Protein AF-0000000078363913 (afdb_homodimer)

Foldseek 3Di:
DVVVVVVVVVVVVQLVQDPVRHHDLLQLLVNLLLCCLQVLHQLCVCVDPVNLVVDDPSNVVNPDDSVSSLVLLVLLLVLLLVVVLVVLVPDDFAKEKEWDWDAAPLGWIKIWIWIWDWDQDPVRDTAIDTFTNFIDTDDDPLALLSVLVVVVVSCVSSVCLQRYQAYEYAPDPRVLSNQVNNCVVPRPNRNGLQRYFHAVLNLLLVLLCLLCQLQALDDPDPPDPPDDDPPPPPLPLDPDPDDDDDDDDDPDDPCPDDPPDCLVVVLFPPVQPVLPPPPPVLLPDPPVLLVPFDDADPPFLAASVRRNCLLVLLQQQQVLLVVDVVLVVQLVVLCVVVVFDDDSHAFHHRSSGCLSVLSNLVNCLRSVVSLQVSQPDSNRHGDPVSHDDSSSNVVSVVSNVLCVLSVVVSVVQLDPSAQDLQCSLVSLLVNLVSLVVVLDCPVVPHGSRSSSSSSSSNSSSVVVNVSCVSHLLRLLLQLLFQLRNLLLCVLSPHDPVVSVVNLVSNVVCCVVPFADDDDDQDDDDADDLAAAADPDSLSVSSVCQVPQDDDPDPDLSVVSSSHGGDAHNHSGGDLRLVVLSVCVVVVNCSRRVSSVNNNSSSHRNRSSNSSSLVVVLNSSCDPVNSVDDPSSSGSSSSSNSCVVVSSDGGCSSVVSVVVVVVVVVVVVVVVVVVD/DVVVVVVVVVVVVQLQQDPVRDHDLLQLLVNLLLCCLQVLHQLCVCVDPVNLVVDDPSNVVNPDDSVSSLVLLVLLLVLLLVVVLVVLVPDDAAKEKEWDWDAAPLGWIKIWIWIWDWDQDPVRDTAIDTFTNFIDTDDDPLALLSVLVVVVVSCVSSVCLQRYQAYEYAPDPRVLSNQVNNCVVPRPNRNGLQRYFHAVLNLLLLLLLLLCQLQALDDPDPPDPPDDDPPPPPLPLDPDDDDDDPDDDDDDDPCPDDPPPCLVVVLFPPVQPVLPPPPPVLLPDPPVLLVPFDDFDPPFLAASVRRNCLLVLLQQQQVLLVVDVVLVVLLVVLCVVVVFDDDSHAFHDRSSGCLSVLSNLVNCLRSVVSLQVSQPDSNRHGRPVSHDDSSSNVVSVVSNVLCVLSVVVSVVQLDPSAQDLQCSLVSLLVNLVSLVVVLDCPVVPHGSRSSSSSSSSNSSSVVVNVSCVSHLLRLLLQLLFLLRNLLLCVLSPHDPVVSVVNLVSNVVCCVVPFQDDDDDQDDDDADDLAAQADPDSLSVSSVCQVPQDDDPDPDLSVRSSSHGGDAHRHSGGDLRLVVLSVCVVVVNCSRRVSSVNNNSSSHRNRSSNSSSLVVVLNSSCDPVNSVDDPSSSGSSSSSNSCVVVSSDGGCSSVVSVVVVVVVVVVVVVVVVVVD

Structure (mmCIF, N/CA/C/O backbone):
data_AF-0000000078363913-model_v1
#
loop_
_entity.id
_entity.type
_entity.pdbx_description
1 polymer 'HAT C-terminal dimerisation domain-containing protein'
#
loop_
_atom_site.group_PDB
_atom_site.id
_atom_site.type_symbol
_atom_site.label_atom_id
_atom_site.label_alt_id
_atom_site.label_comp_id
_atom_site.label_asym_id
_atom_site.label_entity_id
_atom_site.label_seq_id
_atom_site.pdbx_PDB_ins_code
_atom_site.Cartn_x
_atom_site.Cartn_y
_atom_site.Cartn_z
_atom_site.occupancy
_atom_site.B_iso_or_equiv
_atom_site.auth_seq_id
_atom_site.auth_comp_id
_atom_site.auth_asym_id
_atom_site.auth_atom_id
_atom_site.pdbx_PDB_model_num
ATOM 1 N N . MET A 1 1 ? 14.688 -3.713 -40.125 1 27.75 1 MET A N 1
ATOM 2 C CA . MET A 1 1 ? 14.164 -2.375 -39.875 1 27.75 1 MET A CA 1
ATOM 3 C C . MET A 1 1 ? 12.695 -2.273 -40.281 1 27.75 1 MET A C 1
ATOM 5 O O . MET A 1 1 ? 11.898 -1.653 -39.594 1 27.75 1 MET A O 1
ATOM 9 N N . ARG A 1 2 ? 12.383 -2.828 -41.438 1 36.78 2 ARG A N 1
ATOM 10 C CA . ARG A 1 2 ? 11.062 -2.785 -42.031 1 36.78 2 ARG A CA 1
ATOM 11 C C . ARG A 1 2 ? 10.086 -3.693 -41.281 1 36.78 2 ARG A C 1
ATOM 13 O O . ARG A 1 2 ? 8.906 -3.369 -41.156 1 36.78 2 ARG A O 1
ATOM 20 N N . GLN A 1 3 ? 10.586 -4.719 -40.781 1 28.25 3 GLN A N 1
ATOM 21 C CA . GLN A 1 3 ? 9.711 -5.688 -40.156 1 28.25 3 GLN A CA 1
ATOM 22 C C . GLN A 1 3 ? 9.344 -5.254 -38.75 1 28.25 3 GLN A C 1
ATOM 24 O O . GLN A 1 3 ? 8.281 -5.605 -38.219 1 28.25 3 GLN A O 1
ATOM 29 N N . LYS A 1 4 ? 10.219 -4.676 -38 1 36.69 4 LYS A N 1
ATOM 30 C CA . LYS A 1 4 ? 9.922 -4.129 -36.688 1 36.69 4 LYS A CA 1
ATOM 31 C C . LYS A 1 4 ? 8.922 -2.984 -36.781 1 36.69 4 LYS A C 1
ATOM 33 O O . LYS A 1 4 ? 8.047 -2.846 -35.906 1 36.69 4 LYS A O 1
ATOM 38 N N . GLU A 1 5 ? 9.078 -2.148 -37.781 1 38.72 5 GLU A N 1
ATOM 39 C CA . GLU A 1 5 ? 8.164 -1.041 -38.062 1 38.72 5 GLU A CA 1
ATOM 40 C C . GLU A 1 5 ? 6.746 -1.545 -38.281 1 38.72 5 GLU A C 1
ATOM 42 O O . GLU A 1 5 ? 5.777 -0.938 -37.844 1 38.72 5 GLU A O 1
ATOM 47 N N . THR A 1 6 ? 6.676 -2.68 -38.938 1 41.31 6 THR A N 1
ATOM 48 C CA . THR A 1 6 ? 5.352 -3.195 -39.281 1 41.31 6 THR A CA 1
ATOM 49 C C . THR A 1 6 ? 4.664 -3.738 -38.031 1 41.31 6 THR A C 1
ATOM 51 O O . THR A 1 6 ? 3.455 -3.559 -37.844 1 41.31 6 THR A O 1
ATOM 54 N N . LYS A 1 7 ? 5.41 -4.352 -37.188 1 40.31 7 LYS A N 1
ATOM 55 C CA . LYS A 1 7 ? 4.852 -4.922 -35.969 1 40.31 7 LYS A CA 1
ATOM 56 C C . LYS A 1 7 ? 4.422 -3.828 -35 1 40.31 7 LYS A C 1
ATOM 58 O O . LYS A 1 7 ? 3.398 -3.959 -34.312 1 40.31 7 LYS A O 1
ATOM 63 N N . ASN A 1 8 ? 5.219 -2.805 -34.812 1 41.5 8 ASN A N 1
ATOM 64 C CA . ASN A 1 8 ? 4.844 -1.653 -34 1 41.5 8 ASN A CA 1
ATOM 65 C C . ASN A 1 8 ? 3.6 -0.961 -34.562 1 41.5 8 ASN A C 1
ATOM 67 O O . ASN A 1 8 ? 2.732 -0.538 -33.781 1 41.5 8 ASN A O 1
ATOM 71 N N . THR A 1 9 ? 3.537 -0.929 -35.875 1 43.16 9 THR A N 1
ATOM 72 C CA . THR A 1 9 ? 2.393 -0.332 -36.562 1 43.16 9 THR A CA 1
ATOM 73 C C . THR A 1 9 ? 1.135 -1.166 -36.312 1 43.16 9 THR A C 1
ATOM 75 O O . THR A 1 9 ? 0.044 -0.619 -36.156 1 43.16 9 THR A O 1
ATOM 78 N N . GLN A 1 10 ? 1.278 -2.363 -36.375 1 42.69 10 GLN A N 1
ATOM 79 C CA . GLN A 1 10 ? 0.116 -3.223 -36.188 1 42.69 10 GLN A CA 1
ATOM 80 C C . GLN A 1 10 ? -0.374 -3.17 -34.75 1 42.69 10 GLN A C 1
ATOM 82 O O . GLN A 1 10 ? -1.581 -3.162 -34.5 1 42.69 10 GLN A O 1
ATOM 87 N N . LYS A 1 11 ? 0.47 -3.127 -33.875 1 45.19 11 LYS A N 1
ATOM 88 C CA . LYS A 1 11 ? 0.08 -3.033 -32.469 1 45.19 11 LYS A CA 1
ATOM 89 C C . LYS A 1 11 ? -0.557 -1.681 -32.156 1 45.19 11 LYS A C 1
ATOM 91 O O . LYS A 1 11 ? -1.549 -1.605 -31.438 1 45.19 11 LYS A O 1
ATOM 96 N N . LEU A 1 12 ? 0.047 -0.656 -32.812 1 46.88 12 LEU A N 1
ATOM 97 C CA . LEU A 1 12 ? -0.606 0.642 -32.688 1 46.88 12 LEU A CA 1
ATOM 98 C C . LEU A 1 12 ? -1.966 0.633 -33.375 1 46.88 12 LEU A C 1
ATOM 100 O O . LEU A 1 12 ? -2.93 1.211 -32.875 1 46.88 12 LEU A O 1
ATOM 104 N N . ALA A 1 13 ? -1.988 0.031 -34.562 1 44.62 13 ALA A N 1
ATOM 105 C CA . ALA A 1 13 ? -3.26 -0.123 -35.25 1 44.62 13 ALA A CA 1
ATOM 106 C C . ALA A 1 13 ? -4.27 -0.887 -34.406 1 44.62 13 ALA A C 1
ATOM 108 O O . ALA A 1 13 ? -5.457 -0.555 -34.406 1 44.62 13 ALA A O 1
ATOM 109 N N . ALA A 1 14 ? -3.781 -1.753 -33.781 1 46.66 14 ALA A N 1
ATOM 110 C CA . ALA A 1 14 ? -4.648 -2.545 -32.938 1 46.66 14 ALA A CA 1
ATOM 111 C C . ALA A 1 14 ? -5.168 -1.709 -31.766 1 46.66 14 ALA A C 1
ATOM 113 O O . ALA A 1 14 ? -6.246 -1.985 -31.219 1 46.66 14 ALA A O 1
ATOM 114 N N . LEU A 1 15 ? -4.383 -0.727 -31.453 1 48.41 15 LEU A N 1
ATOM 115 C CA . LEU A 1 15 ? -4.797 0.196 -30.406 1 48.41 15 LEU A CA 1
ATOM 116 C C . LEU A 1 15 ? -5.637 1.334 -30.969 1 48.41 15 LEU A C 1
ATOM 118 O O . LEU A 1 15 ? -5.914 2.316 -30.281 1 48.41 15 LEU A O 1
ATOM 122 N N . GLY A 1 16 ? -6.059 1.243 -32.344 1 42.06 16 GLY A N 1
ATOM 123 C CA . GLY A 1 16 ? -6.891 2.225 -33.031 1 42.06 16 GLY A CA 1
ATOM 124 C C . GLY A 1 16 ? -6.129 3.471 -33.438 1 42.06 16 GLY A C 1
ATOM 125 O O . GLY A 1 16 ? -6.723 4.535 -33.625 1 42.06 16 GLY A O 1
ATOM 126 N N . ILE A 1 17 ? -4.93 3.482 -33.312 1 45.22 17 ILE A N 1
ATOM 127 C CA . ILE A 1 17 ? -4.145 4.629 -33.75 1 45.22 17 ILE A CA 1
ATOM 128 C C . ILE A 1 17 ? -3.916 4.535 -35.25 1 45.22 17 ILE A C 1
ATOM 130 O O . ILE A 1 17 ? -3.434 3.514 -35.75 1 45.22 17 ILE A O 1
ATOM 134 N N . SER A 1 18 ? -4.531 5.344 -36.094 1 43.41 18 SER A N 1
ATOM 135 C CA . SER A 1 18 ? -4.387 5.355 -37.531 1 43.41 18 SER A CA 1
ATOM 136 C C . SER A 1 18 ? -2.926 5.539 -37.938 1 43.41 18 SER A C 1
ATOM 138 O O . SER A 1 18 ? -2.102 5.969 -37.125 1 43.41 18 SER A O 1
ATOM 140 N N . GLY A 1 19 ? -2.545 4.973 -39.219 1 41.34 19 GLY A N 1
ATOM 141 C CA . GLY A 1 19 ? -1.264 5.062 -39.906 1 41.34 19 GLY A CA 1
ATOM 142 C C . GLY A 1 19 ? -0.607 6.422 -39.75 1 41.34 19 GLY A C 1
ATOM 143 O O . GLY A 1 19 ? 0.601 6.559 -39.969 1 41.34 19 GLY A O 1
ATOM 144 N N . THR A 1 20 ? -1.282 7.562 -39.75 1 45.44 20 THR A N 1
ATOM 145 C CA . THR A 1 20 ? -0.746 8.922 -39.719 1 45.44 20 THR A CA 1
ATOM 146 C C . THR A 1 20 ? -0.56 9.375 -38.281 1 45.44 20 THR A C 1
ATOM 148 O O . THR A 1 20 ? -0.154 10.516 -38.031 1 45.44 20 THR A O 1
ATOM 151 N N . GLY A 1 21 ? -0.674 8.516 -37.219 1 56.5 21 GLY A N 1
ATOM 152 C CA . GLY A 1 21 ? -0.444 8.828 -35.812 1 56.5 21 GLY A CA 1
ATOM 153 C C . GLY A 1 21 ? -1.649 9.453 -35.156 1 56.5 21 GLY A C 1
ATOM 154 O O . GLY A 1 21 ? -1.578 9.844 -33.969 1 56.5 21 GLY A O 1
ATOM 155 N N . ASP A 1 22 ? -2.824 9.547 -35.875 1 68.81 22 ASP A N 1
ATOM 156 C CA . ASP A 1 22 ? -3.973 10.273 -35.344 1 68.81 22 ASP A CA 1
ATOM 157 C C . ASP A 1 22 ? -4.93 9.336 -34.625 1 68.81 22 ASP A C 1
ATOM 159 O O . ASP A 1 22 ? -5.129 8.195 -35.031 1 68.81 22 ASP A O 1
ATOM 163 N N . VAL A 1 23 ? -5.434 9.656 -33.469 1 83.44 23 VAL A N 1
ATOM 164 C CA . VAL A 1 23 ? -6.367 8.914 -32.625 1 83.44 23 VAL A CA 1
ATOM 165 C C . VAL A 1 23 ? -7.801 9.242 -33.031 1 83.44 23 VAL A C 1
ATOM 167 O O . VAL A 1 23 ? -8.156 10.406 -33.188 1 83.44 23 VAL A O 1
ATOM 170 N N . ASP A 1 24 ? -8.609 8.195 -33.438 1 87 24 ASP A N 1
ATOM 171 C CA . ASP A 1 24 ? -10.031 8.359 -33.688 1 87 24 ASP A CA 1
ATOM 172 C C . ASP A 1 24 ? -10.773 8.781 -32.406 1 87 24 ASP A C 1
ATOM 174 O O . ASP A 1 24 ? -10.719 8.086 -31.406 1 87 24 ASP A O 1
ATOM 178 N N . PRO A 1 25 ? -11.477 9.953 -32.531 1 89.81 25 PRO A N 1
ATOM 179 C CA . PRO A 1 25 ? -12.188 10.438 -31.328 1 89.81 25 PRO A CA 1
ATOM 180 C C . PRO A 1 25 ? -13.172 9.406 -30.781 1 89.81 25 PRO A C 1
ATOM 182 O O . PRO A 1 25 ? -13.422 9.375 -29.562 1 89.81 25 PRO A O 1
ATOM 185 N N . ARG A 1 26 ? -13.812 8.562 -31.688 1 90.75 26 ARG A N 1
ATOM 186 C CA . ARG A 1 26 ? -14.773 7.551 -31.266 1 90.75 26 ARG A CA 1
ATOM 187 C C . ARG A 1 26 ? -14.102 6.469 -30.422 1 90.75 26 ARG A C 1
ATOM 189 O O . ARG A 1 26 ? -14.766 5.762 -29.672 1 90.75 26 ARG A O 1
ATOM 196 N N . GLU A 1 27 ? -12.758 6.395 -30.406 1 92.62 27 GLU A N 1
ATOM 197 C CA . GLU A 1 27 ? -12 5.359 -29.719 1 92.62 27 GLU A CA 1
ATOM 198 C C . GLU A 1 27 ? -11.461 5.863 -28.375 1 92.62 27 GLU A C 1
ATOM 200 O O . GLU A 1 27 ? -11.039 5.074 -27.531 1 92.62 27 GLU A O 1
ATOM 205 N N . VAL A 1 28 ? -11.562 7.145 -28.156 1 93.81 28 VAL A N 1
ATOM 206 C CA . VAL A 1 28 ? -10.93 7.781 -27 1 93.81 28 VAL A CA 1
ATOM 207 C C . VAL A 1 28 ? -11.492 7.191 -25.719 1 93.81 28 VAL A C 1
ATOM 209 O O . VAL A 1 28 ? -10.734 6.832 -24.812 1 93.81 28 VAL A O 1
ATOM 212 N N . PRO A 1 29 ? -12.844 7.008 -25.625 1 94.69 29 PRO A N 1
ATOM 213 C CA . PRO A 1 29 ? -13.375 6.434 -24.391 1 94.69 29 PRO A CA 1
ATOM 214 C C . PRO A 1 29 ? -12.812 5.043 -24.094 1 94.69 29 PRO A C 1
ATOM 216 O O . PRO A 1 29 ? -12.477 4.734 -22.953 1 94.69 29 PRO A O 1
ATOM 219 N N . GLN A 1 30 ? -12.688 4.238 -25.109 1 95.62 30 GLN A N 1
ATOM 220 C CA . GLN A 1 30 ? -12.156 2.891 -24.922 1 95.62 30 GLN A CA 1
ATOM 221 C C . GLN A 1 30 ? -10.68 2.928 -24.531 1 95.62 30 GLN A C 1
ATOM 223 O O . GLN A 1 30 ? -10.25 2.195 -23.641 1 95.62 30 GLN A O 1
ATOM 228 N N . LEU A 1 31 ? -9.938 3.748 -25.266 1 95 31 LEU A N 1
ATOM 229 C CA . LEU A 1 31 ? -8.508 3.852 -24.984 1 95 31 LEU A CA 1
ATOM 230 C C . LEU A 1 31 ? -8.266 4.297 -23.547 1 95 31 LEU A C 1
ATOM 232 O O . LEU A 1 31 ? -7.383 3.762 -22.875 1 95 31 LEU A O 1
ATOM 236 N N . CYS A 1 32 ? -9.047 5.25 -23.062 1 95.75 32 CYS A N 1
ATOM 237 C CA . CYS A 1 32 ? -8.914 5.766 -21.703 1 95.75 32 CYS A CA 1
ATOM 238 C C . CYS A 1 32 ? -9.305 4.707 -20.672 1 95.75 32 CYS A C 1
ATOM 240 O O . CYS A 1 32 ? -8.609 4.52 -19.672 1 95.75 32 CYS A O 1
ATOM 242 N N . ALA A 1 33 ? -10.406 4.027 -20.953 1 96.69 33 ALA A N 1
ATOM 243 C CA . ALA A 1 33 ? -10.867 2.979 -20.047 1 96.69 33 ALA A CA 1
ATOM 244 C C . ALA A 1 33 ? -9.844 1.85 -19.953 1 96.69 33 ALA A C 1
ATOM 246 O O . ALA A 1 33 ? -9.555 1.355 -18.859 1 96.69 33 ALA A O 1
ATOM 247 N N . VAL A 1 34 ? -9.289 1.467 -21.062 1 96.44 34 VAL A N 1
ATOM 248 C CA . VAL A 1 34 ? -8.312 0.381 -21.109 1 96.44 34 VAL A CA 1
ATOM 249 C C . VAL A 1 34 ? -7.043 0.788 -20.375 1 96.44 34 VAL A C 1
ATOM 251 O O . VAL A 1 34 ? -6.469 -0.009 -19.625 1 96.44 34 VAL A O 1
ATOM 254 N N . TRP A 1 35 ? -6.613 2 -20.609 1 95.88 35 TRP A N 1
ATOM 255 C CA . TRP A 1 35 ? -5.41 2.451 -19.922 1 95.88 35 TRP A CA 1
ATOM 256 C C . TRP A 1 35 ? -5.605 2.43 -18.406 1 95.88 35 TRP A C 1
ATOM 258 O O . TRP A 1 35 ? -4.738 1.948 -17.672 1 95.88 35 TRP A O 1
ATOM 268 N N . CYS A 1 36 ? -6.73 2.967 -17.906 1 95.81 36 CYS A N 1
ATOM 269 C CA . CYS A 1 36 ? -7 3.014 -16.469 1 95.81 36 CYS A CA 1
ATOM 270 C C . CYS A 1 36 ? -7.062 1.61 -15.883 1 95.81 36 CYS A C 1
ATOM 272 O O . CYS A 1 36 ? -6.516 1.36 -14.812 1 95.81 36 CYS A O 1
ATOM 274 N N . ALA A 1 37 ? -7.703 0.723 -16.594 1 96.19 37 ALA A N 1
ATOM 275 C CA . ALA A 1 37 ? -7.859 -0.642 -16.094 1 96.19 37 ALA A CA 1
ATOM 276 C C . ALA A 1 37 ? -6.539 -1.405 -16.156 1 96.19 37 ALA A C 1
ATOM 278 O O . ALA A 1 37 ? -6.062 -1.926 -15.148 1 96.19 37 ALA A O 1
ATOM 279 N N . GLU A 1 38 ? -5.898 -1.428 -17.297 1 95.81 38 GLU A N 1
ATOM 280 C CA . GLU A 1 38 ? -4.699 -2.223 -17.547 1 95.81 38 GLU A CA 1
ATOM 281 C C . GLU A 1 38 ? -3.537 -1.756 -16.672 1 95.81 38 GLU A C 1
ATOM 283 O O . GLU A 1 38 ? -2.721 -2.566 -16.234 1 95.81 38 GLU A O 1
ATOM 288 N N . SER A 1 39 ? -3.451 -0.442 -16.469 1 93.81 39 SER A N 1
ATOM 289 C CA . SER A 1 39 ? -2.34 0.119 -15.703 1 93.81 39 SER A CA 1
ATOM 290 C C . SER A 1 39 ? -2.732 0.351 -14.25 1 93.81 39 SER A C 1
ATOM 292 O O . SER A 1 39 ? -1.937 0.869 -13.461 1 93.81 39 SER A O 1
ATOM 294 N N . ALA A 1 40 ? -3.895 -0.07 -13.852 1 93.31 40 ALA A N 1
ATOM 295 C CA . ALA A 1 40 ? -4.383 0.072 -12.477 1 93.31 40 ALA A CA 1
ATOM 296 C C . ALA A 1 40 ? -4.289 1.521 -12.008 1 93.31 40 ALA A C 1
ATOM 298 O O . ALA A 1 40 ? -3.738 1.8 -10.945 1 93.31 40 ALA A O 1
ATOM 299 N N . ARG A 1 41 ? -4.812 2.455 -12.852 1 93.56 41 ARG A N 1
ATOM 300 C CA . ARG A 1 41 ? -4.77 3.875 -12.508 1 93.56 41 ARG A CA 1
ATOM 301 C C . ARG A 1 41 ? -6.125 4.359 -12.016 1 93.56 41 ARG A C 1
ATOM 303 O O . ARG A 1 41 ? -7.168 3.873 -12.461 1 93.56 41 ARG A O 1
ATOM 310 N N . PRO A 1 42 ? -6.078 5.348 -11.016 1 92.62 42 PRO A N 1
ATOM 311 C CA . PRO A 1 42 ? -7.355 5.953 -10.641 1 92.62 42 PRO A CA 1
ATOM 312 C C . PRO A 1 42 ? -8.078 6.602 -11.82 1 92.62 42 PRO A C 1
ATOM 314 O O . PRO A 1 42 ? -7.434 7.066 -12.758 1 92.62 42 PRO A O 1
ATOM 317 N N . PHE A 1 43 ? -9.375 6.66 -11.734 1 92.88 43 PHE A N 1
ATOM 318 C CA . PHE A 1 43 ? -10.188 7.199 -12.828 1 92.88 43 PHE A CA 1
ATOM 319 C C . PHE A 1 43 ? -9.906 8.68 -13.031 1 92.88 43 PHE A C 1
ATOM 321 O O . PHE A 1 43 ? -10.164 9.227 -14.109 1 92.88 43 PHE A O 1
ATOM 328 N N . SER A 1 44 ? -9.32 9.367 -12.031 1 91.25 44 SER A N 1
ATOM 329 C CA . SER A 1 44 ? -9.023 10.797 -12.102 1 91.25 44 SER A CA 1
ATOM 330 C C . SER A 1 44 ? -7.66 11.047 -12.727 1 91.25 44 SER A C 1
ATOM 332 O O . SER A 1 44 ? -7.285 12.203 -12.969 1 91.25 44 SER A O 1
ATOM 334 N N . ALA A 1 45 ? -6.926 10 -13 1 92.69 45 ALA A N 1
ATOM 335 C CA . ALA A 1 45 ? -5.543 10.133 -13.453 1 92.69 45 ALA A CA 1
ATOM 336 C C . ALA A 1 45 ? -5.469 10.859 -14.797 1 92.69 45 ALA A C 1
ATOM 338 O O . ALA A 1 45 ? -4.508 11.586 -15.062 1 92.69 45 ALA A O 1
ATOM 339 N N . LEU A 1 46 ? -6.469 10.695 -15.625 1 91.5 46 LEU A N 1
ATOM 340 C CA . LEU A 1 46 ? -6.48 11.266 -16.969 1 91.5 46 LEU A CA 1
ATOM 341 C C . LEU A 1 46 ? -6.559 12.789 -16.906 1 91.5 46 LEU A C 1
ATOM 343 O O . LEU A 1 46 ? -6.082 13.477 -17.812 1 91.5 46 LEU A O 1
ATOM 347 N N . GLY A 1 47 ? -7.109 13.289 -15.828 1 90.31 47 GLY A N 1
ATOM 348 C CA . GLY A 1 47 ? -7.32 14.727 -15.719 1 90.31 47 GLY A CA 1
ATOM 349 C C . GLY A 1 47 ? -6.156 15.453 -15.07 1 90.31 47 GLY A C 1
ATOM 350 O O . GLY A 1 47 ? -6.188 16.672 -14.914 1 90.31 47 GLY A O 1
ATOM 351 N N . GLU A 1 48 ? -5.102 14.734 -14.742 1 91.06 48 GLU A N 1
ATOM 352 C CA . GLU A 1 48 ? -3.947 15.352 -14.102 1 91.06 48 GLU A CA 1
ATOM 353 C C . GLU A 1 48 ? -3.23 16.312 -15.055 1 91.06 48 GLU A C 1
ATOM 355 O O . GLU A 1 48 ? -3.053 15.992 -16.234 1 91.06 48 GLU A O 1
ATOM 360 N N . GLN A 1 49 ? -2.814 17.422 -14.531 1 87.69 49 GLN A N 1
ATOM 361 C CA . GLN A 1 49 ? -2.266 18.5 -15.367 1 87.69 49 GLN A CA 1
ATOM 362 C C . GLN A 1 49 ? -0.988 18.047 -16.062 1 87.69 49 GLN A C 1
ATOM 364 O O . GLN A 1 49 ? -0.82 18.266 -17.266 1 87.69 49 GLN A O 1
ATOM 369 N N . ALA A 1 50 ? -0.154 17.422 -15.375 1 90.38 50 ALA A N 1
ATOM 370 C CA . ALA A 1 50 ? 1.105 16.969 -15.969 1 90.38 50 ALA A CA 1
ATOM 371 C C . ALA A 1 50 ? 0.862 15.93 -17.047 1 90.38 50 ALA A C 1
ATOM 373 O O . ALA A 1 50 ? 1.604 15.859 -18.031 1 90.38 50 ALA A O 1
ATOM 374 N N . HIS A 1 51 ? -0.164 15.133 -16.859 1 91.88 51 HIS A N 1
ATOM 375 C CA . HIS A 1 51 ? -0.482 14.102 -17.844 1 91.88 51 HIS A CA 1
ATOM 376 C C . HIS A 1 51 ? -0.973 14.711 -19.141 1 91.88 51 HIS A C 1
ATOM 378 O O . HIS A 1 51 ? -0.647 14.219 -20.234 1 91.88 51 HIS A O 1
ATOM 384 N N . LYS A 1 52 ? -1.736 15.742 -19.047 1 90.44 52 LYS A N 1
ATOM 385 C CA . LYS A 1 52 ? -2.283 16.422 -20.219 1 90.44 52 LYS A CA 1
ATOM 386 C C . LYS A 1 52 ? -1.169 16.906 -21.141 1 90.44 52 LYS A C 1
ATOM 388 O O . LYS A 1 52 ? -1.341 16.953 -22.359 1 90.44 52 LYS A O 1
ATOM 393 N N . GLY A 1 53 ? -0.042 17.188 -20.547 1 88.19 53 GLY A N 1
ATOM 394 C CA . GLY A 1 53 ? 1.078 17.703 -21.312 1 88.19 53 GLY A CA 1
ATOM 395 C C . GLY A 1 53 ? 1.663 16.672 -22.266 1 88.19 53 GLY A C 1
ATOM 396 O O . GLY A 1 53 ? 2.338 17.031 -23.234 1 88.19 53 GLY A O 1
ATOM 397 N N . ILE A 1 54 ? 1.366 15.398 -22.047 1 92.31 54 ILE A N 1
ATOM 398 C CA . ILE A 1 54 ? 1.996 14.375 -22.875 1 92.31 54 ILE A CA 1
ATOM 399 C C . ILE A 1 54 ? 0.926 13.594 -23.641 1 92.31 54 ILE A C 1
ATOM 401 O O . ILE A 1 54 ? 1.243 12.703 -24.438 1 92.31 54 ILE A O 1
ATOM 405 N N . LEU A 1 55 ? -0.313 13.93 -23.484 1 92 55 LEU A N 1
ATOM 406 C CA . LEU A 1 55 ? -1.418 13.227 -24.141 1 92 55 LEU A CA 1
ATOM 407 C C . LEU A 1 55 ? -1.642 13.742 -25.547 1 92 55 LEU A C 1
ATOM 409 O O . LEU A 1 55 ? -1.275 14.883 -25.859 1 92 55 LEU A O 1
ATOM 413 N N . HIS A 1 56 ? -2.213 12.898 -26.391 1 90.94 56 HIS A N 1
ATOM 414 C CA . HIS A 1 56 ? -2.635 13.297 -27.734 1 90.94 56 HIS A CA 1
ATOM 415 C C . HIS A 1 56 ? -3.697 14.391 -27.672 1 90.94 56 HIS A C 1
ATOM 417 O O . HIS A 1 56 ? -4.594 14.344 -26.828 1 90.94 56 HIS A O 1
ATOM 423 N N . PRO A 1 57 ? -3.611 15.367 -28.484 1 87.5 57 PRO A N 1
ATOM 424 C CA . PRO A 1 57 ? -4.57 16.469 -28.438 1 87.5 57 PRO A CA 1
ATOM 425 C C . PRO A 1 57 ? -6.016 16 -28.578 1 87.5 57 PRO A C 1
ATOM 427 O O . PRO A 1 57 ? -6.914 16.578 -27.953 1 87.5 57 PRO A O 1
ATOM 430 N N . VAL A 1 58 ? -6.211 14.984 -29.422 1 89.06 58 VAL A N 1
ATOM 431 C CA . VAL A 1 58 ? -7.559 14.461 -29.594 1 89.06 58 VAL A CA 1
ATOM 432 C C . VAL A 1 58 ? -8.062 13.859 -28.281 1 89.06 58 VAL A C 1
ATOM 434 O O . VAL A 1 58 ? -9.25 13.961 -27.969 1 89.06 58 VAL A O 1
ATOM 437 N N . VAL A 1 59 ? -7.199 13.266 -27.578 1 91.38 59 VAL A N 1
ATOM 438 C CA . VAL A 1 59 ? -7.555 12.672 -26.281 1 91.38 59 VAL A CA 1
ATOM 439 C C . VAL A 1 59 ? -7.898 13.773 -25.297 1 91.38 59 VAL A C 1
ATOM 441 O O . VAL A 1 59 ? -8.891 13.672 -24.562 1 91.38 59 VAL A O 1
ATOM 444 N N . ILE A 1 60 ? -7.172 14.852 -25.312 1 90.19 60 ILE A N 1
ATOM 445 C CA . ILE A 1 60 ? -7.391 15.969 -24.391 1 90.19 60 ILE A CA 1
ATOM 446 C C . ILE A 1 60 ? -8.758 16.594 -24.656 1 90.19 60 ILE A C 1
ATOM 448 O O . ILE A 1 60 ? -9.5 16.906 -23.719 1 90.19 60 ILE A O 1
ATOM 452 N N . LYS A 1 61 ? -9.086 16.719 -25.875 1 89.25 61 LYS A N 1
ATOM 453 C CA . LYS A 1 61 ? -10.336 17.359 -26.266 1 89.25 61 LYS A CA 1
ATOM 454 C C . LYS A 1 61 ? -11.539 16.5 -25.891 1 89.25 61 LYS A C 1
ATOM 456 O O . LYS A 1 61 ? -12.625 17.016 -25.641 1 89.25 61 LYS A O 1
ATOM 461 N N . ASN A 1 62 ? -11.312 15.203 -25.875 1 91.62 62 ASN A N 1
ATOM 462 C CA . ASN A 1 62 ? -12.414 14.281 -25.625 1 91.62 62 ASN A CA 1
ATOM 463 C C . ASN A 1 62 ? -12.219 13.508 -24.328 1 91.62 62 ASN A C 1
ATOM 465 O O . ASN A 1 62 ? -12.602 12.344 -24.234 1 91.62 62 ASN A O 1
ATOM 469 N N . LEU A 1 63 ? -11.609 14.109 -23.359 1 92.56 63 LEU A N 1
ATOM 470 C CA . LEU A 1 63 ? -11.32 13.43 -22.094 1 92.56 63 LEU A CA 1
ATOM 471 C C . LEU A 1 63 ? -12.617 13.078 -21.359 1 92.56 63 LEU A C 1
ATOM 473 O O . LEU A 1 63 ? -13.445 13.953 -21.109 1 92.56 63 LEU A O 1
ATOM 477 N N . PRO A 1 64 ? -12.781 11.82 -21.047 1 93.75 64 PRO A N 1
ATOM 478 C CA . PRO A 1 64 ? -13.984 11.438 -20.297 1 93.75 64 PRO A CA 1
ATOM 479 C C . PRO A 1 64 ? -13.898 11.82 -18.828 1 93.75 64 PRO A C 1
ATOM 481 O O . PRO A 1 64 ? -12.805 11.906 -18.266 1 93.75 64 PRO A O 1
ATOM 484 N N . ALA A 1 65 ? -15.086 12.031 -18.266 1 93.06 65 ALA A N 1
ATOM 485 C CA . ALA A 1 65 ? -15.164 12.25 -16.828 1 93.06 65 ALA A CA 1
ATOM 486 C C . ALA A 1 65 ? -14.875 10.961 -16.062 1 93.06 65 ALA A C 1
ATOM 488 O O . ALA A 1 65 ? -14.93 9.867 -16.641 1 93.06 65 ALA A O 1
ATOM 489 N N . ARG A 1 66 ? -14.594 11.133 -14.836 1 91.81 66 ARG A N 1
ATOM 490 C CA . ARG A 1 66 ? -14.25 10 -13.984 1 91.81 66 ARG A CA 1
ATOM 491 C C . ARG A 1 66 ? -15.352 8.953 -13.984 1 91.81 66 ARG A C 1
ATOM 493 O O . ARG A 1 66 ? -15.086 7.758 -14.133 1 91.81 66 ARG A O 1
ATOM 500 N N . LYS A 1 67 ? -16.516 9.391 -13.781 1 92.44 67 LYS A N 1
ATOM 501 C CA . LYS A 1 67 ? -17.656 8.477 -13.727 1 92.44 67 LYS A CA 1
ATOM 502 C C . LYS A 1 67 ? -17.859 7.758 -15.055 1 92.44 67 LYS A C 1
ATOM 504 O O . LYS A 1 67 ? -18.219 6.582 -15.086 1 92.44 67 LYS A O 1
ATOM 509 N N . THR A 1 68 ? -17.594 8.445 -16.109 1 94.12 68 THR A N 1
ATOM 510 C CA . THR A 1 68 ? -17.734 7.871 -17.438 1 94.12 68 THR A CA 1
ATOM 511 C C . THR A 1 68 ? -16.703 6.77 -17.672 1 94.12 68 THR A C 1
ATOM 513 O O . THR A 1 68 ? -17 5.754 -18.297 1 94.12 68 THR A O 1
ATOM 516 N N . VAL A 1 69 ? -15.523 6.992 -17.188 1 95.69 69 VAL A N 1
ATOM 517 C CA . VAL A 1 69 ? -14.469 5.992 -17.328 1 95.69 69 VAL A CA 1
ATOM 518 C C . VAL A 1 69 ? -14.883 4.703 -16.609 1 95.69 69 VAL A C 1
ATOM 520 O O . VAL A 1 69 ? -14.734 3.609 -17.156 1 95.69 69 VAL A O 1
ATOM 523 N N . SER A 1 70 ? -15.359 4.84 -15.367 1 94.88 70 SER A N 1
ATOM 524 C CA . SER A 1 70 ? -15.82 3.688 -14.594 1 94.88 70 SER A CA 1
ATOM 525 C C . SER A 1 70 ? -16.953 2.955 -15.312 1 94.88 70 SER A C 1
ATOM 527 O O . SER A 1 70 ? -16.938 1.727 -15.406 1 94.88 70 SER A O 1
ATOM 529 N N . ASP A 1 71 ? -17.859 3.699 -15.828 1 95.75 71 ASP A N 1
ATOM 530 C CA . ASP A 1 71 ? -18.984 3.125 -16.562 1 95.75 71 ASP A CA 1
ATOM 531 C C . ASP A 1 71 ? -18.5 2.412 -17.828 1 95.75 71 ASP A C 1
ATOM 533 O O . ASP A 1 71 ? -19.016 1.344 -18.172 1 95.75 71 ASP A O 1
ATOM 537 N N . ASP A 1 72 ? -17.594 3.049 -18.516 1 96.44 72 ASP A N 1
ATOM 538 C CA . ASP A 1 72 ? -17.078 2.479 -19.75 1 96.44 72 ASP A CA 1
ATOM 539 C C . ASP A 1 72 ? -16.328 1.169 -19.484 1 96.44 72 ASP A C 1
ATOM 541 O O . ASP A 1 72 ? -16.359 0.255 -20.312 1 96.44 72 ASP A O 1
ATOM 545 N N . ILE A 1 73 ? -15.656 1.057 -18.391 1 96.69 73 ILE A N 1
ATOM 546 C CA . ILE A 1 73 ? -14.992 -0.19 -18.016 1 96.69 73 ILE A CA 1
ATOM 547 C C . ILE A 1 73 ? -16.031 -1.286 -17.812 1 96.69 73 ILE A C 1
ATOM 549 O O . ILE A 1 73 ? -15.852 -2.422 -18.25 1 96.69 73 ILE A O 1
ATOM 553 N N . GLY A 1 74 ? -17.141 -0.878 -17.125 1 95.88 74 GLY A N 1
ATOM 554 C CA . GLY A 1 74 ? -18.219 -1.831 -16.953 1 95.88 74 GLY A CA 1
ATOM 555 C C . GLY A 1 74 ? -18.812 -2.305 -18.266 1 95.88 74 GLY A C 1
ATOM 556 O O . GLY A 1 74 ? -19.062 -3.5 -18.438 1 95.88 74 GLY A O 1
ATOM 557 N N . LYS A 1 75 ? -19.016 -1.396 -19.172 1 95.69 75 LYS A N 1
ATOM 558 C CA . LYS A 1 75 ? -19.562 -1.736 -20.484 1 95.69 75 LYS A CA 1
ATOM 559 C C . LYS A 1 75 ? -18.578 -2.596 -21.281 1 95.69 75 LYS A C 1
ATOM 561 O O . LYS A 1 75 ? -18.984 -3.549 -21.953 1 95.69 75 LYS A O 1
ATOM 566 N N . LEU A 1 76 ? -17.344 -2.207 -21.188 1 95.25 76 LEU A N 1
ATOM 567 C CA . LEU A 1 76 ? -16.312 -2.961 -21.875 1 95.25 76 LEU A CA 1
ATOM 568 C C . LEU A 1 76 ? -16.219 -4.383 -21.328 1 95.25 76 LEU A C 1
ATOM 570 O O . LEU A 1 76 ? -15.961 -5.324 -22.094 1 95.25 76 LEU A O 1
ATOM 574 N N . TYR A 1 77 ? -16.406 -4.547 -20.047 1 95.75 77 TYR A N 1
ATOM 575 C CA . TYR A 1 77 ? -16.438 -5.852 -19.391 1 95.75 77 TYR A CA 1
ATOM 576 C C . TYR A 1 77 ? -17.469 -6.766 -20.047 1 95.75 77 TYR A C 1
ATOM 578 O O . TYR A 1 77 ? -17.156 -7.898 -20.406 1 95.75 77 TYR A O 1
ATOM 586 N N . THR A 1 78 ? -18.594 -6.238 -20.203 1 94.38 78 THR A N 1
ATOM 587 C CA . THR A 1 78 ? -19.672 -7.016 -20.797 1 94.38 78 THR A CA 1
ATOM 588 C C . THR A 1 78 ? -19.391 -7.281 -22.281 1 94.38 78 THR A C 1
ATOM 590 O O . THR A 1 78 ? -19.547 -8.406 -22.75 1 94.38 78 THR A O 1
ATOM 593 N N . ALA A 1 79 ? -18.938 -6.289 -22.984 1 94.31 79 ALA A N 1
ATOM 594 C CA . ALA A 1 79 ? -18.734 -6.379 -24.422 1 94.31 79 ALA A CA 1
ATOM 595 C C . ALA A 1 79 ? -17.641 -7.391 -24.766 1 94.31 79 ALA A C 1
ATOM 597 O O . ALA A 1 79 ? -17.797 -8.195 -25.688 1 94.31 79 ALA A O 1
ATOM 598 N N . VAL A 1 80 ? -16.578 -7.348 -24.062 1 94.19 80 VAL A N 1
ATOM 599 C CA . VAL A 1 80 ? -15.438 -8.203 -24.359 1 94.19 80 VAL A CA 1
ATOM 600 C C . VAL A 1 80 ? -15.758 -9.648 -24 1 94.19 80 VAL A C 1
ATOM 602 O O . VAL A 1 80 ? -15.352 -10.578 -24.688 1 94.19 80 VAL A O 1
ATOM 605 N N . GLN A 1 81 ? -16.469 -9.852 -22.938 1 93.62 81 GLN A N 1
ATOM 606 C CA . GLN A 1 81 ? -16.812 -11.211 -22.516 1 93.62 81 GLN A CA 1
ATOM 607 C C . GLN A 1 81 ? -17.75 -11.867 -23.531 1 93.62 81 GLN A C 1
ATOM 609 O O . GLN A 1 81 ? -17.641 -13.07 -23.781 1 93.62 81 GLN A O 1
ATOM 614 N N . GLU A 1 82 ? -18.641 -11.078 -24.094 1 90.81 82 GLU A N 1
ATOM 615 C CA . GLU A 1 82 ? -19.547 -11.617 -25.109 1 90.81 82 GLU A CA 1
ATOM 616 C C . GLU A 1 82 ? -18.766 -12.164 -26.297 1 90.81 82 GLU A C 1
ATOM 618 O O . GLU A 1 82 ? -19.047 -13.258 -26.781 1 90.81 82 GLU A O 1
ATOM 623 N N . LYS A 1 83 ? -17.797 -11.438 -26.625 1 88.62 83 LYS A N 1
ATOM 624 C CA . LYS A 1 83 ? -16.953 -11.867 -27.75 1 88.62 83 LYS A CA 1
ATOM 625 C C . LYS A 1 83 ? -16.109 -13.07 -27.344 1 88.62 83 LYS A C 1
ATOM 627 O O . LYS A 1 83 ? -15.898 -13.984 -28.156 1 88.62 83 LYS A O 1
ATOM 632 N N . PHE A 1 84 ? -15.656 -13.047 -26.234 1 91.81 84 PHE A N 1
ATOM 633 C CA . PHE A 1 84 ? -14.766 -14.109 -25.766 1 91.81 84 PHE A CA 1
ATOM 634 C C . PHE A 1 84 ? -15.523 -15.422 -25.594 1 91.81 84 PHE A C 1
ATOM 636 O O . PHE A 1 84 ? -14.977 -16.5 -25.859 1 91.81 84 PHE A O 1
ATOM 643 N N . ILE A 1 85 ? -16.781 -15.328 -25.203 1 93.88 85 ILE A N 1
ATOM 644 C CA . ILE A 1 85 ? -17.641 -16.5 -25.031 1 93.88 85 ILE A CA 1
ATOM 645 C C . ILE A 1 85 ? -17.75 -17.25 -26.359 1 93.88 85 ILE A C 1
ATOM 647 O O . ILE A 1 85 ? -17.688 -18.484 -26.391 1 93.88 85 ILE A O 1
ATOM 651 N N . GLU A 1 86 ? -17.781 -16.5 -27.375 1 90.06 86 GLU A N 1
ATOM 652 C CA . GLU A 1 86 ? -17.859 -17.109 -28.703 1 90.06 86 GLU A CA 1
ATOM 653 C C . GLU A 1 86 ? -16.578 -17.859 -29.047 1 90.06 86 GLU A C 1
ATOM 655 O O . GLU A 1 86 ? -16.609 -18.953 -29.609 1 90.06 86 GLU A O 1
ATOM 660 N N . SER A 1 87 ? -15.508 -17.266 -28.703 1 90 87 SER A N 1
ATOM 661 C CA . SER A 1 87 ? -14.211 -17.891 -28.938 1 90 87 SER A CA 1
ATOM 662 C C . SER A 1 87 ? -14.07 -19.188 -28.141 1 90 87 SER A C 1
ATOM 664 O O . SER A 1 87 ? -13.5 -20.156 -28.625 1 90 87 SER A O 1
ATOM 666 N N . LEU A 1 88 ? -14.586 -19.25 -26.984 1 93.56 88 LEU A N 1
ATOM 667 C CA . LEU A 1 88 ? -14.5 -20.422 -26.125 1 93.56 88 LEU A CA 1
ATOM 668 C C . LEU A 1 88 ? -15.406 -21.547 -26.641 1 93.56 88 LEU A C 1
ATOM 670 O O . LEU A 1 88 ? -15.031 -22.719 -26.594 1 93.56 88 LEU A O 1
ATOM 674 N N . LYS A 1 89 ? -16.516 -21.141 -27.172 1 89.81 89 LYS A N 1
ATOM 675 C CA . LYS A 1 89 ? -17.453 -22.109 -27.703 1 89.81 89 LYS A CA 1
ATOM 676 C C . LYS A 1 89 ? -16.891 -22.844 -28.922 1 89.81 89 LYS A C 1
ATOM 678 O O . LYS A 1 89 ? -17.109 -24.031 -29.094 1 89.81 89 LYS A O 1
ATOM 683 N N . ASN A 1 90 ? -16.078 -22.125 -29.578 1 88.94 90 ASN A N 1
ATOM 684 C CA . ASN A 1 90 ? -15.555 -22.688 -30.828 1 88.94 90 ASN A CA 1
ATOM 685 C C . ASN A 1 90 ? -14.234 -23.422 -30.594 1 88.94 90 ASN A C 1
ATOM 687 O O . ASN A 1 90 ? -13.672 -24 -31.516 1 88.94 90 ASN A O 1
ATOM 691 N N . HIS A 1 91 ? -13.773 -23.453 -29.438 1 91.12 91 HIS A N 1
ATOM 692 C CA . HIS A 1 91 ? -12.5 -24.109 -29.125 1 91.12 91 HIS A CA 1
ATOM 693 C C . HIS A 1 91 ? -12.633 -25.625 -29.172 1 91.12 91 HIS A C 1
ATOM 695 O O . HIS A 1 91 ? -13.586 -26.188 -28.609 1 91.12 91 HIS A O 1
ATOM 701 N N . ASN A 1 92 ? -11.648 -26.078 -29.938 1 86.25 92 ASN A N 1
ATOM 702 C CA . ASN A 1 92 ? -11.617 -27.531 -30.016 1 86.25 92 ASN A CA 1
ATOM 703 C C . ASN A 1 92 ? -10.492 -28.125 -29.156 1 86.25 92 ASN A C 1
ATOM 705 O O . ASN A 1 92 ? -9.312 -27.828 -29.391 1 86.25 92 ASN A O 1
ATOM 709 N N . GLY A 1 93 ? -10.766 -28.688 -28.047 1 88.94 93 GLY A N 1
ATOM 710 C CA . GLY A 1 93 ? -9.766 -29.266 -27.172 1 88.94 93 GLY A CA 1
ATOM 711 C C . GLY A 1 93 ? -10.109 -29.141 -25.703 1 88.94 93 GLY A C 1
ATOM 712 O O . GLY A 1 93 ? -11.188 -28.656 -25.344 1 88.94 93 GLY A O 1
ATOM 713 N N . ALA A 1 94 ? -9.172 -29.531 -24.969 1 93.06 94 ALA A N 1
ATOM 714 C CA . ALA A 1 94 ? -9.383 -29.547 -23.516 1 93.06 94 ALA A CA 1
ATOM 715 C C . ALA A 1 94 ? -9.156 -28.172 -22.922 1 93.06 94 ALA A C 1
ATOM 717 O O . ALA A 1 94 ? -8.336 -27.391 -23.422 1 93.06 94 ALA A O 1
ATOM 718 N N . MET A 1 95 ? -9.93 -27.875 -21.938 1 95.88 95 MET A N 1
ATOM 719 C CA . MET A 1 95 ? -9.734 -26.672 -21.141 1 95.88 95 MET A CA 1
ATOM 720 C C . MET A 1 95 ? -9.57 -27.031 -19.656 1 95.88 95 MET A C 1
ATOM 722 O O . MET A 1 95 ? -10.102 -28.031 -19.203 1 95.88 95 MET A O 1
ATOM 726 N N . TYR A 1 96 ? -8.773 -26.297 -19.047 1 97.12 96 TYR A N 1
ATOM 727 C CA . TYR A 1 96 ? -8.57 -26.469 -17.609 1 97.12 96 TYR A CA 1
ATOM 728 C C . TYR A 1 96 ? -8.875 -25.172 -16.875 1 97.12 96 TYR A C 1
ATOM 730 O O . TYR A 1 96 ? -8.742 -24.078 -17.422 1 97.12 96 TYR A O 1
ATOM 738 N N . LEU A 1 97 ? -9.312 -25.219 -15.594 1 97.12 97 LEU A N 1
ATOM 739 C CA . LEU A 1 97 ? -9.609 -24.062 -14.766 1 97.12 97 LEU A CA 1
ATOM 740 C C . LEU A 1 97 ? -8.664 -23.984 -13.57 1 97.12 97 LEU A C 1
ATOM 742 O O . LEU A 1 97 ? -8.359 -25.016 -12.953 1 97.12 97 LEU A O 1
ATOM 746 N N . GLY A 1 98 ? -8.078 -22.875 -13.391 1 97 98 GLY A N 1
ATOM 747 C CA . GLY A 1 98 ? -7.395 -22.547 -12.141 1 97 98 GLY A CA 1
ATOM 748 C C . GLY A 1 98 ? -8.211 -21.656 -11.227 1 97 98 GLY A C 1
ATOM 749 O O . GLY A 1 98 ? -8.719 -20.625 -11.656 1 97 98 GLY A O 1
ATOM 750 N N . LEU A 1 99 ? -8.367 -22.062 -9.938 1 97.06 99 LEU A N 1
ATOM 751 C CA . LEU A 1 99 ? -9.211 -21.328 -9.008 1 97.06 99 LEU A CA 1
ATOM 752 C C . LEU A 1 99 ? -8.438 -20.969 -7.742 1 97.06 99 LEU A C 1
ATOM 754 O O . LEU A 1 99 ? -7.621 -21.766 -7.266 1 97.06 99 LEU A O 1
ATOM 758 N N . ASP A 1 100 ? -8.664 -19.812 -7.293 1 94.62 100 ASP A N 1
ATOM 759 C CA . ASP A 1 100 ? -8.148 -19.359 -6.004 1 94.62 100 ASP A CA 1
ATOM 760 C C . ASP A 1 100 ? -8.953 -18.172 -5.477 1 94.62 100 ASP A C 1
ATOM 762 O O . ASP A 1 100 ? -9.594 -17.453 -6.25 1 94.62 100 ASP A O 1
ATOM 766 N N . ALA A 1 101 ? -9.031 -18.062 -4.195 1 92.62 101 ALA A N 1
ATOM 767 C CA . ALA A 1 101 ? -9.734 -16.938 -3.568 1 92.62 101 ALA A CA 1
ATOM 768 C C . ALA A 1 101 ? -8.75 -15.945 -2.957 1 92.62 101 ALA A C 1
ATOM 770 O O . ALA A 1 101 ? -7.672 -16.328 -2.496 1 92.62 101 ALA A O 1
ATOM 771 N N . TRP A 1 102 ? -9.148 -14.711 -3.012 1 90.31 102 TRP A N 1
ATOM 772 C CA . TRP A 1 102 ? -8.312 -13.609 -2.545 1 90.31 102 TRP A CA 1
ATOM 773 C C . TRP A 1 102 ? -9.156 -12.531 -1.878 1 90.31 102 TRP A C 1
ATOM 775 O O . TRP A 1 102 ? -10.258 -12.219 -2.342 1 90.31 102 TRP A O 1
ATOM 785 N N . GLN A 1 103 ? -8.664 -12.016 -0.819 1 88.56 103 GLN A N 1
ATOM 786 C CA . GLN A 1 103 ? -9.312 -10.859 -0.213 1 88.56 103 GLN A CA 1
ATOM 787 C C . GLN A 1 103 ? -8.633 -9.555 -0.645 1 88.56 103 GLN A C 1
ATOM 789 O O . GLN A 1 103 ? -7.438 -9.375 -0.415 1 88.56 103 GLN A O 1
ATOM 794 N N . SER A 1 104 ? -9.344 -8.742 -1.255 1 90.06 104 SER A N 1
ATOM 795 C CA . SER A 1 104 ? -8.805 -7.461 -1.682 1 90.06 104 SER A CA 1
ATOM 796 C C . SER A 1 104 ? -8.469 -6.578 -0.485 1 90.06 104 SER A C 1
ATOM 798 O O . SER A 1 104 ? -9.023 -6.754 0.601 1 90.06 104 SER A O 1
ATOM 800 N N . PRO A 1 105 ? -7.559 -5.59 -0.665 1 85.88 105 PRO A N 1
ATOM 801 C CA . PRO A 1 105 ? -7.152 -4.711 0.437 1 85.88 105 PRO A CA 1
ATOM 802 C C . PRO A 1 105 ? -8.328 -3.961 1.055 1 85.88 105 PRO A C 1
ATOM 804 O O . PRO A 1 105 ? -8.289 -3.605 2.234 1 85.88 105 PRO A O 1
ATOM 807 N N . ASN A 1 106 ? -9.312 -3.723 0.314 1 83.06 106 ASN A N 1
ATOM 808 C CA . ASN A 1 106 ? -10.453 -2.986 0.836 1 83.06 106 ASN A CA 1
ATOM 809 C C . ASN A 1 106 ? -11.531 -3.928 1.367 1 83.06 106 ASN A C 1
ATOM 811 O O . ASN A 1 106 ? -12.672 -3.514 1.588 1 83.06 106 ASN A O 1
ATOM 815 N N . GLY A 1 107 ? -11.312 -5.266 1.431 1 80.62 107 GLY A N 1
ATOM 816 C CA . GLY A 1 107 ? -12.109 -6.141 2.271 1 80.62 107 GLY A CA 1
ATOM 817 C C . GLY A 1 107 ? -13.07 -7.008 1.48 1 80.62 107 GLY A C 1
ATOM 818 O O . GLY A 1 107 ? -14 -7.59 2.047 1 80.62 107 GLY A O 1
ATOM 819 N N . PHE A 1 108 ? -12.906 -7.141 0.202 1 87.06 108 PHE A N 1
ATOM 820 C CA . PHE A 1 108 ? -13.781 -8 -0.583 1 87.06 108 PHE A CA 1
ATOM 821 C C . PHE A 1 108 ? -13.109 -9.344 -0.865 1 87.06 108 PHE A C 1
ATOM 823 O O . PHE A 1 108 ? -11.938 -9.383 -1.248 1 87.06 108 PHE A O 1
ATOM 830 N N . ASP A 1 109 ? -13.891 -10.445 -0.598 1 90.31 109 ASP A N 1
ATOM 831 C CA . ASP A 1 109 ? -13.43 -11.766 -1.02 1 90.31 109 ASP A CA 1
ATOM 832 C C . ASP A 1 109 ? -13.766 -12.023 -2.486 1 90.31 109 ASP A C 1
ATOM 834 O O . ASP A 1 109 ? -14.914 -11.867 -2.902 1 90.31 109 ASP A O 1
ATOM 838 N N . ILE A 1 110 ? -12.75 -12.352 -3.248 1 94.12 110 ILE A N 1
ATOM 839 C CA . ILE A 1 110 ? -12.914 -12.484 -4.691 1 94.12 110 ILE A CA 1
ATOM 840 C C . ILE A 1 110 ? -12.383 -13.836 -5.152 1 94.12 110 ILE A C 1
ATOM 842 O O . ILE A 1 110 ? -11.297 -14.258 -4.746 1 94.12 110 ILE A O 1
ATOM 846 N N . LEU A 1 111 ? -13.18 -14.523 -5.902 1 95.81 111 LEU A N 1
ATOM 847 C CA . LEU A 1 111 ? -12.734 -15.75 -6.555 1 95.81 111 LEU A CA 1
ATOM 848 C C . LEU A 1 111 ? -12.172 -15.453 -7.941 1 95.81 111 LEU A C 1
ATOM 850 O O . LEU A 1 111 ? -12.852 -14.859 -8.781 1 95.81 111 LEU A O 1
ATOM 854 N N . GLY A 1 112 ? -10.914 -15.805 -8.125 1 96.81 112 GLY A N 1
ATOM 855 C CA . GLY A 1 112 ? -10.297 -15.703 -9.438 1 96.81 112 GLY A CA 1
ATOM 856 C C . GLY A 1 112 ? -10.352 -17 -10.227 1 96.81 112 GLY A C 1
ATOM 857 O O . GLY A 1 112 ? -10.156 -18.078 -9.656 1 96.81 112 GLY A O 1
ATOM 858 N N . THR A 1 113 ? -10.695 -16.859 -11.469 1 97.12 113 THR A N 1
ATOM 859 C CA . THR A 1 113 ? -10.766 -18 -12.359 1 97.12 113 THR A CA 1
ATOM 860 C C . THR A 1 113 ? -9.891 -17.797 -13.594 1 97.12 113 THR A C 1
ATOM 862 O O . THR A 1 113 ? -10.078 -16.828 -14.336 1 97.12 113 THR A O 1
ATOM 865 N N . VAL A 1 114 ? -8.938 -18.672 -13.805 1 97 114 VAL A N 1
ATOM 866 C CA . VAL A 1 114 ? -8.07 -18.641 -14.984 1 97 114 VAL A CA 1
ATOM 867 C C . VAL A 1 114 ? -8.367 -19.844 -15.875 1 97 114 VAL A C 1
ATOM 869 O O . VAL A 1 114 ? -8.586 -20.953 -15.383 1 97 114 VAL A O 1
ATOM 872 N N . ILE A 1 115 ? -8.484 -19.609 -17.094 1 96.31 115 ILE A N 1
ATOM 873 C CA . ILE A 1 115 ? -8.719 -20.703 -18.047 1 96.31 115 ILE A CA 1
ATOM 874 C C . ILE A 1 115 ? -7.422 -21.016 -18.797 1 96.31 115 ILE A C 1
ATOM 876 O O . ILE A 1 115 ? -6.652 -20.109 -19.125 1 96.31 115 ILE A O 1
ATOM 880 N N . TYR A 1 116 ? -7.117 -22.312 -18.922 1 96.06 116 TYR A N 1
ATOM 881 C CA . TYR A 1 116 ? -5.977 -22.812 -19.688 1 96.06 116 TYR A CA 1
ATOM 882 C C . TYR A 1 116 ? -6.434 -23.531 -20.938 1 96.06 116 TYR A C 1
ATOM 884 O O . TYR A 1 116 ? -7.293 -24.406 -20.875 1 96.06 116 TYR A O 1
ATOM 892 N N . ARG A 1 117 ? -5.891 -23.109 -22.078 1 94.62 117 ARG A N 1
ATOM 893 C CA . ARG A 1 117 ? -6.223 -23.781 -23.328 1 94.62 117 ARG A CA 1
ATOM 894 C C . ARG A 1 117 ? -5.125 -23.562 -24.359 1 94.62 117 ARG A C 1
ATOM 896 O O . ARG A 1 117 ? -4.312 -22.641 -24.234 1 94.62 117 ARG A O 1
ATOM 903 N N . LEU A 1 118 ? -5.074 -24.438 -25.312 1 93.81 118 LEU A N 1
ATOM 904 C CA . LEU A 1 118 ? -4.176 -24.266 -26.453 1 93.81 118 LEU A CA 1
ATOM 905 C C . LEU A 1 118 ? -4.848 -23.469 -27.547 1 93.81 118 LEU A C 1
ATOM 907 O O . LEU A 1 118 ? -5.965 -23.781 -27.969 1 93.81 118 LEU A O 1
ATOM 911 N N . VAL A 1 119 ? -4.203 -22.391 -27.906 1 90.94 119 VAL A N 1
ATOM 912 C CA . VAL A 1 119 ? -4.781 -21.531 -28.922 1 90.94 119 VAL A CA 1
ATOM 913 C C . VAL A 1 119 ? -3.863 -21.484 -30.141 1 90.94 119 VAL A C 1
ATOM 915 O O . VAL A 1 119 ? -2.639 -21.438 -30 1 90.94 119 VAL A O 1
ATOM 918 N N . GLU A 1 120 ? -4.504 -21.625 -31.25 1 86.75 120 GLU A N 1
ATOM 919 C CA . GLU A 1 120 ? -3.775 -21.516 -32.5 1 86.75 120 GLU A CA 1
ATOM 920 C C . GLU A 1 120 ? -3.742 -20.062 -33 1 86.75 120 GLU A C 1
ATOM 922 O O . GLU A 1 120 ? -4.785 -19.422 -33.094 1 86.75 120 GLU A O 1
ATOM 927 N N . GLY A 1 121 ? -2.549 -19.562 -33.062 1 77.31 121 GLY A N 1
ATOM 928 C CA . GLY A 1 121 ? -2.41 -18.203 -33.562 1 77.31 121 GLY A CA 1
ATOM 929 C C . GLY A 1 121 ? -2.615 -18.094 -35.062 1 77.31 121 GLY A C 1
ATOM 930 O O . GLY A 1 121 ? -2.791 -19.094 -35.75 1 77.31 121 GLY A O 1
ATOM 931 N N . ASP A 1 122 ? -2.584 -16.859 -35.5 1 69.06 122 ASP A N 1
ATOM 932 C CA . ASP A 1 122 ? -2.789 -16.562 -36.938 1 69.06 122 ASP A CA 1
ATOM 933 C C . ASP A 1 122 ? -1.684 -17.172 -37.781 1 69.06 122 ASP A C 1
ATOM 935 O O . ASP A 1 122 ? -1.921 -17.562 -38.938 1 69.06 122 ASP A O 1
ATOM 939 N N . SER A 1 123 ? -0.535 -17.312 -37.156 1 71.25 123 SER A N 1
ATOM 940 C CA . SER A 1 123 ? 0.598 -17.859 -37.906 1 71.25 123 SER A CA 1
ATOM 941 C C . SER A 1 123 ? 0.633 -19.375 -37.812 1 71.25 123 SER A C 1
ATOM 943 O O . SER A 1 123 ? 1.58 -20.016 -38.281 1 71.25 123 SER A O 1
ATOM 945 N N . GLY A 1 124 ? -0.366 -19.891 -37.219 1 71.38 124 GLY A N 1
ATOM 946 C CA . GLY A 1 124 ? -0.41 -21.344 -37.125 1 71.38 124 GLY A CA 1
ATOM 947 C C . GLY A 1 124 ? 0.307 -21.859 -35.875 1 71.38 124 GLY A C 1
ATOM 948 O O . GLY A 1 124 ? 0.264 -23.062 -35.594 1 71.38 124 GLY A O 1
ATOM 949 N N . ASP A 1 125 ? 0.869 -20.906 -35.219 1 82.19 125 ASP A N 1
ATOM 950 C CA . ASP A 1 125 ? 1.578 -21.312 -34 1 82.19 125 ASP A CA 1
ATOM 951 C C . ASP A 1 125 ? 0.603 -21.609 -32.875 1 82.19 125 ASP A C 1
ATOM 953 O O . ASP A 1 125 ? -0.407 -20.922 -32.719 1 82.19 125 ASP A O 1
ATOM 957 N N . VAL A 1 126 ? 0.809 -22.781 -32.25 1 87.5 126 VAL A N 1
ATOM 958 C CA . VAL A 1 126 ? -0.036 -23.172 -31.125 1 87.5 126 VAL A CA 1
ATOM 959 C C . VAL A 1 126 ? 0.636 -22.781 -29.812 1 87.5 126 VAL A C 1
ATOM 961 O O . VAL A 1 126 ? 1.813 -23.094 -29.594 1 87.5 126 VAL A O 1
ATOM 964 N N . ASN A 1 127 ? -0.083 -22 -29.031 1 88.69 127 ASN A N 1
ATOM 965 C CA . ASN A 1 127 ? 0.464 -21.562 -27.75 1 88.69 127 ASN A CA 1
ATOM 966 C C . ASN A 1 127 ? -0.485 -21.859 -26.594 1 88.69 127 ASN A C 1
ATOM 968 O O . ASN A 1 127 ? -1.705 -21.859 -26.781 1 88.69 127 ASN A O 1
ATOM 972 N N . LEU A 1 128 ? 0.184 -22.188 -25.516 1 92.44 128 LEU A N 1
ATOM 973 C CA . LEU A 1 128 ? -0.602 -22.359 -24.297 1 92.44 128 LEU A CA 1
ATOM 974 C C . LEU A 1 128 ? -1.026 -21 -23.719 1 92.44 128 LEU A C 1
ATOM 976 O O . LEU A 1 128 ? -0.184 -20.141 -23.469 1 92.44 128 LEU A O 1
ATOM 980 N N . GLU A 1 129 ? -2.307 -20.812 -23.562 1 92.62 129 GLU A N 1
ATOM 981 C CA . GLU A 1 129 ? -2.852 -19.562 -23.031 1 92.62 129 GLU A CA 1
ATOM 982 C C . GLU A 1 129 ? -3.379 -19.766 -21.609 1 92.62 129 GLU A C 1
ATOM 984 O O . GLU A 1 129 ? -4.129 -20.703 -21.344 1 92.62 129 GLU A O 1
ATOM 989 N N . ALA A 1 130 ? -2.85 -19.016 -20.734 1 94.62 130 ALA A N 1
ATOM 990 C CA . ALA A 1 130 ? -3.404 -18.875 -19.391 1 94.62 130 ALA A CA 1
ATOM 991 C C . ALA A 1 130 ? -4.055 -17.5 -19.219 1 94.62 130 ALA A C 1
ATOM 993 O O . ALA A 1 130 ? -3.359 -16.484 -19.094 1 94.62 130 ALA A O 1
ATOM 994 N N . MET A 1 131 ? -5.398 -17.516 -19.172 1 93.12 131 MET A N 1
ATOM 995 C CA . MET A 1 131 ? -6.121 -16.25 -19.219 1 93.12 131 MET A CA 1
ATOM 996 C C . MET A 1 131 ? -7.094 -16.141 -18.047 1 93.12 131 MET A C 1
ATOM 998 O O . MET A 1 131 ? -7.941 -17.016 -17.859 1 93.12 131 MET A O 1
ATOM 1002 N N . PRO A 1 132 ? -6.926 -15.062 -17.25 1 94.56 132 PRO A N 1
ATOM 1003 C CA . PRO A 1 132 ? -7.996 -14.828 -16.266 1 94.56 132 PRO A CA 1
ATOM 1004 C C . PRO A 1 132 ? -9.359 -14.609 -16.922 1 94.56 132 PRO A C 1
ATOM 1006 O O . PRO A 1 132 ? -9.516 -13.688 -17.734 1 94.56 132 PRO A O 1
ATOM 1009 N N . LEU A 1 133 ? -10.219 -15.469 -16.641 1 95.12 133 LEU A N 1
ATOM 1010 C CA . LEU A 1 133 ? -11.539 -15.492 -17.25 1 95.12 133 LEU A CA 1
ATOM 1011 C C . LEU A 1 133 ? -12.469 -14.484 -16.578 1 95.12 133 LEU A C 1
ATOM 1013 O O . LEU A 1 133 ? -13.172 -13.734 -17.25 1 95.12 133 LEU A O 1
ATOM 1017 N N . ASP A 1 134 ? -12.469 -14.531 -15.273 1 95.69 134 ASP A N 1
ATOM 1018 C CA . ASP A 1 134 ? -13.359 -13.656 -14.523 1 95.69 134 ASP A CA 1
ATOM 1019 C C . ASP A 1 134 ? -12.961 -13.594 -13.047 1 95.69 134 ASP A C 1
ATOM 1021 O O . ASP A 1 134 ? -12.188 -14.43 -12.578 1 95.69 134 ASP A O 1
ATOM 1025 N N . PHE A 1 135 ? -13.359 -12.562 -12.461 1 96.62 135 PHE A N 1
ATOM 1026 C CA . PHE A 1 135 ? -13.258 -12.367 -11.016 1 96.62 135 PHE A CA 1
ATOM 1027 C C . PHE A 1 135 ? -14.641 -12.133 -10.414 1 96.62 135 PHE A C 1
ATOM 1029 O O . PHE A 1 135 ? -15.375 -11.234 -10.844 1 96.62 135 PHE A O 1
ATOM 1036 N N . VAL A 1 136 ? -14.961 -12.945 -9.422 1 95.69 136 VAL A N 1
ATOM 1037 C CA . VAL A 1 136 ? -16.312 -12.867 -8.875 1 95.69 136 VAL A CA 1
ATOM 1038 C C . VAL A 1 136 ? -16.234 -12.672 -7.359 1 95.69 136 VAL A C 1
ATOM 1040 O O . VAL A 1 136 ? -15.461 -13.352 -6.676 1 95.69 136 VAL A O 1
ATOM 1043 N N . GLN A 1 137 ? -17.016 -11.742 -6.883 1 92.5 137 GLN A N 1
ATOM 1044 C CA . GLN A 1 137 ? -17.062 -11.508 -5.445 1 92.5 137 GLN A CA 1
ATOM 1045 C C . GLN A 1 137 ? -17.766 -12.656 -4.719 1 92.5 137 GLN A C 1
ATOM 1047 O O . GLN A 1 137 ? -18.812 -13.125 -5.16 1 92.5 137 GLN A O 1
ATOM 1052 N N . LEU A 1 138 ? -17.109 -13.148 -3.668 1 90.69 138 LEU A N 1
ATOM 1053 C CA . LEU A 1 138 ? -17.719 -14.133 -2.783 1 90.69 138 LEU A CA 1
ATOM 1054 C C . LEU A 1 138 ? -18.422 -13.453 -1.616 1 90.69 138 LEU A C 1
ATOM 1056 O O . LEU A 1 138 ? -17.797 -12.719 -0.846 1 90.69 138 LEU A O 1
ATOM 1060 N N . ARG A 1 139 ? -19.625 -13.711 -1.426 1 82.25 139 ARG A N 1
ATOM 1061 C CA . ARG A 1 139 ? -20.422 -12.977 -0.458 1 82.25 139 ARG A CA 1
ATOM 1062 C C . ARG A 1 139 ? -20.703 -13.82 0.78 1 82.25 139 ARG A C 1
ATOM 1064 O O . ARG A 1 139 ? -21.188 -13.305 1.795 1 82.25 139 ARG A O 1
ATOM 1071 N N . LYS A 1 140 ? -20.453 -15.109 0.661 1 80.5 140 LYS A N 1
ATOM 1072 C CA . LYS A 1 140 ? -20.703 -16.031 1.765 1 80.5 140 LYS A CA 1
ATOM 1073 C C . LYS A 1 140 ? -19.422 -16.75 2.191 1 80.5 140 LYS A C 1
ATOM 1075 O O . LYS A 1 140 ? -18.375 -16.547 1.595 1 80.5 140 LYS A O 1
ATOM 1080 N N . SER A 1 141 ? -19.625 -17.484 3.275 1 81.19 141 SER A N 1
ATOM 1081 C CA . SER A 1 141 ? -18.5 -18.312 3.709 1 81.19 141 SER A CA 1
ATOM 1082 C C .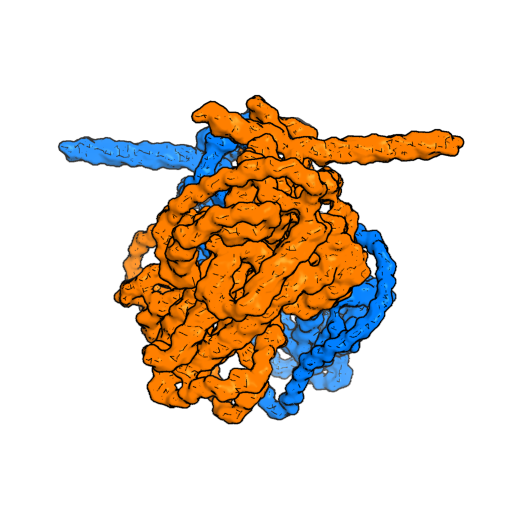 SER A 1 141 ? -18.047 -19.25 2.598 1 81.19 141 SER A C 1
ATOM 1084 O O . SER A 1 141 ? -18.875 -19.797 1.856 1 81.19 141 SER A O 1
ATOM 1086 N N . HIS A 1 142 ? -16.797 -19.422 2.586 1 84.75 142 HIS A N 1
ATOM 1087 C CA . HIS A 1 142 ? -16.203 -20.188 1.5 1 84.75 142 HIS A CA 1
ATOM 1088 C C . HIS A 1 142 ? -16.391 -21.688 1.705 1 84.75 142 HIS A C 1
ATOM 1090 O O . HIS A 1 142 ? -15.414 -22.453 1.675 1 84.75 142 HIS A O 1
ATOM 1096 N N . THR A 1 143 ? -17.594 -22.062 1.781 1 88.62 143 THR A N 1
ATOM 1097 C CA . THR A 1 143 ? -17.859 -23.484 1.841 1 88.62 143 THR A CA 1
ATOM 1098 C C . THR A 1 143 ? -17.641 -24.141 0.475 1 88.62 143 THR A C 1
ATOM 1100 O O . THR A 1 143 ? -17.781 -23.484 -0.558 1 88.62 143 THR A O 1
ATOM 1103 N N . GLY A 1 144 ? -17.344 -25.438 0.523 1 93.38 144 GLY A N 1
ATOM 1104 C CA . GLY A 1 144 ? -17.141 -26.141 -0.731 1 93.38 144 GLY A CA 1
ATOM 1105 C C . GLY A 1 144 ? -18.359 -26.094 -1.641 1 93.38 144 GLY A C 1
ATOM 1106 O O . GLY A 1 144 ? -18.219 -25.938 -2.855 1 93.38 144 GLY A O 1
ATOM 1107 N N . VAL A 1 145 ? -19.5 -26.172 -1.089 1 93.94 145 VAL A N 1
ATOM 1108 C CA . VAL A 1 145 ? -20.734 -26.188 -1.855 1 93.94 145 VAL A CA 1
ATOM 1109 C C . VAL A 1 145 ? -20.953 -24.828 -2.496 1 93.94 145 VAL A C 1
ATOM 1111 O O . VAL A 1 145 ? -21.312 -24.734 -3.674 1 93.94 145 VAL A O 1
ATOM 1114 N N . TYR A 1 146 ? -20.766 -23.812 -1.734 1 92.25 146 TYR A N 1
ATOM 1115 C CA . TYR A 1 146 ? -20.938 -22.469 -2.25 1 92.25 146 TYR A CA 1
ATOM 1116 C C . TYR A 1 146 ? -19.938 -22.172 -3.369 1 92.25 146 TYR A C 1
ATOM 1118 O O . TYR A 1 146 ? -20.297 -21.578 -4.387 1 92.25 146 TYR A O 1
ATOM 1126 N N . LEU A 1 147 ? -18.703 -22.562 -3.168 1 95.12 147 LEU A N 1
ATOM 1127 C CA . LEU A 1 147 ? -17.688 -22.375 -4.191 1 95.12 147 LEU A CA 1
ATOM 1128 C C . LEU A 1 147 ? -18.062 -23.109 -5.469 1 95.12 147 LEU A C 1
ATOM 1130 O O . LEU A 1 147 ? -17.891 -22.594 -6.574 1 95.12 147 LEU A O 1
ATOM 1134 N N . ALA A 1 148 ? -18.547 -24.344 -5.281 1 96.75 148 ALA A N 1
ATOM 1135 C CA . ALA A 1 148 ? -18.969 -25.141 -6.43 1 96.75 148 ALA A CA 1
ATOM 1136 C C . ALA A 1 148 ? -20.062 -24.438 -7.215 1 96.75 148 ALA A C 1
ATOM 1138 O O . ALA A 1 148 ? -20.047 -24.422 -8.445 1 96.75 148 ALA A O 1
ATOM 1139 N N . GLU A 1 149 ? -20.969 -23.859 -6.496 1 95.31 149 GLU A N 1
ATOM 1140 C CA . GLU A 1 149 ? -22.062 -23.141 -7.133 1 95.31 149 GLU A CA 1
ATOM 1141 C C . GLU A 1 149 ? -21.547 -21.922 -7.898 1 95.31 149 GLU A C 1
ATOM 1143 O O . GLU A 1 149 ? -22 -21.641 -9.008 1 95.31 149 GLU A O 1
ATOM 1148 N N . THR A 1 150 ? -20.672 -21.234 -7.262 1 95.31 150 THR A N 1
ATOM 1149 C CA . THR A 1 150 ? -20.094 -20.062 -7.902 1 95.31 150 THR A CA 1
ATOM 1150 C C . THR A 1 150 ? -19.359 -20.453 -9.188 1 95.31 150 THR A C 1
ATOM 1152 O O . THR A 1 150 ? -19.516 -19.781 -10.211 1 95.31 150 THR A O 1
ATOM 1155 N N . VAL A 1 151 ? -18.625 -21.547 -9.148 1 96.38 151 VAL A N 1
ATOM 1156 C CA . VAL A 1 151 ? -17.891 -22.031 -10.312 1 96.38 151 VAL A CA 1
ATOM 1157 C C . VAL A 1 151 ? -18.859 -22.469 -11.398 1 96.38 151 VAL A C 1
ATOM 1159 O O . VAL A 1 151 ? -18.641 -22.219 -12.586 1 96.38 151 VAL A O 1
ATOM 1162 N N . ARG A 1 152 ? -19.922 -23.125 -11 1 96.06 152 ARG A N 1
ATOM 1163 C CA . ARG A 1 152 ? -20.938 -23.562 -11.953 1 96.06 152 ARG A CA 1
ATOM 1164 C C . ARG A 1 152 ? -21.516 -22.375 -12.719 1 96.06 152 ARG A C 1
ATOM 1166 O O . ARG A 1 152 ? -21.672 -22.438 -13.938 1 96.06 152 ARG A O 1
ATOM 1173 N N . VAL A 1 153 ? -21.766 -21.328 -12.008 1 94.62 153 VAL A N 1
ATOM 1174 C CA . VAL A 1 153 ? -22.344 -20.125 -12.617 1 94.62 153 VAL A CA 1
ATOM 1175 C C . VAL A 1 153 ? -21.359 -19.547 -13.633 1 94.62 153 VAL A C 1
ATOM 1177 O O . VAL A 1 153 ? -21.75 -19.109 -14.719 1 94.62 153 VAL A O 1
ATOM 1180 N N . ILE A 1 154 ? -20.109 -19.531 -13.328 1 95 154 ILE A N 1
ATOM 1181 C CA . ILE A 1 154 ? -19.078 -19 -14.211 1 95 154 ILE A CA 1
ATOM 1182 C C . ILE A 1 154 ? -18.969 -19.875 -15.461 1 95 154 ILE A C 1
ATOM 1184 O O . ILE A 1 154 ? -18.953 -19.359 -16.578 1 95 154 ILE A O 1
ATOM 1188 N N . VAL A 1 155 ? -18.922 -21.188 -15.297 1 95.38 155 VAL A N 1
ATOM 1189 C CA . VAL A 1 155 ? -18.766 -22.141 -16.391 1 95.38 155 VAL A CA 1
ATOM 1190 C C . VAL A 1 155 ? -19.984 -22.062 -17.312 1 95.38 155 VAL A C 1
ATOM 1192 O O . VAL A 1 155 ? -19.844 -22.141 -18.547 1 95.38 155 VAL A O 1
ATOM 1195 N N . GLU A 1 156 ? -21.125 -21.859 -16.703 1 93.75 156 GLU A N 1
ATOM 1196 C CA . GLU A 1 156 ? -22.344 -21.719 -17.5 1 93.75 156 GLU A CA 1
ATOM 1197 C C . GLU A 1 156 ? -22.375 -20.391 -18.25 1 93.75 156 GLU A C 1
ATOM 1199 O O . GLU A 1 156 ? -22.781 -20.344 -19.406 1 93.75 156 GLU A O 1
ATOM 1204 N N . LYS A 1 157 ? -21.969 -19.406 -17.547 1 93.56 157 LYS A N 1
ATOM 1205 C CA . LYS A 1 157 ? -21.906 -18.094 -18.172 1 93.56 157 LYS A CA 1
ATOM 1206 C C . LYS A 1 157 ? -21.047 -18.125 -19.438 1 93.56 157 LYS A C 1
ATOM 1208 O O . LYS A 1 157 ? -21.422 -17.516 -20.453 1 93.56 157 LYS A O 1
ATOM 1213 N N . PHE A 1 158 ? -19.984 -18.844 -19.453 1 95.31 158 PHE A N 1
ATOM 1214 C CA . PHE A 1 158 ? -19.047 -18.828 -20.562 1 95.31 158 PHE A CA 1
ATOM 1215 C C . PHE A 1 158 ? -19.297 -20 -21.5 1 95.31 158 PHE A C 1
ATOM 1217 O O . PHE A 1 158 ? -18.641 -20.125 -22.547 1 95.31 158 PHE A O 1
ATOM 1224 N N . GLY A 1 159 ? -20.172 -20.906 -21.156 1 92 159 GLY A N 1
ATOM 1225 C CA . GLY A 1 159 ? -20.594 -22 -22 1 92 159 GLY A CA 1
ATOM 1226 C C . GLY A 1 159 ? -19.5 -23.031 -22.25 1 92 159 GLY A C 1
ATOM 1227 O O . GLY A 1 159 ? -19.312 -23.5 -23.359 1 92 159 GLY A O 1
ATOM 1228 N N . ILE A 1 160 ? -18.734 -23.391 -21.219 1 94.38 160 ILE A N 1
ATOM 1229 C CA . ILE A 1 160 ? -17.594 -24.266 -21.422 1 94.38 160 ILE A CA 1
ATOM 1230 C C . ILE A 1 160 ? -17.75 -25.531 -20.594 1 94.38 160 ILE A C 1
ATOM 1232 O O . ILE A 1 160 ? -16.766 -26.234 -20.328 1 94.38 160 ILE A O 1
ATOM 1236 N N . ARG A 1 161 ? -18.906 -25.891 -20.219 1 92.12 161 ARG A N 1
ATOM 1237 C CA . ARG A 1 161 ? -19.188 -27.016 -19.328 1 92.12 161 ARG A CA 1
ATOM 1238 C C . ARG A 1 161 ? -18.688 -28.328 -19.922 1 92.12 161 ARG A C 1
ATOM 1240 O O . ARG A 1 161 ? -18.203 -29.203 -19.188 1 92.12 161 ARG A O 1
ATOM 1247 N N . ASP A 1 162 ? -18.734 -28.422 -21.172 1 91.19 162 ASP A N 1
ATOM 1248 C CA . ASP A 1 162 ? -18.438 -29.688 -21.828 1 91.19 162 ASP A CA 1
ATOM 1249 C C . ASP A 1 162 ? -16.938 -29.797 -22.141 1 91.19 162 ASP A C 1
ATOM 1251 O O . ASP A 1 162 ? -16.469 -30.859 -22.562 1 91.19 162 ASP A O 1
ATOM 1255 N N . LYS A 1 163 ? -16.219 -28.781 -21.875 1 92.94 163 LYS A N 1
ATOM 1256 C CA . LYS A 1 163 ? -14.82 -28.75 -22.312 1 92.94 163 LYS A CA 1
ATOM 1257 C C . LYS A 1 163 ? -13.859 -28.734 -21.141 1 92.94 163 LYS A C 1
ATOM 1259 O O . LYS A 1 163 ? -12.641 -28.781 -21.312 1 92.94 163 LYS A O 1
ATOM 1264 N N . ILE A 1 164 ? -14.352 -28.75 -19.938 1 94.94 164 ILE A N 1
ATOM 1265 C CA . ILE A 1 164 ? -13.516 -28.688 -18.75 1 94.94 164 ILE A CA 1
ATOM 1266 C C . ILE A 1 164 ? -12.984 -30.078 -18.438 1 94.94 164 ILE A C 1
ATOM 1268 O O . ILE A 1 164 ? -13.758 -30.984 -18.078 1 94.94 164 ILE A O 1
ATOM 1272 N N . CYS A 1 165 ? -11.664 -30.203 -18.484 1 94.25 165 CYS A N 1
ATOM 1273 C CA . CYS A 1 165 ? -11.039 -31.516 -18.281 1 94.25 165 CYS A CA 1
ATOM 1274 C C . CYS A 1 165 ? -10.375 -31.594 -16.922 1 94.25 165 CYS A C 1
ATOM 1276 O O . CYS A 1 165 ? -9.953 -32.656 -16.5 1 94.25 165 CYS A O 1
ATOM 1278 N N . GLY A 1 166 ? -10.305 -30.516 -16.297 1 96 166 GLY A N 1
ATOM 1279 C CA . GLY A 1 166 ? -9.695 -30.531 -14.969 1 96 166 GLY A CA 1
ATOM 1280 C C . GLY A 1 166 ? -9.727 -29.172 -14.281 1 96 166 GLY A C 1
ATOM 1281 O O . GLY A 1 166 ? -9.93 -28.141 -14.93 1 96 166 GLY A O 1
ATOM 1282 N N . ILE A 1 167 ? -9.578 -29.172 -12.938 1 97.25 167 ILE A N 1
ATOM 1283 C CA . ILE A 1 167 ? -9.555 -27.984 -12.102 1 97.25 167 ILE A CA 1
ATOM 1284 C C . ILE A 1 167 ? -8.344 -28.031 -11.172 1 97.25 167 ILE A C 1
ATOM 1286 O O . ILE A 1 167 ? -8.07 -29.047 -10.547 1 97.25 167 ILE A O 1
ATOM 1290 N N . VAL A 1 168 ? -7.602 -26.984 -11.18 1 96.56 168 VAL A N 1
ATOM 1291 C CA . VAL A 1 168 ? -6.434 -26.891 -10.312 1 96.56 168 VAL A CA 1
ATOM 1292 C C . VAL A 1 168 ? -6.727 -25.922 -9.164 1 96.56 168 VAL A C 1
ATOM 1294 O O . VAL A 1 168 ? -7.195 -24.812 -9.383 1 96.56 168 VAL A O 1
ATOM 1297 N N . THR A 1 169 ? -6.559 -26.297 -7.914 1 95.88 169 THR A N 1
ATOM 1298 C CA . THR A 1 169 ? -6.746 -25.484 -6.711 1 95.88 169 THR A CA 1
ATOM 1299 C C . THR A 1 169 ? -5.746 -25.891 -5.629 1 95.88 169 THR A C 1
ATOM 1301 O O . THR A 1 169 ? -5 -26.859 -5.793 1 95.88 169 THR A O 1
ATOM 1304 N N . ASP A 1 170 ? -5.711 -25.156 -4.605 1 90.75 170 ASP A N 1
ATOM 1305 C CA . ASP A 1 170 ? -4.906 -25.578 -3.465 1 90.75 170 ASP A CA 1
ATOM 1306 C C . ASP A 1 170 ? -5.543 -26.781 -2.75 1 90.75 170 ASP A C 1
ATOM 1308 O O . ASP A 1 170 ? -6.562 -27.297 -3.197 1 90.75 170 ASP A O 1
ATOM 1312 N N . ASN A 1 171 ? -4.906 -27.312 -1.745 1 85.56 171 ASN A N 1
ATOM 1313 C CA . ASN A 1 171 ? -5.309 -28.578 -1.129 1 85.56 171 ASN A CA 1
ATOM 1314 C C . ASN A 1 171 ? -6.234 -28.344 0.063 1 85.56 171 ASN A C 1
ATOM 1316 O O . ASN A 1 171 ? -6.406 -29.234 0.899 1 85.56 171 ASN A O 1
ATOM 1320 N N . ALA A 1 172 ? -6.918 -27.25 0.117 1 86.19 172 ALA A N 1
ATOM 1321 C CA . ALA A 1 172 ? -7.789 -26.953 1.249 1 86.19 172 ALA A CA 1
ATOM 1322 C C . ALA A 1 172 ? -9.008 -27.875 1.262 1 86.19 172 ALA A C 1
ATOM 1324 O O . ALA A 1 172 ? -9.453 -28.328 0.21 1 86.19 172 ALA A O 1
ATOM 1325 N N . SER A 1 173 ? -9.562 -28.141 2.387 1 88.12 173 SER A N 1
ATOM 1326 C CA . SER A 1 173 ? -10.68 -29.062 2.559 1 88.12 173 SER A CA 1
ATOM 1327 C C . SER A 1 173 ? -11.93 -28.578 1.831 1 88.12 173 SER A C 1
ATOM 1329 O O . SER A 1 173 ? -12.703 -29.375 1.303 1 88.12 173 SER A O 1
ATOM 1331 N N . ASN A 1 174 ? -12.125 -27.312 1.828 1 90.62 174 ASN A N 1
ATOM 1332 C CA . ASN A 1 174 ? -13.289 -26.766 1.127 1 90.62 174 ASN A CA 1
ATOM 1333 C C . ASN A 1 174 ? -13.195 -27.016 -0.377 1 90.62 174 ASN A C 1
ATOM 1335 O O . ASN A 1 174 ? -14.219 -27.172 -1.049 1 90.62 174 ASN A O 1
ATOM 1339 N N . ASN A 1 175 ? -11.977 -27.125 -0.894 1 93.06 175 ASN A N 1
ATOM 1340 C CA . ASN A 1 175 ? -11.797 -27.422 -2.311 1 93.06 175 ASN A CA 1
ATOM 1341 C C . ASN A 1 175 ? -12.141 -28.875 -2.623 1 93.06 175 ASN A C 1
ATOM 1343 O O . ASN A 1 175 ? -12.656 -29.172 -3.701 1 93.06 175 ASN A O 1
ATOM 1347 N N . GLU A 1 176 ? -11.82 -29.75 -1.706 1 91.94 176 GLU A N 1
ATOM 1348 C CA . GLU A 1 176 ? -12.227 -31.141 -1.88 1 91.94 176 GLU A CA 1
ATOM 1349 C C . GLU A 1 176 ? -13.75 -31.266 -1.972 1 91.94 176 GLU A C 1
ATOM 1351 O O . GLU A 1 176 ? -14.266 -31.953 -2.854 1 91.94 176 GLU A O 1
ATOM 1356 N N . THR A 1 177 ? -14.414 -30.578 -1.029 1 94.62 177 THR A N 1
ATOM 1357 C CA . THR A 1 177 ? -15.875 -30.562 -1.043 1 94.62 177 THR A CA 1
ATOM 1358 C C . THR A 1 177 ? -16.391 -29.938 -2.33 1 94.62 177 THR A C 1
ATOM 1360 O O . THR A 1 177 ? -17.391 -30.391 -2.896 1 94.62 177 THR A O 1
ATOM 1363 N N . MET A 1 178 ? -15.734 -28.906 -2.748 1 96.38 178 MET A N 1
ATOM 1364 C CA . MET A 1 178 ? -16.109 -28.234 -3.984 1 96.38 178 MET A CA 1
ATOM 1365 C C . MET A 1 178 ? -16.031 -29.188 -5.176 1 96.38 178 MET A C 1
ATOM 1367 O O . MET A 1 178 ? -16.953 -29.266 -5.977 1 96.38 178 MET A O 1
ATOM 1371 N N . ILE A 1 179 ? -14.961 -29.969 -5.309 1 96.12 179 ILE A N 1
ATOM 1372 C CA . ILE A 1 179 ? -14.719 -30.891 -6.41 1 96.12 179 ILE A CA 1
ATOM 1373 C C . ILE A 1 179 ? -15.789 -31.984 -6.398 1 96.12 179 ILE A C 1
ATOM 1375 O O . ILE A 1 179 ? -16.328 -32.344 -7.445 1 96.12 179 ILE A O 1
ATOM 1379 N N . ASN A 1 180 ? -16.078 -32.438 -5.258 1 94.69 180 ASN A N 1
ATOM 1380 C CA . ASN A 1 180 ? -17.109 -33.469 -5.129 1 94.69 180 ASN A CA 1
ATOM 1381 C C . ASN A 1 180 ? -18.484 -32.938 -5.543 1 94.69 180 ASN A C 1
ATOM 1383 O O . ASN A 1 180 ? -19.266 -33.656 -6.156 1 94.69 180 ASN A O 1
ATOM 1387 N N . GLU A 1 181 ? -18.734 -31.75 -5.125 1 96.06 181 GLU A N 1
ATOM 1388 C CA . GLU A 1 181 ? -20 -31.125 -5.504 1 96.06 181 GLU A CA 1
ATOM 1389 C C . GLU A 1 181 ? -20.078 -30.922 -7.016 1 96.06 181 GLU A C 1
ATOM 1391 O O . GLU A 1 181 ? -21.141 -31.125 -7.625 1 96.06 181 GLU A O 1
ATOM 1396 N N . ILE A 1 182 ? -19.047 -30.531 -7.629 1 96 182 ILE A N 1
ATOM 1397 C CA . ILE A 1 182 ? -19.016 -30.281 -9.07 1 96 182 ILE A CA 1
ATOM 1398 C C . ILE A 1 182 ? -19.234 -31.609 -9.812 1 96 182 ILE A C 1
ATOM 1400 O O . ILE A 1 182 ? -19.875 -31.641 -10.859 1 96 182 ILE A O 1
ATOM 1404 N N . LYS A 1 183 ? -18.641 -32.656 -9.297 1 94.81 183 LYS A N 1
ATOM 1405 C CA . LYS A 1 183 ? -18.875 -34 -9.859 1 94.81 183 LYS A CA 1
ATOM 1406 C C . LYS A 1 183 ? -20.359 -34.281 -9.992 1 94.81 183 LYS A C 1
ATOM 1408 O O . LYS A 1 183 ? -20.797 -34.906 -10.977 1 94.81 183 LYS A O 1
ATOM 1413 N N . SER A 1 184 ? -21.125 -33.781 -9.078 1 94.38 184 SER A N 1
ATOM 1414 C CA . SER A 1 184 ? -22.562 -34.062 -9.047 1 94.38 184 SER A CA 1
ATOM 1415 C C . SER A 1 184 ? -23.281 -33.312 -10.172 1 94.38 184 SER A C 1
ATOM 1417 O O . SER A 1 184 ? -24.391 -33.656 -10.531 1 94.38 184 SER A O 1
ATOM 1419 N N . TYR A 1 185 ? -22.625 -32.312 -10.695 1 94.38 185 TYR A N 1
ATOM 1420 C CA . TYR A 1 185 ? -23.25 -31.562 -11.797 1 94.38 185 TYR A CA 1
ATOM 1421 C C . TYR A 1 185 ? -23.141 -32.344 -13.102 1 94.38 185 TYR A C 1
ATOM 1423 O O . TYR A 1 185 ? -23.812 -32.031 -14.086 1 94.38 185 TYR A O 1
ATOM 1431 N N . LYS A 1 186 ? -22.312 -33.344 -13.203 1 91.81 186 LYS A N 1
ATOM 1432 C CA . LYS A 1 186 ? -22.188 -34.281 -14.305 1 91.81 186 LYS A CA 1
ATOM 1433 C C . LYS A 1 186 ? -21.734 -33.594 -15.586 1 91.81 186 LYS A C 1
ATOM 1435 O O . LYS A 1 186 ? -22.344 -33.75 -16.641 1 91.81 186 LYS A O 1
ATOM 1440 N N . TRP A 1 187 ? -20.734 -32.781 -15.453 1 92.62 187 TRP A N 1
ATOM 1441 C CA . TRP A 1 187 ? -20.078 -32.281 -16.656 1 92.62 187 TRP A CA 1
ATOM 1442 C C . TRP A 1 187 ? -19.484 -33.438 -17.484 1 92.62 187 TRP A C 1
ATOM 1444 O O . TRP A 1 187 ? -18.906 -34.375 -16.922 1 92.62 187 TRP A O 1
ATOM 1454 N N . PRO A 1 188 ? -19.594 -33.438 -18.719 1 88.75 188 PRO A N 1
ATOM 1455 C CA . PRO A 1 188 ? -19.25 -34.594 -19.562 1 88.75 188 PRO A CA 1
ATOM 1456 C C . PRO A 1 188 ? -17.812 -35.031 -19.391 1 88.75 188 PRO A C 1
ATOM 1458 O O . PRO A 1 188 ? -17.531 -36.25 -19.391 1 88.75 188 PRO A O 1
ATOM 1461 N N . ARG A 1 189 ? -16.859 -34.125 -19.203 1 88.75 189 ARG A N 1
ATOM 1462 C CA . ARG A 1 189 ? -15.453 -34.531 -19.188 1 88.75 189 ARG A CA 1
ATOM 1463 C C . ARG A 1 189 ? -14.875 -34.406 -17.781 1 88.75 189 ARG A C 1
ATOM 1465 O O . ARG A 1 189 ? -13.672 -34.594 -17.578 1 88.75 189 ARG A O 1
ATOM 1472 N N . PHE A 1 190 ? -15.742 -34.094 -16.828 1 92.12 190 PHE A N 1
ATOM 1473 C CA . PHE A 1 190 ? -15.273 -33.906 -15.453 1 92.12 190 PHE A CA 1
ATOM 1474 C C . PHE A 1 190 ? -15.844 -35 -14.547 1 92.12 190 PHE A C 1
ATOM 1476 O O . PHE A 1 190 ? -17.047 -35.031 -14.289 1 92.12 190 PHE A O 1
ATOM 1483 N N . LYS A 1 191 ? -14.945 -35.812 -13.969 1 88.12 191 LYS A N 1
ATOM 1484 C CA . LYS A 1 191 ? -15.406 -36.969 -13.211 1 88.12 191 LYS A CA 1
ATOM 1485 C C . LYS A 1 191 ? -15.062 -36.844 -11.734 1 88.12 191 LYS A C 1
ATOM 1487 O O . LYS A 1 191 ? -15.086 -37.812 -10.992 1 88.12 191 LYS A O 1
ATOM 1492 N N . GLY A 1 192 ? -14.664 -35.688 -11.305 1 91.5 192 GLY A N 1
ATOM 1493 C CA . GLY A 1 192 ? -14.43 -35.469 -9.883 1 91.5 192 GLY A CA 1
ATOM 1494 C C . GLY A 1 192 ? -12.953 -35.5 -9.516 1 91.5 192 GLY A C 1
ATOM 1495 O O . GLY A 1 192 ? -12.148 -34.781 -10.133 1 91.5 192 GLY A O 1
ATOM 1496 N N . ASP A 1 193 ? -12.609 -36.375 -8.633 1 89.56 193 ASP A N 1
ATOM 1497 C CA . ASP A 1 193 ? -11.266 -36.406 -8.062 1 89.56 193 ASP A CA 1
ATOM 1498 C C . ASP A 1 193 ? -10.234 -36.75 -9.133 1 89.56 193 ASP A C 1
ATOM 1500 O O . ASP A 1 193 ? -9.086 -36.312 -9.062 1 89.56 193 ASP A O 1
ATOM 1504 N N . GLY A 1 194 ? -10.695 -37.438 -10.086 1 91.81 194 GLY A N 1
ATOM 1505 C CA . GLY A 1 194 ? -9.797 -37.812 -11.164 1 91.81 194 GLY A CA 1
ATOM 1506 C C . GLY A 1 194 ? -9.336 -36.625 -11.992 1 91.81 194 GLY A C 1
ATOM 1507 O O . GLY A 1 194 ? -8.32 -36.719 -12.688 1 91.81 194 GLY A O 1
ATOM 1508 N N . GLN A 1 195 ? -10.031 -35.562 -11.93 1 94.19 195 GLN A N 1
ATOM 1509 C CA . GLN A 1 195 ? -9.711 -34.375 -12.711 1 94.19 195 GLN A CA 1
ATOM 1510 C C . GLN A 1 195 ? -9.391 -33.188 -11.805 1 94.19 195 GLN A C 1
ATOM 1512 O O . GLN A 1 195 ? -9.453 -32.031 -12.234 1 94.19 195 GLN A O 1
ATOM 1517 N N . TRP A 1 196 ? -9.094 -33.5 -10.477 1 95.62 196 TRP A N 1
ATOM 1518 C CA . TRP A 1 196 ? -8.641 -32.469 -9.539 1 95.62 196 TRP A CA 1
ATOM 1519 C C . TRP A 1 196 ? -7.113 -32.469 -9.453 1 95.62 196 TRP A C 1
ATOM 1521 O O . TRP A 1 196 ? -6.496 -33.438 -9.031 1 95.62 196 TRP A O 1
ATOM 1531 N N . ILE A 1 197 ? -6.539 -31.406 -9.906 1 95.62 197 ILE A N 1
ATOM 1532 C CA . ILE A 1 197 ? -5.098 -31.219 -9.812 1 95.62 197 ILE A CA 1
ATOM 1533 C C . ILE A 1 197 ? -4.762 -30.344 -8.602 1 95.62 197 ILE A C 1
ATOM 1535 O O . ILE A 1 197 ? -5.246 -29.219 -8.492 1 95.62 197 ILE A O 1
ATOM 1539 N N . ARG A 1 198 ? -3.959 -30.844 -7.75 1 94.19 198 ARG A N 1
ATOM 1540 C CA . ARG A 1 198 ? -3.559 -30.109 -6.559 1 94.19 198 ARG A CA 1
ATOM 1541 C C . ARG A 1 198 ? -2.354 -29.219 -6.848 1 94.19 198 ARG A C 1
ATOM 1543 O O . ARG A 1 198 ? -1.354 -29.672 -7.402 1 94.19 198 ARG A O 1
ATOM 1550 N N . CYS A 1 199 ? -2.479 -27.984 -6.488 1 94.25 199 CYS A N 1
ATOM 1551 C CA . CYS A 1 199 ? -1.423 -27.016 -6.777 1 94.25 199 CYS A CA 1
ATOM 1552 C C . CYS A 1 199 ? -0.105 -27.438 -6.145 1 94.25 199 CYS A C 1
ATOM 1554 O O . CYS A 1 199 ? 0.02 -27.469 -4.918 1 94.25 199 CYS A O 1
ATOM 1556 N N . PHE A 1 200 ? 0.854 -27.734 -6.969 1 94.56 200 PHE A N 1
ATOM 1557 C CA . PHE A 1 200 ? 2.123 -28.281 -6.5 1 94.56 200 PHE A CA 1
ATOM 1558 C C . PHE A 1 200 ? 2.926 -27.219 -5.758 1 94.56 200 PHE A C 1
ATOM 1560 O O . PHE A 1 200 ? 3.68 -27.531 -4.836 1 94.56 200 PHE A O 1
ATOM 1567 N N . ALA A 1 201 ? 2.811 -25.938 -6.164 1 91.81 201 ALA A N 1
ATOM 1568 C CA . ALA A 1 201 ? 3.492 -24.859 -5.445 1 91.81 201 ALA A CA 1
ATOM 1569 C C . ALA A 1 201 ? 3.066 -24.828 -3.982 1 91.81 201 ALA A C 1
ATOM 1571 O O . ALA A 1 201 ? 3.895 -24.609 -3.094 1 91.81 201 ALA A O 1
ATOM 1572 N N . HIS A 1 202 ? 1.822 -25.016 -3.703 1 90.06 202 HIS A N 1
ATOM 1573 C CA . HIS A 1 202 ? 1.317 -25.062 -2.336 1 90.06 202 HIS A CA 1
ATOM 1574 C C . HIS A 1 202 ? 1.835 -26.281 -1.59 1 90.06 202 HIS A C 1
ATOM 1576 O O . HIS A 1 202 ? 2.098 -26.219 -0.387 1 90.06 202 HIS A O 1
ATOM 1582 N N . ILE A 1 203 ? 1.899 -27.375 -2.301 1 92.75 203 ILE A N 1
ATOM 1583 C CA . ILE A 1 203 ? 2.412 -28.594 -1.702 1 92.75 203 ILE A CA 1
ATOM 1584 C C . ILE A 1 203 ? 3.859 -28.391 -1.26 1 92.75 203 ILE A C 1
ATOM 1586 O O . ILE A 1 203 ? 4.23 -28.734 -0.137 1 92.75 203 ILE A O 1
ATOM 1590 N N . LEU A 1 204 ? 4.676 -27.797 -2.164 1 92.75 204 LEU A N 1
ATOM 1591 C CA . LEU A 1 204 ? 6.07 -27.516 -1.833 1 92.75 204 LEU A CA 1
ATOM 1592 C C . LEU A 1 204 ? 6.164 -26.609 -0.603 1 92.75 204 LEU A C 1
ATOM 1594 O O . LEU A 1 204 ? 7.012 -26.828 0.264 1 92.75 204 LEU A O 1
ATOM 1598 N N . ASN A 1 205 ? 5.32 -25.672 -0.559 1 89.88 205 ASN A N 1
ATOM 1599 C CA . ASN A 1 205 ? 5.297 -24.766 0.584 1 89.88 205 ASN A CA 1
ATOM 1600 C C . ASN A 1 205 ? 4.969 -25.5 1.879 1 89.88 205 ASN A C 1
ATOM 1602 O O . ASN A 1 205 ? 5.586 -25.25 2.916 1 89.88 205 ASN A O 1
ATOM 1606 N N . LEU A 1 206 ? 4.016 -26.375 1.825 1 89 206 LEU A N 1
ATOM 1607 C CA . LEU A 1 206 ? 3.613 -27.141 2.998 1 89 206 LEU A CA 1
ATOM 1608 C C . LEU A 1 206 ? 4.766 -28 3.506 1 89 206 LEU A C 1
ATOM 1610 O O . LEU A 1 206 ? 5.008 -28.078 4.711 1 89 206 LEU A O 1
ATOM 1614 N N . ILE A 1 207 ? 5.449 -28.625 2.609 1 92.56 207 ILE A N 1
ATOM 1615 C CA . ILE A 1 207 ? 6.562 -29.5 2.982 1 92.56 207 ILE A CA 1
ATOM 1616 C C . ILE A 1 207 ? 7.664 -28.672 3.645 1 92.56 207 ILE A C 1
ATOM 1618 O O . ILE A 1 207 ? 8.188 -29.062 4.695 1 92.56 207 ILE A O 1
ATOM 1622 N N . ALA A 1 208 ? 8 -27.578 3 1 92.56 208 ALA A N 1
ATOM 1623 C CA . ALA A 1 208 ? 9.031 -26.703 3.562 1 92.56 208 ALA A CA 1
ATOM 1624 C C . ALA A 1 208 ? 8.641 -26.219 4.953 1 92.56 208 ALA A C 1
ATOM 1626 O O . ALA A 1 208 ? 9.469 -26.172 5.863 1 92.56 208 ALA A O 1
ATOM 1627 N N . GLN A 1 209 ? 7.41 -25.891 5.168 1 89.12 209 GLN A N 1
ATOM 1628 C CA . GLN A 1 209 ? 6.926 -25.391 6.445 1 89.12 209 GLN A CA 1
ATOM 1629 C C . GLN A 1 209 ? 7.008 -26.453 7.531 1 89.12 209 GLN A C 1
ATOM 1631 O O . GLN A 1 209 ? 7.301 -26.156 8.688 1 89.12 209 GLN A O 1
ATOM 1636 N N . VAL A 1 210 ? 6.723 -27.656 7.148 1 89.81 210 VAL A N 1
ATOM 1637 C CA . VAL A 1 210 ? 6.793 -28.75 8.094 1 89.81 210 VAL A CA 1
ATOM 1638 C C . VAL A 1 210 ? 8.234 -28.953 8.555 1 89.81 210 VAL A C 1
ATOM 1640 O O . VAL A 1 210 ? 8.492 -29.219 9.734 1 89.81 210 VAL A O 1
ATOM 1643 N N . ILE A 1 211 ? 9.148 -28.781 7.664 1 92 211 ILE A N 1
ATOM 1644 C CA . ILE A 1 211 ? 10.562 -28.938 7.988 1 92 211 ILE A CA 1
ATOM 1645 C C . ILE A 1 211 ? 11.008 -27.797 8.914 1 92 211 ILE A C 1
ATOM 1647 O O . ILE A 1 211 ? 11.812 -28.016 9.82 1 92 211 ILE A O 1
ATOM 1651 N N . LEU A 1 212 ? 10.422 -26.625 8.758 1 91.69 212 LEU A N 1
ATOM 1652 C CA . LEU A 1 212 ? 10.836 -25.438 9.492 1 91.69 212 LEU A CA 1
ATOM 1653 C C . LEU A 1 212 ? 10.133 -25.359 10.844 1 91.69 212 LEU A C 1
ATOM 1655 O O . LEU A 1 212 ? 10.578 -24.641 11.75 1 91.69 212 LEU A O 1
ATOM 1659 N N . ARG A 1 213 ? 9.102 -26.047 11.078 1 87.94 213 ARG A N 1
ATOM 1660 C CA . ARG A 1 213 ? 8.172 -25.922 12.195 1 87.94 213 ARG A CA 1
ATOM 1661 C C . ARG A 1 213 ? 8.898 -26.109 13.523 1 87.94 213 ARG A C 1
ATOM 1663 O O . ARG A 1 213 ? 8.703 -25.344 14.461 1 87.94 213 ARG A O 1
ATOM 1670 N N . PRO A 1 214 ? 9.812 -27.109 13.648 1 89.31 214 PRO A N 1
ATOM 1671 C CA . PRO A 1 214 ? 10.461 -27.328 14.938 1 89.31 214 PRO A CA 1
ATOM 1672 C C . PRO A 1 214 ? 11.391 -26.188 15.336 1 89.31 214 PRO A C 1
ATOM 1674 O O . PRO A 1 214 ? 11.789 -26.078 16.5 1 89.31 214 PRO A O 1
ATOM 1677 N N . PHE A 1 215 ? 11.633 -25.328 14.43 1 90.56 215 PHE A N 1
ATOM 1678 C CA . PHE A 1 215 ? 12.656 -24.328 14.688 1 90.56 215 PHE A CA 1
ATOM 1679 C C . PHE A 1 215 ? 12.031 -22.938 14.797 1 90.56 215 PHE A C 1
ATOM 1681 O O . PHE A 1 215 ? 12.727 -21.938 14.68 1 90.56 215 PHE A O 1
ATOM 1688 N N . GLY A 1 216 ? 10.727 -22.797 15.016 1 77.31 216 GLY A N 1
ATOM 1689 C CA . GLY A 1 216 ? 10.078 -21.547 15.391 1 77.31 216 GLY A CA 1
ATOM 1690 C C . GLY A 1 216 ? 9.398 -20.859 14.227 1 77.31 216 GLY A C 1
ATOM 1691 O O . GLY A 1 216 ? 9.273 -19.625 14.211 1 77.31 216 GLY A O 1
ATOM 1692 N N . SER A 1 217 ? 9.039 -21.578 13.281 1 64 217 SER A N 1
ATOM 1693 C CA . SER A 1 217 ? 8.367 -20.953 12.148 1 64 217 SER A CA 1
ATOM 1694 C C . SER A 1 217 ? 6.969 -20.484 12.523 1 64 217 SER A C 1
ATOM 1696 O O . SER A 1 217 ? 6.508 -19.438 12.039 1 64 217 SER A O 1
ATOM 1698 N N . HIS A 1 218 ? 6.199 -21.312 13.297 1 60.03 218 HIS A N 1
ATOM 1699 C CA . HIS A 1 218 ? 4.82 -20.906 13.555 1 60.03 218 HIS A CA 1
ATOM 1700 C C . HIS A 1 218 ? 4.668 -20.297 14.938 1 60.03 218 HIS A C 1
ATOM 1702 O O . HIS A 1 218 ? 5.461 -20.578 15.844 1 60.03 218 HIS A O 1
ATOM 1708 N N . LYS A 1 219 ? 3.904 -19.281 15.148 1 49.34 219 LYS A N 1
ATOM 1709 C CA . LYS A 1 219 ? 3.574 -18.703 16.453 1 49.34 219 LYS A CA 1
ATOM 1710 C C . LYS A 1 219 ? 3.117 -19.781 17.422 1 49.34 219 LYS A C 1
ATOM 1712 O O . LYS A 1 219 ? 2.248 -20.594 17.109 1 49.34 219 LYS A O 1
ATOM 1717 N N . GLN A 1 220 ? 4.043 -20.297 18.266 1 38.91 220 GLN A N 1
ATOM 1718 C CA . GLN A 1 220 ? 3.623 -21.25 19.297 1 38.91 220 GLN A CA 1
ATOM 1719 C C . GLN A 1 220 ? 2.285 -20.844 19.906 1 38.91 220 GLN A C 1
ATOM 1721 O O . GLN A 1 220 ? 2.076 -19.672 20.234 1 38.91 220 GLN A O 1
ATOM 1726 N N . ASN A 1 221 ? 1.329 -21.547 19.703 1 33.03 221 ASN A N 1
ATOM 1727 C CA . ASN A 1 221 ? 0.169 -21.359 20.578 1 33.03 221 ASN A CA 1
ATOM 1728 C C . ASN A 1 221 ? 0.572 -21.297 22.047 1 33.03 221 ASN A C 1
ATOM 1730 O O . ASN A 1 221 ? 1.411 -22.078 22.5 1 33.03 221 ASN A O 1
ATOM 1734 N N . LYS A 1 222 ? 0.468 -20.219 22.766 1 35.28 222 LYS A N 1
ATOM 1735 C CA . LYS A 1 222 ? 0.634 -20.062 24.219 1 35.28 222 LYS A CA 1
ATOM 1736 C C . LYS A 1 222 ? 0.133 -21.297 24.969 1 35.28 222 LYS A C 1
ATOM 1738 O O . LYS A 1 222 ? -0.249 -21.203 26.125 1 35.28 222 LYS A O 1
ATOM 1743 N N . THR A 1 223 ? -0.058 -22.453 24.609 1 26.7 223 THR A N 1
ATOM 1744 C CA . THR A 1 223 ? -0.528 -23.359 25.641 1 26.7 223 THR A CA 1
ATOM 1745 C C . THR A 1 223 ? 0.49 -23.469 26.781 1 26.7 223 THR A C 1
ATOM 1747 O O . THR A 1 223 ? 0.142 -23.312 27.953 1 26.7 223 THR A O 1
ATOM 1750 N N . ILE A 1 224 ? 1.304 -24.703 27.031 1 25.14 224 ILE A N 1
ATOM 1751 C CA . ILE A 1 224 ? 1.571 -25.484 28.234 1 25.14 224 ILE A CA 1
ATOM 1752 C C . ILE A 1 224 ? 2.811 -24.938 28.938 1 25.14 224 ILE A C 1
ATOM 1754 O O . ILE A 1 224 ? 3.178 -25.422 30.016 1 25.14 224 ILE A O 1
ATOM 1758 N N . LEU A 1 225 ? 3.914 -24.391 28.406 1 24.58 225 LEU A N 1
ATOM 1759 C CA . LEU A 1 225 ? 4.977 -24.359 29.406 1 24.58 225 LEU A CA 1
ATOM 1760 C C . LEU A 1 225 ? 4.711 -23.281 30.453 1 24.58 225 LEU A C 1
ATOM 1762 O O . LEU A 1 225 ? 4.883 -22.094 30.172 1 24.58 225 LEU A O 1
ATOM 1766 N N . THR A 1 226 ? 3.732 -23.391 31.328 1 25.41 226 THR A N 1
ATOM 1767 C CA . THR A 1 226 ? 3.475 -22.625 32.562 1 25.41 226 THR A CA 1
ATOM 1768 C C . THR A 1 226 ? 4.723 -22.578 33.438 1 25.41 226 THR A C 1
ATOM 1770 O O . THR A 1 226 ? 4.809 -21.75 34.344 1 25.41 226 THR A O 1
ATOM 1773 N N . SER A 1 227 ? 5.441 -23.719 33.75 1 23.53 227 SER A N 1
ATOM 1774 C CA . SER A 1 227 ? 6.086 -23.625 35.062 1 23.53 227 SER A CA 1
ATOM 1775 C C . SER A 1 227 ? 7.238 -22.625 35.031 1 23.53 227 SER A C 1
ATOM 1777 O O . SER A 1 227 ? 7.625 -22.109 36.094 1 23.53 227 SER A O 1
ATOM 1779 N N . VAL A 1 228 ? 8.359 -22.859 34.25 1 21.36 228 VAL A N 1
ATOM 1780 C CA . VAL A 1 228 ? 9.523 -22.188 34.812 1 21.36 228 VAL A CA 1
ATOM 1781 C C . VAL A 1 228 ? 9.32 -20.672 34.781 1 21.36 228 VAL A C 1
ATOM 1783 O O . VAL A 1 228 ? 8.461 -20.172 34.062 1 21.36 228 VAL A O 1
ATOM 1786 N N . ASP A 1 229 ? 10.531 -19.859 35.156 1 21.17 229 ASP A N 1
ATOM 1787 C CA . ASP A 1 229 ? 10.828 -18.516 35.656 1 21.17 229 ASP A CA 1
ATOM 1788 C C . ASP A 1 229 ? 10.461 -17.469 34.625 1 21.17 229 ASP A C 1
ATOM 1790 O O . ASP A 1 229 ? 10.914 -17.516 33.469 1 21.17 229 ASP A O 1
ATOM 1794 N N . GLN A 1 230 ? 9.289 -16.906 34.656 1 23.16 230 GLN A N 1
ATOM 1795 C CA . GLN A 1 230 ? 8.656 -15.75 34 1 23.16 230 GLN A CA 1
ATOM 1796 C C . GLN A 1 230 ? 9.594 -14.539 34.031 1 23.16 230 GLN A C 1
ATOM 1798 O O . GLN A 1 230 ? 9.398 -13.602 34.781 1 23.16 230 GLN A O 1
ATOM 1803 N N . GLU A 1 231 ? 11.062 -14.75 34.156 1 21.5 231 GLU A N 1
ATOM 1804 C CA . GLU A 1 231 ? 11.766 -13.484 34.25 1 21.5 231 GLU A CA 1
ATOM 1805 C C . GLU A 1 231 ? 11.367 -12.531 33.125 1 21.5 231 GLU A C 1
ATOM 1807 O O . GLU A 1 231 ? 11.289 -12.93 31.969 1 21.5 231 GLU A O 1
ATOM 1812 N N . GLN A 1 232 ? 10.617 -11.523 33.5 1 21.91 232 GLN A N 1
ATOM 1813 C CA . GLN A 1 232 ? 10.078 -10.305 32.906 1 21.91 232 GLN A CA 1
ATOM 1814 C C . GLN A 1 232 ? 11.164 -9.523 32.156 1 21.91 232 GLN A C 1
ATOM 1816 O O . GLN A 1 232 ? 12.023 -8.906 32.781 1 21.91 232 GLN A O 1
ATOM 1821 N N . TYR A 1 233 ? 11.922 -10.133 31.234 1 20.48 233 TYR A N 1
ATOM 1822 C CA . TYR A 1 233 ? 12.953 -9.32 30.594 1 20.48 233 TYR A CA 1
ATOM 1823 C C . TYR A 1 233 ? 12.359 -8.039 30.016 1 20.48 233 TYR A C 1
ATOM 1825 O O . TYR A 1 233 ? 11.508 -8.078 29.125 1 20.48 233 TYR A O 1
ATOM 1833 N N . SER A 1 234 ? 11.961 -7.102 30.969 1 21.17 234 SER A N 1
ATOM 1834 C CA . SER A 1 234 ? 11.625 -5.715 30.656 1 21.17 234 SER A CA 1
ATOM 1835 C C . SER A 1 234 ? 12.75 -5.035 29.875 1 21.17 234 SER A C 1
ATOM 1837 O O . SER A 1 234 ? 13.859 -4.898 30.391 1 21.17 234 SER A O 1
ATOM 1839 N N . ASP A 1 235 ? 13.055 -5.379 28.688 1 20.03 235 ASP A N 1
ATOM 1840 C CA . ASP A 1 235 ? 14.062 -4.68 27.891 1 20.03 235 ASP A CA 1
ATOM 1841 C C . ASP A 1 235 ? 13.852 -3.168 27.953 1 20.03 235 ASP A C 1
ATOM 1843 O O . ASP A 1 235 ? 12.875 -2.654 27.391 1 20.03 235 ASP A O 1
ATOM 1847 N N . GLU A 1 236 ? 13.961 -2.557 29.172 1 20.56 236 GLU A N 1
ATOM 1848 C CA . GLU A 1 236 ? 14.078 -1.119 29.391 1 20.56 236 GLU A CA 1
ATOM 1849 C C . GLU A 1 236 ? 15.211 -0.52 28.578 1 20.56 236 GLU A C 1
ATOM 1851 O O . GLU A 1 236 ? 16.375 -0.88 28.766 1 20.56 236 GLU A O 1
ATOM 1856 N N . ASP A 1 237 ? 15.086 -0.356 27.312 1 19.7 237 ASP A N 1
ATOM 1857 C CA . ASP A 1 237 ? 16.094 0.335 26.516 1 19.7 237 ASP A CA 1
ATOM 1858 C C . ASP A 1 237 ? 16.484 1.667 27.156 1 19.7 237 ASP A C 1
ATOM 1860 O O . ASP A 1 237 ? 15.625 2.512 27.406 1 19.7 237 ASP A O 1
ATOM 1864 N N . ASP A 1 238 ? 17.469 1.654 28.031 1 18.92 238 ASP A N 1
ATOM 1865 C CA . ASP A 1 238 ? 18.25 2.754 28.594 1 18.92 238 ASP A CA 1
ATOM 1866 C C . ASP A 1 238 ? 18.75 3.688 27.5 1 18.92 238 ASP A C 1
ATOM 1868 O O . ASP A 1 238 ? 19.094 3.236 26.406 1 18.92 238 ASP A O 1
ATOM 1872 N N . GLU A 1 239 ? 18.438 5 27.625 1 19.7 239 GLU A N 1
ATOM 1873 C CA . GLU A 1 239 ? 18.688 6.289 27 1 19.7 239 GLU A CA 1
ATOM 1874 C C . GLU A 1 239 ? 20.172 6.59 26.891 1 19.7 239 GLU A C 1
ATOM 1876 O O . GLU A 1 239 ? 20.719 7.344 27.703 1 19.7 239 GLU A O 1
ATOM 1881 N N . ASP A 1 240 ? 21.078 5.602 26.734 1 17.52 240 ASP A N 1
ATOM 1882 C CA . ASP A 1 240 ? 22.453 6.078 26.875 1 17.52 240 ASP A CA 1
ATOM 1883 C C . ASP A 1 240 ? 22.812 7.078 25.781 1 17.52 240 ASP A C 1
ATOM 1885 O O . ASP A 1 240 ? 22.391 6.926 24.641 1 17.52 240 ASP A O 1
ATOM 1889 N N . ASP A 1 241 ? 23.375 8.312 26.156 1 18.28 241 ASP A N 1
ATOM 1890 C CA . ASP A 1 241 ? 23.844 9.617 25.703 1 18.28 241 ASP A CA 1
ATOM 1891 C C . ASP A 1 241 ? 25.094 9.484 24.828 1 18.28 241 ASP A C 1
ATOM 1893 O O . ASP A 1 241 ? 25.766 10.477 24.547 1 18.28 241 ASP A O 1
ATOM 1897 N N . GLU A 1 242 ? 25.562 8.281 24.406 1 17.44 242 GLU A N 1
ATOM 1898 C CA . GLU A 1 242 ? 26.984 8.406 24.109 1 17.44 242 GLU A CA 1
ATOM 1899 C C . GLU A 1 242 ? 27.203 9.289 22.875 1 17.44 242 GLU A C 1
ATOM 1901 O O . GLU A 1 242 ? 26.344 9.391 22 1 17.44 242 GLU A O 1
ATOM 1906 N N . ASP A 1 243 ? 28.406 10.039 22.797 1 18.3 243 ASP A N 1
ATOM 1907 C CA . ASP A 1 243 ? 29.156 11.117 22.156 1 18.3 243 ASP A CA 1
ATOM 1908 C C . ASP A 1 243 ? 29.703 10.672 20.797 1 18.3 243 ASP A C 1
ATOM 1910 O O . ASP A 1 243 ? 30.609 11.305 20.25 1 18.3 243 ASP A O 1
ATOM 1914 N N . ALA A 1 244 ? 29.125 9.758 20 1 17.66 244 ALA A N 1
ATOM 1915 C CA . ALA A 1 244 ? 30 9.195 18.969 1 17.66 244 ALA A CA 1
ATOM 1916 C C . ALA A 1 244 ? 30.391 10.258 17.953 1 17.66 244 ALA A C 1
ATOM 1918 O O . ALA A 1 244 ? 29.656 11.234 17.75 1 17.66 244 ALA A O 1
ATOM 1919 N N . ASP A 1 245 ? 31.672 10.211 17.453 1 18.17 245 ASP A N 1
ATOM 1920 C CA . ASP A 1 245 ? 32.594 10.953 16.578 1 18.17 245 ASP A CA 1
ATOM 1921 C C . ASP A 1 245 ? 32.094 10.914 15.125 1 18.17 245 ASP A C 1
ATOM 1923 O O . ASP A 1 245 ? 31.5 9.93 14.695 1 18.17 245 ASP A O 1
ATOM 1927 N N . PRO A 1 246 ? 32.281 12.016 14.281 1 19.31 246 PRO A N 1
ATOM 1928 C CA . PRO A 1 246 ? 31.844 12.555 13 1 19.31 246 PRO A CA 1
ATOM 1929 C C . PRO A 1 246 ? 32.438 11.82 11.805 1 19.31 246 PRO A C 1
ATOM 1931 O O . PRO A 1 246 ? 33.625 11.961 11.508 1 19.31 246 PRO A O 1
ATOM 1934 N N . ALA A 1 247 ? 32.25 10.398 11.656 1 18.91 247 ALA A N 1
ATOM 1935 C CA . ALA A 1 247 ? 32.969 9.859 10.508 1 18.91 247 ALA A CA 1
ATOM 1936 C C . ALA A 1 247 ? 32.594 10.594 9.227 1 18.91 247 ALA A C 1
ATOM 1938 O O . ALA A 1 247 ? 31.531 11.211 9.148 1 18.91 247 ALA A O 1
ATOM 1939 N N . ASP A 1 248 ? 33.469 10.469 8.148 1 18.34 248 ASP A N 1
ATOM 1940 C CA . ASP A 1 248 ? 33.781 11.062 6.859 1 18.34 248 ASP A CA 1
ATOM 1941 C C . ASP A 1 248 ? 32.75 10.719 5.809 1 18.34 248 ASP A C 1
ATOM 1943 O O . ASP A 1 248 ? 32.062 9.688 5.914 1 18.34 248 ASP A O 1
ATOM 1947 N N . PRO A 1 249 ? 32.406 11.625 4.793 1 21.83 249 PRO A N 1
ATOM 1948 C CA . PRO A 1 249 ? 31.438 11.938 3.746 1 21.83 249 PRO A CA 1
ATOM 1949 C C . PRO A 1 249 ? 31.5 10.961 2.578 1 21.83 249 PRO A C 1
ATOM 1951 O O . PRO A 1 249 ? 31.016 11.266 1.485 1 21.83 249 PRO A O 1
ATOM 1954 N N . ASP A 1 250 ? 31.906 9.617 2.668 1 19.47 250 ASP A N 1
ATOM 1955 C CA . ASP A 1 250 ? 32.125 8.984 1.374 1 19.47 250 ASP A CA 1
ATOM 1956 C C . ASP A 1 250 ? 30.891 9.031 0.503 1 19.47 250 ASP A C 1
ATOM 1958 O O . ASP A 1 250 ? 29.766 9.055 1.018 1 19.47 250 ASP A O 1
ATOM 1962 N N . GLU A 1 251 ? 31 9.156 -0.942 1 22.97 251 GLU A N 1
ATOM 1963 C CA . GLU A 1 251 ? 30.359 9.367 -2.238 1 22.97 251 GLU A CA 1
ATOM 1964 C C . GLU A 1 251 ? 29.453 8.188 -2.598 1 22.97 251 GLU A C 1
ATOM 1966 O O . GLU A 1 251 ? 29.922 7.16 -3.08 1 22.97 251 GLU A O 1
ATOM 1971 N N . GLN A 1 252 ? 28.656 7.664 -1.8 1 21.91 252 GLN A N 1
ATOM 1972 C CA . GLN A 1 252 ? 27.969 6.426 -2.135 1 21.91 252 GLN A CA 1
ATOM 1973 C C . GLN A 1 252 ? 27.109 6.59 -3.395 1 21.91 252 GLN A C 1
ATOM 1975 O O . GLN A 1 252 ? 26.344 7.543 -3.506 1 21.91 252 GLN A O 1
ATOM 1980 N N . ILE A 1 253 ? 27.406 5.824 -4.531 1 23.98 253 ILE A N 1
ATOM 1981 C CA . ILE A 1 253 ? 26.891 5.586 -5.875 1 23.98 253 ILE A CA 1
ATOM 1982 C C . ILE A 1 253 ? 25.422 5.207 -5.812 1 23.98 253 ILE A C 1
ATOM 1984 O O . ILE A 1 253 ? 25.016 4.359 -5.008 1 23.98 253 ILE A O 1
ATOM 1988 N N . ARG A 1 254 ? 24.516 5.914 -6.527 1 28.8 254 ARG A N 1
ATOM 1989 C CA . ARG A 1 254 ? 23.094 5.852 -6.816 1 28.8 254 ARG A CA 1
ATOM 1990 C C . ARG A 1 254 ? 22.734 4.555 -7.527 1 28.8 254 ARG A C 1
ATOM 1992 O O . ARG A 1 254 ? 22.797 4.473 -8.758 1 28.8 254 ARG A O 1
ATOM 1999 N N . ILE A 1 255 ? 23.047 3.334 -7.141 1 25.41 255 ILE A N 1
ATOM 2000 C CA . ILE A 1 255 ? 22.609 2.236 -7.996 1 25.41 255 ILE A CA 1
ATOM 2001 C C . ILE A 1 255 ? 21.109 2.061 -7.879 1 25.41 255 ILE A C 1
ATOM 2003 O O . ILE A 1 255 ? 20.594 1.658 -6.828 1 25.41 255 ILE A O 1
ATOM 2007 N N . ASP A 1 256 ? 20.234 2.811 -8.445 1 32.84 256 ASP A N 1
ATOM 2008 C CA . ASP A 1 256 ? 18.828 2.445 -8.648 1 32.84 256 ASP A CA 1
ATOM 2009 C C . ASP A 1 256 ? 18.703 1.121 -9.398 1 32.84 256 ASP A C 1
ATOM 2011 O O . ASP A 1 256 ? 19.094 1.025 -10.562 1 32.84 256 ASP A O 1
ATOM 2015 N N . GLU A 1 257 ? 19 -0.001 -8.836 1 30.52 257 GLU A N 1
ATOM 2016 C CA . GLU A 1 257 ? 18.875 -1.314 -9.461 1 30.52 257 GLU A CA 1
ATOM 2017 C C . GLU A 1 257 ? 17.625 -1.41 -10.312 1 30.52 257 GLU A C 1
ATOM 2019 O O . GLU A 1 257 ? 16.625 -0.725 -10.047 1 30.52 257 GLU A O 1
ATOM 2024 N N . ASP A 1 258 ? 17.672 -1.979 -11.484 1 30.8 258 ASP A N 1
ATOM 2025 C CA . ASP A 1 258 ? 16.797 -2.236 -12.625 1 30.8 258 ASP A CA 1
ATOM 2026 C C . ASP A 1 258 ? 15.477 -2.865 -12.172 1 30.8 258 ASP A C 1
ATOM 2028 O O . ASP A 1 258 ? 15.477 -3.863 -11.445 1 30.8 258 ASP A O 1
ATOM 2032 N N . GLU A 1 259 ? 14.438 -2.221 -12.219 1 34.31 259 GLU A N 1
ATOM 2033 C CA . GLU A 1 259 ? 13.031 -2.545 -11.992 1 34.31 259 GLU A CA 1
ATOM 2034 C C . GLU A 1 259 ? 12.609 -3.775 -12.797 1 34.31 259 GLU A C 1
ATOM 2036 O O . GLU A 1 259 ? 11.508 -4.301 -12.609 1 34.31 259 GLU A O 1
ATOM 2041 N N . ASP A 1 260 ? 13.227 -4.082 -14.023 1 31.38 260 ASP A N 1
ATOM 2042 C CA . ASP A 1 260 ? 12.531 -4.914 -14.992 1 31.38 260 ASP A CA 1
ATOM 2043 C C . ASP A 1 260 ? 12.227 -6.293 -14.414 1 31.38 260 ASP A C 1
ATOM 2045 O O . ASP A 1 260 ? 11.148 -6.848 -14.648 1 31.38 260 ASP A O 1
ATOM 2049 N N . ASP A 1 261 ? 13.336 -7.125 -14.352 1 32.41 261 ASP A N 1
ATOM 2050 C CA . ASP A 1 261 ? 13.195 -8.57 -14.469 1 32.41 261 ASP A CA 1
ATOM 2051 C C . ASP A 1 261 ? 12.453 -9.148 -13.266 1 32.41 261 ASP A C 1
ATOM 2053 O O . ASP A 1 261 ? 12.352 -10.367 -13.117 1 32.41 261 ASP A O 1
ATOM 2057 N N . ASP A 1 262 ? 12.258 -8.406 -12.156 1 33 262 ASP A N 1
ATOM 2058 C CA . ASP A 1 262 ? 11.961 -9.023 -10.867 1 33 262 ASP A CA 1
ATOM 2059 C C . ASP A 1 262 ? 10.469 -9.258 -10.703 1 33 262 ASP A C 1
ATOM 2061 O O . ASP A 1 262 ? 9.844 -8.727 -9.781 1 33 262 ASP A O 1
ATOM 2065 N N . GLU A 1 263 ? 9.805 -9.242 -11.711 1 33.72 263 GLU A N 1
ATOM 2066 C CA . GLU A 1 263 ? 8.414 -9.625 -11.516 1 33.72 263 GLU A CA 1
ATOM 2067 C C . GLU A 1 263 ? 8.289 -10.844 -10.609 1 33.72 263 GLU A C 1
ATOM 2069 O O . GLU A 1 263 ? 7.383 -10.922 -9.781 1 33.72 263 GLU A O 1
ATOM 2074 N N . ASP A 1 264 ? 9.141 -11.836 -10.969 1 32.38 264 ASP A N 1
ATOM 2075 C CA . ASP A 1 264 ? 9.039 -13.086 -10.219 1 32.38 264 ASP A CA 1
ATOM 2076 C C . ASP A 1 264 ? 9.477 -12.898 -8.766 1 32.38 264 ASP A C 1
ATOM 2078 O O . ASP A 1 264 ? 9.039 -13.633 -7.879 1 32.38 264 ASP A O 1
ATOM 2082 N N . LYS A 1 265 ? 10.477 -11.969 -8.508 1 35.25 265 LYS A N 1
ATOM 2083 C CA . LYS A 1 265 ? 10.922 -11.758 -7.129 1 35.25 265 LYS A CA 1
ATOM 2084 C C . LYS A 1 265 ? 9.875 -10.977 -6.332 1 35.25 265 LYS A C 1
ATOM 2086 O O . LYS A 1 265 ? 9.945 -10.922 -5.102 1 35.25 265 LYS A O 1
ATOM 2091 N N . LEU A 1 266 ? 9.156 -10.047 -6.969 1 33.41 266 LEU A N 1
ATOM 2092 C CA . LEU A 1 266 ? 8.125 -9.258 -6.305 1 33.41 266 LEU A CA 1
ATOM 2093 C C . LEU A 1 266 ? 7.004 -10.156 -5.785 1 33.41 266 LEU A C 1
ATOM 2095 O O . LEU A 1 266 ? 6.176 -9.719 -4.977 1 33.41 266 LEU A O 1
ATOM 2099 N N . LEU A 1 267 ? 6.785 -11.188 -6.449 1 35.22 267 LEU A N 1
ATOM 2100 C CA . LEU A 1 267 ? 5.777 -12.07 -5.875 1 35.22 267 LEU A CA 1
ATOM 2101 C C . LEU A 1 267 ? 6.086 -12.367 -4.414 1 35.22 267 LEU A C 1
ATOM 2103 O O . LEU A 1 267 ? 5.172 -12.617 -3.619 1 35.22 267 LEU A O 1
ATOM 2107 N N . ASN A 1 268 ? 7.371 -12.352 -4.117 1 33.59 268 ASN A N 1
ATOM 2108 C CA . ASN A 1 268 ? 7.734 -12.805 -2.777 1 33.59 268 ASN A CA 1
ATOM 2109 C C . ASN A 1 268 ? 7.316 -11.789 -1.715 1 33.59 268 ASN A C 1
ATOM 2111 O O . ASN A 1 268 ? 6.91 -12.172 -0.615 1 33.59 268 ASN A O 1
ATOM 2115 N N . LYS A 1 269 ? 7.492 -10.469 -1.883 1 34.59 269 LYS A N 1
ATOM 2116 C CA . LYS A 1 269 ? 7.242 -9.547 -0.781 1 34.59 269 LYS A CA 1
ATOM 2117 C C . LYS A 1 269 ? 5.742 -9.359 -0.546 1 34.59 269 LYS A C 1
ATOM 2119 O O . LYS A 1 269 ? 5.32 -9.031 0.564 1 34.59 269 LYS A O 1
ATOM 2124 N N . GLU A 1 270 ? 4.914 -9.195 -1.598 1 33.22 270 GLU A N 1
ATOM 2125 C CA . GLU A 1 270 ? 3.592 -8.586 -1.609 1 33.22 270 GLU A CA 1
ATOM 2126 C C . GLU A 1 270 ? 2.562 -9.477 -0.927 1 33.22 270 GLU A C 1
ATOM 2128 O O . GLU A 1 270 ? 1.455 -9.039 -0.615 1 33.22 270 GLU A O 1
ATOM 2133 N N . ASN A 1 271 ? 2.662 -10.766 -1.094 1 31.39 271 ASN A N 1
ATOM 2134 C CA . ASN A 1 271 ? 1.506 -11.555 -0.685 1 31.39 271 ASN A CA 1
ATOM 2135 C C . ASN A 1 271 ? 1.367 -11.602 0.833 1 31.39 271 ASN A C 1
ATOM 2137 O O . ASN A 1 271 ? 1.3 -12.68 1.422 1 31.39 271 ASN A O 1
ATOM 2141 N N . VAL A 1 272 ? 1.802 -10.656 1.46 1 30.16 272 VAL A N 1
ATOM 2142 C CA . VAL A 1 272 ? 1.737 -10.695 2.918 1 30.16 272 VAL A CA 1
ATOM 2143 C C . VAL A 1 272 ? 0.294 -10.922 3.365 1 30.16 272 VAL A C 1
ATOM 2145 O O . VAL A 1 272 ? 0.045 -11.609 4.355 1 30.16 272 VAL A O 1
ATOM 2148 N N . LEU A 1 273 ? -0.698 -10.211 2.779 1 29.08 273 LEU A N 1
ATOM 2149 C CA . LEU A 1 273 ? -1.937 -10.25 3.549 1 29.08 273 LEU A CA 1
ATOM 2150 C C . LEU A 1 273 ? -2.588 -11.625 3.469 1 29.08 273 LEU A C 1
ATOM 2152 O O . LEU A 1 273 ? -3.426 -11.969 4.305 1 29.08 273 LEU A O 1
ATOM 2156 N N . ALA A 1 274 ? -2.682 -12.148 2.273 1 29.55 274 ALA A N 1
ATOM 2157 C CA . ALA A 1 274 ? -3.531 -13.336 2.299 1 29.55 274 ALA A CA 1
ATOM 2158 C C . ALA A 1 274 ? -2.848 -14.484 3.037 1 29.55 274 ALA A C 1
ATOM 2160 O O . ALA A 1 274 ? -2.195 -15.328 2.42 1 29.55 274 ALA A O 1
ATOM 2161 N N . SER A 1 275 ? -2.047 -14.234 3.996 1 31.25 275 SER A N 1
ATOM 2162 C CA . SER A 1 275 ? -1.504 -15.414 4.66 1 31.25 275 SER A CA 1
ATOM 2163 C C . SER A 1 275 ? -2.613 -16.375 5.074 1 31.25 275 SER A C 1
ATOM 2165 O O . SER A 1 275 ? -3.355 -16.094 6.02 1 31.25 275 SER A O 1
ATOM 2167 N N . GLU A 1 276 ? -3.346 -16.938 4.223 1 31.77 276 GLU A N 1
ATOM 2168 C CA . GLU A 1 276 ? -4.031 -18.125 4.715 1 31.77 276 GLU A CA 1
ATOM 2169 C C . GLU A 1 276 ? -3.104 -18.984 5.574 1 31.77 276 GLU A C 1
ATOM 2171 O O . GLU A 1 276 ? -2.027 -19.375 5.129 1 31.77 276 GLU A O 1
ATOM 2176 N N . LEU A 1 277 ? -3.066 -18.844 6.836 1 31.48 277 LEU A N 1
ATOM 2177 C CA . LEU A 1 277 ? -2.537 -19.797 7.797 1 31.48 277 LEU A CA 1
ATOM 2178 C C . LEU A 1 277 ? -2.689 -21.234 7.273 1 31.48 277 LEU A C 1
ATOM 2180 O O . LEU A 1 277 ? -3.779 -21.625 6.855 1 31.48 277 LEU A O 1
ATOM 2184 N N . ILE A 1 278 ? -1.714 -21.734 6.652 1 37.38 278 ILE A N 1
ATOM 2185 C CA . ILE A 1 278 ? -1.682 -23.188 6.547 1 37.38 278 ILE A CA 1
ATOM 2186 C C . ILE A 1 278 ? -2.361 -23.812 7.77 1 37.38 278 ILE A C 1
ATOM 2188 O O . ILE A 1 278 ? -1.929 -23.594 8.906 1 37.38 278 ILE A O 1
ATOM 2192 N N . SER A 1 279 ? -3.559 -23.922 7.805 1 36.12 279 SER A N 1
ATOM 2193 C CA . SER A 1 279 ? -4.227 -24.609 8.898 1 36.12 279 SER A CA 1
ATOM 2194 C C . SER A 1 279 ? -3.402 -25.797 9.391 1 36.12 279 SER A C 1
ATOM 2196 O O . SER A 1 279 ? -2.82 -26.531 8.594 1 36.12 279 SER A O 1
ATOM 2198 N N . ASP A 1 280 ? -2.914 -25.719 10.539 1 41.22 280 ASP A N 1
ATOM 2199 C CA . ASP A 1 280 ? -2.309 -26.828 11.273 1 41.22 280 ASP A CA 1
ATOM 2200 C C . ASP A 1 280 ? -2.898 -28.156 10.836 1 41.22 280 ASP A C 1
ATOM 2202 O O . ASP A 1 280 ? -2.262 -29.203 10.984 1 41.22 280 ASP A O 1
ATOM 2206 N N . ASN A 1 281 ? -4.027 -28.109 10.289 1 42.19 281 ASN A N 1
ATOM 2207 C CA . ASN A 1 281 ? -4.684 -29.375 10 1 42.19 281 ASN A CA 1
ATOM 2208 C C . ASN A 1 281 ? -4.078 -30.062 8.773 1 42.19 281 ASN A C 1
ATOM 2210 O O . ASN A 1 281 ? -4.27 -31.266 8.562 1 42.19 281 ASN A O 1
ATOM 2214 N N . GLU A 1 282 ? -3.594 -29.297 7.965 1 47.03 282 GLU A N 1
ATOM 2215 C CA . GLU A 1 282 ? -3.082 -29.953 6.773 1 47.03 282 GLU A CA 1
ATOM 2216 C C . GLU A 1 282 ? -1.79 -30.719 7.074 1 47.03 282 GLU A C 1
ATOM 2218 O O . GLU A 1 282 ? -1.357 -31.547 6.285 1 47.03 282 GLU A O 1
ATOM 2223 N N . ILE A 1 283 ? -1.177 -30.328 8.219 1 53.59 283 ILE A N 1
ATOM 2224 C CA . ILE A 1 283 ? 0.085 -30.953 8.602 1 53.59 283 ILE A CA 1
ATOM 2225 C C . ILE A 1 283 ? -0.182 -32.094 9.594 1 53.59 283 ILE A C 1
ATOM 2227 O O . ILE A 1 283 ? 0.622 -32.344 10.492 1 53.59 283 ILE A O 1
ATOM 2231 N N . GLU A 1 284 ? -1.376 -32.562 9.828 1 47.88 284 GLU A N 1
ATOM 2232 C CA . GLU A 1 284 ? -1.531 -33.625 10.812 1 47.88 284 GLU A CA 1
ATOM 2233 C C . GLU A 1 284 ? -0.763 -34.875 10.391 1 47.88 284 GLU A C 1
ATOM 2235 O O . GLU A 1 284 ? -1.109 -35.5 9.398 1 47.88 284 GLU A O 1
ATOM 2240 N N . LEU A 1 285 ? 0.458 -34.938 10.773 1 50.91 285 LEU A N 1
ATOM 2241 C CA . LEU A 1 285 ? 1.233 -36.156 10.625 1 50.91 285 LEU A CA 1
ATOM 2242 C C . LEU A 1 285 ? 0.744 -37.25 11.594 1 50.91 285 LEU A C 1
ATOM 2244 O O . LEU A 1 285 ? 0.308 -36.938 12.703 1 50.91 285 LEU A O 1
ATOM 2248 N N . GLU A 1 286 ? 0.221 -38.281 11.211 1 45.34 286 GLU A N 1
ATOM 2249 C CA . GLU A 1 286 ? -0.176 -39.375 12.094 1 45.34 286 GLU A CA 1
ATOM 2250 C C . GLU A 1 286 ? 0.948 -39.75 13.055 1 45.34 286 GLU A C 1
ATOM 2252 O O . GLU A 1 286 ? 2.125 -39.688 12.695 1 45.34 286 GLU A O 1
ATOM 2257 N N . ASP A 1 287 ? 0.724 -39.719 14.336 1 44.78 287 ASP A N 1
ATOM 2258 C CA . ASP A 1 287 ? 1.569 -40.031 15.484 1 44.78 287 ASP A CA 1
ATOM 2259 C C . ASP A 1 287 ? 2.451 -41.25 15.211 1 44.78 287 ASP A C 1
ATOM 2261 O O . ASP A 1 287 ? 3.59 -41.312 15.68 1 44.78 287 ASP A O 1
ATOM 2265 N N . GLU A 1 288 ? 1.926 -42.188 14.617 1 43.47 288 GLU A N 1
ATOM 2266 C CA . GLU A 1 288 ? 2.623 -43.469 14.523 1 43.47 288 GLU A CA 1
ATOM 2267 C C . GLU A 1 288 ? 3.943 -43.312 13.773 1 43.47 288 GLU A C 1
ATOM 2269 O O . GLU A 1 288 ? 4.895 -44.062 14.031 1 43.47 288 GLU A O 1
ATOM 2274 N N . ASP A 1 289 ? 4 -42.562 12.859 1 44.56 289 ASP A N 1
ATOM 2275 C CA . ASP A 1 289 ? 5.176 -42.562 11.992 1 44.56 289 ASP A CA 1
ATOM 2276 C C . ASP A 1 289 ? 6.324 -41.781 12.641 1 44.56 289 ASP A C 1
ATOM 2278 O O . ASP A 1 289 ? 7.438 -41.781 12.109 1 44.56 289 ASP A O 1
ATOM 2282 N N . LEU A 1 290 ? 6.008 -40.969 13.648 1 49.47 290 LEU A N 1
ATOM 2283 C CA . LEU A 1 290 ? 7.051 -40.312 14.414 1 49.47 290 LEU A CA 1
ATOM 2284 C C . LEU A 1 290 ? 7.832 -41.281 15.266 1 49.47 290 LEU A C 1
ATOM 2286 O O . LEU A 1 290 ? 8.602 -40.906 16.141 1 49.47 290 LEU A O 1
ATOM 2290 N N . LYS A 1 291 ? 7.52 -42.531 15.273 1 49.25 291 LYS A N 1
ATOM 2291 C CA . LYS A 1 291 ? 8.148 -43.531 16.109 1 49.25 291 LYS A CA 1
ATOM 2292 C C . LYS A 1 291 ? 9.641 -43.656 15.812 1 49.25 291 LYS A C 1
ATOM 2294 O O . LYS A 1 291 ? 10.43 -44 16.688 1 49.25 291 LYS A O 1
ATOM 2299 N N . GLU A 1 292 ? 10.086 -43.281 14.586 1 63.53 292 GLU A N 1
ATOM 2300 C CA . GLU A 1 292 ? 11.5 -43.562 14.32 1 63.53 292 GLU A CA 1
ATOM 2301 C C . GLU A 1 292 ? 12.336 -42.281 14.398 1 63.53 292 GLU A C 1
ATOM 2303 O O . GLU A 1 292 ? 13.25 -42.094 13.602 1 63.53 292 GLU A O 1
ATOM 2308 N N . MET A 1 293 ? 12.086 -41.469 15.359 1 75.44 293 MET A N 1
ATOM 2309 C CA . MET A 1 293 ? 12.859 -40.25 15.484 1 75.44 293 MET A CA 1
ATOM 2310 C C . MET A 1 293 ? 14.234 -40.531 16.094 1 75.44 293 MET A C 1
ATOM 2312 O O . MET A 1 293 ? 14.375 -41.438 16.922 1 75.44 293 MET A O 1
ATOM 2316 N N . SER A 1 294 ? 15.289 -39.875 15.438 1 78.12 294 SER A N 1
ATOM 2317 C CA . SER A 1 294 ? 16.641 -39.969 15.977 1 78.12 294 SER A CA 1
ATOM 2318 C C . SER A 1 294 ? 16.75 -39.25 17.312 1 78.12 294 SER A C 1
ATOM 2320 O O . SER A 1 294 ? 16.141 -38.219 17.516 1 78.12 294 SER A O 1
ATOM 2322 N N . ASP A 1 295 ? 17.5 -39.812 18.188 1 83.5 295 ASP A N 1
ATOM 2323 C CA . ASP A 1 295 ? 17.672 -39.219 19.5 1 83.5 295 ASP A CA 1
ATOM 2324 C C . ASP A 1 295 ? 18.641 -38.062 19.469 1 83.5 295 ASP A C 1
ATOM 2326 O O . ASP A 1 295 ? 19.688 -38.125 18.812 1 83.5 295 ASP A O 1
ATOM 2330 N N . GLU A 1 296 ? 18.234 -37.062 20.047 1 89.25 296 GLU A N 1
ATOM 2331 C CA . GLU A 1 296 ? 19.078 -35.875 20.125 1 89.25 296 GLU A CA 1
ATOM 2332 C C . GLU A 1 296 ? 19.953 -35.906 21.375 1 89.25 296 GLU A C 1
ATOM 2334 O O . GLU A 1 296 ? 19.516 -36.406 22.422 1 89.25 296 GLU A O 1
ATOM 2339 N N . ASP A 1 297 ? 21.188 -35.469 21.156 1 87.56 297 ASP A N 1
ATOM 2340 C CA . ASP A 1 297 ? 22.141 -35.375 22.25 1 87.56 297 ASP A CA 1
ATOM 2341 C C . ASP A 1 297 ? 22.531 -33.938 22.531 1 87.56 297 ASP A C 1
ATOM 2343 O O . ASP A 1 297 ? 22.594 -33.094 21.609 1 87.56 297 ASP A O 1
ATOM 2347 N N . GLU A 1 298 ? 22.766 -33.656 23.734 1 86.19 298 GLU A N 1
ATOM 2348 C CA . GLU A 1 298 ? 23.141 -32.281 24.125 1 86.19 298 GLU A CA 1
ATOM 2349 C C . GLU A 1 298 ? 24.438 -31.859 23.453 1 86.19 298 GLU A C 1
ATOM 2351 O O . GLU A 1 298 ? 24.672 -30.672 23.25 1 86.19 298 GLU A O 1
ATOM 2356 N N . ASP A 1 299 ? 25.203 -32.844 23.031 1 87.44 299 ASP A N 1
ATOM 2357 C CA . ASP A 1 299 ? 26.5 -32.531 22.438 1 87.44 299 ASP A CA 1
ATOM 2358 C C . ASP A 1 299 ? 26.375 -32.312 20.938 1 87.44 299 ASP A C 1
ATOM 2360 O O . ASP A 1 299 ? 27.359 -32 20.266 1 87.44 299 ASP A O 1
ATOM 2364 N N . ASP A 1 300 ? 25.172 -32.438 20.516 1 91 300 ASP A N 1
ATOM 2365 C CA . ASP A 1 300 ? 24.969 -32.188 19.094 1 91 300 ASP A CA 1
ATOM 2366 C C . ASP A 1 300 ? 25.219 -30.719 18.766 1 91 300 ASP A C 1
ATOM 2368 O O . ASP A 1 300 ? 25.109 -29.844 19.625 1 91 300 ASP A O 1
ATOM 2372 N N . ARG A 1 301 ? 25.594 -30.484 17.516 1 92.38 301 ARG A N 1
ATOM 2373 C CA . ARG A 1 301 ? 25.828 -29.109 17.078 1 92.38 301 ARG A CA 1
ATOM 2374 C C . ARG A 1 301 ? 24.656 -28.219 17.453 1 92.38 301 ARG A C 1
ATOM 2376 O O . ARG A 1 301 ? 24.844 -27.062 17.844 1 92.38 301 ARG A O 1
ATOM 2383 N N . TYR A 1 302 ? 23.422 -28.734 17.266 1 94.31 302 TYR A N 1
ATOM 2384 C CA . TYR A 1 302 ? 22.188 -28.094 17.719 1 94.31 302 TYR A CA 1
ATOM 2385 C C . TYR A 1 302 ? 21.094 -29.125 17.938 1 94.31 302 TYR A C 1
ATOM 2387 O O . TYR A 1 302 ? 21.156 -30.234 17.406 1 94.31 302 TYR A O 1
ATOM 2395 N N . THR A 1 303 ? 20.141 -28.766 18.766 1 92.5 303 THR A N 1
ATOM 2396 C CA . THR A 1 303 ? 18.984 -29.609 19.062 1 92.5 303 THR A CA 1
ATOM 2397 C C . THR A 1 303 ? 17.688 -28.844 18.797 1 92.5 303 THR A C 1
ATOM 2399 O O . THR A 1 303 ? 17.703 -27.641 18.562 1 92.5 303 THR A O 1
ATOM 2402 N N . SER A 1 304 ? 16.594 -29.625 18.797 1 90.38 304 SER A N 1
ATOM 2403 C CA . SER A 1 304 ? 15.289 -28.984 18.609 1 90.38 304 SER A CA 1
ATOM 2404 C C . SER A 1 304 ? 14.984 -28 19.719 1 90.38 304 SER A C 1
ATOM 2406 O O . SER A 1 304 ? 14.344 -26.984 19.5 1 90.38 304 SER A O 1
ATOM 2408 N N . THR A 1 305 ? 15.539 -28.25 20.828 1 88.06 305 THR A N 1
ATOM 2409 C CA . THR A 1 305 ? 15.305 -27.391 21.984 1 88.06 305 THR A CA 1
ATOM 2410 C C . THR A 1 305 ? 16.188 -26.141 21.922 1 88.06 305 THR A C 1
ATOM 2412 O O . THR A 1 305 ? 15.703 -25.031 22.156 1 88.06 305 THR A O 1
ATOM 2415 N N . SER A 1 306 ? 17.453 -26.359 21.594 1 88.81 306 SER A N 1
ATOM 2416 C CA . SER A 1 306 ? 18.375 -25.234 21.531 1 88.81 306 SER A CA 1
ATOM 2417 C C . SER A 1 306 ? 18.016 -24.281 20.406 1 88.81 306 SER A C 1
ATOM 2419 O O . SER A 1 306 ? 18.344 -23.094 20.469 1 88.81 306 SER A O 1
ATOM 2421 N N . CYS A 1 307 ? 17.281 -24.781 19.391 1 91.44 307 CYS A N 1
ATOM 2422 C CA . CYS A 1 307 ? 17.016 -23.969 18.219 1 91.44 307 CYS A CA 1
ATOM 2423 C C . CYS A 1 307 ? 15.516 -23.734 18.047 1 91.44 307 CYS A C 1
ATOM 2425 O O . CYS A 1 307 ? 15.055 -23.438 16.938 1 91.44 307 CYS A O 1
ATOM 2427 N N . LYS A 1 308 ? 14.812 -23.859 19.062 1 87.88 308 LYS A N 1
ATOM 2428 C CA . LYS A 1 308 ? 13.359 -23.719 19.016 1 87.88 308 LYS A CA 1
ATOM 2429 C C . LYS A 1 308 ? 12.953 -22.312 18.609 1 87.88 308 LYS A C 1
ATOM 2431 O O . LYS A 1 308 ? 11.914 -22.109 17.984 1 87.88 308 LYS A O 1
ATOM 2436 N N . LEU A 1 309 ? 13.867 -21.344 18.891 1 90.06 309 LEU A N 1
ATOM 2437 C CA . LEU A 1 309 ? 13.516 -19.953 18.641 1 90.06 309 LEU A CA 1
ATOM 2438 C C . LEU A 1 309 ? 14.43 -19.344 17.578 1 90.06 309 LEU A C 1
ATOM 2440 O O . LEU A 1 309 ? 14.477 -18.125 17.422 1 90.06 309 LEU A O 1
ATOM 2444 N N . THR A 1 310 ? 15.062 -20.172 16.906 1 92.75 310 THR A N 1
ATOM 2445 C CA . THR A 1 310 ? 16.062 -19.688 15.977 1 92.75 310 THR A CA 1
ATOM 2446 C C . THR A 1 310 ? 15.43 -18.781 14.914 1 92.75 310 THR A C 1
ATOM 2448 O O . THR A 1 310 ? 15.898 -17.672 14.672 1 92.75 310 THR A O 1
ATOM 2451 N N . LEU A 1 311 ? 14.367 -19.266 14.305 1 91.31 311 LEU A N 1
ATOM 2452 C CA . LEU A 1 311 ? 13.734 -18.484 13.25 1 91.31 311 LEU A CA 1
ATOM 2453 C C . LEU A 1 311 ? 13.125 -17.203 13.812 1 91.31 311 LEU A C 1
ATOM 2455 O O . LEU A 1 311 ? 13.102 -16.172 13.141 1 91.31 311 LEU A O 1
ATOM 2459 N N . ALA A 1 312 ? 12.695 -17.25 15.031 1 89.69 312 ALA A N 1
ATOM 2460 C CA . ALA A 1 312 ? 12.188 -16.047 15.688 1 89.69 312 ALA A CA 1
ATOM 2461 C C . ALA A 1 312 ? 13.305 -15.031 15.922 1 89.69 312 ALA A C 1
ATOM 2463 O O . ALA A 1 312 ? 13.094 -13.828 15.789 1 89.69 312 ALA A O 1
ATOM 2464 N N . LYS A 1 313 ? 14.445 -15.539 16.328 1 92.62 313 LYS A N 1
ATOM 2465 C CA . LYS A 1 313 ? 15.602 -14.672 16.5 1 92.62 313 LYS A CA 1
ATOM 2466 C C . LYS A 1 313 ? 15.969 -13.961 15.203 1 92.62 313 LYS A C 1
ATOM 2468 O O . LYS A 1 313 ? 16.266 -12.766 15.211 1 92.62 313 LYS A O 1
ATOM 2473 N N . PHE A 1 314 ? 15.938 -14.773 14.141 1 93.38 314 PHE A N 1
ATOM 2474 C CA . PHE A 1 314 ? 16.266 -14.203 12.836 1 93.38 314 PHE A CA 1
ATOM 2475 C C . PHE A 1 314 ? 15.266 -13.109 12.453 1 93.38 314 PHE A C 1
ATOM 2477 O O . PHE A 1 314 ? 15.648 -12.07 11.914 1 93.38 314 PHE A O 1
ATOM 2484 N N . ARG A 1 315 ? 14 -13.305 12.703 1 90.31 315 ARG A N 1
ATOM 2485 C CA . ARG A 1 315 ? 12.961 -12.32 12.422 1 90.31 315 ARG A CA 1
ATOM 2486 C C . ARG A 1 315 ? 13.172 -11.047 13.242 1 90.31 315 ARG A C 1
ATOM 2488 O O . ARG A 1 315 ? 12.938 -9.945 12.758 1 90.31 315 ARG A O 1
ATOM 2495 N N . ALA A 1 316 ? 13.609 -11.25 14.469 1 90.12 316 ALA A N 1
ATOM 2496 C CA . ALA A 1 316 ? 13.859 -10.109 15.336 1 90.12 316 ALA A CA 1
ATOM 2497 C C . ALA A 1 316 ? 14.977 -9.234 14.781 1 90.12 316 ALA A C 1
ATOM 2499 O O . ALA A 1 316 ? 14.898 -8 14.828 1 90.12 316 ALA A O 1
ATOM 2500 N N . VAL A 1 317 ? 15.945 -9.852 14.266 1 91.81 317 VAL A N 1
ATOM 2501 C CA . VAL A 1 317 ? 17.062 -9.133 13.664 1 91.81 317 VAL A CA 1
ATOM 2502 C C . VAL A 1 317 ? 16.578 -8.336 12.461 1 91.81 317 VAL A C 1
ATOM 2504 O O . VAL A 1 317 ? 16.859 -7.141 12.336 1 91.81 317 VAL A O 1
ATOM 2507 N N . SER A 1 318 ? 15.852 -9.039 11.594 1 90 318 SER A N 1
ATOM 2508 C CA . SER A 1 318 ? 15.352 -8.391 10.391 1 90 318 SER A CA 1
ATOM 2509 C C . SER A 1 318 ? 14.422 -7.23 10.727 1 90 318 SER A C 1
ATOM 2511 O O . SER A 1 318 ? 14.469 -6.18 10.086 1 90 318 SER A O 1
ATOM 2513 N N . ARG A 1 319 ? 13.617 -7.434 11.664 1 87.12 319 ARG A N 1
ATOM 2514 C CA . ARG A 1 319 ? 12.672 -6.398 12.07 1 87.12 319 ARG A CA 1
ATOM 2515 C C . ARG A 1 319 ? 13.398 -5.168 12.602 1 87.12 319 ARG A C 1
ATOM 2517 O O . ARG A 1 319 ? 13.055 -4.039 12.242 1 87.12 319 ARG A O 1
ATOM 2524 N N . LYS A 1 320 ? 14.359 -5.375 13.477 1 88.19 320 LYS A N 1
ATOM 2525 C CA . LYS A 1 320 ? 15.117 -4.273 14.055 1 88.19 320 LYS A CA 1
ATOM 2526 C C . LYS A 1 320 ? 15.859 -3.49 12.969 1 88.19 320 LYS A C 1
ATOM 2528 O O . LYS A 1 320 ? 15.867 -2.258 12.984 1 88.19 320 LYS A O 1
ATOM 2533 N N . LEU A 1 321 ? 16.422 -4.172 12.094 1 87.62 321 LEU A N 1
ATOM 2534 C CA . LEU A 1 321 ? 17.203 -3.541 11.039 1 87.62 321 LEU A CA 1
ATOM 2535 C C . LEU A 1 321 ? 16.297 -2.795 10.062 1 87.62 321 LEU A C 1
ATOM 2537 O O . LEU A 1 321 ? 16.703 -1.785 9.477 1 87.62 321 LEU A O 1
ATOM 2541 N N . ASN A 1 322 ? 15.102 -3.297 9.875 1 81.06 322 ASN A N 1
ATOM 2542 C CA . ASN A 1 322 ? 14.18 -2.676 8.922 1 81.06 322 ASN A CA 1
ATOM 2543 C C . ASN A 1 322 ? 13.453 -1.485 9.539 1 81.06 322 ASN A C 1
ATOM 2545 O O . ASN A 1 322 ? 13.125 -0.524 8.844 1 81.06 322 ASN A O 1
ATOM 2549 N N . LYS A 1 323 ? 13.211 -1.513 10.805 1 77.62 323 LYS A N 1
ATOM 2550 C CA . LYS A 1 323 ? 12.383 -0.501 11.453 1 77.62 323 LYS A CA 1
ATOM 2551 C C . LYS A 1 323 ? 13.234 0.637 12.008 1 77.62 323 LYS A C 1
ATOM 2553 O O . LYS A 1 323 ? 12.75 1.761 12.164 1 77.62 323 LYS A O 1
ATOM 2558 N N . SER A 1 324 ? 14.539 0.331 12.32 1 79.31 324 SER A N 1
ATOM 2559 C CA . SER A 1 324 ? 15.406 1.339 12.93 1 79.31 324 SER A CA 1
ATOM 2560 C C . SER A 1 324 ? 16.484 1.789 11.961 1 79.31 324 SER A C 1
ATOM 2562 O O . SER A 1 324 ? 17.5 1.098 11.781 1 79.31 324 SER A O 1
ATOM 2564 N N . PRO A 1 325 ? 16.312 2.932 11.438 1 76.25 325 PRO A N 1
ATOM 2565 C CA . PRO A 1 325 ? 17.328 3.434 10.508 1 76.25 325 PRO A CA 1
ATOM 2566 C C . PRO A 1 325 ? 18.703 3.557 11.148 1 76.25 325 PRO A C 1
ATOM 2568 O O . PRO A 1 325 ? 19.719 3.291 10.5 1 76.25 325 PRO A O 1
ATOM 2571 N N . ASN A 1 326 ? 18.75 3.938 12.453 1 76.94 326 ASN A N 1
ATOM 2572 C CA . ASN A 1 326 ? 20.016 4.043 13.156 1 76.94 326 ASN A CA 1
ATOM 2573 C C . ASN A 1 326 ? 20.703 2.686 13.297 1 76.94 326 ASN A C 1
ATOM 2575 O O . ASN A 1 326 ? 21.906 2.568 13.086 1 76.94 326 ASN A O 1
ATOM 2579 N N . SER A 1 327 ? 19.875 1.727 13.633 1 86.88 327 SER A N 1
ATOM 2580 C CA . SER A 1 327 ? 20.406 0.371 13.758 1 86.88 327 SER A CA 1
ATOM 2581 C C . SER A 1 327 ? 20.891 -0.158 12.414 1 86.88 327 SER A C 1
ATOM 2583 O O . SER A 1 327 ? 21.906 -0.85 12.344 1 86.88 327 SER A O 1
ATOM 2585 N N . LYS A 1 328 ? 20.172 0.2 11.398 1 86.38 328 LYS A N 1
ATOM 2586 C CA . LYS A 1 328 ? 20.516 -0.223 10.039 1 86.38 328 LYS A CA 1
ATOM 2587 C C . LYS A 1 328 ? 21.844 0.393 9.594 1 86.38 328 LYS A C 1
ATOM 2589 O O . LYS A 1 328 ? 22.672 -0.283 8.992 1 86.38 328 LYS A O 1
ATOM 2594 N N . SER A 1 329 ? 22.016 1.67 9.867 1 82.25 329 SER A N 1
ATOM 2595 C CA . SER A 1 329 ? 23.25 2.361 9.492 1 82.25 329 SER A CA 1
ATOM 2596 C C . SER A 1 329 ? 24.453 1.766 10.211 1 82.25 329 SER A C 1
ATOM 2598 O O . SER A 1 329 ? 25.484 1.519 9.586 1 82.25 329 SER A O 1
ATOM 2600 N N . ARG A 1 330 ? 24.266 1.56 11.477 1 88.06 330 ARG A N 1
ATOM 2601 C CA . ARG A 1 330 ? 25.344 0.952 12.258 1 88.06 330 ARG A CA 1
ATOM 2602 C C . ARG A 1 330 ? 25.672 -0.444 11.742 1 88.06 330 ARG A C 1
ATOM 2604 O O . ARG A 1 330 ? 26.844 -0.823 11.664 1 88.06 330 ARG A O 1
ATOM 2611 N N . PHE A 1 331 ? 24.688 -1.18 11.406 1 93.69 331 PHE A N 1
ATOM 2612 C CA . PHE A 1 331 ? 24.859 -2.525 10.867 1 93.69 331 PHE A CA 1
ATOM 2613 C C . PHE A 1 331 ? 25.641 -2.496 9.562 1 93.69 331 PHE A C 1
ATOM 2615 O O . PHE A 1 331 ? 26.562 -3.301 9.367 1 93.69 331 PHE A O 1
ATOM 2622 N N . LYS A 1 332 ? 25.359 -1.57 8.695 1 89.69 332 LYS A N 1
ATOM 2623 C CA . LYS A 1 332 ? 26.062 -1.447 7.418 1 89.69 332 LYS A CA 1
ATOM 2624 C C . LYS A 1 332 ? 27.531 -1.085 7.621 1 89.69 332 LYS A C 1
ATOM 2626 O O . LYS A 1 332 ? 28.406 -1.576 6.902 1 89.69 332 LYS A O 1
ATOM 2631 N N . GLU A 1 333 ? 27.75 -0.214 8.539 1 90.69 333 GLU A N 1
ATOM 2632 C CA . GLU A 1 333 ? 29.125 0.139 8.883 1 90.69 333 GLU A CA 1
ATOM 2633 C C . GLU A 1 333 ? 29.922 -1.087 9.336 1 90.69 333 GLU A C 1
ATOM 2635 O O . GLU A 1 333 ? 31.062 -1.283 8.922 1 90.69 333 GLU A O 1
ATOM 2640 N N . LEU A 1 334 ? 29.25 -1.866 10.125 1 93.94 334 LEU A N 1
ATOM 2641 C CA . LEU A 1 334 ? 29.906 -3.068 10.633 1 93.94 334 LEU A CA 1
ATOM 2642 C C . LEU A 1 334 ? 30.156 -4.066 9.508 1 93.94 334 LEU A C 1
ATOM 2644 O O . LEU A 1 334 ? 31.172 -4.754 9.492 1 93.94 334 LEU A O 1
ATOM 2648 N N . CYS A 1 335 ? 29.203 -4.191 8.633 1 94.94 335 CYS A N 1
ATOM 2649 C CA . CYS A 1 335 ? 29.359 -5.078 7.488 1 94.94 335 CYS A CA 1
ATOM 2650 C C . CYS A 1 335 ? 30.562 -4.664 6.645 1 94.94 335 CYS A C 1
ATOM 2652 O O . CYS A 1 335 ? 31.297 -5.512 6.137 1 94.94 335 CYS A O 1
ATOM 2654 N N . HIS A 1 336 ? 30.734 -3.395 6.551 1 92.69 336 HIS A N 1
ATOM 2655 C CA . HIS A 1 336 ? 31.859 -2.875 5.801 1 92.69 336 HIS A CA 1
ATOM 2656 C C . HIS A 1 336 ? 33.188 -3.152 6.527 1 92.69 336 HIS A C 1
ATOM 2658 O O . HIS A 1 336 ? 34.156 -3.617 5.914 1 92.69 336 HIS A O 1
ATOM 2664 N N . ASP A 1 337 ? 33.156 -2.873 7.812 1 93.94 337 ASP A N 1
ATOM 2665 C CA . ASP A 1 337 ? 34.375 -3.047 8.633 1 93.94 337 ASP A CA 1
ATOM 2666 C C . ASP A 1 337 ? 34.812 -4.504 8.625 1 93.94 337 ASP A C 1
ATOM 2668 O O . ASP A 1 337 ? 36.031 -4.777 8.594 1 93.94 337 ASP A O 1
ATOM 2672 N N . LEU A 1 338 ? 33.844 -5.395 8.641 1 95.62 338 LEU A N 1
ATOM 2673 C CA . LEU A 1 338 ? 34.156 -6.812 8.75 1 95.62 338 LEU A CA 1
ATOM 2674 C C . LEU A 1 338 ? 34.188 -7.469 7.375 1 95.62 338 LEU A C 1
ATOM 2676 O O . LEU A 1 338 ? 34.281 -8.695 7.266 1 95.62 338 LEU A O 1
ATOM 2680 N N . GLU A 1 339 ? 33.969 -6.664 6.34 1 92.31 339 GLU A N 1
ATOM 2681 C CA . GLU A 1 339 ? 34.062 -7.082 4.945 1 92.31 339 GLU A CA 1
ATOM 2682 C C . GLU A 1 339 ? 33.094 -8.211 4.629 1 92.31 339 GLU A C 1
ATOM 2684 O O . GLU A 1 339 ? 33.469 -9.234 4.062 1 92.31 339 GLU A O 1
ATOM 2689 N N . CYS A 1 340 ? 31.922 -8.031 5.113 1 92.81 340 CYS A N 1
ATOM 2690 C CA . CYS A 1 340 ? 30.875 -8.977 4.746 1 92.81 340 CYS A CA 1
ATOM 2691 C C . CYS A 1 340 ? 30.531 -8.867 3.266 1 92.81 340 CYS A C 1
ATOM 2693 O O . CYS A 1 340 ? 30.688 -7.797 2.668 1 92.81 340 CYS A O 1
ATOM 2695 N N . LEU A 1 341 ? 30.141 -9.953 2.709 1 90.38 341 LEU A N 1
ATOM 2696 C CA . LEU A 1 341 ? 29.734 -9.945 1.31 1 90.38 341 LEU A CA 1
ATOM 2697 C C . LEU A 1 341 ? 28.469 -9.125 1.125 1 90.38 341 LEU A C 1
ATOM 2699 O O . LEU A 1 341 ? 27.609 -9.094 2.01 1 90.38 341 LEU A O 1
ATOM 2703 N N . ARG A 1 342 ? 28.391 -8.43 0.068 1 88.06 342 ARG A N 1
ATOM 2704 C CA . ARG A 1 342 ? 27.172 -7.691 -0.271 1 88.06 342 ARG A CA 1
ATOM 2705 C C . ARG A 1 342 ? 26.078 -8.633 -0.762 1 88.06 342 ARG A C 1
ATOM 2707 O O . ARG A 1 342 ? 26.359 -9.695 -1.315 1 88.06 342 ARG A O 1
ATOM 2714 N N . PRO A 1 343 ? 24.922 -8.266 -0.528 1 87.69 343 PRO A N 1
ATOM 2715 C CA . PRO A 1 343 ? 24.359 -7.047 0.051 1 87.69 343 PRO A CA 1
ATOM 2716 C C . PRO A 1 343 ? 24.391 -7.043 1.577 1 87.69 343 PRO A C 1
ATOM 2718 O O . PRO A 1 343 ? 24.328 -8.102 2.203 1 87.69 343 PRO A O 1
ATOM 2721 N N . HIS A 1 344 ? 24.531 -5.891 2.055 1 88.81 344 HIS A N 1
ATOM 2722 C CA . HIS A 1 344 ? 24.625 -5.719 3.5 1 88.81 344 HIS A CA 1
ATOM 2723 C C . HIS A 1 344 ? 23.25 -5.504 4.125 1 88.81 344 HIS A C 1
ATOM 2725 O O . HIS A 1 344 ? 23.031 -4.508 4.812 1 88.81 344 HIS A O 1
ATOM 2731 N N . ASN A 1 345 ? 22.328 -6.387 3.865 1 86.44 345 ASN A N 1
ATOM 2732 C CA . ASN A 1 345 ? 20.969 -6.359 4.41 1 86.44 345 ASN A CA 1
ATOM 2733 C C . ASN A 1 345 ? 20.484 -7.758 4.781 1 86.44 345 ASN A C 1
ATOM 2735 O O . ASN A 1 345 ? 21.078 -8.758 4.371 1 86.44 345 ASN A O 1
ATOM 2739 N N . VAL A 1 346 ? 19.562 -7.793 5.656 1 88.5 346 VAL A N 1
ATOM 2740 C CA . VAL A 1 346 ? 18.922 -9.047 6.051 1 88.5 346 VAL A CA 1
ATOM 2741 C C . VAL A 1 346 ? 17.469 -9.047 5.59 1 88.5 346 VAL A C 1
ATOM 2743 O O . VAL A 1 346 ? 16.688 -8.172 5.969 1 88.5 346 VAL A O 1
ATOM 2746 N N . GLY A 1 347 ? 17.156 -9.953 4.82 1 85.06 347 GLY A N 1
ATOM 2747 C CA . GLY A 1 347 ? 15.82 -10.031 4.258 1 85.06 347 GLY A CA 1
ATOM 2748 C C . GLY A 1 347 ? 14.758 -10.344 5.293 1 85.06 347 GLY A C 1
ATOM 2749 O O . GLY A 1 347 ? 15.031 -11.016 6.289 1 85.06 347 GLY A O 1
ATOM 2750 N N . ARG A 1 348 ? 13.523 -9.828 5.059 1 82.44 348 ARG A N 1
ATOM 2751 C CA . ARG A 1 348 ? 12.375 -10.133 5.898 1 82.44 348 ARG A CA 1
ATOM 2752 C C . ARG A 1 348 ? 11.695 -11.422 5.449 1 82.44 348 ARG A C 1
ATOM 2754 O O . ARG A 1 348 ? 11.578 -11.68 4.25 1 82.44 348 ARG A O 1
ATOM 2761 N N . ASP A 1 349 ? 11.422 -12.25 6.445 1 81.69 349 ASP A N 1
ATOM 2762 C CA . ASP A 1 349 ? 10.727 -13.484 6.113 1 81.69 349 ASP A CA 1
ATOM 2763 C C . ASP A 1 349 ? 9.211 -13.297 6.191 1 81.69 349 ASP A C 1
ATOM 2765 O O . ASP A 1 349 ? 8.711 -12.617 7.09 1 81.69 349 ASP A O 1
ATOM 2769 N N . VAL A 1 350 ? 8.492 -13.703 5.16 1 71.12 350 VAL A N 1
ATOM 2770 C CA . VAL A 1 350 ? 7.035 -13.758 5.16 1 71.12 350 VAL A CA 1
ATOM 2771 C C . VAL A 1 350 ? 6.574 -15.172 5.512 1 71.12 350 VAL A C 1
ATOM 2773 O O . VAL A 1 350 ? 6.832 -16.125 4.766 1 71.12 350 VAL A O 1
ATOM 2776 N N . ARG A 1 351 ? 5.957 -15.312 6.562 1 66.69 351 ARG A N 1
ATOM 2777 C CA . ARG A 1 351 ? 5.637 -16.609 7.16 1 66.69 351 ARG A CA 1
ATOM 2778 C C . ARG A 1 351 ? 4.844 -17.469 6.191 1 66.69 351 ARG A C 1
ATOM 2780 O O . ARG A 1 351 ? 4.996 -18.703 6.176 1 66.69 351 ARG A O 1
ATOM 2787 N N . THR A 1 352 ? 4.086 -16.844 5.359 1 62.53 352 THR A N 1
ATOM 2788 C CA . THR A 1 352 ? 3.203 -17.609 4.492 1 62.53 352 THR A CA 1
ATOM 2789 C C . THR A 1 352 ? 3.918 -18 3.201 1 62.53 352 THR A C 1
ATOM 2791 O O . THR A 1 352 ? 3.377 -18.75 2.387 1 62.53 352 THR A O 1
ATOM 2794 N N . ARG A 1 353 ? 5.18 -17.5 3.082 1 68.88 353 ARG A N 1
ATOM 2795 C CA . ARG A 1 353 ? 5.977 -17.844 1.908 1 68.88 353 ARG A CA 1
ATOM 2796 C C . ARG A 1 353 ? 7.387 -18.266 2.307 1 68.88 353 ARG A C 1
ATOM 2798 O O . ARG A 1 353 ? 8.258 -17.406 2.518 1 68.88 353 ARG A O 1
ATOM 2805 N N . TRP A 1 354 ? 7.656 -19.406 2.213 1 78.75 354 TRP A N 1
ATOM 2806 C CA . TRP A 1 354 ? 8.891 -19.969 2.758 1 78.75 354 TRP A CA 1
ATOM 2807 C C . TRP A 1 354 ? 10.102 -19.469 1.984 1 78.75 354 TRP A C 1
ATOM 2809 O O . TRP A 1 354 ? 11.219 -19.453 2.508 1 78.75 354 TRP A O 1
ATOM 2819 N N . ASN A 1 355 ? 9.93 -19.016 0.719 1 81.12 355 ASN A N 1
ATOM 2820 C CA . ASN A 1 355 ? 11.062 -18.547 -0.069 1 81.12 355 ASN A CA 1
ATOM 2821 C C . ASN A 1 355 ? 11.758 -17.359 0.592 1 81.12 355 ASN A C 1
ATOM 2823 O O . ASN A 1 355 ? 12.977 -17.234 0.532 1 81.12 355 ASN A O 1
ATOM 2827 N N . SER A 1 356 ? 10.93 -16.609 1.222 1 84.69 356 SER A N 1
ATOM 2828 C CA . SER A 1 356 ? 11.5 -15.477 1.93 1 84.69 356 SER A CA 1
ATOM 2829 C C . SER A 1 356 ? 12.32 -15.922 3.133 1 84.69 356 SER A C 1
ATOM 2831 O O . SER A 1 356 ? 13.289 -15.258 3.51 1 84.69 356 SER A O 1
ATOM 2833 N N . THR A 1 357 ? 11.93 -17.031 3.688 1 87.25 357 THR A N 1
ATOM 2834 C CA . THR A 1 357 ? 12.688 -17.578 4.805 1 87.25 357 THR A CA 1
ATOM 2835 C C . THR A 1 357 ? 14.07 -18.016 4.352 1 87.25 357 THR A C 1
ATOM 2837 O O . THR A 1 357 ? 15.062 -17.766 5.039 1 87.25 357 THR A O 1
ATOM 2840 N N . LEU A 1 358 ? 14.094 -18.672 3.201 1 90.75 358 LEU A N 1
ATOM 2841 C CA . LEU A 1 358 ? 15.383 -19.094 2.672 1 90.75 358 LEU A CA 1
ATOM 2842 C C . LEU A 1 358 ? 16.266 -17.891 2.361 1 90.75 358 LEU A C 1
ATOM 2844 O O . LEU A 1 358 ? 17.469 -17.906 2.625 1 90.75 358 LEU A O 1
ATOM 2848 N N . GLU A 1 359 ? 15.719 -16.859 1.828 1 89.38 359 GLU A N 1
ATOM 2849 C CA . GLU A 1 359 ? 16.469 -15.641 1.542 1 89.38 359 GLU A CA 1
ATOM 2850 C C . GLU A 1 359 ? 17 -15.008 2.824 1 89.38 359 GLU A C 1
ATOM 2852 O O . GLU A 1 359 ? 18.125 -14.516 2.857 1 89.38 359 GLU A O 1
ATOM 2857 N N . GLN A 1 360 ? 16.125 -15.016 3.779 1 91.44 360 GLN A N 1
ATOM 2858 C CA . GLN A 1 360 ? 16.547 -14.469 5.066 1 91.44 360 GLN A CA 1
ATOM 2859 C C . GLN A 1 360 ? 17.688 -15.289 5.66 1 91.44 360 GLN A C 1
ATOM 2861 O O . GLN A 1 360 ? 18.672 -14.727 6.164 1 91.44 360 GLN A O 1
ATOM 2866 N N . LEU A 1 361 ? 17.625 -16.609 5.57 1 93.75 361 LEU A N 1
ATOM 2867 C CA . LEU A 1 361 ? 18.672 -17.5 6.066 1 93.75 361 LEU A CA 1
ATOM 2868 C C . LEU A 1 361 ? 20 -17.219 5.359 1 93.75 361 LEU A C 1
ATOM 2870 O O . LEU A 1 361 ? 21.031 -17.078 6.008 1 93.75 361 LEU A O 1
ATOM 2874 N N . SER A 1 362 ? 19.906 -17.078 4.094 1 93.31 362 SER A N 1
ATOM 2875 C CA . SER A 1 362 ? 21.109 -16.812 3.295 1 93.31 362 SER A CA 1
ATOM 2876 C C . SER A 1 362 ? 21.719 -15.461 3.65 1 93.31 362 SER A C 1
ATOM 2878 O O . SER A 1 362 ? 22.938 -15.336 3.725 1 93.31 362 SER A O 1
ATOM 2880 N N . SER A 1 363 ? 20.891 -14.523 3.887 1 93.62 363 SER A N 1
ATOM 2881 C CA . SER A 1 363 ? 21.375 -13.195 4.25 1 93.62 363 SER A CA 1
ATOM 2882 C C . SER A 1 363 ? 22 -13.188 5.637 1 93.62 363 SER A C 1
ATOM 2884 O O . SER A 1 363 ? 22.984 -12.492 5.879 1 93.62 363 SER A O 1
ATOM 2886 N N . ILE A 1 364 ? 21.422 -13.945 6.535 1 94.44 364 ILE A N 1
ATOM 2887 C CA . ILE A 1 364 ? 21.938 -14.055 7.891 1 94.44 364 ILE A CA 1
ATOM 2888 C C . ILE A 1 364 ? 23.328 -14.688 7.855 1 94.44 364 ILE A C 1
ATOM 2890 O O . ILE A 1 364 ? 24.25 -14.211 8.523 1 94.44 364 ILE A O 1
ATOM 2894 N N . ILE A 1 365 ? 23.484 -15.695 7.074 1 94.69 365 ILE A N 1
ATOM 2895 C CA . ILE A 1 365 ? 24.766 -16.375 6.949 1 94.69 365 ILE A CA 1
ATOM 2896 C C . ILE A 1 365 ? 25.797 -15.43 6.324 1 94.69 365 ILE A C 1
ATOM 2898 O O . ILE A 1 365 ? 26.922 -15.32 6.809 1 94.69 365 ILE A O 1
ATOM 2902 N N . ARG A 1 366 ? 25.391 -14.75 5.363 1 94.88 366 ARG A N 1
ATOM 2903 C CA . ARG A 1 366 ? 26.266 -13.836 4.633 1 94.88 366 ARG A CA 1
ATOM 2904 C C . ARG A 1 366 ? 26.781 -12.734 5.547 1 94.88 366 ARG A C 1
ATOM 2906 O O . ARG A 1 366 ? 27.969 -12.375 5.488 1 94.88 366 ARG A O 1
ATOM 2913 N N . CYS A 1 367 ? 25.953 -12.281 6.457 1 95.56 367 CYS A N 1
ATOM 2914 C CA . CYS A 1 367 ? 26.297 -11.141 7.289 1 95.56 367 CYS A CA 1
ATOM 2915 C C . CYS A 1 367 ? 26.547 -11.57 8.727 1 95.56 367 CYS A C 1
ATOM 2917 O O . CYS A 1 367 ? 26.531 -10.742 9.641 1 95.56 367 CYS A O 1
ATOM 2919 N N . SER A 1 368 ? 26.797 -12.867 8.984 1 95.44 368 SER A N 1
ATOM 2920 C CA . SER A 1 368 ? 26.844 -13.43 10.328 1 95.44 368 SER A CA 1
ATOM 2921 C C . SER A 1 368 ? 27.922 -12.758 11.172 1 95.44 368 SER A C 1
ATOM 2923 O O . SER A 1 368 ? 27.688 -12.461 12.352 1 95.44 368 SER A O 1
ATOM 2925 N N . PRO A 1 369 ? 29.094 -12.391 10.578 1 95.06 369 PRO A N 1
ATOM 2926 C CA . PRO A 1 369 ? 30.094 -11.727 11.422 1 95.06 369 PRO A CA 1
ATOM 2927 C C . PRO A 1 369 ? 29.625 -10.367 11.938 1 95.06 369 PRO A C 1
ATOM 2929 O O . PRO A 1 369 ? 29.844 -10.031 13.102 1 95.06 369 PRO A O 1
ATOM 2932 N N . ALA A 1 370 ? 29.016 -9.672 11.062 1 95.31 370 ALA A N 1
ATOM 2933 C CA . ALA A 1 370 ? 28.5 -8.352 11.438 1 95.31 370 ALA A CA 1
ATOM 2934 C C . ALA A 1 370 ? 27.344 -8.469 12.422 1 95.31 370 ALA A C 1
ATOM 2936 O O . ALA A 1 370 ? 27.219 -7.668 13.352 1 95.31 370 ALA A O 1
ATOM 2937 N N . ILE A 1 371 ? 26.484 -9.484 12.25 1 95.94 371 ILE A N 1
ATOM 2938 C CA . ILE A 1 371 ? 25.328 -9.68 13.102 1 95.94 371 ILE A CA 1
ATOM 2939 C C . ILE A 1 371 ? 25.781 -10.016 14.523 1 95.94 371 ILE A C 1
ATOM 2941 O O . ILE A 1 371 ? 25.219 -9.5 15.5 1 95.94 371 ILE A O 1
ATOM 2945 N N . LEU A 1 372 ? 26.812 -10.844 14.648 1 94.88 372 LEU A N 1
ATOM 2946 C CA . LEU A 1 372 ? 27.297 -11.297 15.945 1 94.88 372 LEU A CA 1
ATOM 2947 C C . LEU A 1 372 ? 27.906 -10.133 16.734 1 94.88 372 LEU A C 1
ATOM 2949 O O . LEU A 1 372 ? 27.797 -10.094 17.953 1 94.88 372 LEU A O 1
ATOM 2953 N N . GLU A 1 373 ? 28.422 -9.156 16.016 1 94.25 373 GLU A N 1
ATOM 2954 C CA . GLU A 1 373 ? 28.953 -7.961 16.672 1 94.25 373 GLU A CA 1
ATOM 2955 C C . GLU A 1 373 ? 27.859 -6.938 16.938 1 94.25 373 GLU A C 1
ATOM 2957 O O . GLU A 1 373 ? 27.812 -6.336 18.016 1 94.25 373 GLU A O 1
ATOM 2962 N N . TRP A 1 374 ? 27.062 -6.762 15.953 1 95 374 TRP A N 1
ATOM 2963 C CA . TRP A 1 374 ? 25.984 -5.785 16 1 95 374 TRP A CA 1
ATOM 2964 C C . TRP A 1 374 ? 25.031 -6.078 17.156 1 95 374 TRP A C 1
ATOM 2966 O O . TRP A 1 374 ? 24.625 -5.168 17.891 1 95 374 TRP A O 1
ATOM 2976 N N . GLN A 1 375 ? 24.656 -7.359 17.422 1 94.25 375 GLN A N 1
ATOM 2977 C CA . GLN A 1 375 ? 23.641 -7.73 18.406 1 94.25 375 GLN A CA 1
ATOM 2978 C C . GLN A 1 375 ? 24.141 -7.465 19.828 1 94.25 375 GLN A C 1
ATOM 2980 O O . GLN A 1 375 ? 23.344 -7.336 20.75 1 94.25 375 GLN A O 1
ATOM 2985 N N . LYS A 1 376 ? 25.438 -7.316 19.969 1 91.06 376 LYS A N 1
ATOM 2986 C CA . LYS A 1 376 ? 26.031 -7.082 21.281 1 91.06 376 LYS A CA 1
ATOM 2987 C C . LYS A 1 376 ? 25.891 -5.617 21.688 1 91.06 376 LYS A C 1
ATOM 2989 O O . LYS A 1 376 ? 26 -5.285 22.875 1 91.06 376 LYS A O 1
ATOM 2994 N N . GLU A 1 377 ? 25.641 -4.859 20.703 1 90.44 377 GLU A N 1
ATOM 2995 C CA . GLU A 1 377 ? 25.531 -3.432 21 1 90.44 377 GLU A CA 1
ATOM 2996 C C . GLU A 1 377 ? 24.203 -3.111 21.672 1 90.44 377 GLU A C 1
ATOM 2998 O O . GLU A 1 377 ? 23.141 -3.432 21.156 1 90.44 377 GLU A O 1
ATOM 3003 N N . LYS A 1 378 ? 24.203 -2.52 22.75 1 82.25 378 LYS A N 1
ATOM 3004 C CA . LYS A 1 378 ? 23.031 -2.26 23.562 1 82.25 378 LYS A CA 1
ATOM 3005 C C . LYS A 1 378 ? 22.078 -1.282 22.875 1 82.25 378 LYS A C 1
ATOM 3007 O O . LYS A 1 378 ? 20.859 -1.461 22.906 1 82.25 378 LYS A O 1
ATOM 3012 N N . ARG A 1 379 ? 22.656 -0.347 22.234 1 80.44 379 ARG A N 1
ATOM 3013 C CA . ARG A 1 379 ? 21.828 0.715 21.656 1 80.44 379 ARG A CA 1
ATOM 3014 C C . ARG A 1 379 ? 21.234 0.281 20.328 1 80.44 379 ARG A C 1
ATOM 3016 O O . ARG A 1 379 ? 20.094 0.641 20 1 80.44 379 ARG A O 1
ATOM 3023 N N . TYR A 1 380 ? 21.938 -0.556 19.594 1 84.94 380 TYR A N 1
ATOM 3024 C CA . TYR A 1 380 ? 21.547 -0.804 18.203 1 84.94 380 TYR A CA 1
ATOM 3025 C C . TYR A 1 380 ? 21.078 -2.242 18.016 1 84.94 380 TYR A C 1
ATOM 3027 O O . TYR A 1 380 ? 20.297 -2.529 17.109 1 84.94 380 TYR A O 1
ATOM 3035 N N . GLY A 1 381 ? 21.516 -3.016 18.875 1 85.56 381 GLY A N 1
ATOM 3036 C CA . GLY A 1 381 ? 21.281 -4.434 18.656 1 85.56 381 GLY A CA 1
ATOM 3037 C C . GLY A 1 381 ? 19.938 -4.902 19.203 1 85.56 381 GLY A C 1
ATOM 3038 O O . GLY A 1 381 ? 19.062 -4.086 19.484 1 85.56 381 GLY A O 1
ATOM 3039 N N . THR A 1 382 ? 19.703 -6.223 19.125 1 88.25 382 THR A N 1
ATOM 3040 C CA . THR A 1 382 ? 18.484 -6.844 19.609 1 88.25 382 THR A CA 1
ATOM 3041 C C . THR A 1 382 ? 18.578 -7.141 21.094 1 88.25 382 THR A C 1
ATOM 3043 O O . THR A 1 382 ? 19.656 -7.078 21.688 1 88.25 382 THR A O 1
ATOM 3046 N N . ALA A 1 383 ? 17.422 -7.43 21.688 1 86 383 ALA A N 1
ATOM 3047 C CA . ALA A 1 383 ? 17.391 -7.852 23.078 1 86 383 ALA A CA 1
ATOM 3048 C C . ALA A 1 383 ? 18.188 -9.141 23.281 1 86 383 ALA A C 1
ATOM 3050 O O . ALA A 1 383 ? 18.328 -9.938 22.359 1 86 383 ALA A O 1
ATOM 3051 N N . GLN A 1 384 ? 18.688 -9.43 24.391 1 85.31 384 GLN A N 1
ATOM 3052 C CA . GLN A 1 384 ? 19.578 -10.539 24.719 1 85.31 384 GLN A CA 1
ATOM 3053 C C . GLN A 1 384 ? 18.922 -11.883 24.391 1 85.31 384 GLN A C 1
ATOM 3055 O O . GLN A 1 384 ? 19.594 -12.797 23.906 1 85.31 384 GLN A O 1
ATOM 3060 N N . HIS A 1 385 ? 17.656 -11.969 24.609 1 84.44 385 HIS A N 1
ATOM 3061 C CA . HIS A 1 385 ? 16.969 -13.234 24.375 1 84.44 385 HIS A CA 1
ATOM 3062 C C . HIS A 1 385 ? 16.844 -13.531 22.891 1 84.44 385 HIS A C 1
ATOM 3064 O O . HIS A 1 385 ? 16.531 -14.656 22.5 1 84.44 385 HIS A O 1
ATOM 3070 N N . HIS A 1 386 ? 17.188 -12.547 22.062 1 90.06 386 HIS A N 1
ATOM 3071 C CA . HIS A 1 386 ? 17.141 -12.727 20.609 1 90.06 386 HIS A CA 1
ATOM 3072 C C . HIS A 1 386 ? 18.531 -12.82 20.016 1 90.06 386 HIS A C 1
ATOM 3074 O O . HIS A 1 386 ? 18.703 -12.758 18.797 1 90.06 386 HIS A O 1
ATOM 3080 N N . HIS A 1 387 ? 19.5 -13.008 20.844 1 93.06 387 HIS A N 1
ATOM 3081 C CA . HIS A 1 387 ? 20.859 -13.102 20.328 1 93.06 387 HIS A CA 1
ATOM 3082 C C . HIS A 1 387 ? 21.078 -14.398 19.562 1 93.06 387 HIS A C 1
ATOM 3084 O O . HIS A 1 387 ? 20.656 -15.469 20 1 93.06 387 HIS A O 1
ATOM 3090 N N . ILE A 1 388 ? 21.672 -14.258 18.484 1 95.06 388 ILE A N 1
ATOM 3091 C CA . ILE A 1 388 ? 22.016 -15.383 17.625 1 95.06 388 ILE A CA 1
ATOM 3092 C C . ILE A 1 388 ? 23.328 -16 18.094 1 95.06 388 ILE A C 1
ATOM 3094 O O . ILE A 1 388 ? 24.281 -15.289 18.391 1 95.06 388 ILE A O 1
ATOM 3098 N N . ASN A 1 389 ? 23.359 -17.266 18.234 1 93.62 389 ASN A N 1
ATOM 3099 C CA . ASN A 1 389 ? 24.578 -17.969 18.625 1 93.62 389 ASN A CA 1
ATOM 3100 C C . ASN A 1 389 ? 25.031 -18.922 17.516 1 93.62 389 ASN A C 1
ATOM 3102 O O . ASN A 1 389 ? 24.484 -18.922 16.422 1 93.62 389 ASN A O 1
ATOM 3106 N N . GLN A 1 390 ? 26 -19.672 17.812 1 93.88 390 GLN A N 1
ATOM 3107 C CA . GLN A 1 390 ? 26.609 -20.547 16.812 1 93.88 390 GLN A CA 1
ATOM 3108 C C . GLN A 1 390 ? 25.672 -21.672 16.438 1 93.88 390 GLN A C 1
ATOM 3110 O O . GLN A 1 390 ? 25.641 -22.109 15.273 1 93.88 390 GLN A O 1
ATOM 3115 N N . ASN A 1 391 ? 24.906 -22.172 17.375 1 93.81 391 ASN A N 1
ATOM 3116 C CA . ASN A 1 391 ? 23.922 -23.188 17.078 1 93.81 391 ASN A CA 1
ATOM 3117 C C . ASN A 1 391 ? 22.922 -22.719 16.031 1 93.81 391 ASN A C 1
ATOM 3119 O O . ASN A 1 391 ? 22.562 -23.469 15.117 1 93.81 391 ASN A O 1
ATOM 3123 N N . ASP A 1 392 ? 22.578 -21.453 16.188 1 95.38 392 ASP A N 1
ATOM 3124 C CA . ASP A 1 392 ? 21.625 -20.859 15.242 1 95.38 392 ASP A CA 1
ATOM 3125 C C . ASP A 1 392 ? 22.219 -20.781 13.836 1 95.38 392 ASP A C 1
ATOM 3127 O O . ASP A 1 392 ? 21.531 -21.078 12.852 1 95.38 392 ASP A O 1
ATOM 3131 N N . LEU A 1 393 ? 23.391 -20.422 13.797 1 96.19 393 LEU A N 1
ATOM 3132 C CA . LEU A 1 393 ? 24.062 -20.234 12.516 1 96.19 393 LEU A CA 1
ATOM 3133 C C . LEU A 1 393 ? 24.312 -21.578 11.828 1 96.19 393 LEU A C 1
ATOM 3135 O O . LEU A 1 393 ? 24.188 -21.688 10.609 1 96.19 393 LEU A O 1
ATOM 3139 N N . ASP A 1 394 ? 24.641 -22.547 12.617 1 95.38 394 ASP A N 1
ATOM 3140 C CA . ASP A 1 394 ? 24.828 -23.891 12.062 1 95.38 394 ASP A CA 1
ATOM 3141 C C . ASP A 1 394 ? 23.531 -24.438 11.477 1 95.38 394 ASP A C 1
ATOM 3143 O O . ASP A 1 394 ? 23.531 -25.031 10.398 1 95.38 394 ASP A O 1
ATOM 3147 N N . LEU A 1 395 ? 22.547 -24.234 12.203 1 95.81 395 LEU A N 1
ATOM 3148 C CA . LEU A 1 395 ? 21.25 -24.656 11.695 1 95.81 395 LEU A CA 1
ATOM 3149 C C . LEU A 1 395 ? 20.906 -23.906 10.406 1 95.81 395 LEU A C 1
ATOM 3151 O O . LEU A 1 395 ? 20.391 -24.516 9.461 1 95.81 395 LEU A O 1
ATOM 3155 N N . ALA A 1 396 ? 21.141 -22.609 10.406 1 95.75 396 ALA A N 1
ATOM 3156 C CA . ALA A 1 396 ? 20.844 -21.797 9.227 1 95.75 396 ALA A CA 1
ATOM 3157 C C . ALA A 1 396 ? 21.562 -22.328 7.992 1 95.75 396 ALA A C 1
ATOM 3159 O O . ALA A 1 396 ? 20.969 -22.438 6.914 1 95.75 396 ALA A O 1
ATOM 3160 N N . ARG A 1 397 ? 22.75 -22.688 8.148 1 96 397 ARG A N 1
ATOM 3161 C CA . ARG A 1 397 ? 23.531 -23.219 7.039 1 96 397 ARG A CA 1
ATOM 3162 C C . ARG A 1 397 ? 22.953 -24.531 6.543 1 96 397 ARG A C 1
ATOM 3164 O O . ARG A 1 397 ? 22.828 -24.75 5.336 1 96 397 ARG A O 1
ATOM 3171 N N . ASP A 1 398 ? 22.625 -25.375 7.496 1 95.5 398 ASP A N 1
ATOM 3172 C CA . ASP A 1 398 ? 22.078 -26.672 7.129 1 95.5 398 ASP A CA 1
ATOM 3173 C C . ASP A 1 398 ? 20.703 -26.531 6.469 1 95.5 398 ASP A C 1
ATOM 3175 O O . ASP A 1 398 ? 20.391 -27.25 5.516 1 95.5 398 ASP A O 1
ATOM 3179 N N . LEU A 1 399 ? 19.938 -25.594 6.977 1 95.19 399 LEU A N 1
ATOM 3180 C CA . LEU A 1 399 ? 18.625 -25.375 6.41 1 95.19 399 LEU A CA 1
ATOM 3181 C C . LEU A 1 399 ? 18.719 -24.859 4.977 1 95.19 399 LEU A C 1
ATOM 3183 O O . LEU A 1 399 ? 17.906 -25.234 4.125 1 95.19 399 LEU A O 1
ATOM 3187 N N . VAL A 1 400 ? 19.641 -24 4.719 1 95.25 400 VAL A N 1
ATOM 3188 C CA . VAL A 1 400 ? 19.828 -23.484 3.367 1 95.25 400 VAL A CA 1
ATOM 3189 C C . VAL A 1 400 ? 20.109 -24.641 2.406 1 95.25 400 VAL A C 1
ATOM 3191 O O . VAL A 1 400 ? 19.562 -24.688 1.304 1 95.25 400 VAL A O 1
ATOM 3194 N N . GLU A 1 401 ? 20.859 -25.562 2.861 1 94 401 GLU A N 1
ATOM 3195 C CA . GLU A 1 401 ? 21.219 -26.703 2.029 1 94 401 GLU A CA 1
ATOM 3196 C C . GLU A 1 401 ? 20.016 -27.609 1.789 1 94 401 GLU A C 1
ATOM 3198 O O . GLU A 1 401 ? 19.797 -28.062 0.665 1 94 401 GLU A O 1
ATOM 3203 N N . VAL A 1 402 ? 19.312 -27.812 2.818 1 94.81 402 VAL A N 1
ATOM 3204 C CA . VAL A 1 402 ? 18.188 -28.734 2.738 1 94.81 402 VAL A CA 1
ATOM 3205 C C . VAL A 1 402 ? 17.062 -28.109 1.92 1 94.81 402 VAL A C 1
ATOM 3207 O O . VAL A 1 402 ? 16.359 -28.797 1.184 1 94.81 402 VAL A O 1
ATOM 3210 N N . LEU A 1 403 ? 16.891 -26.797 2.016 1 94.94 403 LEU A N 1
ATOM 3211 C CA . LEU A 1 403 ? 15.727 -26.141 1.424 1 94.94 403 LEU A CA 1
ATOM 3212 C C . LEU A 1 403 ? 16.031 -25.641 0.016 1 94.94 403 LEU A C 1
ATOM 3214 O O . LEU A 1 403 ? 15.125 -25.328 -0.749 1 94.94 403 LEU A O 1
ATOM 3218 N N . GLN A 1 404 ? 17.25 -25.625 -0.378 1 94.19 404 GLN A N 1
ATOM 3219 C CA . GLN A 1 404 ? 17.656 -25.078 -1.667 1 94.19 404 GLN A CA 1
ATOM 3220 C C . GLN A 1 404 ? 16.969 -25.828 -2.818 1 94.19 404 GLN A C 1
ATOM 3222 O O . GLN A 1 404 ? 16.469 -25.203 -3.75 1 94.19 404 GLN A O 1
ATOM 3227 N N . PRO A 1 405 ? 16.953 -27.156 -2.789 1 93.5 405 PRO A N 1
ATOM 3228 C CA . PRO A 1 405 ? 16.266 -27.859 -3.875 1 93.5 405 PRO A CA 1
ATOM 3229 C C . PRO A 1 405 ? 14.781 -27.484 -3.971 1 93.5 405 PRO A C 1
ATOM 3231 O O . PRO A 1 405 ? 14.234 -27.406 -5.074 1 93.5 405 PRO A O 1
ATOM 3234 N N . PHE A 1 406 ? 14.172 -27.281 -2.842 1 93.94 406 PHE A N 1
ATOM 3235 C CA . PHE A 1 406 ? 12.773 -26.859 -2.838 1 93.94 406 PHE A CA 1
ATOM 3236 C C . PHE A 1 406 ? 12.633 -25.5 -3.521 1 93.94 406 PHE A C 1
ATOM 3238 O O . PHE A 1 406 ? 11.68 -25.281 -4.273 1 93.94 406 PHE A O 1
ATOM 3245 N N . TYR A 1 407 ? 13.562 -24.625 -3.23 1 92.56 407 TYR A N 1
ATOM 3246 C CA . TYR A 1 407 ? 13.57 -23.297 -3.83 1 92.56 407 TYR A CA 1
ATOM 3247 C C . TYR A 1 407 ? 13.711 -23.391 -5.344 1 92.56 407 TYR A C 1
ATOM 3249 O O . TYR A 1 407 ? 12.969 -22.719 -6.078 1 92.56 407 TYR A O 1
ATOM 3257 N N . ASP A 1 408 ? 14.555 -24.188 -5.797 1 92.12 408 ASP A N 1
ATOM 3258 C CA . ASP A 1 408 ? 14.812 -24.328 -7.227 1 92.12 408 ASP A CA 1
ATOM 3259 C C . ASP A 1 408 ? 13.586 -24.891 -7.949 1 92.12 408 ASP A C 1
ATOM 3261 O O . ASP A 1 408 ? 13.234 -24.406 -9.031 1 92.12 408 ASP A O 1
ATOM 3265 N N . ILE A 1 409 ? 12.969 -25.875 -7.375 1 92.75 409 ILE A N 1
ATOM 3266 C CA . ILE A 1 409 ? 11.781 -26.469 -7.977 1 92.75 409 ILE A CA 1
ATOM 3267 C C . ILE A 1 409 ? 10.633 -25.453 -7.973 1 92.75 409 ILE A C 1
ATOM 3269 O O . ILE A 1 409 ? 9.875 -25.375 -8.938 1 92.75 409 ILE A O 1
ATOM 3273 N N . THR A 1 410 ? 10.516 -24.719 -6.863 1 91 410 THR A N 1
ATOM 3274 C CA . THR A 1 410 ? 9.477 -23.703 -6.773 1 91 410 THR A CA 1
ATOM 3275 C C . THR A 1 410 ? 9.609 -22.703 -7.914 1 91 410 THR A C 1
ATOM 3277 O O . THR A 1 410 ? 8.609 -22.297 -8.516 1 91 410 THR A O 1
ATOM 3280 N N . LEU A 1 411 ? 10.805 -22.312 -8.234 1 89.06 411 LEU A N 1
ATOM 3281 C CA . LEU A 1 411 ? 11.039 -21.359 -9.32 1 89.06 411 LEU A CA 1
ATOM 3282 C C . LEU A 1 411 ? 10.633 -21.969 -10.664 1 89.06 411 LEU A C 1
ATOM 3284 O O . LEU A 1 411 ? 10.133 -21.25 -11.539 1 89.06 411 LEU A O 1
ATOM 3288 N N . GLN A 1 412 ? 10.75 -23.266 -10.789 1 88.88 412 GLN A N 1
ATOM 3289 C CA . GLN A 1 412 ? 10.43 -23.938 -12.039 1 88.88 412 GLN A CA 1
ATOM 3290 C C . GLN A 1 412 ? 8.922 -24.031 -12.234 1 88.88 412 GLN A C 1
ATOM 3292 O O . GLN A 1 412 ? 8.43 -23.938 -13.367 1 88.88 412 GLN A O 1
ATOM 3297 N N . VAL A 1 413 ? 8.227 -24.188 -11.172 1 90.25 413 VAL A N 1
ATOM 3298 C CA . VAL A 1 413 ? 6.789 -24.406 -11.312 1 90.25 413 VAL A CA 1
ATOM 3299 C C . VAL A 1 413 ? 6.047 -23.078 -11.234 1 90.25 413 VAL A C 1
ATOM 3301 O O . VAL A 1 413 ? 4.836 -23.016 -11.461 1 90.25 413 VAL A O 1
ATOM 3304 N N . SER A 1 414 ? 6.762 -22.031 -10.93 1 87 414 SER A N 1
ATOM 3305 C CA . SER A 1 414 ? 6.133 -20.719 -10.766 1 87 414 SER A CA 1
ATOM 3306 C C . SER A 1 414 ? 6.238 -19.891 -12.039 1 87 414 SER A C 1
ATOM 3308 O O . SER A 1 414 ? 6.059 -18.672 -12.016 1 87 414 SER A O 1
ATOM 3310 N N . ILE A 1 415 ? 6.41 -20.516 -13.109 1 83.94 415 ILE A N 1
ATOM 3311 C CA . ILE A 1 415 ? 6.488 -19.812 -14.383 1 83.94 415 ILE A CA 1
ATOM 3312 C C . ILE A 1 415 ? 5.082 -19.625 -14.945 1 83.94 415 ILE A C 1
ATOM 3314 O O . ILE A 1 415 ? 4.266 -20.547 -14.938 1 83.94 415 ILE A O 1
ATOM 3318 N N . ARG A 1 416 ? 4.832 -18.469 -15.438 1 81.31 416 ARG A N 1
ATOM 3319 C CA . ARG A 1 416 ? 3.529 -18.125 -16 1 81.31 416 ARG A CA 1
ATOM 3320 C C . ARG A 1 416 ? 3.232 -18.938 -17.25 1 81.31 416 ARG A C 1
ATOM 3322 O O . ARG A 1 416 ? 4.117 -19.172 -18.078 1 81.31 416 ARG A O 1
ATOM 3329 N N . GLY A 1 417 ? 2.031 -19.312 -17.328 1 79.19 417 GLY A N 1
ATOM 3330 C CA . GLY A 1 417 ? 1.574 -19.984 -18.531 1 79.19 417 GLY A CA 1
ATOM 3331 C C . GLY A 1 417 ? 2.295 -21.297 -18.797 1 79.19 417 GLY A C 1
ATOM 3332 O O . GLY A 1 417 ? 2.566 -21.641 -19.953 1 79.19 417 GLY A O 1
ATOM 3333 N N . SER A 1 418 ? 2.723 -21.906 -17.75 1 80.56 418 SER A N 1
ATOM 3334 C CA . SER A 1 418 ? 3.436 -23.156 -17.922 1 80.56 418 SER A CA 1
ATOM 3335 C C . SER A 1 418 ? 2.605 -24.344 -17.422 1 80.56 418 SER A C 1
ATOM 3337 O O . SER A 1 418 ? 1.93 -24.25 -16.391 1 80.56 418 SER A O 1
ATOM 3339 N N . ALA A 1 419 ? 2.541 -25.281 -18.375 1 86 419 ALA A N 1
ATOM 3340 C CA . ALA A 1 419 ? 1.903 -26.547 -18.016 1 86 419 ALA A CA 1
ATOM 3341 C C . ALA A 1 419 ? 2.945 -27.625 -17.719 1 86 419 ALA A C 1
ATOM 3343 O O . ALA A 1 419 ? 3.695 -28.047 -18.594 1 86 419 ALA A O 1
ATOM 3344 N N . ARG A 1 420 ? 3.064 -28.047 -16.516 1 88.75 420 ARG A N 1
ATOM 3345 C CA . ARG A 1 420 ? 4.145 -28.953 -16.125 1 88.75 420 ARG A CA 1
ATOM 3346 C C . ARG A 1 420 ? 3.609 -30.141 -15.344 1 88.75 420 ARG A C 1
ATOM 3348 O O . ARG A 1 420 ? 4.234 -30.594 -14.383 1 88.75 420 ARG A O 1
ATOM 3355 N N . ILE A 1 421 ? 2.514 -30.609 -15.742 1 94.88 421 ILE A N 1
ATOM 3356 C CA . ILE A 1 421 ? 1.892 -31.719 -15.016 1 94.88 421 ILE A CA 1
ATOM 3357 C C . ILE A 1 421 ? 2.783 -32.938 -15.094 1 94.88 421 ILE A C 1
ATOM 3359 O O . ILE A 1 421 ? 2.857 -33.719 -14.133 1 94.88 421 ILE A O 1
ATOM 3363 N N . ALA A 1 422 ? 3.52 -33.125 -16.156 1 94.56 422 ALA A N 1
ATOM 3364 C CA . ALA A 1 422 ? 4.348 -34.312 -16.375 1 94.56 422 ALA A CA 1
ATOM 3365 C C . ALA A 1 422 ? 5.586 -34.281 -15.484 1 94.56 422 ALA A C 1
ATOM 3367 O O . ALA A 1 422 ? 6.211 -35.312 -15.242 1 94.56 422 ALA A O 1
ATOM 3368 N N . ASP A 1 423 ? 5.906 -33.125 -14.984 1 93.62 423 ASP A N 1
ATOM 3369 C CA . ASP A 1 423 ? 7.137 -32.938 -14.211 1 93.62 423 ASP A CA 1
ATOM 3370 C C . ASP A 1 423 ? 6.887 -33.188 -12.727 1 93.62 423 ASP A C 1
ATOM 3372 O O . ASP A 1 423 ? 7.832 -33.375 -11.953 1 93.62 423 ASP A O 1
ATOM 3376 N N . ILE A 1 424 ? 5.656 -33.281 -12.312 1 94.94 424 ILE A N 1
ATOM 3377 C CA . ILE A 1 424 ? 5.32 -33.25 -10.891 1 94.94 424 ILE A CA 1
ATOM 3378 C C . ILE A 1 424 ? 5.867 -34.5 -10.203 1 94.94 424 ILE A C 1
ATOM 3380 O O . ILE A 1 424 ? 6.52 -34.406 -9.164 1 94.94 424 ILE A O 1
ATOM 3384 N N . VAL A 1 425 ? 5.617 -35.625 -10.812 1 94.12 425 VAL A N 1
ATOM 3385 C CA . VAL A 1 425 ? 6.086 -36.875 -10.219 1 94.12 425 VAL A CA 1
ATOM 3386 C C . VAL A 1 425 ? 7.613 -36.906 -10.172 1 94.12 425 VAL A C 1
ATOM 3388 O O . VAL A 1 425 ? 8.211 -37.375 -9.211 1 94.12 425 VAL A O 1
ATOM 3391 N N . VAL A 1 426 ? 8.25 -36.375 -11.18 1 93.44 426 VAL A N 1
ATOM 3392 C CA . VAL A 1 426 ? 9.703 -36.25 -11.242 1 93.44 426 VAL A CA 1
ATOM 3393 C C . VAL A 1 426 ? 10.203 -35.406 -10.078 1 93.44 426 VAL A C 1
ATOM 3395 O O . VAL A 1 426 ? 11.172 -35.75 -9.406 1 93.44 426 VAL A O 1
ATOM 3398 N N . PHE A 1 427 ? 9.523 -34.312 -9.891 1 94.81 427 PHE A N 1
ATOM 3399 C CA . PHE A 1 427 ? 9.906 -33.406 -8.812 1 94.81 427 PHE A CA 1
ATOM 3400 C C . PHE A 1 427 ? 9.719 -34.062 -7.457 1 94.81 427 PHE A C 1
ATOM 3402 O O . PHE A 1 427 ? 10.555 -33.906 -6.562 1 94.81 427 PHE A O 1
ATOM 3409 N N . ILE A 1 428 ? 8.617 -34.812 -7.27 1 95.06 428 ILE A N 1
ATOM 3410 C CA . ILE A 1 428 ? 8.359 -35.5 -6.016 1 95.06 428 ILE A CA 1
ATOM 3411 C C . ILE A 1 428 ? 9.461 -36.531 -5.766 1 95.06 428 ILE A C 1
ATOM 3413 O O . ILE A 1 428 ? 9.953 -36.656 -4.641 1 95.06 428 ILE A O 1
ATOM 3417 N N . ASP A 1 429 ? 9.883 -37.219 -6.781 1 93.81 429 ASP A N 1
ATOM 3418 C CA . ASP A 1 429 ? 10.961 -38.188 -6.664 1 93.81 429 ASP A CA 1
ATOM 3419 C C . ASP A 1 429 ? 12.273 -37.531 -6.258 1 93.81 429 ASP A C 1
ATOM 3421 O O . ASP A 1 429 ? 13.023 -38.062 -5.441 1 93.81 429 ASP A O 1
ATOM 3425 N N . GLN A 1 430 ? 12.523 -36.406 -6.855 1 93.19 430 GLN A N 1
ATOM 3426 C CA . GLN A 1 430 ? 13.734 -35.656 -6.516 1 93.19 430 GLN A CA 1
ATOM 3427 C C . GLN A 1 430 ? 13.727 -35.219 -5.051 1 93.19 430 GLN A C 1
ATOM 3429 O O . GLN A 1 430 ? 14.734 -35.344 -4.359 1 93.19 430 GLN A O 1
ATOM 3434 N N . ILE A 1 431 ? 12.609 -34.812 -4.598 1 95.44 431 ILE A N 1
ATOM 3435 C CA . ILE A 1 431 ? 12.461 -34.375 -3.217 1 95.44 431 ILE A CA 1
ATOM 3436 C C . ILE A 1 431 ? 12.602 -35.562 -2.271 1 95.44 431 ILE A C 1
ATOM 3438 O O . ILE A 1 431 ? 13.273 -35.469 -1.241 1 95.44 431 ILE A O 1
ATOM 3442 N N . THR A 1 432 ? 11.961 -36.656 -2.662 1 93.81 432 THR A N 1
ATOM 3443 C CA . THR A 1 432 ? 12.023 -37.875 -1.86 1 93.81 432 THR A CA 1
ATOM 3444 C C . THR A 1 432 ? 13.469 -38.344 -1.72 1 93.81 432 THR A C 1
ATOM 3446 O O . THR A 1 432 ? 13.914 -38.656 -0.618 1 93.81 432 THR A O 1
ATOM 3449 N N . SER A 1 433 ? 14.188 -38.312 -2.793 1 92 433 SER A N 1
ATOM 3450 C CA . SER A 1 433 ? 15.586 -38.75 -2.77 1 92 433 SER A CA 1
ATOM 3451 C C . SER A 1 433 ? 16.438 -37.781 -1.932 1 92 433 SER A C 1
ATOM 3453 O O . SER A 1 433 ? 17.281 -38.219 -1.155 1 92 433 SER A O 1
ATOM 3455 N N . HIS A 1 434 ? 16.172 -36.562 -2.104 1 93.94 434 HIS A N 1
ATOM 3456 C CA . HIS A 1 434 ? 16.906 -35.531 -1.383 1 93.94 434 HIS A CA 1
ATOM 3457 C C . HIS A 1 434 ? 16.688 -35.656 0.122 1 93.94 434 HIS A C 1
ATOM 3459 O O . HIS A 1 434 ? 17.656 -35.656 0.895 1 93.94 434 HIS A O 1
ATOM 3465 N N . LEU A 1 435 ? 15.43 -35.781 0.529 1 94.56 435 LEU A N 1
ATOM 3466 C CA . LEU A 1 435 ? 15.109 -35.875 1.949 1 94.56 435 LEU A CA 1
ATOM 3467 C C . LEU A 1 435 ? 15.594 -37.188 2.541 1 94.56 435 LEU A C 1
ATOM 3469 O O . LEU A 1 435 ? 16.047 -37.25 3.686 1 94.56 435 LEU A O 1
ATOM 3473 N N . SER A 1 436 ? 15.555 -38.25 1.757 1 91.69 436 SER A N 1
ATOM 3474 C CA . SER A 1 436 ? 16.062 -39.531 2.215 1 91.69 436 SER A CA 1
ATOM 3475 C C . SER A 1 436 ? 17.562 -39.5 2.467 1 91.69 436 SER A C 1
ATOM 3477 O O . SER A 1 436 ? 18.062 -40.062 3.432 1 91.69 436 SER A O 1
ATOM 3479 N N . SER A 1 437 ? 18.25 -38.781 1.593 1 91.06 437 SER A N 1
ATOM 3480 C CA . SER A 1 437 ? 19.688 -38.625 1.774 1 91.06 437 SER A CA 1
ATOM 3481 C C . SER A 1 437 ? 19.984 -37.781 3.014 1 91.06 437 SER A C 1
ATOM 3483 O O . SER A 1 437 ? 20.984 -38.031 3.705 1 91.06 437 SER A O 1
ATOM 3485 N N . ALA A 1 438 ? 19.172 -36.812 3.281 1 92.19 438 ALA A N 1
ATOM 3486 C CA . ALA A 1 438 ? 19.375 -35.938 4.426 1 92.19 438 ALA A CA 1
ATOM 3487 C C . ALA A 1 438 ? 19.125 -36.656 5.738 1 92.19 438 ALA A C 1
ATOM 3489 O O . ALA A 1 438 ? 19.734 -36.375 6.758 1 92.19 438 ALA A O 1
ATOM 3490 N N . ILE A 1 439 ? 18.219 -37.594 5.715 1 91.69 439 ILE A N 1
ATOM 3491 C CA . ILE A 1 439 ? 17.828 -38.344 6.898 1 91.69 439 ILE A CA 1
ATOM 3492 C C . ILE A 1 439 ? 18.859 -39.406 7.199 1 91.69 439 ILE A C 1
ATOM 3494 O O . ILE A 1 439 ? 19.062 -39.781 8.359 1 91.69 439 ILE A O 1
ATOM 3498 N N . SER A 1 440 ? 19.578 -39.812 6.168 1 86.19 440 SER A N 1
ATOM 3499 C CA . SER A 1 440 ? 20.484 -40.938 6.312 1 86.19 440 SER A CA 1
ATOM 3500 C C . SER A 1 440 ? 21.656 -40.594 7.234 1 86.19 440 SER A C 1
ATOM 3502 O O . SER A 1 440 ? 22.156 -39.469 7.215 1 86.19 440 SER A O 1
ATOM 3504 N N . ASP A 1 441 ? 21.891 -41.344 8.234 1 68.81 441 ASP A N 1
ATOM 3505 C CA . ASP A 1 441 ? 22.938 -41.219 9.25 1 68.81 441 ASP A CA 1
ATOM 3506 C C . ASP A 1 441 ? 24.297 -41.594 8.68 1 68.81 441 ASP A C 1
ATOM 3508 O O . ASP A 1 441 ? 25.328 -41.344 9.305 1 68.81 441 ASP A O 1
ATOM 3512 N N . LYS A 1 442 ? 24.266 -42.188 7.637 1 62.38 442 LYS A N 1
ATOM 3513 C CA . LYS A 1 442 ? 25.5 -42.719 7.074 1 62.38 442 LYS A CA 1
ATOM 3514 C C . LYS A 1 442 ? 26.531 -41.625 6.895 1 62.38 442 LYS A C 1
ATOM 3516 O O . LYS A 1 442 ? 27.719 -41.844 7.133 1 62.38 442 LYS A O 1
ATOM 3521 N N . TYR A 1 443 ? 26.141 -40.469 6.59 1 62.31 443 TYR A N 1
ATOM 3522 C CA . TYR A 1 443 ? 27.109 -39.406 6.293 1 62.31 443 TYR A CA 1
ATOM 3523 C C . TYR A 1 443 ? 27.141 -38.375 7.398 1 62.31 443 TYR A C 1
ATOM 3525 O O . TYR A 1 443 ? 28.016 -37.5 7.418 1 62.31 443 TYR A O 1
ATOM 3533 N N . ASP A 1 444 ? 26.359 -38.719 8.484 1 66.62 444 ASP A N 1
ATOM 3534 C CA . ASP A 1 444 ? 26.281 -37.844 9.656 1 66.62 444 ASP A CA 1
ATOM 3535 C C . ASP A 1 444 ? 26.375 -36.375 9.25 1 66.62 444 ASP A C 1
ATOM 3537 O O . ASP A 1 444 ? 27.125 -35.594 9.867 1 66.62 444 ASP A O 1
ATOM 3541 N N . ASP A 1 445 ? 25.703 -36.062 8.242 1 80.12 445 ASP A N 1
ATOM 3542 C CA . ASP A 1 445 ? 25.828 -34.719 7.68 1 80.12 445 ASP A CA 1
ATOM 3543 C C . ASP A 1 445 ? 25.094 -33.688 8.531 1 80.12 445 ASP A C 1
ATOM 3545 O O . ASP A 1 445 ? 25.578 -32.594 8.719 1 80.12 445 ASP A O 1
ATOM 3549 N N . TYR A 1 446 ? 23.906 -34.219 9.086 1 92.5 446 TYR A N 1
ATOM 3550 C CA . TYR A 1 446 ? 23.094 -33.281 9.836 1 92.5 446 TYR A CA 1
ATOM 3551 C C . TYR A 1 446 ? 22.766 -33.812 11.227 1 92.5 446 TYR A C 1
ATOM 3553 O O . TYR A 1 446 ? 22.641 -35.031 11.414 1 92.5 446 TYR A O 1
ATOM 3561 N N . PRO A 1 447 ? 22.609 -32.969 12.195 1 93.38 447 PRO A N 1
ATOM 3562 C CA . PRO A 1 447 ? 22.188 -33.406 13.531 1 93.38 447 PRO A CA 1
ATOM 3563 C C . PRO A 1 447 ? 20.797 -34 13.547 1 93.38 447 PRO A C 1
ATOM 3565 O O . PRO A 1 447 ? 20 -33.75 12.641 1 93.38 447 PRO A O 1
ATOM 3568 N N . PRO A 1 448 ? 20.516 -34.781 14.555 1 91.62 448 PRO A N 1
ATOM 3569 C CA . PRO A 1 448 ? 19.234 -35.469 14.641 1 91.62 448 PRO A CA 1
ATOM 3570 C C . PRO A 1 448 ? 18.047 -34.5 14.57 1 91.62 448 PRO A C 1
ATOM 3572 O O . PRO A 1 448 ? 17 -34.875 14.031 1 91.62 448 PRO A O 1
ATOM 3575 N N . ALA A 1 449 ? 18.188 -33.406 15.078 1 92.56 449 ALA A N 1
ATOM 3576 C CA . ALA A 1 449 ? 17.094 -32.438 15.078 1 92.56 449 ALA A CA 1
ATOM 3577 C C . ALA A 1 449 ? 16.609 -32.156 13.656 1 92.56 449 ALA A C 1
ATOM 3579 O O . ALA A 1 449 ? 15.414 -32.188 13.375 1 92.56 449 ALA A O 1
ATOM 3580 N N . LEU A 1 450 ? 17.5 -31.906 12.781 1 94.44 450 LEU A N 1
ATOM 3581 C CA . LEU A 1 450 ? 17.156 -31.609 11.391 1 94.44 450 LEU A CA 1
ATOM 3582 C C . LEU A 1 450 ? 16.734 -32.875 10.648 1 94.44 450 LEU A C 1
ATOM 3584 O O . LEU A 1 450 ? 15.859 -32.844 9.789 1 94.44 450 LEU A O 1
ATOM 3588 N N . ARG A 1 451 ? 17.375 -33.969 10.945 1 93.88 451 ARG A N 1
ATOM 3589 C CA . ARG A 1 451 ? 16.984 -35.25 10.328 1 93.88 451 ARG A CA 1
ATOM 3590 C C . ARG A 1 451 ? 15.531 -35.562 10.633 1 93.88 451 ARG A C 1
ATOM 3592 O O . ARG A 1 451 ? 14.797 -36.031 9.758 1 93.88 451 ARG A O 1
ATOM 3599 N N . ASN A 1 452 ? 15.164 -35.312 11.883 1 91.88 452 ASN A N 1
ATOM 3600 C CA . ASN A 1 452 ? 13.781 -35.531 12.281 1 91.88 452 ASN A CA 1
ATOM 3601 C C . ASN A 1 452 ? 12.82 -34.594 11.547 1 91.88 452 ASN A C 1
ATOM 3603 O O . ASN A 1 452 ? 11.719 -35 11.172 1 91.88 452 ASN A O 1
ATOM 3607 N N . ALA A 1 453 ? 13.242 -33.406 11.398 1 93.25 453 ALA A N 1
ATOM 3608 C CA . ALA A 1 453 ? 12.43 -32.469 10.633 1 93.25 453 ALA A CA 1
ATOM 3609 C C . ALA A 1 453 ? 12.273 -32.906 9.18 1 93.25 453 ALA A C 1
ATOM 3611 O O . ALA A 1 453 ? 11.188 -32.844 8.609 1 93.25 453 ALA A O 1
ATOM 3612 N N . CYS A 1 454 ? 13.312 -33.406 8.625 1 94.44 454 CYS A N 1
ATOM 3613 C CA . CYS A 1 454 ? 13.297 -33.906 7.25 1 94.44 454 CYS A CA 1
ATOM 3614 C C . CYS A 1 454 ? 12.422 -35.156 7.125 1 94.44 454 CYS A C 1
ATOM 3616 O O . CYS A 1 454 ? 11.773 -35.344 6.098 1 94.44 454 CYS A O 1
ATOM 3618 N N . ARG A 1 455 ? 12.398 -35.938 8.156 1 93.44 455 ARG A N 1
ATOM 3619 C CA . ARG A 1 455 ? 11.523 -37.094 8.172 1 93.44 455 ARG A CA 1
ATOM 3620 C C . ARG A 1 455 ? 10.062 -36.688 8.094 1 93.44 455 ARG A C 1
ATOM 3622 O O . ARG A 1 455 ? 9.273 -37.312 7.383 1 93.44 455 ARG A O 1
ATOM 3629 N N . ALA A 1 456 ? 9.781 -35.656 8.844 1 92.38 456 ALA A N 1
ATOM 3630 C CA . ALA A 1 456 ? 8.43 -35.125 8.773 1 92.38 456 ALA A CA 1
ATOM 3631 C C . ALA A 1 456 ? 8.109 -34.594 7.379 1 92.38 456 ALA A C 1
ATOM 3633 O O . ALA A 1 456 ? 7.004 -34.812 6.867 1 92.38 456 ALA A O 1
ATOM 3634 N N . GLY A 1 457 ? 9.062 -33.938 6.812 1 94.38 457 GLY A N 1
ATOM 3635 C CA . GLY A 1 457 ? 8.891 -33.469 5.445 1 94.38 457 GLY A CA 1
ATOM 3636 C C . GLY A 1 457 ? 8.695 -34.594 4.449 1 94.38 457 GLY A C 1
ATOM 3637 O O . GLY A 1 457 ? 7.871 -34.5 3.539 1 94.38 457 GLY A O 1
ATOM 3638 N N . LEU A 1 458 ? 9.438 -35.625 4.652 1 94.94 458 LEU A N 1
ATOM 3639 C CA . LEU A 1 458 ? 9.336 -36.781 3.773 1 94.94 458 LEU A CA 1
ATOM 3640 C C . LEU A 1 458 ? 7.973 -37.469 3.898 1 94.94 458 LEU A C 1
ATOM 3642 O O . LEU A 1 458 ? 7.395 -37.906 2.9 1 94.94 458 LEU A O 1
ATOM 3646 N N . GLN A 1 459 ? 7.48 -37.5 5.059 1 92.81 459 GLN A N 1
ATOM 3647 C CA . GLN A 1 459 ? 6.156 -38.062 5.277 1 92.81 459 GLN A CA 1
ATOM 3648 C C . GLN A 1 459 ? 5.082 -37.281 4.543 1 92.81 459 GLN A C 1
ATOM 3650 O O . GLN A 1 459 ? 4.184 -37.844 3.928 1 92.81 459 GLN A O 1
ATOM 3655 N N . LEU A 1 460 ? 5.172 -36.062 4.695 1 93.31 460 LEU A N 1
ATOM 3656 C CA . LEU A 1 460 ? 4.211 -35.219 3.994 1 93.31 460 LEU A CA 1
ATOM 3657 C C . LEU A 1 460 ? 4.363 -35.344 2.484 1 93.31 460 LEU A C 1
ATOM 3659 O O . LEU A 1 460 ? 3.371 -35.344 1.752 1 93.31 460 LEU A O 1
ATOM 3663 N N . THR A 1 461 ? 5.594 -35.438 2.039 1 95.19 461 THR A N 1
ATOM 3664 C CA . THR A 1 461 ? 5.848 -35.656 0.619 1 95.19 461 THR A CA 1
ATOM 3665 C C . THR A 1 461 ? 5.18 -36.938 0.141 1 95.19 461 THR A C 1
ATOM 3667 O O . THR A 1 461 ? 4.555 -36.969 -0.92 1 95.19 461 THR A O 1
ATOM 3670 N N . ASN A 1 462 ? 5.305 -37.938 0.94 1 93.19 462 ASN A N 1
ATOM 3671 C CA . ASN A 1 462 ? 4.723 -39.219 0.6 1 93.19 462 ASN A CA 1
ATOM 3672 C C . ASN A 1 462 ? 3.199 -39.156 0.563 1 93.19 462 ASN A C 1
ATOM 3674 O O . ASN A 1 462 ? 2.564 -39.812 -0.266 1 93.19 462 ASN A O 1
ATOM 3678 N N . LYS A 1 463 ? 2.713 -38.438 1.428 1 92.31 463 LYS A N 1
ATOM 3679 C CA . LYS A 1 463 ? 1.266 -38.219 1.425 1 92.31 463 LYS A CA 1
ATOM 3680 C C . LYS A 1 463 ? 0.791 -37.656 0.097 1 92.31 463 LYS A C 1
ATOM 3682 O O . LYS A 1 463 ? -0.143 -38.156 -0.518 1 92.31 463 LYS A O 1
ATOM 3687 N N . TYR A 1 464 ? 1.386 -36.688 -0.344 1 92.81 464 TYR A N 1
ATOM 3688 C CA . TYR A 1 464 ? 0.957 -36.031 -1.571 1 92.81 464 TYR A CA 1
ATOM 3689 C C . TYR A 1 464 ? 1.36 -36.844 -2.797 1 92.81 464 TYR A C 1
ATOM 3691 O O . TYR A 1 464 ? 0.709 -36.781 -3.842 1 92.81 464 TYR A O 1
ATOM 3699 N N . TYR A 1 465 ? 2.469 -37.656 -2.67 1 93.25 465 TYR A N 1
ATOM 3700 C CA . TYR A 1 465 ? 2.795 -38.594 -3.717 1 93.25 465 TYR A CA 1
ATOM 3701 C C . TYR A 1 465 ? 1.649 -39.594 -3.932 1 93.25 465 TYR A C 1
ATOM 3703 O O . TYR A 1 465 ? 1.234 -39.812 -5.066 1 93.25 465 TYR A O 1
ATOM 3711 N N . THR A 1 466 ? 1.084 -40 -2.887 1 91.88 466 THR A N 1
ATOM 3712 C CA . THR A 1 466 ? -0.032 -40.938 -2.936 1 91.88 466 THR A CA 1
ATOM 3713 C C . THR A 1 466 ? -1.267 -40.25 -3.543 1 91.88 466 THR A C 1
ATOM 3715 O O . THR A 1 466 ? -2.008 -40.906 -4.297 1 91.88 466 THR A O 1
ATOM 3718 N N . LEU A 1 467 ? -1.434 -39.062 -3.24 1 91.62 467 LEU A N 1
ATOM 3719 C CA . LEU A 1 467 ? -2.611 -38.344 -3.725 1 91.62 467 LEU A CA 1
ATOM 3720 C C . LEU A 1 467 ? -2.529 -38.125 -5.23 1 91.62 467 LEU A C 1
ATOM 3722 O O . LEU A 1 467 ? -3.543 -37.844 -5.879 1 91.62 467 LEU A O 1
ATOM 3726 N N . THR A 1 468 ? -1.341 -38.25 -5.875 1 91.88 468 THR A N 1
ATOM 3727 C CA . THR A 1 468 ? -1.23 -38.125 -7.324 1 91.88 468 THR A CA 1
ATOM 3728 C C . THR A 1 468 ? -1.903 -39.344 -8 1 91.88 468 THR A C 1
ATOM 3730 O O . THR A 1 468 ? -2.252 -39.25 -9.188 1 91.88 468 THR A O 1
ATOM 3733 N N . ASP A 1 469 ? -2.105 -40.375 -7.281 1 90.94 469 ASP A N 1
ATOM 3734 C CA . ASP A 1 469 ? -2.732 -41.562 -7.832 1 90.94 469 ASP A CA 1
ATOM 3735 C C . ASP A 1 469 ? -4.23 -41.344 -8.039 1 90.94 469 ASP A C 1
ATOM 3737 O O . ASP A 1 469 ? -4.875 -42.125 -8.758 1 90.94 469 ASP A O 1
ATOM 3741 N N . CYS A 1 470 ? -4.711 -40.375 -7.406 1 90.38 470 CYS A N 1
ATOM 3742 C CA . CYS A 1 470 ? -6.141 -40.094 -7.527 1 90.38 470 CYS A CA 1
ATOM 3743 C C . CYS A 1 470 ? -6.484 -39.562 -8.906 1 90.38 470 CYS A C 1
ATOM 3745 O O . CYS A 1 470 ? -7.609 -39.719 -9.383 1 90.38 470 CYS A O 1
ATOM 3747 N N . SER A 1 471 ? -5.551 -39 -9.578 1 93.25 471 SER A N 1
ATOM 3748 C CA . SER A 1 471 ? -5.77 -38.438 -10.906 1 93.25 471 SER A CA 1
ATOM 3749 C C . SER A 1 471 ? -4.91 -39.156 -11.953 1 93.25 471 SER A C 1
ATOM 3751 O O . SER A 1 471 ? -3.682 -39.125 -11.859 1 93.25 471 SER A O 1
ATOM 3753 N N . PRO A 1 472 ? -5.543 -39.688 -12.938 1 94.31 472 PRO A N 1
ATOM 3754 C CA . PRO A 1 472 ? -4.766 -40.344 -13.969 1 94.31 472 PRO A CA 1
ATOM 3755 C C . PRO A 1 472 ? -3.928 -39.406 -14.812 1 94.31 472 PRO A C 1
ATOM 3757 O O . PRO A 1 472 ? -3.043 -39.812 -15.555 1 94.31 472 PRO A O 1
ATOM 3760 N N . LEU A 1 473 ? -4.188 -38.125 -14.719 1 94.94 473 LEU A N 1
ATOM 3761 C CA . LEU A 1 473 ? -3.529 -37.156 -15.555 1 94.94 473 LEU A CA 1
ATOM 3762 C C . LEU A 1 473 ? -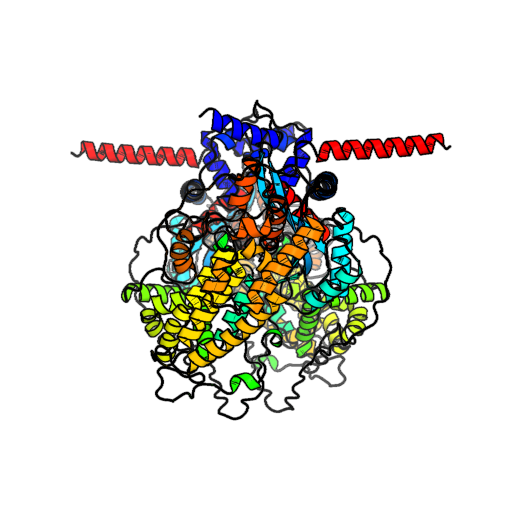2.023 -37.156 -15.32 1 94.94 473 LEU A C 1
ATOM 3764 O O . LEU A 1 473 ? -1.244 -36.938 -16.25 1 94.94 473 LEU A O 1
ATOM 3768 N N . TYR A 1 474 ? -1.603 -37.438 -14.094 1 95.62 474 TYR A N 1
ATOM 3769 C CA . TYR A 1 474 ? -0.181 -37.406 -13.766 1 95.62 474 TYR A CA 1
ATOM 3770 C C . TYR A 1 474 ? 0.552 -38.531 -14.508 1 95.62 474 TYR A C 1
ATOM 3772 O O . TYR A 1 474 ? 1.546 -38.281 -15.188 1 95.62 474 TYR A O 1
ATOM 3780 N N . GLN A 1 475 ? 0.035 -39.688 -14.453 1 95.25 475 GLN A N 1
ATOM 3781 C CA . GLN A 1 475 ? 0.677 -40.844 -15.055 1 95.25 475 GLN A CA 1
ATOM 3782 C C . GLN A 1 475 ? 0.576 -40.812 -16.578 1 95.25 475 GLN A C 1
ATOM 3784 O O . GLN A 1 475 ? 1.546 -41.094 -17.281 1 95.25 475 GLN A O 1
ATOM 3789 N N . VAL A 1 476 ? -0.598 -40.438 -17.031 1 96.56 476 VAL A N 1
ATOM 3790 C CA . VAL A 1 476 ? -0.813 -40.375 -18.469 1 96.56 476 VAL A CA 1
ATOM 3791 C C . VAL A 1 476 ? 0.113 -39.312 -19.094 1 96.56 476 VAL A C 1
ATOM 3793 O O . VAL A 1 476 ? 0.678 -39.531 -20.156 1 96.56 476 VAL A O 1
ATOM 3796 N N . ALA A 1 477 ? 0.289 -38.25 -18.406 1 97 477 ALA A N 1
ATOM 3797 C CA . ALA A 1 477 ? 1.175 -37.188 -18.891 1 97 477 ALA A CA 1
ATOM 3798 C C . ALA A 1 477 ? 2.611 -37.688 -19.016 1 97 477 ALA A C 1
ATOM 3800 O O . ALA A 1 477 ? 3.312 -37.344 -19.969 1 97 477 ALA A O 1
ATOM 3801 N N . MET A 1 478 ? 3.031 -38.469 -18.094 1 96.12 478 MET A N 1
ATOM 3802 C CA . MET A 1 478 ? 4.391 -39 -18.125 1 96.12 478 MET A CA 1
ATOM 3803 C C . MET A 1 478 ? 4.559 -40 -19.266 1 96.12 478 MET A C 1
ATOM 3805 O O . MET A 1 478 ? 5.578 -40 -19.953 1 96.12 478 MET A O 1
ATOM 3809 N N . ILE A 1 479 ? 3.549 -40.812 -19.469 1 96.56 479 ILE A N 1
ATOM 3810 C CA . ILE A 1 479 ? 3.596 -41.781 -20.547 1 96.56 479 ILE A CA 1
ATOM 3811 C C . ILE A 1 479 ? 3.678 -41.094 -21.891 1 96.56 479 ILE A C 1
ATOM 3813 O O . ILE A 1 479 ? 4.391 -41.531 -22.797 1 96.56 479 ILE A O 1
ATOM 3817 N N . LEU A 1 480 ? 2.957 -40 -22 1 96.5 480 LEU A N 1
ATOM 3818 C CA . LEU A 1 480 ? 2.891 -39.281 -23.266 1 96.5 480 LEU A CA 1
ATOM 3819 C C . LEU A 1 480 ? 4.098 -38.375 -23.438 1 96.5 480 LEU A C 1
ATOM 3821 O O . LEU A 1 480 ? 4.285 -37.781 -24.5 1 96.5 480 LEU A O 1
ATOM 3825 N N . HIS A 1 481 ? 4.91 -38.25 -22.422 1 96.19 481 HIS A N 1
ATOM 3826 C CA . HIS A 1 481 ? 6.129 -37.469 -22.516 1 96.19 481 HIS A CA 1
ATOM 3827 C C . HIS A 1 481 ? 7.172 -38.156 -23.375 1 96.19 481 HIS A C 1
ATOM 3829 O O . HIS A 1 481 ? 7.574 -39.281 -23.094 1 96.19 481 HIS A O 1
ATOM 3835 N N . PRO A 1 482 ? 7.68 -37.469 -24.359 1 94.19 482 PRO A N 1
ATOM 3836 C CA . PRO A 1 482 ? 8.586 -38.125 -25.312 1 94.19 482 PRO A CA 1
ATOM 3837 C C . PRO A 1 482 ? 9.906 -38.562 -24.672 1 94.19 482 PRO A C 1
ATOM 3839 O O . PRO A 1 482 ? 10.578 -39.469 -25.172 1 94.19 482 PRO A O 1
ATOM 3842 N N . SER A 1 483 ? 10.242 -37.938 -23.625 1 93.38 483 SER A N 1
ATOM 3843 C CA . SER A 1 483 ? 11.516 -38.25 -22.969 1 93.38 483 SER A CA 1
ATOM 3844 C C . SER A 1 483 ? 11.328 -39.312 -21.891 1 93.38 483 SER A C 1
ATOM 3846 O O . SER A 1 483 ? 12.305 -39.906 -21.438 1 93.38 483 SER A O 1
ATOM 3848 N N . PHE A 1 484 ? 10.102 -39.531 -21.391 1 94.19 484 PHE A N 1
ATOM 3849 C CA . PHE A 1 484 ? 9.891 -40.406 -20.234 1 94.19 484 PHE A CA 1
ATOM 3850 C C . PHE A 1 484 ? 9.297 -41.75 -20.656 1 94.19 484 PHE A C 1
ATOM 3852 O O . PHE A 1 484 ? 9.922 -42.781 -20.453 1 94.19 484 PHE A O 1
ATOM 3859 N N . LYS A 1 485 ? 8.062 -41.688 -21.297 1 93.75 485 LYS A N 1
ATOM 3860 C CA . LYS A 1 485 ? 7.324 -42.875 -21.656 1 93.75 485 LYS A CA 1
ATOM 3861 C C . LYS A 1 485 ? 7.238 -43.844 -20.469 1 93.75 485 LYS A C 1
ATOM 3863 O O . LYS A 1 485 ? 6.961 -43.438 -19.344 1 93.75 485 LYS A O 1
ATOM 3868 N N . ASP A 1 486 ? 7.355 -45.125 -20.625 1 93 486 ASP A N 1
ATOM 3869 C CA . ASP A 1 486 ? 7.332 -46.062 -19.516 1 93 486 ASP A CA 1
ATOM 3870 C C . ASP A 1 486 ? 8.734 -46.281 -18.953 1 93 486 ASP A C 1
ATOM 3872 O O . ASP A 1 486 ? 8.898 -46.938 -17.906 1 93 486 ASP A O 1
ATOM 3876 N N . GLU A 1 487 ? 9.758 -45.688 -19.562 1 91.25 487 GLU A N 1
ATOM 3877 C CA . GLU A 1 487 ? 11.148 -45.906 -19.172 1 91.25 487 GLU A CA 1
ATOM 3878 C C . GLU A 1 487 ? 11.453 -45.219 -17.844 1 91.25 487 GLU A C 1
ATOM 3880 O O . GLU A 1 487 ? 12.219 -45.719 -17.031 1 91.25 487 GLU A O 1
ATOM 3885 N N . TYR A 1 488 ? 10.891 -44.031 -17.703 1 92.44 488 TYR A N 1
ATOM 3886 C CA . TYR A 1 488 ? 11.133 -43.312 -16.438 1 92.44 488 TYR A CA 1
ATOM 3887 C C . TYR A 1 488 ? 10.711 -44.156 -15.25 1 92.44 488 TYR A C 1
ATOM 3889 O O . TYR A 1 488 ? 11.406 -44.219 -14.234 1 92.44 488 TYR A O 1
ATOM 3897 N N . PHE A 1 489 ? 9.523 -44.812 -15.383 1 92.94 489 PHE A N 1
ATOM 3898 C CA . PHE A 1 489 ? 9 -45.625 -14.289 1 92.94 489 PHE A CA 1
ATOM 3899 C C . PHE A 1 489 ? 9.953 -46.781 -13.961 1 92.94 489 PHE A C 1
ATOM 3901 O O . PHE A 1 489 ? 10.148 -47.094 -12.789 1 92.94 489 PHE A O 1
ATOM 3908 N N . LYS A 1 490 ? 10.508 -47.312 -14.953 1 90.44 490 LYS A N 1
ATOM 3909 C CA . LYS A 1 490 ? 11.453 -48.406 -14.766 1 90.44 490 LYS A CA 1
ATOM 3910 C C . LYS A 1 490 ? 12.711 -47.938 -14.055 1 90.44 490 LYS A C 1
ATOM 3912 O O . LYS A 1 490 ? 13.172 -48.594 -13.109 1 90.44 490 LYS A O 1
ATOM 3917 N N . LEU A 1 491 ? 13.211 -46.844 -14.539 1 88 491 LEU A N 1
ATOM 3918 C CA . LEU A 1 491 ? 14.43 -46.281 -13.953 1 88 491 LEU A CA 1
ATOM 3919 C C . LEU A 1 491 ? 14.195 -45.844 -12.516 1 88 491 LEU A C 1
ATOM 3921 O O . LEU A 1 491 ? 15.094 -45.938 -11.68 1 88 491 LEU A O 1
ATOM 3925 N N . ALA A 1 492 ? 12.969 -45.375 -12.25 1 89.56 492 ALA A N 1
ATOM 3926 C CA . ALA A 1 492 ? 12.602 -44.969 -10.898 1 89.56 492 ALA A CA 1
ATOM 3927 C C . ALA A 1 492 ? 12.242 -46.156 -10.016 1 89.56 492 ALA A C 1
ATOM 3929 O O . ALA A 1 492 ? 11.867 -45.969 -8.852 1 89.56 492 ALA A O 1
ATOM 3930 N N . GLN A 1 493 ? 12.25 -47.375 -10.555 1 88.5 493 GLN A N 1
ATOM 3931 C CA . GLN A 1 493 ? 12.055 -48.656 -9.844 1 88.5 493 GLN A CA 1
ATOM 3932 C C . GLN A 1 493 ? 10.625 -48.781 -9.328 1 88.5 493 GLN A C 1
ATOM 3934 O O . GLN A 1 493 ? 10.406 -49.156 -8.18 1 88.5 493 GLN A O 1
ATOM 3939 N N . TRP A 1 494 ? 9.727 -48.312 -10.18 1 90.75 494 TRP A N 1
ATOM 3940 C CA . TRP A 1 494 ? 8.32 -48.562 -9.883 1 90.75 494 TRP A CA 1
ATOM 3941 C C . TRP A 1 494 ? 7.996 -50.062 -9.938 1 90.75 494 TRP A C 1
ATOM 3943 O O . TRP A 1 494 ? 8.617 -50.812 -10.695 1 90.75 494 TRP A O 1
ATOM 3953 N N . GLN A 1 495 ? 7.039 -50.469 -9.141 1 91.94 495 GLN A N 1
ATOM 3954 C CA . GLN A 1 495 ? 6.566 -51.844 -9.242 1 91.94 495 GLN A CA 1
ATOM 3955 C C . GLN A 1 495 ? 5.934 -52.094 -10.609 1 91.94 495 GLN A C 1
ATOM 3957 O O . GLN A 1 495 ? 5.25 -51.25 -11.156 1 91.94 495 GLN A O 1
ATOM 3962 N N . PRO A 1 496 ? 6.184 -53.219 -11.172 1 92.81 496 PRO A N 1
ATOM 3963 C CA . PRO A 1 496 ? 5.645 -53.531 -12.492 1 92.81 496 PRO A CA 1
ATOM 3964 C C . PRO A 1 496 ? 4.129 -53.375 -12.57 1 92.81 496 PRO A C 1
ATOM 3966 O O . PRO A 1 496 ? 3.604 -52.906 -13.586 1 92.81 496 PRO A O 1
ATOM 3969 N N . GLU A 1 497 ? 3.502 -53.656 -11.445 1 92.5 497 GLU A N 1
ATOM 3970 C CA . GLU A 1 497 ? 2.047 -53.531 -11.422 1 92.5 497 GLU A CA 1
ATOM 3971 C C . GLU A 1 497 ? 1.619 -52.062 -11.586 1 92.5 497 GLU A C 1
ATOM 3973 O O . GLU A 1 497 ? 0.602 -51.781 -12.219 1 92.5 497 GLU A O 1
ATOM 3978 N N . TRP A 1 498 ? 2.416 -51.219 -11.039 1 92.62 498 TRP A N 1
ATOM 3979 C CA . TRP A 1 498 ? 2.113 -49.812 -11.133 1 92.62 498 TRP A CA 1
ATOM 3980 C C . TRP A 1 498 ? 2.34 -49.281 -12.555 1 92.62 498 TRP A C 1
ATOM 3982 O O . TRP A 1 498 ? 1.6 -48.438 -13.039 1 92.62 498 TRP A O 1
ATOM 3992 N N . ILE A 1 499 ? 3.346 -49.781 -13.188 1 94.56 499 ILE A N 1
ATOM 3993 C CA . ILE A 1 499 ? 3.662 -49.406 -14.562 1 94.56 499 ILE A CA 1
ATOM 3994 C C . ILE A 1 499 ? 2.553 -49.875 -15.5 1 94.56 499 ILE A C 1
ATOM 3996 O O . ILE A 1 499 ? 2.084 -49.094 -16.344 1 94.56 499 ILE A O 1
ATOM 4000 N N . GLU A 1 500 ? 2.145 -51.094 -15.289 1 94.44 500 GLU A N 1
ATOM 4001 C CA . GLU A 1 500 ? 1.059 -51.625 -16.094 1 94.44 500 GLU A CA 1
ATOM 4002 C C . GLU A 1 500 ? -0.229 -50.844 -15.898 1 94.44 500 GLU A C 1
ATOM 4004 O O . GLU A 1 500 ? -0.984 -50.625 -16.859 1 94.44 500 GLU A O 1
ATOM 4009 N N . GLU A 1 501 ? -0.401 -50.5 -14.672 1 94.12 501 GLU A N 1
ATOM 4010 C CA . GLU A 1 501 ? -1.584 -49.688 -14.375 1 94.12 501 GLU A CA 1
ATOM 4011 C C . GLU A 1 501 ? -1.537 -48.344 -15.109 1 94.12 501 GLU A C 1
ATOM 4013 O O . GLU A 1 501 ? -2.555 -47.875 -15.625 1 94.12 501 GLU A O 1
ATOM 4018 N N . SER A 1 502 ? -0.419 -47.719 -15.148 1 95.06 502 SER A N 1
ATOM 4019 C CA . SER A 1 502 ? -0.252 -46.438 -15.852 1 95.06 502 SER A CA 1
ATOM 4020 C C . SER A 1 502 ? -0.531 -46.594 -17.344 1 95.06 502 SER A C 1
ATOM 4022 O O . SER A 1 502 ? -1.159 -45.719 -17.953 1 95.06 502 SER A O 1
ATOM 4024 N N . ILE A 1 503 ? -0.093 -47.656 -17.906 1 95.56 503 ILE A N 1
ATOM 4025 C CA . ILE A 1 503 ? -0.32 -47.938 -19.328 1 95.56 503 ILE A CA 1
ATOM 4026 C C . ILE A 1 503 ? -1.802 -48.219 -19.562 1 95.56 503 ILE A C 1
ATOM 4028 O O . ILE A 1 503 ? -2.377 -47.781 -20.547 1 95.56 503 ILE A O 1
ATOM 4032 N N . ARG A 1 504 ? -2.371 -48.938 -18.641 1 95.56 504 ARG A N 1
ATOM 4033 C CA . ARG A 1 504 ? -3.797 -49.219 -18.75 1 95.56 504 ARG A CA 1
ATOM 4034 C C . ARG A 1 504 ? -4.625 -47.938 -18.703 1 95.56 504 ARG A C 1
ATOM 4036 O O . ARG A 1 504 ? -5.559 -47.781 -19.5 1 95.56 504 ARG A O 1
ATOM 4043 N N . LEU A 1 505 ? -4.324 -47.094 -17.781 1 94.5 505 LEU A N 1
ATOM 4044 C CA . LEU A 1 505 ? -5.02 -45.812 -17.672 1 94.5 505 LEU A CA 1
ATOM 4045 C C . LEU A 1 505 ? -4.902 -45.031 -18.969 1 94.5 505 LEU A C 1
ATOM 4047 O O . LEU A 1 505 ? -5.867 -44.406 -19.406 1 94.5 505 LEU A O 1
ATOM 4051 N N . THR A 1 506 ? -3.734 -45.031 -19.547 1 95.94 506 THR A N 1
ATOM 4052 C CA . THR A 1 506 ? -3.484 -44.344 -20.812 1 95.94 506 THR A CA 1
ATOM 4053 C C . THR A 1 506 ? -4.324 -44.906 -21.938 1 95.94 506 THR A C 1
ATOM 4055 O O . THR A 1 506 ? -4.938 -44.188 -22.719 1 95.94 506 THR A O 1
ATOM 4058 N N . ARG A 1 507 ? -4.367 -46.188 -21.969 1 94.94 507 ARG A N 1
ATOM 4059 C CA . ARG A 1 507 ? -5.156 -46.875 -22.984 1 94.94 507 ARG A CA 1
ATOM 4060 C C . ARG A 1 507 ? -6.641 -46.594 -22.812 1 94.94 507 ARG A C 1
ATOM 4062 O O . ARG A 1 507 ? -7.344 -46.344 -23.797 1 94.94 507 ARG A O 1
ATOM 4069 N N . ASP A 1 508 ? -7.059 -46.656 -21.625 1 93.62 508 ASP A N 1
ATOM 4070 C CA . ASP A 1 508 ? -8.469 -46.406 -21.344 1 93.62 508 ASP A CA 1
ATOM 4071 C C . ASP A 1 508 ? -8.867 -45 -21.781 1 93.62 508 ASP A C 1
ATOM 4073 O O . ASP A 1 508 ? -9.93 -44.812 -22.375 1 93.62 508 ASP A O 1
ATOM 4077 N N . MET A 1 509 ? -8.055 -44.031 -21.5 1 92.75 509 MET A N 1
ATOM 4078 C CA . MET A 1 509 ? -8.336 -42.656 -21.891 1 92.75 509 MET A CA 1
ATOM 4079 C C . MET A 1 509 ? -8.312 -42.531 -23.406 1 92.75 509 MET A C 1
ATOM 4081 O O . MET A 1 509 ? -9.156 -41.812 -23.984 1 92.75 509 MET A O 1
ATOM 4085 N N . TRP A 1 510 ? -7.352 -43.125 -24.031 1 94.5 510 TRP A N 1
ATOM 4086 C CA . TRP A 1 510 ? -7.238 -43.094 -25.484 1 94.5 510 TRP A CA 1
ATOM 4087 C C . TRP A 1 510 ? -8.469 -43.719 -26.141 1 94.5 510 TRP A C 1
ATOM 4089 O O . TRP A 1 510 ? -9.039 -43.156 -27.078 1 94.5 510 TRP A O 1
ATOM 4099 N N . GLU A 1 511 ? -8.93 -44.844 -25.656 1 92.75 511 GLU A N 1
ATOM 4100 C CA . GLU A 1 511 ? -10.062 -45.562 -26.234 1 92.75 511 GLU A CA 1
ATOM 4101 C C . GLU A 1 511 ? -11.367 -44.812 -26.031 1 92.75 511 GLU A C 1
ATOM 4103 O O . GLU A 1 511 ? -12.227 -44.812 -26.922 1 92.75 511 GLU A O 1
ATOM 4108 N N . THR A 1 512 ? -11.422 -44.219 -24.969 1 88.12 512 THR A N 1
ATOM 4109 C CA . THR A 1 512 ? -12.672 -43.562 -24.609 1 88.12 512 THR A CA 1
ATOM 4110 C C . THR A 1 512 ? -12.805 -42.219 -25.328 1 88.12 512 THR A C 1
ATOM 4112 O O . THR A 1 512 ? -13.898 -41.844 -25.766 1 88.12 512 THR A O 1
ATOM 4115 N N . ASN A 1 513 ? -11.711 -41.562 -25.484 1 87 513 ASN A N 1
ATOM 4116 C CA . ASN A 1 513 ? -11.883 -40.156 -25.859 1 87 513 ASN A CA 1
ATOM 4117 C C . ASN A 1 513 ? -11.141 -39.844 -27.141 1 87 513 ASN A C 1
ATOM 4119 O O . ASN A 1 513 ? -11.445 -38.844 -27.797 1 87 513 ASN A O 1
ATOM 4123 N N . TYR A 1 514 ? -10.164 -40.625 -27.625 1 91.19 514 TYR A N 1
ATOM 4124 C CA . TYR A 1 514 ? -9.273 -40.125 -28.656 1 91.19 514 TYR A CA 1
ATOM 4125 C C . TYR A 1 514 ? -9.109 -41.125 -29.781 1 91.19 514 TYR A C 1
ATOM 4127 O O . TYR A 1 514 ? -8.492 -40.812 -30.812 1 91.19 514 TYR A O 1
ATOM 4135 N N . LYS A 1 515 ? -9.586 -42.25 -29.688 1 88.5 515 LYS A N 1
ATOM 4136 C CA . LYS A 1 515 ? -9.445 -43.281 -30.719 1 88.5 515 LYS A CA 1
ATOM 4137 C C . LYS A 1 515 ? -10.125 -42.844 -32.031 1 88.5 515 LYS A C 1
ATOM 4139 O O . LYS A 1 515 ? -11.305 -42.5 -32.031 1 88.5 515 LYS A O 1
ATOM 4144 N N . PRO A 1 516 ? -9.219 -42.625 -33 1 80.88 516 PRO A N 1
ATOM 4145 C CA . PRO A 1 516 ? -9.828 -42.25 -34.281 1 80.88 516 PRO A CA 1
ATOM 4146 C C . PRO A 1 516 ? -10.672 -43.406 -34.875 1 80.88 516 PRO A C 1
ATOM 4148 O O . PRO A 1 516 ? -10.523 -44.562 -34.5 1 80.88 516 PRO A O 1
ATOM 4151 N N . PRO A 1 517 ? -11.609 -42.969 -35.625 1 68.75 517 PRO A N 1
ATOM 4152 C CA . PRO A 1 517 ? -12.258 -44.031 -36.406 1 68.75 517 PRO A CA 1
ATOM 4153 C C . PRO A 1 517 ? -11.273 -44.781 -37.281 1 68.75 517 PRO A C 1
ATOM 4155 O O . PRO A 1 517 ? -10.203 -44.281 -37.594 1 68.75 517 PRO A O 1
ATOM 4158 N N . PRO A 1 518 ? -11.305 -46.062 -37.438 1 55.12 518 PRO A N 1
ATOM 4159 C CA . PRO A 1 518 ? -10.383 -47 -38.062 1 55.12 518 PRO A CA 1
ATOM 4160 C C . PRO A 1 518 ? -9.688 -46.375 -39.281 1 55.12 518 PRO A C 1
ATOM 4162 O O . PRO A 1 518 ? -10.352 -46 -40.25 1 55.12 518 PRO A O 1
ATOM 4165 N N . PRO A 1 519 ? -8.711 -45.656 -39.094 1 47.5 519 PRO A N 1
ATOM 4166 C CA . PRO A 1 519 ? -8.078 -45.156 -40.312 1 47.5 519 PRO A CA 1
ATOM 4167 C C . PRO A 1 519 ? -7.227 -46.188 -41 1 47.5 519 PRO A C 1
ATOM 4169 O O . PRO A 1 519 ? -6.949 -47.25 -40.438 1 47.5 519 PRO A O 1
ATOM 4172 N N . GLN A 1 520 ? -6.766 -45.875 -42.312 1 40.12 520 GLN A N 1
ATOM 4173 C CA . GLN A 1 520 ? -5.848 -46.562 -43.219 1 40.12 520 GLN A CA 1
ATOM 4174 C C . GLN A 1 520 ? -4.422 -46.562 -42.688 1 40.12 520 GLN A C 1
ATOM 4176 O O . GLN A 1 520 ? -4.043 -45.656 -41.906 1 40.12 520 GLN A O 1
ATOM 4181 N N . PRO A 1 521 ? -3.465 -47.531 -42.906 1 39.38 521 PRO A N 1
ATOM 4182 C CA . PRO A 1 521 ? -2.164 -47.938 -42.406 1 39.38 521 PRO A CA 1
ATOM 4183 C C . PRO A 1 521 ? -1.065 -46.906 -42.656 1 39.38 521 PRO A C 1
ATOM 4185 O O . PRO A 1 521 ? -0.754 -46.594 -43.781 1 39.38 521 PRO A O 1
ATOM 4188 N N . THR A 1 522 ? -0.928 -45.688 -42.219 1 36.78 522 THR A N 1
ATOM 4189 C CA . THR A 1 522 ? 0.183 -44.938 -42.812 1 36.78 522 THR A CA 1
ATOM 4190 C C . THR A 1 522 ? 1.467 -45.188 -42 1 36.78 522 THR A C 1
ATOM 4192 O O . THR A 1 522 ? 1.42 -45.562 -40.844 1 36.78 522 THR A O 1
ATOM 4195 N N . THR A 1 523 ? 2.838 -45.031 -42.594 1 33.88 523 THR A N 1
ATOM 4196 C CA . THR A 1 523 ? 4.234 -45.406 -42.375 1 33.88 523 THR A CA 1
ATOM 4197 C C . THR A 1 523 ? 4.91 -44.438 -41.406 1 33.88 523 THR A C 1
ATOM 4199 O O . THR A 1 523 ? 4.883 -43.25 -41.625 1 33.88 523 THR A O 1
ATOM 4202 N N . SER A 1 524 ? 5.152 -44.719 -40.188 1 36.22 524 SER A N 1
ATOM 4203 C CA . SER A 1 524 ? 5.656 -43.875 -39.125 1 36.22 524 SER A CA 1
ATOM 4204 C C . SER A 1 524 ? 7.172 -43.719 -39.188 1 36.22 524 SER A C 1
ATOM 4206 O O . SER A 1 524 ? 7.891 -44.688 -39.438 1 36.22 524 SER A O 1
ATOM 4208 N N . GLN A 1 525 ? 7.762 -42.5 -39.562 1 33.91 525 GLN A N 1
ATOM 4209 C CA . GLN A 1 525 ? 9.18 -42.188 -39.719 1 33.91 525 GLN A CA 1
ATOM 4210 C C . GLN A 1 525 ? 9.883 -42.156 -38.344 1 33.91 525 GLN A C 1
ATOM 4212 O O . GLN A 1 525 ? 9.266 -41.875 -37.312 1 33.91 525 GLN A O 1
ATOM 4217 N N . ARG A 1 526 ? 11.273 -42.625 -38.219 1 36.84 526 ARG A N 1
ATOM 4218 C CA . ARG A 1 526 ? 12.273 -43 -37.219 1 36.84 526 ARG A CA 1
ATOM 4219 C C . ARG A 1 526 ? 12.953 -41.75 -36.656 1 36.84 526 ARG A C 1
ATOM 4221 O O . ARG A 1 526 ? 13.562 -40.969 -37.406 1 36.84 526 ARG A O 1
ATOM 4228 N N . SER A 1 527 ? 12.461 -41.031 -35.781 1 33.66 527 SER A N 1
ATOM 4229 C CA . SER A 1 527 ? 13.141 -39.844 -35.312 1 33.66 527 SER A CA 1
ATOM 4230 C C . SER A 1 527 ? 14.445 -40.188 -34.625 1 33.66 527 SER A C 1
ATOM 4232 O O . SER A 1 527 ? 14.617 -41.281 -34.125 1 33.66 527 SER A O 1
ATOM 4234 N N . ASN A 1 528 ? 15.602 -39.281 -34.781 1 30.38 528 ASN A N 1
ATOM 4235 C CA . ASN A 1 528 ? 17.047 -39.188 -34.562 1 30.38 528 ASN A CA 1
ATOM 4236 C C . ASN A 1 528 ? 17.391 -39.125 -33.094 1 30.38 528 ASN A C 1
ATOM 4238 O O . ASN A 1 528 ? 16.656 -38.531 -32.281 1 30.38 528 ASN A O 1
ATOM 4242 N N . PRO A 1 529 ? 18.609 -39.844 -32.688 1 31.59 529 PRO A N 1
ATOM 4243 C CA . PRO A 1 529 ? 19.109 -40.281 -31.375 1 31.59 529 PRO A CA 1
ATOM 4244 C C . PRO A 1 529 ? 19.812 -39.125 -30.625 1 31.59 529 PRO A C 1
ATOM 4246 O O . PRO A 1 529 ? 20.766 -38.562 -31.141 1 31.59 529 PRO A O 1
ATOM 4249 N N . GLY A 1 530 ? 19.188 -38.281 -29.938 1 29.89 530 GLY A N 1
ATOM 4250 C CA . GLY A 1 530 ? 19.828 -37.125 -29.359 1 29.89 530 GLY A CA 1
ATOM 4251 C C . GLY A 1 530 ? 20.812 -37.438 -28.266 1 29.89 530 GLY A C 1
ATOM 4252 O O . GLY A 1 530 ? 20.938 -38.594 -27.859 1 29.89 530 GLY A O 1
ATOM 4253 N N . PRO A 1 531 ? 21.453 -36.281 -27.484 1 31.19 531 PRO A N 1
ATOM 4254 C CA . PRO A 1 531 ? 22.734 -36.062 -26.797 1 31.19 531 PRO A CA 1
ATOM 4255 C C . PRO A 1 531 ? 22.766 -36.688 -25.391 1 31.19 531 PRO A C 1
ATOM 4257 O O . PRO A 1 531 ? 21.703 -37.031 -24.844 1 31.19 531 PRO A O 1
ATOM 4260 N N . LYS A 1 532 ? 23.953 -36.375 -24.562 1 32.22 532 LYS A N 1
ATOM 4261 C CA . LYS A 1 532 ? 24.688 -37.062 -23.5 1 32.22 532 LYS A CA 1
ATOM 4262 C C . LYS A 1 532 ? 24 -36.844 -22.141 1 32.22 532 LYS A C 1
ATOM 4264 O O . LYS A 1 532 ? 23.562 -35.75 -21.828 1 32.22 532 LYS A O 1
ATOM 4269 N N . PRO A 1 533 ? 23.875 -37.844 -21.219 1 35.53 533 PRO A N 1
ATOM 4270 C CA . PRO A 1 533 ? 22.969 -38.188 -20.109 1 35.53 533 PRO A CA 1
ATOM 4271 C C . PRO A 1 533 ? 23.391 -37.531 -18.797 1 35.53 533 PRO A C 1
ATOM 4273 O O . PRO A 1 533 ? 24.562 -37.625 -18.406 1 35.53 533 PRO A O 1
ATOM 4276 N N . PRO A 1 534 ? 22.656 -36.469 -18.281 1 35.94 534 PRO A N 1
ATOM 4277 C CA . PRO A 1 534 ? 22.984 -35.969 -16.938 1 35.94 534 PRO A CA 1
ATOM 4278 C C . PRO A 1 534 ? 22.766 -37.031 -15.852 1 35.94 534 PRO A C 1
ATOM 4280 O O . PRO A 1 534 ? 22.062 -38 -16.078 1 35.94 534 PRO A O 1
ATOM 4283 N N . LYS A 1 535 ? 23.328 -36.938 -14.594 1 42.78 535 LYS A N 1
ATOM 4284 C CA . LYS A 1 535 ? 23.312 -37.719 -13.359 1 42.78 535 LYS A CA 1
ATOM 4285 C C . LYS A 1 535 ? 21.953 -37.656 -12.688 1 42.78 535 LYS A C 1
ATOM 4287 O O . LYS A 1 535 ? 21.25 -36.656 -12.773 1 42.78 535 LYS A O 1
ATOM 4292 N N . GLY A 1 536 ? 21.203 -38.906 -12.312 1 56.69 536 GLY A N 1
ATOM 4293 C CA . GLY A 1 536 ? 19.922 -39.219 -11.711 1 56.69 536 GLY A CA 1
ATOM 4294 C C . GLY A 1 536 ? 18.969 -39.906 -12.664 1 56.69 536 GLY A C 1
ATOM 4295 O O . GLY A 1 536 ? 19.359 -40.312 -13.75 1 56.69 536 GLY A O 1
ATOM 4296 N N . VAL A 1 537 ? 17.656 -40.25 -12.148 1 66.69 537 VAL A N 1
ATOM 4297 C CA . VAL A 1 537 ? 16.719 -40.906 -13.039 1 66.69 537 VAL A CA 1
ATOM 4298 C C . VAL A 1 537 ? 16.734 -40.25 -14.406 1 66.69 537 VAL A C 1
ATOM 4300 O O . VAL A 1 537 ? 16.734 -40.906 -15.438 1 66.69 537 VAL A O 1
ATOM 4303 N N . LEU A 1 538 ? 17.016 -39.062 -14.367 1 72.06 538 LEU A N 1
ATOM 4304 C CA . LEU A 1 538 ? 17.016 -38.312 -15.609 1 72.06 538 LEU A CA 1
ATOM 4305 C C . LEU A 1 538 ? 18.281 -38.594 -16.422 1 72.06 538 LEU A C 1
ATOM 4307 O O . LEU A 1 538 ? 18.234 -38.656 -17.641 1 72.06 538 LEU A O 1
ATOM 4311 N N . ALA A 1 539 ? 19.328 -38.812 -15.562 1 70.5 539 ALA A N 1
ATOM 4312 C CA . ALA A 1 539 ? 20.594 -39.156 -16.219 1 70.5 539 ALA A CA 1
ATOM 4313 C C . ALA A 1 539 ? 20.5 -40.5 -16.906 1 70.5 539 ALA A C 1
ATOM 4315 O O . ALA A 1 539 ? 21.094 -40.719 -17.969 1 70.5 539 ALA A O 1
ATOM 4316 N N . GLY A 1 540 ? 19.703 -41.438 -16.312 1 70.06 540 GLY A N 1
ATOM 4317 C CA . GLY A 1 540 ? 19.531 -42.781 -16.859 1 70.06 540 GLY A CA 1
ATOM 4318 C C . GLY A 1 540 ? 18.75 -42.781 -18.172 1 70.06 540 GLY A C 1
ATOM 4319 O O . GLY A 1 540 ? 18.875 -43.719 -18.953 1 70.06 540 GLY A O 1
ATOM 4320 N N . LEU A 1 541 ? 18 -41.844 -18.391 1 76.5 541 LEU A N 1
ATOM 4321 C CA . LEU A 1 541 ? 17.172 -41.781 -19.594 1 76.5 541 LEU A CA 1
ATOM 4322 C C . LEU A 1 541 ? 18.047 -41.719 -20.844 1 76.5 541 LEU A C 1
ATOM 4324 O O . LEU A 1 541 ? 17.719 -42.312 -21.875 1 76.5 541 LEU A O 1
ATOM 4328 N N . ALA A 1 542 ? 19.125 -41 -20.734 1 70.12 542 ALA A N 1
ATOM 4329 C CA . ALA A 1 542 ? 20.031 -40.906 -21.859 1 70.12 542 ALA A CA 1
ATOM 4330 C C . ALA A 1 542 ? 20.578 -42.281 -22.25 1 70.12 542 ALA A C 1
ATOM 4332 O O . ALA A 1 542 ? 20.688 -42.594 -23.422 1 70.12 542 ALA A O 1
ATOM 4333 N N . GLY A 1 543 ? 20.891 -43.062 -21.281 1 68.12 543 GLY A N 1
ATOM 4334 C CA . GLY A 1 543 ? 21.391 -44.406 -21.531 1 68.12 543 GLY A CA 1
ATOM 4335 C C . GLY A 1 543 ? 20.359 -45.344 -22.109 1 68.12 543 GLY A C 1
ATOM 4336 O O . GLY A 1 543 ? 20.672 -46.188 -22.969 1 68.12 543 GLY A O 1
ATOM 4337 N N . ALA A 1 544 ? 19.109 -45.219 -21.797 1 68.88 544 ALA A N 1
ATOM 4338 C CA . ALA A 1 544 ? 18.031 -46.094 -22.203 1 68.88 544 ALA A CA 1
ATOM 4339 C C . ALA A 1 544 ? 17.578 -45.812 -23.625 1 68.88 544 ALA A C 1
ATOM 4341 O O . ALA A 1 544 ? 17.062 -46.688 -24.328 1 68.88 544 ALA A O 1
ATOM 4342 N N . SER A 1 545 ? 17.594 -44.688 -24.078 1 67.25 545 SER A N 1
ATOM 4343 C CA . SER A 1 545 ? 17.125 -44.25 -25.391 1 67.25 545 SER A CA 1
ATOM 4344 C C . SER A 1 545 ? 17.797 -45.062 -26.5 1 67.25 545 SER A C 1
ATOM 4346 O O . SER A 1 545 ? 17.172 -45.375 -27.516 1 67.25 545 SER A O 1
ATOM 4348 N N . GLU A 1 546 ? 18.938 -45.5 -26.297 1 58.22 546 GLU A N 1
ATOM 4349 C CA . GLU A 1 546 ? 19.719 -46.188 -27.312 1 58.22 546 GLU A CA 1
ATOM 4350 C C . GLU A 1 546 ? 19.203 -47.625 -27.516 1 58.22 546 GLU A C 1
ATOM 4352 O O . GLU A 1 546 ? 19.312 -48.156 -28.609 1 58.22 546 GLU A O 1
ATOM 4357 N N . ALA A 1 547 ? 18.469 -48.094 -26.531 1 57.44 547 ALA A N 1
ATOM 4358 C CA . ALA A 1 547 ? 18.125 -49.531 -26.578 1 57.44 547 ALA A CA 1
ATOM 4359 C C . ALA A 1 547 ? 16.734 -49.719 -27.156 1 57.44 547 ALA A C 1
ATOM 4361 O O . ALA A 1 547 ? 16.344 -50.875 -27.469 1 57.44 547 ALA A O 1
ATOM 4362 N N . ARG A 1 548 ? 15.984 -48.688 -27.281 1 62.5 548 ARG A N 1
ATOM 4363 C CA . ARG A 1 548 ? 14.594 -48.875 -27.688 1 62.5 548 ARG A CA 1
ATOM 4364 C C . ARG A 1 548 ? 14.484 -48.938 -29.219 1 62.5 548 ARG A C 1
ATOM 4366 O O . ARG A 1 548 ? 15.203 -48.219 -29.922 1 62.5 548 ARG A O 1
ATOM 4373 N N . GLY A 1 549 ? 14.312 -50.125 -29.938 1 51.44 549 GLY A N 1
ATOM 4374 C CA . GLY A 1 549 ? 14.281 -50.375 -31.375 1 51.44 549 GLY A CA 1
ATOM 4375 C C . GLY A 1 549 ? 13.086 -51.188 -31.812 1 51.44 549 GLY A C 1
ATOM 4376 O O . GLY A 1 549 ? 12.445 -51.844 -31 1 51.44 549 GLY A O 1
ATOM 4377 N N . GLY A 1 550 ? 12.469 -51.25 -33.219 1 49.91 550 GLY A N 1
ATOM 4378 C CA . GLY A 1 550 ? 11.828 -51.75 -34.406 1 49.91 550 GLY A CA 1
ATOM 4379 C C . GLY A 1 550 ? 10.617 -52.625 -34.125 1 49.91 550 GLY A C 1
ATOM 4380 O O . GLY A 1 550 ? 10.742 -53.688 -33.562 1 49.91 550 GLY A O 1
ATOM 4381 N N . ASN A 1 551 ? 9.609 -52.094 -33.375 1 49.94 551 ASN A N 1
ATOM 4382 C CA . ASN A 1 551 ? 8.562 -53.094 -33.25 1 49.94 551 ASN A CA 1
ATOM 4383 C C . ASN A 1 551 ? 7.492 -52.938 -34.312 1 49.94 551 ASN A C 1
ATOM 4385 O O . ASN A 1 551 ? 7.262 -51.844 -34.812 1 49.94 551 ASN A O 1
ATOM 4389 N N . THR A 1 552 ? 7.004 -54 -34.969 1 54.69 552 THR A N 1
ATOM 4390 C CA . THR A 1 552 ? 6.031 -54.25 -36.031 1 54.69 552 THR A CA 1
ATOM 4391 C C . THR A 1 552 ? 4.605 -54.125 -35.5 1 54.69 552 THR A C 1
ATOM 4393 O O . THR A 1 552 ? 3.645 -54.406 -36.219 1 54.69 552 THR A O 1
ATOM 4396 N N . ASN A 1 553 ? 4.297 -53.656 -34.312 1 58.53 553 ASN A N 1
ATOM 4397 C CA . ASN A 1 553 ? 2.941 -53.688 -33.781 1 58.53 553 ASN A CA 1
ATOM 4398 C C . ASN A 1 553 ? 2.098 -52.531 -34.344 1 58.53 553 ASN A C 1
ATOM 4400 O O . ASN A 1 553 ? 2.627 -51.469 -34.688 1 58.53 553 ASN A O 1
ATOM 4404 N N . THR A 1 554 ? 0.766 -52.812 -34.594 1 70 554 THR A N 1
ATOM 4405 C CA . THR A 1 554 ? -0.174 -51.844 -35.188 1 70 554 THR A CA 1
ATOM 4406 C C . THR A 1 554 ? -0.869 -51.031 -34.094 1 70 554 THR A C 1
ATOM 4408 O O . THR A 1 554 ? -1.534 -50.031 -34.406 1 70 554 THR A O 1
ATOM 4411 N N . ASP A 1 555 ? -0.719 -51.312 -32.844 1 84.12 555 ASP A N 1
ATOM 4412 C CA . ASP A 1 555 ? -1.337 -50.562 -31.766 1 84.12 555 ASP A CA 1
ATOM 4413 C C . ASP A 1 555 ? -0.584 -49.281 -31.5 1 84.12 555 ASP A C 1
ATOM 4415 O O . ASP A 1 555 ? 0.617 -49.281 -31.219 1 84.12 555 ASP A O 1
ATOM 4419 N N . PRO A 1 556 ? -1.304 -48.156 -31.5 1 89.56 556 PRO A N 1
ATOM 4420 C CA . PRO A 1 556 ? -0.634 -46.844 -31.406 1 89.56 556 PRO A CA 1
ATOM 4421 C C . PRO A 1 556 ? 0.118 -46.688 -30.094 1 89.56 556 PRO A C 1
ATOM 4423 O O . PRO A 1 556 ? 1.202 -46.094 -30.062 1 89.56 556 PRO A O 1
ATOM 4426 N N . ILE A 1 557 ? -0.411 -47.125 -28.984 1 92.06 557 ILE A N 1
ATOM 4427 C CA . ILE A 1 557 ? 0.221 -47 -27.688 1 92.06 557 ILE A CA 1
ATOM 4428 C C . ILE A 1 557 ? 1.484 -47.844 -27.625 1 92.06 557 ILE A C 1
ATOM 4430 O O . ILE A 1 557 ? 2.52 -47.406 -27.125 1 92.06 557 ILE A O 1
ATOM 4434 N N . HIS A 1 558 ? 1.363 -49 -28.125 1 89.12 558 HIS A N 1
ATOM 4435 C CA . HIS A 1 558 ? 2.529 -49.875 -28.141 1 89.12 558 HIS A CA 1
ATOM 4436 C C . HIS A 1 558 ? 3.629 -49.312 -29.031 1 89.12 558 HIS A C 1
ATOM 4438 O O . HIS A 1 558 ? 4.812 -49.375 -28.688 1 89.12 558 HIS A O 1
ATOM 4444 N N . MET A 1 559 ? 3.223 -48.844 -30.172 1 88.06 559 MET A N 1
ATOM 4445 C CA . MET A 1 559 ? 4.191 -48.25 -31.078 1 88.06 559 MET A CA 1
ATOM 4446 C C . MET A 1 559 ? 4.883 -47.062 -30.422 1 88.06 559 MET A C 1
ATOM 4448 O O . MET A 1 559 ? 6.094 -46.875 -30.562 1 88.06 559 MET A O 1
ATOM 4452 N N . TRP A 1 560 ? 4.055 -46.281 -29.734 1 92.31 560 TRP A N 1
ATOM 4453 C CA . TRP A 1 560 ? 4.578 -45.125 -29.031 1 92.31 560 TRP A CA 1
ATOM 4454 C C . TRP A 1 560 ? 5.59 -45.531 -27.969 1 92.31 560 TRP A C 1
ATOM 4456 O O . TRP A 1 560 ? 6.688 -44.969 -27.906 1 92.31 560 TRP A O 1
ATOM 4466 N N . LEU A 1 561 ? 5.273 -46.531 -27.188 1 91.56 561 LEU A N 1
ATOM 4467 C CA . LEU A 1 561 ? 6.102 -46.969 -26.078 1 91.56 561 LEU A CA 1
ATOM 4468 C C . LEU A 1 561 ? 7.375 -47.625 -26.578 1 91.56 561 LEU A C 1
ATOM 4470 O O . LEU A 1 561 ? 8.414 -47.562 -25.922 1 91.56 561 LEU A O 1
ATOM 4474 N N . ALA A 1 562 ? 7.242 -48.188 -27.75 1 86.31 562 ALA A N 1
ATOM 4475 C CA . ALA A 1 562 ? 8.391 -48.906 -28.312 1 86.31 562 ALA A CA 1
ATOM 4476 C C . ALA A 1 562 ? 9.352 -47.938 -28.984 1 86.31 562 ALA A C 1
ATOM 4478 O O . ALA A 1 562 ? 10.523 -48.25 -29.203 1 86.31 562 ALA A O 1
ATOM 4479 N N . GLY A 1 563 ? 8.812 -46.812 -29.297 1 84.62 563 GLY A N 1
ATOM 4480 C CA . GLY A 1 563 ? 9.648 -45.812 -29.953 1 84.62 563 GLY A CA 1
ATOM 4481 C C . GLY A 1 563 ? 10.758 -45.281 -29.047 1 84.62 563 GLY A C 1
ATOM 4482 O O . GLY A 1 563 ? 10.664 -45.375 -27.828 1 84.62 563 GLY A O 1
ATOM 4483 N N . GLY A 1 564 ? 11.727 -44.719 -29.578 1 83.62 564 GLY A N 1
ATOM 4484 C CA . GLY A 1 564 ? 12.859 -44.188 -28.859 1 83.62 564 GLY A CA 1
ATOM 4485 C C . GLY A 1 564 ? 12.492 -42.969 -28.016 1 83.62 564 GLY A C 1
ATOM 4486 O O . GLY A 1 564 ? 11.43 -42.375 -28.219 1 83.62 564 GLY A O 1
ATOM 4487 N N . LEU A 1 565 ? 13.406 -42.656 -27.062 1 90.31 565 LEU A N 1
ATOM 4488 C CA . LEU A 1 565 ? 13.227 -41.5 -26.203 1 90.31 565 LEU A CA 1
ATOM 4489 C C . LEU A 1 565 ? 13.812 -40.25 -26.859 1 90.31 565 LEU A C 1
ATOM 4491 O O . LEU A 1 565 ? 14.836 -40.344 -27.547 1 90.31 565 LEU A O 1
ATOM 4495 N N . CYS A 1 566 ? 13.102 -39.188 -26.734 1 89.12 566 CYS A N 1
ATOM 4496 C CA . CYS A 1 566 ? 13.555 -37.906 -27.297 1 89.12 566 CYS A CA 1
ATOM 4497 C C . CYS A 1 566 ? 14.195 -37.031 -26.219 1 89.12 566 CYS A C 1
ATOM 4499 O O . CYS A 1 566 ? 13.516 -36.594 -25.312 1 89.12 566 CYS A O 1
ATOM 4501 N N . LEU A 1 567 ? 15.461 -36.812 -26.328 1 89.81 567 LEU A N 1
ATOM 4502 C CA . LEU A 1 567 ? 16.219 -35.969 -25.391 1 89.81 567 LEU A CA 1
ATOM 4503 C C . LEU A 1 567 ? 16.953 -34.844 -26.125 1 89.81 567 LEU A C 1
ATOM 4505 O O . LEU A 1 567 ? 17.141 -34.938 -27.344 1 89.81 567 LEU A O 1
ATOM 4509 N N . THR A 1 568 ? 17.219 -33.812 -25.422 1 87.19 568 THR A N 1
ATOM 4510 C CA . THR A 1 568 ? 18.047 -32.75 -25.984 1 87.19 568 THR A CA 1
ATOM 4511 C C . THR A 1 568 ? 19.484 -33.219 -26.188 1 87.19 568 THR A C 1
ATOM 4513 O O . THR A 1 568 ? 19.844 -34.312 -25.766 1 87.19 568 THR A O 1
ATOM 4516 N N . ASP A 1 569 ? 20.312 -32.312 -26.75 1 81.69 569 ASP A N 1
ATOM 4517 C CA . ASP A 1 569 ? 21.719 -32.625 -27 1 81.69 569 ASP A CA 1
ATOM 4518 C C . ASP A 1 569 ? 22.469 -32.812 -25.688 1 81.69 569 ASP A C 1
ATOM 4520 O O . ASP A 1 569 ? 23.438 -33.594 -25.625 1 81.69 569 ASP A O 1
ATOM 4524 N N . GLU A 1 570 ? 22 -32.219 -24.672 1 81.25 570 GLU A N 1
ATOM 4525 C CA . GLU A 1 570 ? 22.656 -32.312 -23.375 1 81.25 570 GLU A CA 1
ATOM 4526 C C . GLU A 1 570 ? 22.094 -33.469 -22.531 1 81.25 570 GLU A C 1
ATOM 4528 O O . GLU A 1 570 ? 22.469 -33.625 -21.375 1 81.25 570 GLU A O 1
ATOM 4533 N N . GLY A 1 571 ? 21.188 -34.188 -23.109 1 80.44 571 GLY A N 1
ATOM 4534 C CA . GLY A 1 571 ? 20.641 -35.344 -22.406 1 80.44 571 GLY A CA 1
ATOM 4535 C C . GLY A 1 571 ? 19.516 -34.969 -21.469 1 80.44 571 GLY A C 1
ATOM 4536 O O . GLY A 1 571 ? 19.219 -35.719 -20.531 1 80.44 571 GLY A O 1
ATOM 4537 N N . GLN A 1 572 ? 18.922 -33.844 -21.656 1 86.31 572 GLN A N 1
ATOM 4538 C CA . GLN A 1 572 ? 17.828 -33.406 -20.812 1 86.31 572 GLN A CA 1
ATOM 4539 C C . GLN A 1 572 ? 16.484 -33.656 -21.484 1 86.31 572 GLN A C 1
ATOM 4541 O O . GLN A 1 572 ? 16.391 -33.75 -22.703 1 86.31 572 GLN A O 1
ATOM 4546 N N . PRO A 1 573 ? 15.477 -33.875 -20.641 1 89.94 573 PRO A N 1
ATOM 4547 C CA . PRO A 1 573 ? 14.141 -34.031 -21.219 1 89.94 573 PRO A CA 1
ATOM 4548 C C . PRO A 1 573 ? 13.703 -32.812 -22.031 1 89.94 573 PRO A C 1
ATOM 4550 O O . PRO A 1 573 ? 13.992 -31.672 -21.656 1 89.94 573 PRO A O 1
ATOM 4553 N N . VAL A 1 574 ? 12.977 -33.062 -23.125 1 91.19 574 VAL A N 1
ATOM 4554 C CA . VAL A 1 574 ? 12.469 -32 -23.984 1 91.19 574 VAL A CA 1
ATOM 4555 C C . VAL A 1 574 ? 11.156 -31.469 -23.406 1 91.19 574 VAL A C 1
ATOM 4557 O O . VAL A 1 574 ? 10.578 -32.062 -22.5 1 91.19 574 VAL A O 1
ATOM 4560 N N . ASN A 1 575 ? 10.773 -30.391 -23.922 1 90.5 575 ASN A N 1
ATOM 4561 C CA . ASN A 1 575 ? 9.438 -29.906 -23.609 1 90.5 575 ASN A CA 1
ATOM 4562 C C . ASN A 1 575 ? 8.367 -30.734 -24.312 1 90.5 575 ASN A C 1
ATOM 4564 O O . ASN A 1 575 ? 8.25 -30.672 -25.547 1 90.5 575 ASN A O 1
ATOM 4568 N N . PRO A 1 576 ? 7.645 -31.469 -23.531 1 94.19 576 PRO A N 1
ATOM 4569 C CA . PRO A 1 576 ? 6.727 -32.406 -24.188 1 94.19 576 PRO A CA 1
ATOM 4570 C C . PRO A 1 576 ? 5.652 -31.703 -25.016 1 94.19 576 PRO A C 1
ATOM 4572 O O . PRO A 1 576 ? 5.297 -32.156 -26.094 1 94.19 576 PRO A O 1
ATOM 4575 N N . LEU A 1 577 ? 5.141 -30.594 -24.547 1 92.81 577 LEU A N 1
ATOM 4576 C CA . LEU A 1 577 ? 4.094 -29.891 -25.266 1 92.81 577 LEU A CA 1
ATOM 4577 C C . LEU A 1 577 ? 4.625 -29.328 -26.594 1 92.81 577 LEU A C 1
ATOM 4579 O O . LEU A 1 577 ? 3.971 -29.453 -27.625 1 92.81 577 LEU A O 1
ATOM 4583 N N . LYS A 1 578 ? 5.738 -28.766 -26.594 1 90.62 578 LYS A N 1
ATOM 4584 C CA . LYS A 1 578 ? 6.344 -28.234 -27.812 1 90.62 578 LYS A CA 1
ATOM 4585 C C . LYS A 1 578 ? 6.633 -29.344 -28.812 1 90.62 578 LYS A C 1
ATOM 4587 O O . LYS A 1 578 ? 6.469 -29.156 -30.016 1 90.62 578 LYS A O 1
ATOM 4592 N N . TRP A 1 579 ? 7.074 -30.422 -28.297 1 93.12 579 TRP A N 1
ATOM 4593 C CA . TRP A 1 579 ? 7.371 -31.547 -29.172 1 93.12 579 TRP A CA 1
ATOM 4594 C C . TRP A 1 579 ? 6.117 -32.031 -29.891 1 93.12 579 TRP A C 1
ATOM 4596 O O . TRP A 1 579 ? 6.137 -32.219 -31.109 1 93.12 579 TRP A O 1
ATOM 4606 N N . TRP A 1 580 ? 5.062 -32.188 -29.203 1 94.25 580 TRP A N 1
ATOM 4607 C CA . TRP A 1 580 ? 3.822 -32.688 -29.781 1 94.25 580 TRP A CA 1
ATOM 4608 C C . TRP A 1 580 ? 3.238 -31.656 -30.75 1 94.25 580 TRP A C 1
ATOM 4610 O O . TRP A 1 580 ? 2.627 -32 -31.766 1 94.25 580 TRP A O 1
ATOM 4620 N N . ILE A 1 581 ? 3.396 -30.391 -30.438 1 91.88 581 ILE A N 1
ATOM 4621 C CA . ILE A 1 581 ? 2.951 -29.344 -31.344 1 91.88 581 ILE A CA 1
ATOM 4622 C C . ILE A 1 581 ? 3.717 -29.438 -32.656 1 91.88 581 ILE A C 1
ATOM 4624 O O . ILE A 1 581 ? 3.141 -29.266 -33.719 1 91.88 581 ILE A O 1
ATOM 4628 N N . ARG A 1 582 ? 4.953 -29.781 -32.594 1 91.12 582 ARG A N 1
ATOM 4629 C CA . ARG A 1 582 ? 5.762 -29.984 -33.812 1 91.12 582 ARG A CA 1
ATOM 4630 C C . ARG A 1 582 ? 5.281 -31.203 -34.594 1 91.12 582 ARG A C 1
ATOM 4632 O O . ARG A 1 582 ? 5.289 -31.188 -35.812 1 91.12 582 ARG A O 1
ATOM 4639 N N . GLN A 1 583 ? 4.91 -32.219 -33.844 1 91.19 583 GLN A N 1
ATOM 4640 C CA . GLN A 1 583 ? 4.359 -33.406 -34.5 1 91.19 583 GLN A CA 1
ATOM 4641 C C . GLN A 1 583 ? 3.08 -33.094 -35.25 1 91.19 583 GLN A C 1
ATOM 4643 O O . GLN A 1 583 ? 2.85 -33.594 -36.344 1 91.19 583 GLN A O 1
ATOM 4648 N N . ARG A 1 584 ? 2.336 -32.25 -34.625 1 89.31 584 ARG A N 1
ATOM 4649 C CA . ARG A 1 584 ? 1.114 -31.812 -35.312 1 89.31 584 ARG A CA 1
ATOM 4650 C C . ARG A 1 584 ? 1.432 -31.078 -36.594 1 89.31 584 ARG A C 1
ATOM 4652 O O . ARG A 1 584 ? 0.793 -31.328 -37.625 1 89.31 584 ARG A O 1
ATOM 4659 N N . ARG A 1 585 ? 2.32 -30.281 -36.531 1 87 585 ARG A N 1
ATOM 4660 C CA . ARG A 1 585 ? 2.723 -29.516 -37.719 1 87 585 ARG A CA 1
ATOM 4661 C C . ARG A 1 585 ? 3.238 -30.438 -38.812 1 87 585 ARG A C 1
ATOM 4663 O O . ARG A 1 585 ? 3.043 -30.172 -40 1 87 585 ARG A O 1
ATOM 4670 N N . ALA A 1 586 ? 3.848 -31.5 -38.375 1 87.94 586 ALA A N 1
ATOM 4671 C CA . ALA A 1 586 ? 4.41 -32.469 -39.312 1 87.94 586 ALA A CA 1
ATOM 4672 C C . ALA A 1 586 ? 3.328 -33.375 -39.875 1 87.94 586 ALA A C 1
ATOM 4674 O O . ALA A 1 586 ? 3.57 -34.125 -40.812 1 87.94 586 ALA A O 1
ATOM 4675 N N . GLY A 1 587 ? 2.146 -33.281 -39.281 1 85.19 587 GLY A N 1
ATOM 4676 C CA . GLY A 1 587 ? 1.03 -34.094 -39.781 1 85.19 587 GLY A CA 1
ATOM 4677 C C . GLY A 1 587 ? 0.996 -35.5 -39.188 1 85.19 587 GLY A C 1
ATOM 4678 O O . GLY A 1 587 ? 0.265 -36.344 -39.688 1 85.19 587 GLY A O 1
ATOM 4679 N N . ASN A 1 588 ? 1.735 -35.719 -38.156 1 85.5 588 ASN A N 1
ATOM 4680 C CA . ASN A 1 588 ? 1.771 -37.031 -37.5 1 85.5 588 ASN A CA 1
ATOM 4681 C C . ASN A 1 588 ? 0.71 -37.156 -36.406 1 85.5 588 ASN A C 1
ATOM 4683 O O . ASN A 1 588 ? 0.849 -36.531 -35.344 1 85.5 588 ASN A O 1
ATOM 4687 N N . THR A 1 589 ? -0.244 -37.906 -36.594 1 84.38 589 THR A N 1
ATOM 4688 C CA . THR A 1 589 ? -1.345 -37.969 -35.625 1 84.38 589 THR A CA 1
ATOM 4689 C C . THR A 1 589 ? -1.062 -39.031 -34.562 1 84.38 589 THR A C 1
ATOM 4691 O O . THR A 1 589 ? -1.692 -39.031 -33.5 1 84.38 589 THR A O 1
ATOM 4694 N N . HIS A 1 590 ? -0.179 -39.969 -34.844 1 89.12 590 HIS A N 1
ATOM 4695 C CA . HIS A 1 590 ? 0.192 -41.031 -33.969 1 89.12 590 HIS A CA 1
ATOM 4696 C C . HIS A 1 590 ? -1.036 -41.812 -33.5 1 89.12 590 HIS A C 1
ATOM 4698 O O . HIS A 1 590 ? -1.202 -42.062 -32.312 1 89.12 590 HIS A O 1
ATOM 4704 N N . GLY A 1 591 ? -1.929 -42.031 -34.406 1 87.62 591 GLY A N 1
ATOM 4705 C CA . GLY A 1 591 ? -3.117 -42.812 -34.125 1 87.62 591 GLY A CA 1
ATOM 4706 C C . GLY A 1 591 ? -4.016 -42.188 -33.062 1 87.62 591 GLY A C 1
ATOM 4707 O O . GLY A 1 591 ? -4.559 -42.906 -32.219 1 87.62 591 GLY A O 1
ATOM 4708 N N . GLY A 1 592 ? -4.082 -40.906 -33 1 90.25 592 GLY A N 1
ATOM 4709 C CA . GLY A 1 592 ? -4.957 -40.25 -32.031 1 90.25 592 GLY A CA 1
ATOM 4710 C C . GLY A 1 592 ? -4.242 -39.781 -30.766 1 90.25 592 GLY A C 1
ATOM 4711 O O . GLY A 1 592 ? -4.801 -39.031 -29.969 1 90.25 592 GLY A O 1
ATOM 4712 N N . LEU A 1 593 ? -3.037 -40.188 -30.656 1 93.94 593 LEU A N 1
ATOM 4713 C CA . LEU A 1 593 ? -2.275 -39.844 -29.453 1 93.94 593 LEU A CA 1
ATOM 4714 C C . LEU A 1 593 ? -1.918 -38.344 -29.453 1 93.94 593 LEU A C 1
ATOM 4716 O O . LEU A 1 593 ? -1.707 -37.75 -28.391 1 93.94 593 LEU A O 1
ATOM 4720 N N . LEU A 1 594 ? -1.911 -37.781 -30.625 1 93.75 594 LEU A N 1
ATOM 4721 C CA . LEU A 1 594 ? -1.537 -36.375 -30.75 1 93.75 594 LEU A CA 1
ATOM 4722 C C . LEU A 1 594 ? -2.498 -35.5 -29.969 1 93.75 594 LEU A C 1
ATOM 4724 O O . LEU A 1 594 ? -2.076 -34.719 -29.094 1 93.75 594 LEU A O 1
ATOM 4728 N N . GLN A 1 595 ? -3.746 -35.656 -30.266 1 93 595 GLN A N 1
ATOM 4729 C CA . GLN A 1 595 ? -4.734 -34.844 -29.594 1 93 595 GLN A CA 1
ATOM 4730 C C . GLN A 1 595 ? -4.773 -35.125 -28.094 1 93 595 GLN A C 1
ATOM 4732 O O . GLN A 1 595 ? -4.938 -34.219 -27.281 1 93 595 GLN A O 1
ATOM 4737 N N . MET A 1 596 ? -4.617 -36.375 -27.766 1 95.12 596 MET A N 1
ATOM 4738 C CA . MET A 1 596 ? -4.594 -36.781 -26.359 1 95.12 596 MET A CA 1
ATOM 4739 C C . MET A 1 596 ? -3.434 -36.125 -25.625 1 95.12 596 MET A C 1
ATOM 4741 O O . MET A 1 596 ? -3.611 -35.562 -24.531 1 95.12 596 MET A O 1
ATOM 4745 N N . ALA A 1 597 ? -2.293 -36.125 -26.25 1 96.25 597 ALA A N 1
ATOM 4746 C CA . ALA A 1 597 ? -1.092 -35.562 -25.656 1 96.25 597 ALA A CA 1
ATOM 4747 C C . ALA A 1 597 ? -1.244 -34.031 -25.469 1 96.25 597 ALA A C 1
ATOM 4749 O O . ALA A 1 597 ? -0.888 -33.5 -24.422 1 96.25 597 ALA A O 1
ATOM 4750 N N . LEU A 1 598 ? -1.786 -33.406 -26.438 1 94.88 598 LEU A N 1
ATOM 4751 C CA . LEU A 1 598 ? -1.975 -31.969 -26.375 1 94.88 598 LEU A CA 1
ATOM 4752 C C . LEU A 1 598 ? -2.951 -31.594 -25.266 1 94.88 598 LEU A C 1
ATOM 4754 O O . LEU A 1 598 ? -2.719 -30.641 -24.516 1 94.88 598 LEU A O 1
ATOM 4758 N N . ASP A 1 599 ? -3.951 -32.344 -25.141 1 94.94 599 ASP A N 1
ATOM 4759 C CA . ASP A 1 599 ? -4.965 -32.094 -24.125 1 94.94 599 ASP A CA 1
ATOM 4760 C C . ASP A 1 599 ? -4.406 -32.312 -22.719 1 94.94 599 ASP A C 1
ATOM 4762 O O . ASP A 1 599 ? -4.594 -31.5 -21.828 1 94.94 599 ASP A O 1
ATOM 4766 N N . VAL A 1 600 ? -3.707 -33.406 -22.547 1 96.12 600 VAL A N 1
ATOM 4767 C CA . VAL A 1 600 ? -3.246 -33.812 -21.219 1 96.12 600 VAL A CA 1
ATOM 4768 C C . VAL A 1 600 ? -2.061 -32.938 -20.797 1 96.12 600 VAL A C 1
ATOM 4770 O O . VAL A 1 600 ? -1.996 -32.469 -19.672 1 96.12 600 VAL A O 1
ATOM 4773 N N . LEU A 1 601 ? -1.154 -32.656 -21.734 1 96.25 601 LEU A N 1
ATOM 4774 C CA . LEU A 1 601 ? 0.093 -31.984 -21.406 1 96.25 601 LEU A CA 1
ATOM 4775 C C . LEU A 1 601 ? -0.134 -30.484 -21.266 1 96.25 601 LEU A C 1
ATOM 4777 O O . LEU A 1 601 ? 0.729 -29.766 -20.75 1 96.25 601 LEU A O 1
ATOM 4781 N N . SER A 1 602 ? -1.286 -30 -21.625 1 95.31 602 SER A N 1
ATOM 4782 C CA . SER A 1 602 ? -1.628 -28.594 -21.422 1 95.31 602 SER A CA 1
ATOM 4783 C C . SER A 1 602 ? -2.197 -28.344 -20.031 1 95.31 602 SER A C 1
ATOM 4785 O O . SER A 1 602 ? -2.494 -27.203 -19.672 1 95.31 602 SER A O 1
ATOM 4787 N N . CYS A 1 603 ? -2.27 -29.359 -19.234 1 95.56 603 CYS A N 1
ATOM 4788 C CA . CYS A 1 603 ? -2.793 -29.266 -17.875 1 95.56 603 CYS A CA 1
ATOM 4789 C C . CYS A 1 603 ? -1.829 -28.516 -16.969 1 95.56 603 CYS A C 1
ATOM 4791 O O . CYS A 1 603 ? -0.652 -28.875 -16.875 1 95.56 603 CYS A O 1
ATOM 4793 N N . PRO A 1 604 ? -2.332 -27.453 -16.266 1 94.81 604 PRO A N 1
ATOM 4794 C CA . PRO A 1 604 ? -1.473 -26.734 -15.328 1 94.81 604 PRO A CA 1
ATOM 4795 C C . PRO A 1 604 ? -1.196 -27.547 -14.055 1 94.81 604 PRO A C 1
ATOM 4797 O O . PRO A 1 604 ? -1.995 -28.406 -13.688 1 94.81 604 PRO A O 1
ATOM 4800 N N . ALA A 1 605 ? -0.051 -27.25 -13.492 1 94.5 605 ALA A N 1
ATOM 4801 C CA . ALA A 1 605 ? 0.313 -27.953 -12.266 1 94.5 605 ALA A CA 1
ATOM 4802 C C . ALA A 1 605 ? 0.192 -27.047 -11.047 1 94.5 605 ALA A C 1
ATOM 4804 O O . ALA A 1 605 ? 0.336 -27.516 -9.906 1 94.5 605 ALA A O 1
ATOM 4805 N N . THR A 1 606 ? -0.068 -25.781 -11.312 1 94.38 606 THR A N 1
ATOM 4806 C CA . THR A 1 606 ? -0.097 -24.828 -10.211 1 94.38 606 THR A CA 1
ATOM 4807 C C . THR A 1 606 ? -1.154 -23.75 -10.453 1 94.38 606 THR A C 1
ATOM 4809 O O . THR A 1 606 ? -1.695 -23.656 -11.555 1 94.38 606 THR A O 1
ATOM 4812 N N . THR A 1 607 ? -1.501 -22.984 -9.406 1 92.81 607 THR A N 1
ATOM 4813 C CA . THR A 1 607 ? -2.439 -21.859 -9.492 1 92.81 607 THR A CA 1
ATOM 4814 C C . THR A 1 607 ? -1.695 -20.531 -9.523 1 92.81 607 THR A C 1
ATOM 4816 O O . THR A 1 607 ? -2.238 -19.5 -9.125 1 92.81 607 THR A O 1
ATOM 4819 N N . VAL A 1 608 ? -0.458 -20.516 -9.953 1 90.5 608 VAL A N 1
ATOM 4820 C CA . VAL A 1 608 ? 0.415 -19.359 -9.922 1 90.5 608 VAL A CA 1
ATOM 4821 C C . VAL A 1 608 ? -0.193 -18.234 -10.766 1 90.5 608 VAL A C 1
ATOM 4823 O O . VAL A 1 608 ? -0.082 -17.062 -10.422 1 90.5 608 VAL A O 1
ATOM 4826 N N . ASP A 1 609 ? -0.87 -18.594 -11.898 1 93.06 609 ASP A N 1
ATOM 4827 C CA . ASP A 1 609 ? -1.458 -17.594 -12.773 1 93.06 609 ASP A CA 1
ATOM 4828 C C . ASP A 1 609 ? -2.586 -16.844 -12.07 1 93.06 609 ASP A C 1
ATOM 4830 O O . ASP A 1 609 ? -2.766 -15.641 -12.289 1 93.06 609 ASP A O 1
ATOM 4834 N N . VAL A 1 610 ? -3.34 -17.5 -11.266 1 94.19 610 VAL A N 1
ATOM 4835 C CA . VAL A 1 610 ? -4.406 -16.859 -10.508 1 94.19 610 VAL A CA 1
ATOM 4836 C C . VAL A 1 610 ? -3.801 -15.922 -9.461 1 94.19 610 VAL A C 1
ATOM 4838 O O . VAL A 1 610 ? -4.258 -14.789 -9.289 1 94.19 610 VAL A O 1
ATOM 4841 N N . GLU A 1 611 ? -2.787 -16.406 -8.789 1 88.69 611 GLU A N 1
ATOM 4842 C CA . GLU A 1 611 ? -2.121 -15.617 -7.758 1 88.69 611 GLU A CA 1
ATOM 4843 C C . GLU A 1 611 ? -1.492 -14.359 -8.344 1 88.69 611 GLU A C 1
ATOM 4845 O O . GLU A 1 611 ? -1.497 -13.305 -7.711 1 88.69 611 GLU A O 1
ATOM 4850 N N . ARG A 1 612 ? -0.957 -14.508 -9.461 1 88.62 612 ARG A N 1
ATOM 4851 C CA . ARG A 1 612 ? -0.378 -13.352 -10.141 1 88.62 612 ARG A CA 1
ATOM 4852 C C . ARG A 1 612 ? -1.448 -12.312 -10.461 1 88.62 612 ARG A C 1
ATOM 4854 O O . ARG A 1 612 ? -1.182 -11.109 -10.43 1 88.62 612 ARG A O 1
ATOM 4861 N N . SER A 1 613 ? -2.59 -12.773 -10.836 1 94 613 SER A N 1
ATOM 4862 C CA . SER A 1 613 ? -3.695 -11.859 -11.086 1 94 613 SER A CA 1
ATOM 4863 C C . SER A 1 613 ? -4.062 -11.078 -9.828 1 94 613 SER A C 1
ATOM 4865 O O . SER A 1 613 ? -4.406 -9.898 -9.906 1 94 613 SER A O 1
ATOM 4867 N N . PHE A 1 614 ? -3.957 -11.711 -8.688 1 92.25 614 PHE A N 1
ATOM 4868 C CA . PHE A 1 614 ? -4.281 -11.039 -7.438 1 92.25 614 PHE A CA 1
ATOM 4869 C C . PHE A 1 614 ? -3.189 -10.047 -7.059 1 92.25 614 PHE A C 1
ATOM 4871 O O . PHE A 1 614 ? -3.465 -9.031 -6.418 1 92.25 614 PHE A O 1
ATOM 4878 N N . SER A 1 615 ? -1.951 -10.406 -7.449 1 89.44 615 SER A N 1
ATOM 4879 C CA . SER A 1 615 ? -0.882 -9.43 -7.262 1 89.44 615 SER A CA 1
ATOM 4880 C C . SER A 1 615 ? -1.198 -8.125 -7.98 1 89.44 615 SER A C 1
ATOM 4882 O O . SER A 1 615 ? -0.98 -7.043 -7.43 1 89.44 615 SER A O 1
ATOM 4884 N N . PHE A 1 616 ? -1.715 -8.234 -9.172 1 92.81 616 PHE A N 1
ATOM 4885 C CA . PHE A 1 616 ? -2.186 -7.055 -9.891 1 92.81 616 PHE A CA 1
ATOM 4886 C C . PHE A 1 616 ? -3.355 -6.406 -9.164 1 92.81 616 PHE A C 1
ATOM 4888 O O . PHE A 1 616 ? -3.482 -5.18 -9.156 1 92.81 616 PHE A O 1
ATOM 4895 N N . GLY A 1 617 ? -4.23 -7.227 -8.633 1 93.75 617 GLY A N 1
ATOM 4896 C CA . GLY A 1 617 ? -5.363 -6.715 -7.879 1 93.75 617 GLY A CA 1
ATOM 4897 C C . GLY A 1 617 ? -4.957 -5.793 -6.746 1 93.75 617 GLY A C 1
ATOM 4898 O O . GLY A 1 617 ? -5.625 -4.789 -6.484 1 93.75 617 GLY A O 1
ATOM 4899 N N . ARG A 1 618 ? -3.908 -6.09 -6.145 1 90.94 618 ARG A N 1
ATOM 4900 C CA . ARG A 1 618 ? -3.402 -5.258 -5.059 1 90.94 618 ARG A CA 1
ATOM 4901 C C . ARG A 1 618 ? -2.977 -3.887 -5.578 1 90.94 618 ARG A C 1
ATOM 4903 O O . ARG A 1 618 ? -3.117 -2.881 -4.875 1 90.94 618 ARG A O 1
ATOM 4910 N N . ASP A 1 619 ? -2.439 -3.896 -6.746 1 90.31 619 ASP A N 1
ATOM 4911 C CA . ASP A 1 619 ? -2.076 -2.631 -7.375 1 90.31 619 ASP A CA 1
ATOM 4912 C C . ASP A 1 619 ? -3.32 -1.842 -7.781 1 90.31 619 ASP A C 1
ATOM 4914 O O . ASP A 1 619 ? -3.328 -0.61 -7.727 1 90.31 619 ASP A O 1
ATOM 4918 N N . TYR A 1 620 ? -4.262 -2.643 -8.227 1 93.94 620 TYR A N 1
ATOM 4919 C CA . TYR A 1 620 ? -5.496 -2.031 -8.695 1 93.94 620 TYR A CA 1
ATOM 4920 C C . TYR A 1 620 ? -6.234 -1.336 -7.559 1 93.94 620 TYR A C 1
ATOM 4922 O O . TYR A 1 620 ? -6.816 -0.265 -7.75 1 93.94 620 TYR A O 1
ATOM 4930 N N . VAL A 1 621 ? -6.219 -2 -6.398 1 93.06 621 VAL A N 1
ATOM 4931 C CA . VAL A 1 621 ? -6.871 -1.442 -5.219 1 93.06 621 VAL A CA 1
ATOM 4932 C C . VAL A 1 621 ? -5.828 -0.8 -4.305 1 93.06 621 VAL A C 1
ATOM 4934 O O . VAL A 1 621 ? -5.613 -1.261 -3.182 1 93.06 621 VAL A O 1
ATOM 4937 N N . SER A 1 622 ? -5.281 0.232 -4.805 1 87.06 622 SER A N 1
ATOM 4938 C CA . SER A 1 622 ? -4.266 0.943 -4.039 1 87.06 622 SER A CA 1
ATOM 4939 C C . SER A 1 622 ? -4.875 1.643 -2.828 1 87.06 622 SER A C 1
ATOM 4941 O O . SER A 1 622 ? -6.098 1.656 -2.662 1 87.06 622 SER A O 1
ATOM 4943 N N . LEU A 1 623 ? -4.035 2.24 -2.072 1 81.38 623 LEU A N 1
ATOM 4944 C CA . LEU A 1 623 ? -4.43 2.861 -0.812 1 81.38 623 LEU A CA 1
ATOM 4945 C C . LEU A 1 623 ? -5.496 3.926 -1.041 1 81.38 623 LEU A C 1
ATOM 4947 O O . LEU A 1 623 ? -6.387 4.109 -0.207 1 81.38 623 LEU A O 1
ATOM 4951 N N . ARG A 1 624 ? -5.395 4.582 -2.168 1 83.75 624 ARG A N 1
ATOM 4952 C CA . ARG A 1 624 ? -6.309 5.684 -2.445 1 83.75 624 ARG A CA 1
ATOM 4953 C C . ARG A 1 624 ? -7.578 5.184 -3.131 1 83.75 624 ARG A C 1
ATOM 4955 O O . ARG A 1 624 ? -8.484 5.969 -3.422 1 83.75 624 ARG A O 1
ATOM 4962 N N . ARG A 1 625 ? -7.688 3.883 -3.318 1 90.12 625 ARG A N 1
ATOM 4963 C CA . ARG A 1 625 ? -8.812 3.352 -4.078 1 90.12 625 ARG A CA 1
ATOM 4964 C C . ARG A 1 625 ? -9.594 2.334 -3.254 1 90.12 625 ARG A C 1
ATOM 4966 O O . ARG A 1 625 ? -10.156 1.381 -3.805 1 90.12 625 ARG A O 1
ATOM 4973 N N . HIS A 1 626 ? -9.602 2.475 -2.01 1 85.5 626 HIS A N 1
ATOM 4974 C CA . HIS A 1 626 ? -10.305 1.549 -1.129 1 85.5 626 HIS A CA 1
ATOM 4975 C C . HIS A 1 626 ? -11.812 1.75 -1.206 1 85.5 626 HIS A C 1
ATOM 4977 O O . HIS A 1 626 ? -12.586 0.91 -0.731 1 85.5 626 HIS A O 1
ATOM 4983 N N . ARG A 1 627 ? -12.234 2.814 -1.867 1 83.5 627 ARG A N 1
ATOM 4984 C CA . ARG A 1 627 ? -13.664 3.088 -1.979 1 83.5 627 ARG A CA 1
ATOM 4985 C C . ARG A 1 627 ? -14.266 2.375 -3.186 1 83.5 627 ARG A C 1
ATOM 4987 O O . ARG A 1 627 ? -15.477 2.406 -3.389 1 83.5 627 ARG A O 1
ATOM 4994 N N . LEU A 1 628 ? -13.438 1.783 -3.977 1 91.38 628 LEU A N 1
ATOM 4995 C CA . LEU A 1 628 ? -13.938 1.035 -5.125 1 91.38 628 LEU A CA 1
ATOM 4996 C C . LEU A 1 628 ? -14.914 -0.048 -4.688 1 91.38 628 LEU A C 1
ATOM 4998 O O . LEU A 1 628 ? -14.703 -0.713 -3.672 1 91.38 628 LEU A O 1
ATOM 5002 N N . SER A 1 629 ? -15.992 -0.111 -5.43 1 90.25 629 SER A N 1
ATOM 5003 C CA . SER A 1 629 ? -16.922 -1.206 -5.18 1 90.25 629 SER A CA 1
ATOM 5004 C C . SER A 1 629 ? -16.359 -2.537 -5.652 1 90.25 629 SER A C 1
ATOM 5006 O O . SER A 1 629 ? -15.391 -2.568 -6.414 1 90.25 629 SER A O 1
ATOM 5008 N N . ALA A 1 630 ? -16.969 -3.625 -5.152 1 90.31 630 ALA A N 1
ATOM 5009 C CA . ALA A 1 630 ? -16.531 -4.957 -5.574 1 90.31 630 ALA A CA 1
ATOM 5010 C C . ALA A 1 630 ? -16.672 -5.121 -7.086 1 90.31 630 ALA A C 1
ATOM 5012 O O . ALA A 1 630 ? -15.797 -5.699 -7.73 1 90.31 630 ALA A O 1
ATOM 5013 N N . SER A 1 631 ? -17.719 -4.57 -7.617 1 93.12 631 SER A N 1
ATOM 5014 C CA . SER A 1 631 ? -17.953 -4.676 -9.055 1 93.12 631 SER A CA 1
ATOM 5015 C C . SER A 1 631 ? -16.906 -3.916 -9.852 1 93.12 631 SER A C 1
ATOM 5017 O O . SER A 1 631 ? -16.422 -4.402 -10.875 1 93.12 631 SER A O 1
ATOM 5019 N N . SER A 1 632 ? -16.562 -2.727 -9.359 1 94.38 632 SER A N 1
ATOM 5020 C CA . SER A 1 632 ? -15.539 -1.938 -10.039 1 94.38 632 SER A CA 1
ATOM 5021 C C . SER A 1 632 ? -14.195 -2.652 -10.023 1 94.38 632 SER A C 1
ATOM 5023 O O . SER A 1 632 ? -13.453 -2.613 -11.016 1 94.38 632 SER A O 1
ATOM 5025 N N . VAL A 1 633 ? -13.953 -3.33 -8.906 1 95.38 633 VAL A N 1
ATOM 5026 C CA . VAL A 1 633 ? -12.688 -4.047 -8.773 1 95.38 633 VAL A CA 1
ATOM 5027 C C . VAL A 1 633 ? -12.664 -5.242 -9.719 1 95.38 633 VAL A C 1
ATOM 5029 O O . VAL A 1 633 ? -11.727 -5.398 -10.516 1 95.38 633 VAL A O 1
ATOM 5032 N N . THR A 1 634 ? -13.695 -6.055 -9.672 1 96.25 634 THR A N 1
ATOM 5033 C CA . THR A 1 634 ? -13.727 -7.297 -10.438 1 96.25 634 THR A CA 1
ATOM 5034 C C . THR A 1 634 ? -13.805 -7.012 -11.93 1 96.25 634 THR A C 1
ATOM 5036 O O . THR A 1 634 ? -13.07 -7.602 -12.727 1 96.25 634 THR A O 1
ATOM 5039 N N . GLN A 1 635 ? -14.656 -6.035 -12.344 1 96.56 635 GLN A N 1
ATOM 5040 C CA . GLN A 1 635 ? -14.781 -5.676 -13.758 1 96.56 635 GLN A CA 1
ATOM 5041 C C . GLN A 1 635 ? -13.492 -5.031 -14.273 1 96.56 635 GLN A C 1
ATOM 5043 O O . GLN A 1 635 ? -13.055 -5.324 -15.383 1 96.56 635 GLN A O 1
ATOM 5048 N N . GLY A 1 636 ? -12.969 -4.168 -13.43 1 97 636 GLY A N 1
ATOM 5049 C CA . GLY A 1 636 ? -11.719 -3.525 -13.805 1 97 636 GLY A CA 1
ATOM 5050 C C . GLY A 1 636 ? -10.578 -4.504 -14.008 1 97 636 GLY A C 1
ATOM 5051 O O . GLY A 1 636 ? -9.844 -4.414 -14.992 1 97 636 GLY A O 1
ATOM 5052 N N . MET A 1 637 ? -10.422 -5.457 -13.125 1 96.62 637 MET A N 1
ATOM 5053 C CA . MET A 1 637 ? -9.383 -6.473 -13.242 1 96.62 637 MET A CA 1
ATOM 5054 C C . MET A 1 637 ? -9.594 -7.332 -14.484 1 96.62 637 MET A C 1
ATOM 5056 O O . MET A 1 637 ? -8.641 -7.629 -15.211 1 96.62 637 MET A O 1
ATOM 5060 N N . THR A 1 638 ? -10.828 -7.727 -14.641 1 96.94 638 THR A N 1
ATOM 5061 C CA . THR A 1 638 ? -11.141 -8.57 -15.789 1 96.94 638 THR A CA 1
ATOM 5062 C C . THR A 1 638 ? -10.766 -7.859 -17.094 1 96.94 638 THR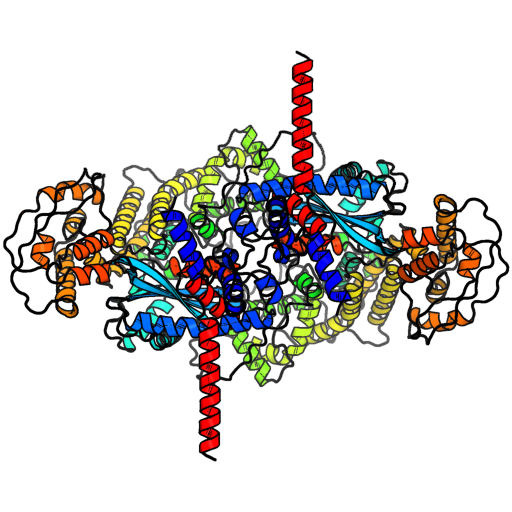 A C 1
ATOM 5064 O O . THR A 1 638 ? -10.094 -8.438 -17.953 1 96.94 638 THR A O 1
ATOM 5067 N N . VAL A 1 639 ? -11.195 -6.594 -17.234 1 96.62 639 VAL A N 1
ATOM 5068 C CA . VAL A 1 639 ? -10.898 -5.812 -18.422 1 96.62 639 VAL A CA 1
ATOM 5069 C C . VAL A 1 639 ? -9.383 -5.668 -18.578 1 96.62 639 VAL A C 1
ATOM 5071 O O . VAL A 1 639 ? -8.859 -5.738 -19.703 1 96.62 639 VAL A O 1
ATOM 5074 N N . ALA A 1 640 ? -8.719 -5.449 -17.484 1 96.94 640 ALA A N 1
ATOM 5075 C CA . ALA A 1 640 ? -7.266 -5.309 -17.5 1 96.94 640 ALA A CA 1
ATOM 5076 C C . ALA A 1 640 ? -6.609 -6.539 -18.125 1 96.94 640 ALA A C 1
ATOM 5078 O O . ALA A 1 640 ? -5.762 -6.418 -19.016 1 96.94 640 ALA A O 1
ATOM 5079 N N . PHE A 1 641 ? -6.984 -7.684 -17.75 1 95.69 641 PHE A N 1
ATOM 5080 C CA . PHE A 1 641 ? -6.316 -8.898 -18.203 1 95.69 641 PHE A CA 1
ATOM 5081 C C . PHE A 1 641 ? -6.75 -9.258 -19.625 1 95.69 641 PHE A C 1
ATOM 5083 O O . PHE A 1 641 ? -5.965 -9.805 -20.391 1 95.69 641 PHE A O 1
ATOM 5090 N N . TYR A 1 642 ? -8.023 -8.945 -19.969 1 95.44 642 TYR A N 1
ATOM 5091 C CA . TYR A 1 642 ? -8.422 -9.117 -21.359 1 95.44 642 TYR A CA 1
ATOM 5092 C C . TYR A 1 642 ? -7.59 -8.242 -22.281 1 95.44 642 TYR A C 1
ATOM 5094 O O . TYR A 1 642 ? -7.203 -8.664 -23.375 1 95.44 642 TYR A O 1
ATOM 5102 N N . SER A 1 643 ? -7.344 -7.043 -21.781 1 94.25 643 SER A N 1
ATOM 5103 C CA . SER A 1 643 ? -6.516 -6.129 -22.562 1 94.25 643 SER A CA 1
ATOM 5104 C C . SER A 1 643 ? -5.074 -6.621 -22.641 1 94.25 643 SER A C 1
ATOM 5106 O O . SER A 1 643 ? -4.492 -6.672 -23.734 1 94.25 643 SER A O 1
ATOM 5108 N N . LYS A 1 644 ? -4.496 -7.047 -21.547 1 91.69 644 LYS A N 1
ATOM 5109 C CA . LYS A 1 644 ? -3.115 -7.52 -21.5 1 91.69 644 LYS A CA 1
ATOM 5110 C C . LYS A 1 644 ? -2.912 -8.734 -22.391 1 91.69 644 LYS A C 1
ATOM 5112 O O . LYS A 1 644 ? -1.816 -8.945 -22.922 1 91.69 644 LYS A O 1
ATOM 5117 N N . ASN A 1 645 ? -4.004 -9.477 -22.562 1 89.88 645 ASN A N 1
ATOM 5118 C CA . ASN A 1 645 ? -3.914 -10.688 -23.391 1 89.88 645 ASN A CA 1
ATOM 5119 C C . ASN A 1 645 ? -4.391 -10.43 -24.812 1 89.88 645 ASN A C 1
ATOM 5121 O O . ASN A 1 645 ? -4.633 -11.375 -25.578 1 89.88 645 ASN A O 1
ATOM 5125 N N . GLY A 1 646 ? -4.668 -9.227 -25.203 1 88.06 646 GLY A N 1
ATOM 5126 C CA . GLY A 1 646 ? -4.957 -8.844 -26.562 1 88.06 646 GLY A CA 1
ATOM 5127 C C . GLY A 1 646 ? -6.363 -9.211 -27 1 88.06 646 GLY A C 1
ATOM 5128 O O . GLY A 1 646 ? -6.613 -9.422 -28.188 1 88.06 646 GLY A O 1
ATOM 5129 N N . LYS A 1 647 ? -7.258 -9.273 -26.062 1 91.38 647 LYS A N 1
ATOM 5130 C CA . LYS A 1 647 ? -8.609 -9.711 -26.406 1 91.38 647 LYS A CA 1
ATOM 5131 C C . LYS A 1 647 ? -9.516 -8.523 -26.688 1 91.38 647 LYS A C 1
ATOM 5133 O O . LYS A 1 647 ? -10.672 -8.695 -27.094 1 91.38 647 LYS A O 1
ATOM 5138 N N . ILE A 1 648 ? -9 -7.344 -26.469 1 93.12 648 ILE A N 1
ATOM 5139 C CA . ILE A 1 648 ? -9.812 -6.156 -26.719 1 93.12 648 ILE A CA 1
ATOM 5140 C C . ILE A 1 648 ? -9.367 -5.508 -28.031 1 93.12 648 ILE A C 1
ATOM 5142 O O . ILE A 1 648 ? -8.32 -4.859 -28.094 1 93.12 648 ILE A O 1
ATOM 5146 N N . GLY A 1 649 ? -10.195 -5.668 -29 1 88.38 649 GLY A N 1
ATOM 5147 C CA . GLY A 1 649 ? -9.898 -5.074 -30.297 1 88.38 649 GLY A CA 1
ATOM 5148 C C . GLY A 1 649 ? -10.344 -3.627 -30.406 1 88.38 649 GLY A C 1
ATOM 5149 O O . GLY A 1 649 ? -10.922 -3.078 -29.453 1 88.38 649 GLY A O 1
ATOM 5150 N N . SER A 1 650 ? -10.078 -3.08 -31.516 1 88.19 650 SER A N 1
ATOM 5151 C CA . SER A 1 650 ? -10.43 -1.684 -31.75 1 88.19 650 SER A CA 1
ATOM 5152 C C . SER A 1 650 ? -11.938 -1.513 -31.891 1 88.19 650 SER A C 1
ATOM 5154 O O . SER A 1 650 ? -12.609 -2.348 -32.5 1 88.19 650 SER A O 1
ATOM 5156 N N . GLY A 1 651 ? -12.508 -0.538 -31.25 1 90.19 651 GLY A N 1
ATOM 5157 C CA . GLY A 1 651 ? -13.883 -0.114 -31.438 1 90.19 651 GLY A CA 1
ATOM 5158 C C . GLY A 1 651 ? -14.891 -1.013 -30.734 1 90.19 651 GLY A C 1
ATOM 5159 O O . GLY A 1 651 ? -16.078 -0.97 -31.031 1 90.19 651 GLY A O 1
ATOM 5160 N N . VAL A 1 652 ? -14.453 -1.825 -29.875 1 92.62 652 VAL A N 1
ATOM 5161 C CA . VAL A 1 652 ? -15.336 -2.781 -29.219 1 92.62 652 VAL A CA 1
ATOM 5162 C C . VAL A 1 652 ? -16.406 -2.033 -28.422 1 92.62 652 VAL A C 1
ATOM 5164 O O . VAL A 1 652 ? -17.594 -2.352 -28.516 1 92.62 652 VAL A O 1
ATOM 5167 N N . LEU A 1 653 ? -15.984 -1.044 -27.672 1 93.75 653 LEU A N 1
ATOM 5168 C CA . LEU A 1 653 ? -16.906 -0.285 -26.844 1 93.75 653 LEU A CA 1
ATOM 5169 C C . LEU A 1 653 ? -17.891 0.497 -27.703 1 93.75 653 LEU A C 1
ATOM 5171 O O . LEU A 1 653 ? -19.094 0.502 -27.422 1 93.75 653 LEU A O 1
ATOM 5175 N N . HIS A 1 654 ? -17.406 1.158 -28.734 1 92.44 654 HIS A N 1
ATOM 5176 C CA . HIS A 1 654 ? -18.25 1.953 -29.609 1 92.44 654 HIS A CA 1
ATOM 5177 C C . HIS A 1 654 ? -19.297 1.082 -30.312 1 92.44 654 HIS A C 1
ATOM 5179 O O . HIS A 1 654 ? -20.469 1.443 -30.375 1 92.44 654 HIS A O 1
ATOM 5185 N N . LYS A 1 655 ? -18.859 -0.032 -30.828 1 91.06 655 LYS A N 1
ATOM 5186 C CA . LYS A 1 655 ? -19.766 -0.958 -31.5 1 91.06 655 LYS A CA 1
ATOM 5187 C C . LYS A 1 655 ? -20.812 -1.508 -30.547 1 91.06 655 LYS A C 1
ATOM 5189 O O . LYS A 1 655 ? -21.984 -1.684 -30.922 1 91.06 655 LYS A O 1
ATOM 5194 N N . TRP A 1 656 ? -20.422 -1.783 -29.406 1 91.62 656 TRP A N 1
ATOM 5195 C CA . TRP A 1 656 ? -21.328 -2.311 -28.406 1 91.62 656 TRP A CA 1
ATOM 5196 C C . TRP A 1 656 ? -22.375 -1.272 -28.016 1 91.62 656 TRP A C 1
ATOM 5198 O O . TRP A 1 656 ? -23.562 -1.595 -27.891 1 91.62 656 TRP A O 1
ATOM 5208 N N . LYS A 1 657 ? -21.938 -0.012 -27.797 1 91.25 657 LYS A N 1
ATOM 5209 C CA . LYS A 1 657 ? -22.875 1.064 -27.469 1 91.25 657 LYS A CA 1
ATOM 5210 C C . LYS A 1 657 ? -23.891 1.274 -28.594 1 91.25 657 LYS A C 1
ATOM 5212 O O . LYS A 1 657 ? -25.062 1.512 -28.328 1 91.25 657 LYS A O 1
ATOM 5217 N N . LEU A 1 658 ? -23.406 1.188 -29.781 1 90.38 658 LEU A N 1
ATOM 5218 C CA . LEU A 1 658 ? -24.281 1.342 -30.953 1 90.38 658 LEU A CA 1
ATOM 5219 C C . LEU A 1 658 ? -25.297 0.208 -31.016 1 90.38 658 LEU A C 1
ATOM 5221 O O . LEU A 1 658 ? -26.469 0.438 -31.344 1 90.38 658 LEU A O 1
ATOM 5225 N N . LYS A 1 659 ? -24.828 -0.952 -30.781 1 89.56 659 LYS A N 1
ATOM 5226 C CA . LYS A 1 659 ? -25.719 -2.111 -30.797 1 89.56 659 LYS A CA 1
ATOM 5227 C C . LYS A 1 659 ? -26.812 -1.972 -29.734 1 89.56 659 LYS A C 1
ATOM 5229 O O . LYS A 1 659 ? -27.984 -2.256 -30.016 1 89.56 659 LYS A O 1
ATOM 5234 N N . LYS A 1 660 ? -26.469 -1.601 -28.625 1 88.81 660 LYS A N 1
ATOM 5235 C CA . LYS A 1 660 ? -27.438 -1.464 -27.531 1 88.81 660 LYS A CA 1
ATOM 5236 C C . LYS A 1 660 ? -28.438 -0.345 -27.828 1 88.81 660 LYS A C 1
ATOM 5238 O O . LYS A 1 660 ? -29.609 -0.447 -27.469 1 88.81 660 LYS A O 1
ATOM 5243 N N . LYS A 1 661 ? -27.906 0.729 -28.375 1 88.12 661 LYS A N 1
ATOM 5244 C CA . LYS A 1 661 ? -28.797 1.819 -28.781 1 88.12 661 LYS A CA 1
ATOM 5245 C C . LYS A 1 661 ? -29.812 1.357 -29.828 1 88.12 661 LYS A C 1
ATOM 5247 O O . LYS A 1 661 ? -30.984 1.719 -29.75 1 88.12 661 LYS A O 1
ATOM 5252 N N . ASN A 1 662 ? -29.312 0.621 -30.75 1 89.06 662 ASN A N 1
ATOM 5253 C CA . ASN A 1 662 ? -30.172 0.093 -31.797 1 89.06 662 ASN A CA 1
ATOM 5254 C C . ASN A 1 662 ? -31.203 -0.879 -31.234 1 89.06 662 ASN A C 1
ATOM 5256 O O . ASN A 1 662 ? -32.375 -0.885 -31.656 1 89.06 662 ASN A O 1
ATOM 5260 N N . GLU A 1 663 ? -30.781 -1.657 -30.344 1 88.44 663 GLU A N 1
ATOM 5261 C CA . GLU A 1 663 ? -31.688 -2.588 -29.688 1 88.44 663 GLU A CA 1
ATOM 5262 C C . GLU A 1 663 ? -32.781 -1.841 -28.906 1 88.44 663 GLU A C 1
ATOM 5264 O O . GLU A 1 663 ? -33.938 -2.238 -28.906 1 88.44 663 GLU A O 1
ATOM 5269 N N . ALA A 1 664 ? -32.406 -0.826 -28.25 1 86.81 664 ALA A N 1
ATOM 5270 C CA . ALA A 1 664 ? -33.344 -0.011 -27.5 1 86.81 664 ALA A CA 1
ATOM 5271 C C . ALA A 1 664 ? -34.344 0.67 -28.438 1 86.81 664 ALA A C 1
ATOM 5273 O O . ALA A 1 664 ? -35.531 0.735 -28.141 1 86.81 664 ALA A O 1
ATOM 5274 N N . LYS A 1 665 ? -33.812 1.167 -29.531 1 88.31 665 LYS A N 1
ATOM 5275 C CA . LYS A 1 665 ? -34.688 1.794 -30.516 1 88.31 665 LYS A CA 1
ATOM 5276 C C . LYS A 1 665 ? -35.656 0.786 -31.094 1 88.31 665 LYS A C 1
ATOM 5278 O O . LYS A 1 665 ? -36.844 1.106 -31.297 1 88.31 665 LYS A O 1
ATOM 5283 N N . GLN A 1 666 ? -35.156 -0.347 -31.375 1 88.69 666 GLN A N 1
ATOM 5284 C CA . GLN A 1 666 ? -36.031 -1.399 -31.906 1 88.69 666 GLN A CA 1
ATOM 5285 C C . GLN A 1 666 ? -37.094 -1.808 -30.891 1 88.69 666 GLN A C 1
ATOM 5287 O O . GLN A 1 666 ? -38.25 -2.049 -31.25 1 88.69 666 GLN A O 1
ATOM 5292 N N . ARG A 1 667 ? -36.688 -1.896 -29.688 1 86.75 667 ARG A N 1
ATOM 5293 C CA . ARG A 1 667 ? -37.625 -2.217 -28.641 1 86.75 667 ARG A CA 1
ATOM 5294 C C . ARG A 1 667 ? -38.719 -1.143 -28.531 1 86.75 667 ARG A C 1
ATOM 5296 O O . ARG A 1 667 ? -39.906 -1.454 -28.344 1 86.75 667 ARG A O 1
ATOM 5303 N N . ASP A 1 668 ? -38.281 0.078 -28.609 1 86.31 668 ASP A N 1
ATOM 5304 C CA . ASP A 1 668 ? -39.25 1.187 -28.562 1 86.31 668 ASP A CA 1
ATOM 5305 C C . ASP A 1 668 ? -40.156 1.163 -29.781 1 86.31 668 ASP A C 1
ATOM 5307 O O . ASP A 1 668 ? -41.344 1.451 -29.656 1 86.31 668 ASP A O 1
ATOM 5311 N N . LYS A 1 669 ? -39.625 0.796 -30.938 1 84.62 669 LYS A N 1
ATOM 5312 C CA . LYS A 1 669 ? -40.438 0.681 -32.156 1 84.62 669 LYS A CA 1
ATOM 5313 C C . LYS A 1 669 ? -41.438 -0.47 -32.031 1 84.62 669 LYS A C 1
ATOM 5315 O O . LYS A 1 669 ? -42.594 -0.342 -32.438 1 84.62 669 LYS A O 1
ATOM 5320 N N . ASP A 1 670 ? -40.906 -1.467 -31.484 1 82.88 670 ASP A N 1
ATOM 5321 C CA . ASP A 1 670 ? -41.781 -2.627 -31.312 1 82.88 670 ASP A CA 1
ATOM 5322 C C . ASP A 1 670 ? -42.906 -2.332 -30.328 1 82.88 670 ASP A C 1
ATOM 5324 O O . ASP A 1 670 ? -44.031 -2.775 -30.516 1 82.88 670 ASP A O 1
ATOM 5328 N N . LYS A 1 671 ? -42.625 -1.595 -29.328 1 82.12 671 LYS A N 1
ATOM 5329 C CA . LYS A 1 671 ? -43.625 -1.189 -28.359 1 82.12 671 LYS A CA 1
ATOM 5330 C C . LYS A 1 671 ? -44.656 -0.239 -28.984 1 82.12 671 LYS A C 1
ATOM 5332 O O . LYS A 1 671 ? -45.844 -0.323 -28.703 1 82.12 671 LYS A O 1
ATOM 5337 N N . SER A 1 672 ? -44.125 0.645 -29.812 1 80.5 672 SER A N 1
ATOM 5338 C CA . SER A 1 672 ? -45 1.594 -30.484 1 80.5 672 SER A CA 1
ATOM 5339 C C . SER A 1 672 ? -45.875 0.896 -31.516 1 80.5 672 SER A C 1
ATOM 5341 O O . SER A 1 672 ? -47.031 1.266 -31.703 1 80.5 672 SER A O 1
ATOM 5343 N N . ALA A 1 673 ? -45.406 -0.108 -32.062 1 78.56 673 ALA A N 1
ATOM 5344 C CA . ALA A 1 673 ? -46.188 -0.857 -33.062 1 78.56 673 ALA A CA 1
ATOM 5345 C C . ALA A 1 673 ? -47.25 -1.71 -32.406 1 78.56 673 ALA A C 1
ATOM 5347 O O . ALA A 1 673 ? -48.312 -1.959 -32.969 1 78.56 673 ALA A O 1
ATOM 5348 N N . ARG A 1 674 ? -47 -1.989 -31.219 1 77.75 674 ARG A N 1
ATOM 5349 C CA . ARG A 1 674 ? -47.969 -2.764 -30.484 1 77.75 674 ARG A CA 1
ATOM 5350 C C . ARG A 1 674 ? -49.094 -1.862 -29.938 1 77.75 674 ARG A C 1
ATOM 5352 O O . ARG A 1 674 ? -50.188 -2.336 -29.609 1 77.75 674 ARG A O 1
ATOM 5359 N N . ARG A 1 675 ? -48.906 -0.601 -29.938 1 59.84 675 ARG A N 1
ATOM 5360 C CA . ARG A 1 675 ? -49.969 0.32 -29.531 1 59.84 675 ARG A CA 1
ATOM 5361 C C . ARG A 1 675 ? -50.75 0.791 -30.75 1 59.84 675 ARG A C 1
ATOM 5363 O O . ARG A 1 675 ? -51.969 0.983 -30.656 1 59.84 675 ARG A O 1
ATOM 5370 N N . MET B 1 1 ? -16.156 32.5 -23.094 1 27.91 1 MET B N 1
ATOM 5371 C CA . MET B 1 1 ? -15.648 31.438 -23.953 1 27.91 1 MET B CA 1
ATOM 5372 C C . MET B 1 1 ? -14.203 31.703 -24.359 1 27.91 1 MET B C 1
ATOM 5374 O O . MET B 1 1 ? -13.383 30.781 -24.391 1 27.91 1 MET B O 1
ATOM 5378 N N . ARG B 1 2 ? -13.945 32.938 -24.703 1 36.19 2 ARG B N 1
ATOM 5379 C CA . ARG B 1 2 ? -12.641 33.406 -25.172 1 36.19 2 ARG B CA 1
ATOM 5380 C C . ARG B 1 2 ? -11.641 33.469 -24.016 1 36.19 2 ARG B C 1
ATOM 5382 O O . ARG B 1 2 ? -10.461 33.156 -24.203 1 36.19 2 ARG B O 1
ATOM 5389 N N . GLN B 1 3 ? -12.125 33.75 -22.906 1 28.02 3 GLN B N 1
ATOM 5390 C CA . GLN B 1 3 ? -11.219 33.938 -21.781 1 28.02 3 GLN B CA 1
ATOM 5391 C C . GLN B 1 3 ? -10.797 32.594 -21.188 1 28.02 3 GLN B C 1
ATOM 5393 O O . GLN B 1 3 ? -9.719 32.469 -20.609 1 28.02 3 GLN B O 1
ATOM 5398 N N . LYS B 1 4 ? -11.641 31.641 -21.109 1 36.84 4 LYS B N 1
ATOM 5399 C CA . LYS B 1 4 ? -11.297 30.297 -20.656 1 36.84 4 LYS B CA 1
ATOM 5400 C C . LYS B 1 4 ? -10.297 29.641 -21.594 1 36.84 4 LYS B C 1
ATOM 5402 O O . LYS B 1 4 ? -9.391 28.922 -21.156 1 36.84 4 LYS B O 1
ATOM 5407 N N . GLU B 1 5 ? -10.516 29.812 -22.891 1 39.28 5 GLU B N 1
ATOM 5408 C CA . GLU B 1 5 ? -9.617 29.297 -23.922 1 39.28 5 GLU B CA 1
ATOM 5409 C C . GLU B 1 5 ? -8.203 29.875 -23.75 1 39.28 5 GLU B C 1
ATOM 5411 O O . GLU B 1 5 ? -7.219 29.156 -23.938 1 39.28 5 GLU B O 1
ATOM 5416 N N . THR B 1 6 ? -8.164 31.094 -23.328 1 41.38 6 THR B N 1
ATOM 5417 C CA . THR B 1 6 ? -6.852 31.719 -23.203 1 41.38 6 THR B CA 1
ATOM 5418 C C . THR B 1 6 ? -6.105 31.172 -21.984 1 41.38 6 THR B C 1
ATOM 5420 O O . THR B 1 6 ? -4.895 30.953 -22.047 1 41.38 6 THR B O 1
ATOM 5423 N N . LYS B 1 7 ? -6.824 30.938 -20.969 1 40.34 7 LYS B N 1
ATOM 5424 C CA . LYS B 1 7 ? -6.215 30.438 -19.75 1 40.34 7 LYS B CA 1
ATOM 5425 C C . LYS B 1 7 ? -5.75 28.984 -19.922 1 40.34 7 LYS B C 1
ATOM 5427 O O . LYS B 1 7 ? -4.711 28.594 -19.375 1 40.34 7 LYS B O 1
ATOM 5432 N N . ASN B 1 8 ? -6.539 28.141 -20.531 1 41.69 8 ASN B N 1
ATOM 5433 C CA . ASN B 1 8 ? -6.141 26.766 -20.859 1 41.69 8 ASN B CA 1
ATOM 5434 C C . ASN B 1 8 ? -4.93 26.75 -21.781 1 41.69 8 ASN B C 1
ATOM 5436 O O . ASN B 1 8 ? -4.035 25.922 -21.625 1 41.69 8 ASN B O 1
ATOM 5440 N N . THR B 1 9 ? -4.922 27.703 -22.688 1 42.84 9 THR B N 1
ATOM 5441 C CA . THR B 1 9 ? -3.812 27.844 -23.625 1 42.84 9 THR B CA 1
ATOM 5442 C C . THR B 1 9 ? -2.541 28.281 -22.906 1 42.84 9 THR B C 1
ATOM 5444 O O . THR B 1 9 ? -1.447 27.812 -23.234 1 42.84 9 THR B O 1
ATOM 5447 N N . GLN B 1 10 ? -2.672 29.094 -22.031 1 42.69 10 GLN B N 1
ATOM 5448 C CA . GLN B 1 10 ? -1.497 29.562 -21.312 1 42.69 10 GLN B CA 1
ATOM 5449 C C . GLN B 1 10 ? -0.942 28.469 -20.406 1 42.69 10 GLN B C 1
ATOM 5451 O O . GLN B 1 10 ? 0.275 28.312 -20.281 1 42.69 10 GLN B O 1
ATOM 5456 N N . LYS B 1 11 ? -1.747 27.75 -19.828 1 45.06 11 LYS B N 1
ATOM 5457 C CA . LYS B 1 11 ? -1.293 26.641 -18.984 1 45.06 11 LYS B CA 1
ATOM 5458 C C . LYS B 1 11 ? -0.66 25.531 -19.828 1 45.06 11 LYS B C 1
ATOM 5460 O O . LYS B 1 11 ? 0.359 24.969 -19.438 1 45.06 11 LYS B O 1
ATOM 5465 N N . LEU B 1 12 ? -1.304 25.328 -21 1 46.5 12 LEU B N 1
ATOM 5466 C CA . LEU B 1 12 ? -0.658 24.391 -21.906 1 46.5 12 LEU B CA 1
ATOM 5467 C C . LEU B 1 12 ? 0.672 24.938 -22.406 1 46.5 12 LEU B C 1
ATOM 5469 O O . LEU B 1 12 ? 1.652 24.203 -22.516 1 46.5 12 LEU B O 1
ATOM 5473 N N . ALA B 1 13 ? 0.662 26.203 -22.734 1 44.84 13 ALA B N 1
ATOM 5474 C CA . ALA B 1 13 ? 1.9 26.875 -23.125 1 44.84 13 ALA B CA 1
ATOM 5475 C C . ALA B 1 13 ? 2.951 26.781 -22.031 1 44.84 13 ALA B C 1
ATOM 5477 O O . ALA B 1 13 ? 4.137 26.578 -22.297 1 44.84 13 ALA B O 1
ATOM 5478 N N . ALA B 1 14 ? 2.516 26.875 -20.938 1 46.78 14 ALA B N 1
ATOM 5479 C CA . ALA B 1 14 ? 3.424 26.781 -19.797 1 46.78 14 ALA B CA 1
ATOM 5480 C C . ALA B 1 14 ? 3.994 25.375 -19.656 1 46.78 14 ALA B C 1
ATOM 5482 O O . ALA B 1 14 ? 5.09 25.203 -19.125 1 46.78 14 ALA B O 1
ATOM 5483 N N . LEU B 1 15 ? 3.201 24.469 -20.156 1 47.88 15 LEU B N 1
ATOM 5484 C CA . LEU B 1 15 ? 3.66 23.094 -20.156 1 47.88 15 LEU B CA 1
ATOM 5485 C C . LEU B 1 15 ? 4.453 22.781 -21.422 1 47.88 15 LEU B C 1
ATOM 5487 O O . LEU B 1 15 ? 4.766 21.625 -21.703 1 47.88 15 LEU B O 1
ATOM 5491 N N . GLY B 1 16 ? 4.793 23.875 -22.312 1 41.06 16 GLY B N 1
ATOM 5492 C CA . GLY B 1 16 ? 5.574 23.734 -23.531 1 41.06 16 GLY B CA 1
ATOM 5493 C C . GLY B 1 16 ? 4.77 23.188 -24.688 1 41.06 16 GLY B C 1
ATOM 5494 O O . GLY B 1 16 ? 5.332 22.625 -25.625 1 41.06 16 GLY B O 1
ATOM 5495 N N . ILE B 1 17 ? 3.578 23.078 -24.562 1 44.62 17 ILE B N 1
ATOM 5496 C CA . ILE B 1 17 ? 2.754 22.641 -25.688 1 44.62 17 ILE B CA 1
ATOM 5497 C C . ILE B 1 17 ? 2.453 23.812 -26.609 1 44.62 17 ILE B C 1
ATOM 5499 O O . ILE B 1 17 ? 1.972 24.859 -26.156 1 44.62 17 ILE B O 1
ATOM 5503 N N . SER B 1 18 ? 2.992 23.906 -27.797 1 42.91 18 SER B N 1
ATOM 5504 C CA . SER B 1 18 ? 2.773 24.984 -28.75 1 42.91 18 SER B CA 1
ATOM 5505 C C . SER B 1 18 ? 1.295 25.109 -29.109 1 42.91 18 SER B C 1
ATOM 5507 O O . SER B 1 18 ? 0.511 24.188 -28.875 1 42.91 18 SER B O 1
ATOM 5509 N N . GLY B 1 19 ? 0.846 26.422 -29.5 1 40.66 19 GLY B N 1
ATOM 5510 C CA . GLY B 1 19 ? -0.462 26.844 -29.969 1 40.66 19 GLY B CA 1
ATOM 5511 C C . GLY B 1 19 ? -1.125 25.812 -30.875 1 40.66 19 GLY B C 1
ATOM 5512 O O . GLY B 1 19 ? -2.342 25.844 -31.078 1 40.66 19 GLY B O 1
ATOM 5513 N N . THR B 1 20 ? -0.476 25.109 -31.797 1 44.97 20 THR B N 1
ATOM 5514 C CA . THR B 1 20 ? -1.029 24.172 -32.75 1 44.97 20 THR B CA 1
ATOM 5515 C C . THR B 1 20 ? -1.154 22.781 -32.156 1 44.97 20 THR B C 1
ATOM 5517 O O . THR B 1 20 ? -1.571 21.828 -32.812 1 44.97 20 THR B O 1
ATOM 5520 N N . GLY B 1 21 ? -1.015 22.547 -30.828 1 56.47 21 GLY B N 1
ATOM 5521 C CA . GLY B 1 21 ? -1.177 21.281 -30.125 1 56.47 21 GLY B CA 1
ATOM 5522 C C . GLY B 1 21 ? 0.052 20.406 -30.203 1 56.47 21 GLY B C 1
ATOM 5523 O O . GLY B 1 21 ? 0.034 19.266 -29.734 1 56.47 21 GLY B O 1
ATOM 5524 N N . ASP B 1 22 ? 1.184 20.906 -30.797 1 69.25 22 ASP B N 1
ATOM 5525 C CA . ASP B 1 22 ? 2.346 20.062 -31.062 1 69.25 22 ASP B CA 1
ATOM 5526 C C . ASP B 1 22 ? 3.352 20.141 -29.906 1 69.25 22 ASP B C 1
ATOM 5528 O O . ASP B 1 22 ? 3.541 21.203 -29.312 1 69.25 22 ASP B O 1
ATOM 5532 N N . VAL B 1 23 ? 3.9 19.109 -29.438 1 83.56 23 VAL B N 1
ATOM 5533 C CA . VAL B 1 23 ? 4.883 18.969 -28.359 1 83.56 23 VAL B CA 1
ATOM 5534 C C . VAL B 1 23 ? 6.293 19.094 -28.938 1 83.56 23 VAL B C 1
ATOM 5536 O O . VAL B 1 23 ? 6.621 18.438 -29.938 1 83.56 23 VAL B O 1
ATOM 5539 N N . ASP B 1 24 ? 7.098 20.094 -28.438 1 87.25 24 ASP B N 1
ATOM 5540 C CA . ASP B 1 24 ? 8.516 20.203 -28.797 1 87.25 24 ASP B CA 1
ATOM 5541 C C . ASP B 1 24 ? 9.297 18.984 -28.297 1 87.25 24 ASP B C 1
ATOM 5543 O O . ASP B 1 24 ? 9.289 18.672 -27.109 1 87.25 24 ASP B O 1
ATOM 5547 N N . PRO B 1 25 ? 9.961 18.297 -29.281 1 90.06 25 PRO B N 1
ATOM 5548 C CA . PRO B 1 25 ? 10.719 17.094 -28.891 1 90.06 25 PRO B CA 1
ATOM 5549 C C . PRO B 1 25 ? 11.742 17.375 -27.797 1 90.06 25 PRO B C 1
ATOM 5551 O O . PRO B 1 25 ? 12.047 16.5 -26.984 1 90.06 25 PRO B O 1
ATOM 5554 N N . ARG B 1 26 ? 12.375 18.625 -27.781 1 90.94 26 ARG B N 1
ATOM 5555 C CA . ARG B 1 26 ? 13.367 19 -26.781 1 90.94 26 ARG B CA 1
ATOM 5556 C C . ARG B 1 26 ? 12.758 19.062 -25.391 1 90.94 26 ARG B C 1
ATOM 5558 O O . ARG B 1 26 ? 13.469 18.969 -24.391 1 90.94 26 ARG B O 1
ATOM 5565 N N . GLU B 1 27 ? 11.406 19.078 -25.266 1 92.75 27 GLU B N 1
ATOM 5566 C CA . GLU B 1 27 ? 10.695 19.219 -24 1 92.75 27 GLU B CA 1
ATOM 5567 C C . GLU B 1 27 ? 10.211 17.875 -23.484 1 92.75 27 GLU B C 1
ATOM 5569 O O . GLU B 1 27 ? 9.836 17.75 -22.312 1 92.75 27 GLU B O 1
ATOM 5574 N N . VAL B 1 28 ? 10.297 16.859 -24.297 1 93.88 28 VAL B N 1
ATOM 5575 C CA . VAL B 1 28 ? 9.695 15.57 -24 1 93.88 28 VAL B CA 1
ATOM 5576 C C . VAL B 1 28 ? 10.328 14.992 -22.734 1 93.88 28 VAL B C 1
ATOM 5578 O O . VAL B 1 28 ? 9.617 14.531 -21.828 1 93.88 28 VAL B O 1
ATOM 5581 N N . PRO B 1 29 ? 11.688 15.078 -22.594 1 94.75 29 PRO B N 1
ATOM 5582 C CA . PRO B 1 29 ? 12.281 14.531 -21.375 1 94.75 29 PRO B CA 1
ATOM 5583 C C . PRO B 1 29 ? 11.758 15.211 -20.109 1 94.75 29 PRO B C 1
ATOM 5585 O O . PRO B 1 29 ? 11.477 14.547 -19.109 1 94.75 29 PRO B O 1
ATOM 5588 N N . GLN B 1 30 ? 11.609 16.5 -20.156 1 95.69 30 GLN B N 1
ATOM 5589 C CA . GLN B 1 30 ? 11.117 17.234 -19 1 95.69 30 GLN B CA 1
ATOM 5590 C C . GLN B 1 30 ? 9.656 16.891 -18.703 1 95.69 30 GLN B C 1
ATOM 5592 O O . GLN B 1 30 ? 9.281 16.688 -17.547 1 95.69 30 GLN B O 1
ATOM 5597 N N . LEU B 1 31 ? 8.867 16.891 -19.781 1 95.06 31 LEU B N 1
ATOM 5598 C CA . LEU B 1 31 ? 7.449 16.578 -19.609 1 95.06 31 LEU B CA 1
ATOM 5599 C C . LEU B 1 31 ? 7.258 15.203 -18.984 1 95.06 31 LEU B C 1
ATOM 5601 O O . LEU B 1 31 ? 6.418 15.023 -18.109 1 95.06 31 LEU B O 1
ATOM 5605 N N . CYS B 1 32 ? 8.039 14.219 -19.422 1 95.88 32 CYS B N 1
ATOM 5606 C CA . CYS B 1 32 ? 7.957 12.859 -18.906 1 95.88 32 CYS B CA 1
ATOM 5607 C C . CYS B 1 32 ? 8.406 12.789 -17.453 1 95.88 32 CYS B C 1
ATOM 5609 O O . CYS B 1 32 ? 7.762 12.148 -16.625 1 95.88 32 CYS B O 1
ATOM 5611 N N . ALA B 1 33 ? 9.516 13.461 -17.172 1 96.81 33 ALA B N 1
ATOM 5612 C CA . ALA B 1 33 ? 10.031 13.484 -15.797 1 96.81 33 ALA B CA 1
ATOM 5613 C C . ALA B 1 33 ? 9.039 14.133 -14.844 1 96.81 33 ALA B C 1
ATOM 5615 O O . ALA B 1 33 ? 8.805 13.633 -13.742 1 96.81 33 ALA B O 1
ATOM 5616 N N . VAL B 1 34 ? 8.438 15.211 -15.258 1 96.44 34 VAL B N 1
ATOM 5617 C CA . VAL B 1 34 ? 7.488 15.953 -14.438 1 96.44 34 VAL B CA 1
ATOM 5618 C C . VAL B 1 34 ? 6.238 15.102 -14.203 1 96.44 34 VAL B C 1
ATOM 5620 O O . VAL B 1 34 ? 5.715 15.055 -13.086 1 96.44 34 VAL B O 1
ATOM 5623 N N . TRP B 1 35 ? 5.785 14.469 -15.25 1 95.94 35 TRP B N 1
ATOM 5624 C CA . TRP B 1 35 ? 4.598 13.633 -15.086 1 95.94 35 TRP B CA 1
ATOM 5625 C C . TRP B 1 35 ? 4.855 12.508 -14.086 1 95.94 35 TRP B C 1
ATOM 5627 O O . TRP B 1 35 ? 4.035 12.258 -13.203 1 95.94 35 TRP B O 1
ATOM 5637 N N . CYS B 1 36 ? 5.992 11.805 -14.219 1 95.81 36 CYS B N 1
ATOM 5638 C CA . CYS B 1 36 ? 6.32 10.703 -13.32 1 95.81 36 CYS B CA 1
ATOM 5639 C C . CYS B 1 36 ? 6.438 11.18 -11.883 1 95.81 36 CYS B C 1
ATOM 5641 O O . CYS B 1 36 ? 5.941 10.523 -10.961 1 95.81 36 CYS B O 1
ATOM 5643 N N . ALA B 1 37 ? 7.07 12.297 -11.695 1 96.25 37 ALA B N 1
ATOM 5644 C CA . ALA B 1 37 ? 7.277 12.82 -10.344 1 96.25 37 ALA B CA 1
ATOM 5645 C C . ALA B 1 37 ? 5.973 13.352 -9.758 1 96.25 37 ALA B C 1
ATOM 5647 O O . ALA B 1 37 ? 5.555 12.922 -8.68 1 96.25 37 ALA B O 1
ATOM 5648 N N . GLU B 1 38 ? 5.281 14.211 -10.461 1 95.88 38 GLU B N 1
ATOM 5649 C CA . GLU B 1 38 ? 4.09 14.898 -9.977 1 95.88 38 GLU B CA 1
ATOM 5650 C C . GLU B 1 38 ? 2.955 13.914 -9.703 1 95.88 38 GLU B C 1
ATOM 5652 O O . GLU B 1 38 ? 2.182 14.094 -8.758 1 95.88 38 GLU B O 1
ATOM 5657 N N . SER B 1 39 ? 2.854 12.898 -10.562 1 93.81 39 SER B N 1
ATOM 5658 C CA . SER B 1 39 ? 1.766 11.93 -10.43 1 93.81 39 SER B CA 1
ATOM 5659 C C . SER B 1 39 ? 2.215 10.688 -9.672 1 93.81 39 SER B C 1
ATOM 5661 O O . SER B 1 39 ? 1.441 9.742 -9.508 1 93.81 39 SER B O 1
ATOM 5663 N N . ALA B 1 40 ? 3.4 10.68 -9.141 1 93.25 40 ALA B N 1
ATOM 5664 C CA . ALA B 1 40 ? 3.943 9.562 -8.375 1 93.25 40 ALA B CA 1
ATOM 5665 C C . ALA B 1 40 ? 3.834 8.258 -9.156 1 93.25 40 ALA B C 1
ATOM 5667 O O . ALA B 1 40 ? 3.318 7.262 -8.648 1 93.25 40 ALA B O 1
ATOM 5668 N N . ARG B 1 41 ? 4.297 8.297 -10.43 1 93.56 41 ARG B N 1
ATOM 5669 C CA . ARG B 1 41 ? 4.238 7.109 -11.273 1 93.56 41 ARG B CA 1
ATOM 5670 C C . ARG B 1 41 ? 5.605 6.438 -11.375 1 93.56 41 ARG B C 1
ATOM 5672 O O . ARG B 1 41 ? 6.637 7.113 -11.344 1 93.56 41 ARG B O 1
ATOM 5679 N N . PRO B 1 42 ? 5.582 5.039 -11.469 1 92.62 42 PRO B N 1
ATOM 5680 C CA . PRO B 1 42 ? 6.863 4.379 -11.727 1 92.62 42 PRO B CA 1
ATOM 5681 C C . PRO B 1 42 ? 7.527 4.855 -13.016 1 92.62 42 PRO B C 1
ATOM 5683 O O . PRO B 1 42 ? 6.836 5.246 -13.961 1 92.62 42 PRO B O 1
ATOM 5686 N N . PHE B 1 43 ? 8.828 4.785 -13.055 1 92.81 43 PHE B N 1
ATOM 5687 C CA . PHE B 1 43 ? 9.586 5.266 -14.211 1 92.81 43 PHE B CA 1
ATOM 5688 C C . PHE B 1 43 ? 9.258 4.445 -15.453 1 92.81 43 PHE B C 1
ATOM 5690 O O . PHE B 1 43 ? 9.461 4.902 -16.578 1 92.81 43 PHE B O 1
ATOM 5697 N N . SER B 1 44 ? 8.703 3.221 -15.289 1 91.31 44 SER B N 1
ATOM 5698 C CA . SER B 1 44 ? 8.383 2.332 -16.406 1 91.31 44 SER B CA 1
ATOM 5699 C C . SER B 1 44 ? 6.984 2.611 -16.938 1 91.31 44 SER B C 1
ATOM 5701 O O . SER B 1 44 ? 6.574 2.029 -17.953 1 91.31 44 SER B O 1
ATOM 5703 N N . ALA B 1 45 ? 6.258 3.488 -16.297 1 92.75 45 ALA B N 1
ATOM 5704 C CA . ALA B 1 45 ? 4.855 3.719 -16.641 1 92.75 45 ALA B CA 1
ATOM 5705 C C . ALA B 1 45 ? 4.711 4.246 -18.062 1 92.75 45 ALA B C 1
ATOM 5707 O O . ALA B 1 45 ? 3.727 3.947 -18.75 1 92.75 45 ALA B O 1
ATOM 5708 N N . LEU B 1 46 ? 5.676 5 -18.531 1 91.56 46 LEU B N 1
ATOM 5709 C CA . LEU B 1 46 ? 5.621 5.637 -19.844 1 91.56 46 LEU B CA 1
ATOM 5710 C C . LEU B 1 46 ? 5.672 4.594 -20.953 1 91.56 46 LEU B C 1
ATOM 5712 O O . LEU B 1 46 ? 5.141 4.816 -22.047 1 91.56 46 LEU B O 1
ATOM 5716 N N . GLY B 1 47 ? 6.266 3.467 -20.641 1 90.25 47 GLY B N 1
ATOM 5717 C CA . GLY B 1 47 ? 6.449 2.445 -21.656 1 90.25 47 GLY B CA 1
ATOM 5718 C C . GLY B 1 47 ? 5.301 1.456 -21.719 1 90.25 47 GLY B C 1
ATOM 5719 O O . GLY B 1 47 ? 5.312 0.537 -22.547 1 90.25 47 GLY B O 1
ATOM 5720 N N . GLU B 1 48 ? 4.281 1.656 -20.922 1 91.12 48 GLU B N 1
ATOM 5721 C CA . GLU B 1 48 ? 3.143 0.743 -20.922 1 91.12 48 GLU B CA 1
ATOM 5722 C C . GLU B 1 48 ? 2.367 0.819 -22.234 1 91.12 48 GLU B C 1
ATOM 5724 O O . GLU B 1 48 ? 2.146 1.907 -22.766 1 91.12 48 GLU B O 1
ATOM 5729 N N . GLN B 1 49 ? 1.947 -0.307 -22.719 1 87.56 49 GLN B N 1
ATOM 5730 C CA . GLN B 1 49 ? 1.344 -0.397 -24.047 1 87.56 49 GLN B CA 1
ATOM 5731 C C . GLN B 1 49 ? 0.044 0.401 -24.109 1 87.56 49 GLN B C 1
ATOM 5733 O O . GLN B 1 49 ? -0.181 1.15 -25.062 1 87.56 49 GLN B O 1
ATOM 5738 N N . ALA B 1 50 ? -0.727 0.273 -23.156 1 90.38 50 ALA B N 1
ATOM 5739 C CA . ALA B 1 50 ? -2.002 0.985 -23.156 1 90.38 50 ALA B CA 1
ATOM 5740 C C . ALA B 1 50 ? -1.787 2.494 -23.078 1 90.38 50 ALA B C 1
ATOM 5742 O O . ALA B 1 50 ? -2.568 3.264 -23.641 1 90.38 50 ALA B O 1
ATOM 5743 N N . HIS B 1 51 ? -0.767 2.885 -22.406 1 91.94 51 HIS B N 1
ATOM 5744 C CA . HIS B 1 51 ? -0.474 4.309 -22.281 1 91.94 51 HIS B CA 1
ATOM 5745 C C . HIS B 1 51 ? -0.051 4.902 -23.625 1 91.94 51 HIS B C 1
ATOM 5747 O O . HIS B 1 51 ? -0.414 6.035 -23.953 1 91.94 51 HIS B O 1
ATOM 5753 N N . LYS B 1 52 ? 0.702 4.168 -24.375 1 90.38 52 LYS B N 1
ATOM 5754 C CA . LYS B 1 52 ? 1.185 4.625 -25.672 1 90.38 52 LYS B CA 1
ATOM 5755 C C . LYS B 1 52 ? 0.023 4.977 -26.594 1 90.38 52 LYS B C 1
ATOM 5757 O O . LYS B 1 52 ? 0.142 5.867 -27.438 1 90.38 52 LYS B O 1
ATOM 5762 N N . GLY B 1 53 ? -1.071 4.309 -26.375 1 88.12 53 GLY B N 1
ATOM 5763 C CA . GLY B 1 53 ? -2.234 4.535 -27.219 1 88.12 53 GLY B CA 1
ATOM 5764 C C . GLY B 1 53 ? -2.842 5.914 -27.047 1 88.12 53 GLY B C 1
ATOM 5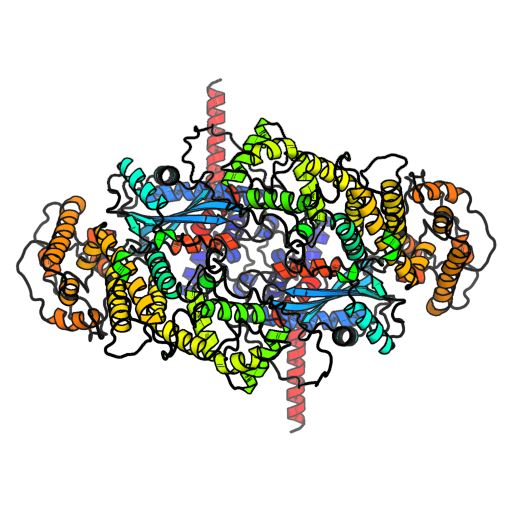765 O O . GLY B 1 53 ? -3.559 6.398 -27.922 1 88.12 53 GLY B O 1
ATOM 5766 N N . ILE B 1 54 ? -2.516 6.594 -25.953 1 92.12 54 ILE B N 1
ATOM 5767 C CA . ILE B 1 54 ? -3.162 7.879 -25.703 1 92.12 54 ILE B CA 1
ATOM 5768 C C . ILE B 1 54 ? -2.111 8.984 -25.656 1 92.12 54 ILE B C 1
ATOM 5770 O O . ILE B 1 54 ? -2.445 10.164 -25.484 1 92.12 54 ILE B O 1
ATOM 5774 N N . LEU B 1 55 ? -0.872 8.672 -25.875 1 92.12 55 LEU B N 1
ATOM 5775 C CA . LEU B 1 55 ? 0.217 9.641 -25.812 1 92.12 55 LEU B CA 1
ATOM 5776 C C . LEU B 1 55 ? 0.368 10.367 -27.141 1 92.12 55 LEU B C 1
ATOM 5778 O O . LEU B 1 55 ? -0.032 9.852 -28.188 1 92.12 55 LEU B O 1
ATOM 5782 N N . HIS B 1 56 ? 0.912 11.578 -27.078 1 91.06 56 HIS B N 1
ATOM 5783 C CA . HIS B 1 56 ? 1.271 12.328 -28.266 1 91.06 56 HIS B CA 1
ATOM 5784 C C . HIS B 1 56 ? 2.312 11.586 -29.094 1 91.06 56 HIS B C 1
ATOM 5786 O O . HIS B 1 56 ? 3.248 11 -28.547 1 91.06 56 HIS B O 1
ATOM 5792 N N . PRO B 1 57 ? 2.178 11.555 -30.359 1 87.38 57 PRO B N 1
ATOM 5793 C CA . PRO B 1 57 ? 3.117 10.812 -31.219 1 87.38 57 PRO B CA 1
ATOM 5794 C C . PRO B 1 57 ? 4.566 11.25 -31.016 1 87.38 57 PRO B C 1
ATOM 5796 O O . PRO B 1 57 ? 5.48 10.422 -31.062 1 87.38 57 PRO B O 1
ATOM 5799 N N . VAL B 1 58 ? 4.754 12.555 -30.797 1 89.12 58 VAL B N 1
ATOM 5800 C CA . VAL B 1 58 ? 6.102 13.07 -30.578 1 89.12 58 VAL B CA 1
ATOM 5801 C C . VAL B 1 58 ? 6.672 12.484 -29.281 1 89.12 58 VAL B C 1
ATOM 5803 O O . VAL B 1 58 ? 7.867 12.203 -29.203 1 89.12 58 VAL B O 1
ATOM 5806 N N . VAL B 1 59 ? 5.84 12.305 -28.344 1 91.56 59 VAL B N 1
ATOM 5807 C CA . VAL B 1 59 ? 6.262 11.734 -27.062 1 91.56 59 VAL B CA 1
ATOM 5808 C C . VAL B 1 59 ? 6.629 10.266 -27.25 1 91.56 59 VAL B C 1
ATOM 5810 O O . VAL B 1 59 ? 7.648 9.805 -26.734 1 91.56 59 VAL B O 1
ATOM 5813 N N . ILE B 1 60 ? 5.887 9.562 -28.031 1 90.25 60 ILE B N 1
ATOM 5814 C CA . ILE B 1 60 ? 6.125 8.148 -28.297 1 90.25 60 ILE B CA 1
ATOM 5815 C C . ILE B 1 60 ? 7.469 7.965 -28.984 1 90.25 60 ILE B C 1
ATOM 5817 O O . ILE B 1 60 ? 8.242 7.07 -28.641 1 90.25 60 ILE B O 1
ATOM 5821 N N . LYS B 1 61 ? 7.73 8.805 -29.891 1 89.31 61 LYS B N 1
ATOM 5822 C CA . LYS B 1 61 ? 8.953 8.703 -30.688 1 89.31 61 LYS B CA 1
ATOM 5823 C C . LYS B 1 61 ? 10.18 9.008 -29.844 1 89.31 61 LYS B C 1
ATOM 5825 O O . LYS B 1 61 ? 11.273 8.508 -30.109 1 89.31 61 LYS B O 1
ATOM 5830 N N . ASN B 1 62 ? 9.992 9.852 -28.844 1 91.69 62 ASN B N 1
ATOM 5831 C CA . ASN B 1 62 ? 11.125 10.289 -28.047 1 91.69 62 ASN B CA 1
ATOM 5832 C C . ASN B 1 62 ? 11 9.82 -26.594 1 91.69 62 ASN B C 1
ATOM 5834 O O . ASN B 1 62 ? 11.414 10.523 -25.672 1 91.69 62 ASN B O 1
ATOM 5838 N N . LEU B 1 63 ? 10.414 8.68 -26.391 1 92.62 63 LEU B N 1
ATOM 5839 C CA . LEU B 1 63 ? 10.195 8.164 -25.031 1 92.62 63 LEU B CA 1
ATOM 5840 C C . LEU B 1 63 ? 11.531 7.879 -24.344 1 92.62 63 LEU B C 1
ATOM 5842 O O . LEU B 1 63 ? 12.352 7.129 -24.875 1 92.62 63 LEU B O 1
ATOM 5846 N N . PRO B 1 64 ? 11.742 8.484 -23.188 1 93.81 64 PRO B N 1
ATOM 5847 C CA . PRO B 1 64 ? 12.977 8.195 -22.469 1 93.81 64 PRO B CA 1
ATOM 5848 C C . PRO B 1 64 ? 12.953 6.828 -21.781 1 93.81 64 PRO B C 1
ATOM 5850 O O . PRO B 1 64 ? 11.883 6.324 -21.438 1 93.81 64 PRO B O 1
ATOM 5853 N N . ALA B 1 65 ? 14.156 6.285 -21.641 1 92.94 65 ALA B N 1
ATOM 5854 C CA . ALA B 1 65 ? 14.289 5.059 -20.859 1 92.94 65 ALA B CA 1
ATOM 5855 C C . ALA B 1 65 ? 14.055 5.32 -19.375 1 92.94 65 ALA B C 1
ATOM 5857 O O . ALA B 1 65 ? 14.102 6.469 -18.922 1 92.94 65 ALA B O 1
ATOM 5858 N N . ARG B 1 66 ? 13.82 4.281 -18.688 1 91.69 66 ARG B N 1
ATOM 5859 C CA . ARG B 1 66 ? 13.531 4.371 -17.266 1 91.69 66 ARG B CA 1
ATOM 5860 C C . ARG B 1 66 ? 14.656 5.082 -16.516 1 91.69 66 ARG B C 1
ATOM 5862 O O . ARG B 1 66 ? 14.398 5.973 -15.703 1 91.69 66 ARG B O 1
ATOM 5869 N N . LYS B 1 67 ? 15.812 4.668 -16.766 1 92.5 67 LYS B N 1
ATOM 5870 C CA . LYS B 1 67 ? 16.969 5.246 -16.078 1 92.5 67 LYS B CA 1
ATOM 5871 C C . LYS B 1 67 ? 17.125 6.727 -16.422 1 92.5 67 LYS B C 1
ATOM 5873 O O . LYS B 1 67 ? 17.516 7.527 -15.57 1 92.5 67 LYS B O 1
ATOM 5878 N N . THR B 1 68 ? 16.797 7.055 -17.625 1 94 68 THR B N 1
ATOM 5879 C CA . THR B 1 68 ? 16.906 8.438 -18.062 1 94 68 THR B CA 1
ATOM 5880 C C . THR B 1 68 ? 15.891 9.312 -17.344 1 94 68 THR B C 1
ATOM 5882 O O . THR B 1 68 ? 16.172 10.469 -17.016 1 94 68 THR B O 1
ATOM 5885 N N . VAL B 1 69 ? 14.711 8.773 -17.141 1 95.75 69 VAL B N 1
ATOM 5886 C CA . VAL B 1 69 ? 13.672 9.523 -16.438 1 95.75 69 VAL B CA 1
ATOM 5887 C C . VAL B 1 69 ? 14.141 9.836 -15.023 1 95.75 69 VAL B C 1
ATOM 5889 O O . VAL B 1 69 ? 13.992 10.969 -14.555 1 95.75 69 VAL B O 1
ATOM 5892 N N . SER B 1 70 ? 14.672 8.82 -14.328 1 94.94 70 SER B N 1
ATOM 5893 C CA . SER B 1 70 ? 15.18 9.008 -12.969 1 94.94 70 SER B CA 1
ATOM 5894 C C . SER B 1 70 ? 16.297 10.047 -12.938 1 94.94 70 SER B C 1
ATOM 5896 O O . SER B 1 70 ? 16.312 10.93 -12.07 1 94.94 70 SER B O 1
ATOM 5898 N N . ASP B 1 71 ? 17.172 9.969 -13.883 1 95.75 71 ASP B N 1
ATOM 5899 C CA . ASP B 1 71 ? 18.266 10.922 -13.977 1 95.75 71 ASP B CA 1
ATOM 5900 C C . ASP B 1 71 ? 17.75 12.328 -14.25 1 95.75 71 ASP B C 1
ATOM 5902 O O . ASP B 1 71 ? 18.266 13.305 -13.695 1 95.75 71 ASP B O 1
ATOM 5906 N N . ASP B 1 72 ? 16.812 12.414 -15.141 1 96.5 72 ASP B N 1
ATOM 5907 C CA . ASP B 1 72 ? 16.25 13.711 -15.5 1 96.5 72 ASP B CA 1
ATOM 5908 C C . ASP B 1 72 ? 15.547 14.352 -14.305 1 96.5 72 ASP B C 1
ATOM 5910 O O . ASP B 1 72 ? 15.555 15.578 -14.164 1 96.5 72 ASP B O 1
ATOM 5914 N N . ILE B 1 73 ? 14.914 13.586 -13.477 1 96.75 73 ILE B N 1
ATOM 5915 C CA . ILE B 1 73 ? 14.297 14.109 -12.266 1 96.75 73 ILE B CA 1
ATOM 5916 C C . ILE B 1 73 ? 15.367 14.695 -11.344 1 96.75 73 ILE B C 1
ATOM 5918 O O . ILE B 1 73 ? 15.188 15.773 -10.773 1 96.75 73 ILE B O 1
ATOM 5922 N N . GLY B 1 74 ? 16.484 13.938 -11.25 1 95.88 74 GLY B N 1
ATOM 5923 C CA . GLY B 1 74 ? 17.594 14.453 -10.469 1 95.88 74 GLY B CA 1
ATOM 5924 C C . GLY B 1 74 ? 18.141 15.766 -11 1 95.88 74 GLY B C 1
ATOM 5925 O O . GLY B 1 74 ? 18.406 16.688 -10.227 1 95.88 74 GLY B O 1
ATOM 5926 N N . LYS B 1 75 ? 18.297 15.852 -12.289 1 95.69 75 LYS B N 1
ATOM 5927 C CA . LYS B 1 75 ? 18.781 17.078 -12.914 1 95.69 75 LYS B CA 1
ATOM 5928 C C . LYS B 1 75 ? 17.797 18.219 -12.742 1 95.69 75 LYS B C 1
ATOM 5930 O O . LYS B 1 75 ? 18.188 19.359 -12.484 1 95.69 75 LYS B O 1
ATOM 5935 N N . LEU B 1 76 ? 16.562 17.875 -12.93 1 95.19 76 LEU B N 1
ATOM 5936 C CA . LEU B 1 76 ? 15.5 18.875 -12.766 1 95.19 76 LEU B CA 1
ATOM 5937 C C . LEU B 1 76 ? 15.461 19.391 -11.336 1 95.19 76 LEU B C 1
ATOM 5939 O O . LEU B 1 76 ? 15.195 20.578 -11.109 1 95.19 76 LEU B O 1
ATOM 5943 N N . TYR B 1 77 ? 15.711 18.531 -10.375 1 95.75 77 TYR B N 1
ATOM 5944 C CA . TYR B 1 77 ? 15.797 18.891 -8.961 1 95.75 77 TYR B CA 1
ATOM 5945 C C . TYR B 1 77 ? 16.812 20 -8.75 1 95.75 77 TYR B C 1
ATOM 5947 O O . TYR B 1 77 ? 16.516 21.016 -8.117 1 95.75 77 TYR B O 1
ATOM 5955 N N . THR B 1 78 ? 17.922 19.797 -9.305 1 94.25 78 THR B N 1
ATOM 5956 C CA . THR B 1 78 ? 19 20.781 -9.156 1 94.25 78 THR B CA 1
ATOM 5957 C C . THR B 1 78 ? 18.672 22.062 -9.914 1 94.25 78 THR B C 1
ATOM 5959 O O . THR B 1 78 ? 18.828 23.156 -9.383 1 94.25 78 THR B O 1
ATOM 5962 N N . ALA B 1 79 ? 18.156 21.938 -11.102 1 94.31 79 ALA B N 1
ATOM 5963 C CA . ALA B 1 79 ? 17.906 23.078 -11.977 1 94.31 79 ALA B CA 1
ATOM 5964 C C . ALA B 1 79 ? 16.812 23.984 -11.391 1 94.31 79 ALA B C 1
ATOM 5966 O O . ALA B 1 79 ? 16.953 25.203 -11.398 1 94.31 79 ALA B O 1
ATOM 5967 N N . VAL B 1 80 ? 15.789 23.422 -10.922 1 94.06 80 VAL B N 1
ATOM 5968 C CA . VAL B 1 80 ? 14.656 24.188 -10.422 1 94.06 80 VAL B CA 1
ATOM 5969 C C . VAL B 1 80 ? 15.023 24.859 -9.102 1 94.06 80 VAL B C 1
ATOM 5971 O O . VAL B 1 80 ? 14.609 26 -8.844 1 94.06 80 VAL B O 1
ATOM 5974 N N . GLN B 1 81 ? 15.773 24.203 -8.289 1 93.44 81 GLN B N 1
ATOM 5975 C CA . GLN B 1 81 ? 16.172 24.797 -7.012 1 93.44 81 GLN B CA 1
ATOM 5976 C C . GLN B 1 81 ? 17.078 26 -7.219 1 93.44 81 GLN B C 1
ATOM 5978 O O . GLN B 1 81 ? 16.984 26.984 -6.477 1 93.44 81 GLN B O 1
ATOM 5983 N N . GLU B 1 82 ? 17.922 25.938 -8.219 1 90.69 82 GLU B N 1
ATOM 5984 C CA . GLU B 1 82 ? 18.781 27.078 -8.516 1 90.69 82 GLU B CA 1
ATOM 5985 C C . GLU B 1 82 ? 17.953 28.312 -8.859 1 90.69 82 GLU B C 1
ATOM 5987 O O . GLU B 1 82 ? 18.234 29.406 -8.359 1 90.69 82 GLU B O 1
ATOM 5992 N N . LYS B 1 83 ? 16.969 28.062 -9.586 1 88.38 83 LYS B N 1
ATOM 5993 C CA . LYS B 1 83 ? 16.078 29.156 -9.953 1 88.38 83 LYS B CA 1
ATOM 5994 C C . LYS B 1 83 ? 15.273 29.641 -8.75 1 88.38 83 LYS B C 1
ATOM 5996 O O . LYS B 1 83 ? 15.039 30.844 -8.586 1 88.38 83 LYS B O 1
ATOM 6001 N N . PHE B 1 84 ? 14.883 28.75 -8.016 1 91.56 84 PHE B N 1
ATOM 6002 C CA . PHE B 1 84 ? 14.031 29.078 -6.875 1 91.56 84 PHE B CA 1
ATOM 6003 C C . PHE B 1 84 ? 14.82 29.828 -5.809 1 91.56 84 PHE B C 1
ATOM 6005 O O . PHE B 1 84 ? 14.281 30.719 -5.137 1 91.56 84 PHE B O 1
ATOM 6012 N N . ILE B 1 85 ? 16.094 29.516 -5.668 1 93.75 85 ILE B N 1
ATOM 6013 C CA . ILE B 1 85 ? 16.969 30.172 -4.711 1 93.75 85 ILE B CA 1
ATOM 6014 C C . ILE B 1 85 ? 17.031 31.672 -5.02 1 93.75 85 ILE B C 1
ATOM 6016 O O . ILE B 1 85 ? 17 32.5 -4.109 1 93.75 85 ILE B O 1
ATOM 6020 N N . GLU B 1 86 ? 17.031 31.938 -6.258 1 89.94 86 GLU B N 1
ATOM 6021 C CA . GLU B 1 86 ? 17.062 33.344 -6.66 1 89.94 86 GLU B CA 1
ATOM 6022 C C . GLU B 1 86 ? 15.781 34.062 -6.27 1 89.94 86 GLU B C 1
ATOM 6024 O O . GLU B 1 86 ? 15.812 35.219 -5.816 1 89.94 86 GLU B O 1
ATOM 6029 N N . SER B 1 87 ? 14.711 33.375 -6.445 1 89.94 87 SER B N 1
ATOM 6030 C CA . SER B 1 87 ? 13.422 33.969 -6.074 1 89.94 87 SER B CA 1
ATOM 6031 C C . SER B 1 87 ? 13.336 34.188 -4.57 1 89.94 87 SER B C 1
ATOM 6033 O O . SER B 1 87 ? 12.758 35.188 -4.133 1 89.94 87 SER B O 1
ATOM 6035 N N . LEU B 1 88 ? 13.898 33.375 -3.791 1 93.44 88 LEU B N 1
ATOM 6036 C CA . LEU B 1 88 ? 13.867 33.5 -2.338 1 93.44 88 LEU B CA 1
ATOM 6037 C C . LEU B 1 88 ? 14.766 34.625 -1.867 1 93.44 88 LEU B C 1
ATOM 6039 O O . LEU B 1 88 ? 14.414 35.375 -0.941 1 93.44 88 LEU B O 1
ATOM 6043 N N . LYS B 1 89 ? 15.836 34.812 -2.559 1 89.75 89 LYS B N 1
ATOM 6044 C CA . LYS B 1 89 ? 16.781 35.844 -2.207 1 89.75 89 LYS B CA 1
ATOM 6045 C C . LYS B 1 89 ? 16.172 37.25 -2.438 1 89.75 89 LYS B C 1
ATOM 6047 O O . LYS B 1 89 ? 16.406 38.156 -1.66 1 89.75 89 LYS B O 1
ATOM 6052 N N . ASN B 1 90 ? 15.336 37.25 -3.383 1 88.88 90 ASN B N 1
ATOM 6053 C CA . ASN B 1 90 ? 14.766 38.531 -3.762 1 88.88 90 ASN B CA 1
ATOM 6054 C C . ASN B 1 90 ? 13.469 38.844 -3.006 1 88.88 90 ASN B C 1
ATOM 6056 O O . ASN B 1 90 ? 12.891 39.906 -3.143 1 88.88 90 ASN B O 1
ATOM 6060 N N . HIS B 1 91 ? 13.062 37.969 -2.199 1 91.06 91 HIS B N 1
ATOM 6061 C CA . HIS B 1 91 ? 11.82 38.156 -1.458 1 91.06 91 HIS B CA 1
ATOM 6062 C C . HIS B 1 91 ? 11.977 39.188 -0.348 1 91.06 91 HIS B C 1
ATOM 6064 O O . HIS B 1 91 ? 12.961 39.156 0.399 1 91.06 91 HIS B O 1
ATOM 6070 N N . ASN B 1 92 ? 10.969 40.031 -0.464 1 86.12 92 ASN B N 1
ATOM 6071 C CA . ASN B 1 92 ? 10.953 41.062 0.588 1 86.12 92 ASN B CA 1
ATOM 6072 C C . ASN B 1 92 ? 9.875 40.781 1.626 1 86.12 92 ASN B C 1
ATOM 6074 O O . ASN B 1 92 ? 8.688 40.719 1.296 1 86.1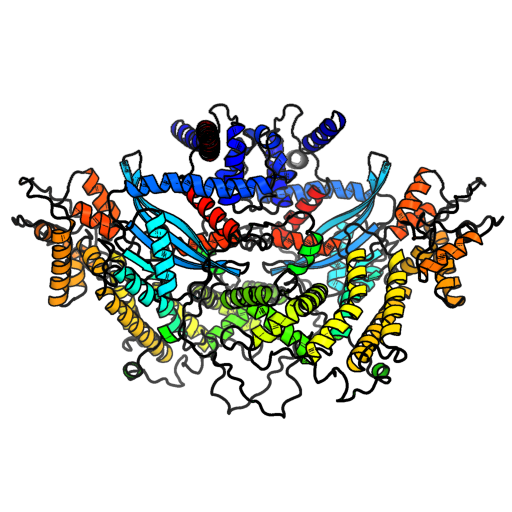2 92 ASN B O 1
ATOM 6078 N N . GLY B 1 93 ? 10.219 40.312 2.777 1 88.81 93 GLY B N 1
ATOM 6079 C CA . GLY B 1 93 ? 9.266 40.031 3.836 1 88.81 93 GLY B CA 1
ATOM 6080 C C . GLY B 1 93 ? 9.672 38.844 4.688 1 88.81 93 GLY B C 1
ATOM 6081 O O . GLY B 1 93 ? 10.758 38.281 4.512 1 88.81 93 GLY B O 1
ATOM 6082 N N . ALA B 1 94 ? 8.773 38.531 5.504 1 92.94 94 ALA B N 1
ATOM 6083 C CA . ALA B 1 94 ? 9.055 37.438 6.453 1 92.94 94 ALA B CA 1
ATOM 6084 C C . ALA B 1 94 ? 8.828 36.094 5.82 1 92.94 94 ALA B C 1
ATOM 6086 O O . ALA B 1 94 ? 7.969 35.938 4.945 1 92.94 94 ALA B O 1
ATOM 6087 N N . MET B 1 95 ? 9.633 35.188 6.207 1 95.81 95 MET B N 1
ATOM 6088 C CA . MET B 1 95 ? 9.453 33.781 5.84 1 95.81 95 MET B CA 1
ATOM 6089 C C . MET B 1 95 ? 9.352 32.906 7.082 1 95.81 95 MET B C 1
ATOM 6091 O O . MET B 1 95 ? 9.922 33.219 8.125 1 95.81 95 MET B O 1
ATOM 6095 N N . TYR B 1 96 ? 8.578 31.938 6.98 1 97.12 96 TYR B N 1
ATOM 6096 C CA . TYR B 1 96 ? 8.438 30.969 8.055 1 97.12 96 TYR B CA 1
ATOM 6097 C C . TYR B 1 96 ? 8.75 29.562 7.555 1 97.12 96 TYR B C 1
ATOM 6099 O O . TYR B 1 96 ? 8.578 29.266 6.367 1 97.12 96 TYR B O 1
ATOM 6107 N N . LEU B 1 97 ? 9.234 28.641 8.414 1 97.12 97 LEU B N 1
ATOM 6108 C CA . LEU B 1 97 ? 9.547 27.266 8.07 1 97.12 97 LEU B CA 1
ATOM 6109 C C . LEU B 1 97 ? 8.656 26.297 8.844 1 97.12 97 LEU B C 1
ATOM 6111 O O . LEU B 1 97 ? 8.406 26.5 10.031 1 97.12 97 LEU B O 1
ATOM 6115 N N . GLY B 1 98 ? 8.047 25.406 8.148 1 97.06 98 GLY B N 1
ATOM 6116 C CA . GLY B 1 98 ? 7.418 24.25 8.758 1 97.06 98 GLY B CA 1
ATOM 6117 C C . GLY B 1 98 ? 8.25 23 8.648 1 97.06 98 GLY B C 1
ATOM 6118 O O . GLY B 1 98 ? 8.734 22.656 7.566 1 97.06 98 GLY B O 1
ATOM 6119 N N . LEU B 1 99 ? 8.477 22.297 9.797 1 97.12 99 LEU B N 1
ATOM 6120 C CA . LEU B 1 99 ? 9.344 21.125 9.812 1 97.12 99 LEU B CA 1
ATOM 6121 C C . LEU B 1 99 ? 8.617 19.922 10.406 1 97.12 99 LEU B C 1
ATOM 6123 O O . LEU B 1 99 ? 7.84 20.062 11.352 1 97.12 99 LEU B O 1
ATOM 6127 N N . ASP B 1 100 ? 8.844 18.828 9.828 1 94.56 100 ASP B N 1
ATOM 6128 C CA . ASP B 1 100 ? 8.383 17.547 10.352 1 94.56 100 ASP B CA 1
ATOM 6129 C C . ASP B 1 100 ? 9.188 16.391 9.773 1 94.56 100 ASP B C 1
ATOM 6131 O O . ASP B 1 100 ? 9.781 16.516 8.703 1 94.56 100 ASP B O 1
ATOM 6135 N N . ALA B 1 101 ? 9.312 15.344 10.523 1 92.56 101 ALA B N 1
ATOM 6136 C CA . ALA B 1 101 ? 10.023 14.148 10.062 1 92.56 101 ALA B CA 1
ATOM 6137 C C . ALA B 1 101 ? 9.047 13.016 9.758 1 92.56 101 ALA B C 1
ATOM 6139 O O . ALA B 1 101 ? 8 12.898 10.398 1 92.56 101 ALA B O 1
ATOM 6140 N N . TRP B 1 102 ? 9.414 12.258 8.773 1 90.31 102 TRP B N 1
ATOM 6141 C CA . TRP B 1 102 ? 8.578 11.164 8.289 1 90.31 102 TRP B CA 1
ATOM 6142 C C . TRP B 1 102 ? 9.43 9.969 7.875 1 90.31 102 TRP B C 1
ATOM 6144 O O . TRP B 1 102 ? 10.5 10.133 7.285 1 90.31 102 TRP B O 1
ATOM 6154 N N . GLN B 1 103 ? 8.984 8.82 8.211 1 88.69 103 GLN B N 1
ATOM 6155 C CA . GLN B 1 103 ? 9.633 7.613 7.711 1 88.69 103 GLN B CA 1
ATOM 6156 C C . GLN B 1 103 ? 8.906 7.07 6.48 1 88.69 103 GLN B C 1
ATOM 6158 O O . GLN B 1 103 ? 7.723 6.75 6.543 1 88.69 103 GLN B O 1
ATOM 6163 N N . SER B 1 104 ? 9.562 7.008 5.438 1 90.12 104 SER B N 1
ATOM 6164 C CA . SER B 1 104 ? 8.977 6.469 4.215 1 90.12 104 SER B CA 1
ATOM 6165 C C . SER B 1 104 ? 8.68 4.98 4.352 1 90.12 104 SER B C 1
ATOM 6167 O O . SER B 1 104 ? 9.289 4.293 5.168 1 90.12 104 SER B O 1
ATOM 6169 N N . PRO B 1 105 ? 7.738 4.461 3.533 1 85.75 105 PRO B N 1
ATOM 6170 C CA . PRO B 1 105 ? 7.367 3.047 3.611 1 85.75 105 PRO B CA 1
ATOM 6171 C C . PRO B 1 105 ? 8.555 2.113 3.393 1 85.75 105 PRO B C 1
ATOM 6173 O O . PRO B 1 105 ? 8.562 0.989 3.902 1 85.75 105 PRO B O 1
ATOM 6176 N N . ASN B 1 106 ? 9.5 2.521 2.68 1 83.31 106 ASN B N 1
ATOM 6177 C CA . ASN B 1 106 ? 10.648 1.668 2.408 1 83.31 106 ASN B CA 1
ATOM 6178 C C . ASN B 1 106 ? 11.773 1.904 3.416 1 83.31 106 ASN B C 1
ATOM 6180 O O . ASN B 1 106 ? 12.906 1.49 3.193 1 83.31 106 ASN B O 1
ATOM 6184 N N . GLY B 1 107 ? 11.578 2.729 4.484 1 80.88 107 GLY B N 1
ATOM 6185 C CA . GLY B 1 107 ? 12.445 2.684 5.652 1 80.88 107 GLY B CA 1
ATOM 6186 C C . GLY B 1 107 ? 13.383 3.869 5.75 1 80.88 107 GLY B C 1
ATOM 6187 O O . GLY B 1 107 ? 14.352 3.842 6.516 1 80.88 107 GLY B O 1
ATOM 6188 N N . PHE B 1 108 ? 13.156 4.93 5.027 1 87.06 108 PHE B N 1
ATOM 6189 C CA . PHE B 1 108 ? 14.008 6.105 5.125 1 87.06 108 PHE B CA 1
ATOM 6190 C C . PHE B 1 108 ? 13.352 7.184 5.98 1 87.06 108 PHE B C 1
ATOM 6192 O O . PHE B 1 108 ? 12.164 7.461 5.828 1 87.06 108 PHE B O 1
ATOM 6199 N N . ASP B 1 109 ? 14.172 7.727 6.945 1 90.44 109 ASP B N 1
ATOM 6200 C CA . ASP B 1 109 ? 13.711 8.898 7.68 1 90.44 109 ASP B CA 1
ATOM 6201 C C . ASP B 1 109 ? 13.992 10.18 6.902 1 90.44 109 ASP B C 1
ATOM 6203 O O . ASP B 1 109 ? 15.117 10.414 6.465 1 90.44 109 ASP B O 1
ATOM 6207 N N . ILE B 1 110 ? 12.961 10.953 6.695 1 94.12 110 ILE B N 1
ATOM 6208 C CA . ILE B 1 110 ? 13.062 12.125 5.84 1 94.12 110 ILE B CA 1
ATOM 6209 C C . ILE B 1 110 ? 12.539 13.352 6.582 1 94.12 110 ILE B C 1
ATOM 6211 O O . ILE B 1 110 ? 11.484 13.305 7.211 1 94.12 110 ILE B O 1
ATOM 6215 N N . LEU B 1 111 ? 13.312 14.383 6.562 1 95.81 111 LEU B N 1
ATOM 6216 C CA . LEU B 1 111 ? 12.859 15.68 7.074 1 95.81 111 LEU B CA 1
ATOM 6217 C C . LEU B 1 111 ? 12.234 16.516 5.965 1 95.81 111 LEU B C 1
ATOM 6219 O O . LEU B 1 111 ? 12.859 16.766 4.934 1 95.81 111 LEU B O 1
ATOM 6223 N N . GLY B 1 112 ? 10.977 16.859 6.164 1 96.75 112 GLY B N 1
ATOM 6224 C CA . GLY B 1 112 ? 10.312 17.766 5.25 1 96.75 112 GLY B CA 1
ATOM 6225 C C . GLY B 1 112 ? 10.352 19.219 5.711 1 96.75 112 GLY B C 1
ATOM 6226 O O . GLY B 1 112 ? 10.211 19.484 6.906 1 96.75 112 GLY B O 1
ATOM 6227 N N . THR B 1 113 ? 10.633 20.062 4.773 1 97.12 113 THR B N 1
ATOM 6228 C CA . THR B 1 113 ? 10.688 21.5 5.055 1 97.12 113 THR B CA 1
ATOM 6229 C C . THR B 1 113 ? 9.758 22.266 4.125 1 97.12 113 THR B C 1
ATOM 6231 O O . THR B 1 113 ? 9.891 22.188 2.9 1 97.12 113 THR B O 1
ATOM 6234 N N . VAL B 1 114 ? 8.82 22.984 4.684 1 97 114 VAL B N 1
ATOM 6235 C CA . VAL B 1 114 ? 7.902 23.828 3.928 1 97 114 VAL B CA 1
ATOM 6236 C C . VAL B 1 114 ? 8.188 25.297 4.23 1 97 114 VAL B C 1
ATOM 6238 O O . VAL B 1 114 ? 8.445 25.672 5.379 1 97 114 VAL B O 1
ATOM 6241 N N . ILE B 1 115 ? 8.242 26.078 3.25 1 96.25 115 ILE B N 1
ATOM 6242 C CA . ILE B 1 115 ? 8.453 27.5 3.428 1 96.25 115 ILE B CA 1
ATOM 6243 C C . ILE B 1 115 ? 7.137 28.25 3.232 1 96.25 115 ILE B C 1
ATOM 6245 O O . ILE B 1 115 ? 6.336 27.891 2.367 1 96.25 115 ILE B O 1
ATOM 6249 N N . TYR B 1 116 ? 6.848 29.188 4.141 1 96 116 TYR B N 1
ATOM 6250 C CA . TYR B 1 116 ? 5.68 30.062 4.059 1 96 116 TYR B CA 1
ATOM 6251 C C . TYR B 1 116 ? 6.094 31.5 3.754 1 96 116 TYR B C 1
ATOM 6253 O O . TYR B 1 116 ? 6.973 32.062 4.422 1 96 116 TYR B O 1
ATOM 6261 N N . ARG B 1 117 ? 5.496 32.062 2.725 1 94.56 117 ARG B N 1
ATOM 6262 C CA . ARG B 1 117 ? 5.785 33.438 2.383 1 94.56 117 ARG B CA 1
ATOM 6263 C C . ARG B 1 117 ? 4.641 34.062 1.586 1 94.56 117 ARG B C 1
ATOM 6265 O O . ARG B 1 117 ? 3.812 33.344 1.021 1 94.56 117 ARG B O 1
ATOM 6272 N N . LEU B 1 118 ? 4.574 35.375 1.626 1 93.75 118 LEU B N 1
ATOM 6273 C CA . LEU B 1 118 ? 3.623 36.094 0.791 1 93.75 118 LEU B CA 1
ATOM 6274 C C . LEU B 1 118 ? 4.23 36.406 -0.572 1 93.75 118 LEU B C 1
ATOM 6276 O O . LEU B 1 118 ? 5.336 36.938 -0.653 1 93.75 118 LEU B O 1
ATOM 6280 N N . VAL B 1 119 ? 3.545 35.938 -1.579 1 90.88 119 VAL B N 1
ATOM 6281 C CA . VAL B 1 119 ? 4.062 36.156 -2.928 1 90.88 119 VAL B CA 1
ATOM 6282 C C . VAL B 1 119 ? 3.088 37.031 -3.719 1 90.88 119 VAL B C 1
ATOM 6284 O O . VAL B 1 119 ? 1.871 36.875 -3.604 1 90.88 119 VAL B O 1
ATOM 6287 N N . GLU B 1 120 ? 3.695 37.969 -4.363 1 86.62 120 GLU B N 1
ATOM 6288 C CA . GLU B 1 120 ? 2.908 38.812 -5.25 1 86.62 120 GLU B CA 1
ATOM 6289 C C . GLU B 1 120 ? 2.818 38.219 -6.652 1 86.62 120 GLU B C 1
ATOM 6291 O O . GLU B 1 120 ? 3.84 37.875 -7.262 1 86.62 120 GLU B O 1
ATOM 6296 N N . GLY B 1 121 ? 1.607 37.906 -7.039 1 77.31 121 GLY B N 1
ATOM 6297 C CA . GLY B 1 121 ? 1.414 37.375 -8.375 1 77.31 121 GLY B CA 1
ATOM 6298 C C . GLY B 1 121 ? 1.551 38.438 -9.461 1 77.31 121 GLY B C 1
ATOM 6299 O O . GLY B 1 121 ? 1.729 39.625 -9.172 1 77.31 121 GLY B O 1
ATOM 6300 N N . ASP B 1 122 ? 1.461 37.938 -10.664 1 68.75 122 ASP B N 1
ATOM 6301 C CA . ASP B 1 122 ? 1.596 38.812 -11.836 1 68.75 122 ASP B CA 1
ATOM 6302 C C . ASP B 1 122 ? 0.475 39.844 -11.883 1 68.75 122 ASP B C 1
ATOM 6304 O O . ASP B 1 122 ? 0.675 40.969 -12.367 1 68.75 122 ASP B O 1
ATOM 6308 N N . SER B 1 123 ? -0.634 39.438 -11.312 1 71 123 SER B N 1
ATOM 6309 C CA . SER B 1 123 ? -1.781 40.344 -11.336 1 71 123 SER B CA 1
ATOM 6310 C C . SER B 1 123 ? -1.771 41.281 -10.141 1 71 123 SER B C 1
ATOM 6312 O O . SER B 1 123 ? -2.715 42.062 -9.945 1 71 123 SER B O 1
ATOM 6314 N N . GLY B 1 124 ? -0.736 41.188 -9.422 1 71.5 124 GLY B N 1
ATOM 6315 C CA . GLY B 1 124 ? -0.647 42.062 -8.258 1 71.5 124 GLY B CA 1
ATOM 6316 C C . GLY B 1 124 ? -1.3 41.469 -7.023 1 71.5 124 GLY B C 1
ATOM 6317 O O . GLY B 1 124 ? -1.212 42.062 -5.938 1 71.5 124 GLY B O 1
ATOM 6318 N N . ASP B 1 125 ? -1.857 40.344 -7.27 1 82.38 125 ASP B N 1
ATOM 6319 C CA . ASP B 1 125 ? -2.508 39.688 -6.129 1 82.38 125 ASP B CA 1
ATOM 6320 C C . ASP B 1 125 ? -1.479 39.062 -5.199 1 82.38 125 ASP B C 1
ATOM 6322 O O . ASP B 1 125 ? -0.484 38.5 -5.664 1 82.38 125 ASP B O 1
ATOM 6326 N N . VAL B 1 126 ? -1.637 39.375 -3.896 1 87.56 126 VAL B N 1
ATOM 6327 C CA . VAL B 1 126 ? -0.738 38.812 -2.898 1 87.56 126 VAL B CA 1
ATOM 6328 C C . VAL B 1 126 ? -1.358 37.531 -2.303 1 87.56 126 VAL B C 1
ATOM 6330 O O . VAL B 1 126 ? -2.52 37.562 -1.886 1 87.56 126 VAL B O 1
ATOM 6333 N N . ASN B 1 127 ? -0.621 36.469 -2.42 1 88.56 127 ASN B N 1
ATOM 6334 C CA . ASN B 1 127 ? -1.12 35.188 -1.896 1 88.56 127 ASN B CA 1
ATOM 6335 C C . ASN B 1 127 ? -0.115 34.531 -0.949 1 88.56 127 ASN B C 1
ATOM 6337 O O . ASN B 1 127 ? 1.096 34.688 -1.114 1 88.56 127 ASN B O 1
ATOM 6341 N N . LEU B 1 128 ? -0.727 33.906 0.023 1 92.31 128 LEU B N 1
ATOM 6342 C CA . LEU B 1 128 ? 0.115 33.125 0.917 1 92.31 128 LEU B CA 1
ATOM 6343 C C . LEU B 1 128 ? 0.538 31.828 0.255 1 92.31 128 LEU B C 1
ATOM 6345 O O . LEU B 1 128 ? -0.309 31.047 -0.201 1 92.31 128 LEU B O 1
ATOM 6349 N N . GLU B 1 129 ? 1.817 31.609 0.165 1 92.5 129 GLU B N 1
ATOM 6350 C CA . GLU B 1 129 ? 2.361 30.406 -0.446 1 92.5 129 GLU B CA 1
ATOM 6351 C C . GLU B 1 129 ? 2.953 29.469 0.608 1 92.5 129 GLU B C 1
ATOM 6353 O O . GLU B 1 129 ? 3.738 29.906 1.455 1 92.5 129 GLU B O 1
ATOM 6358 N N . ALA B 1 130 ? 2.445 28.312 0.649 1 94.56 130 ALA B N 1
ATOM 6359 C CA . ALA B 1 130 ? 3.057 27.219 1.396 1 94.56 130 ALA B CA 1
ATOM 6360 C C . ALA B 1 130 ? 3.68 26.188 0.453 1 94.56 130 ALA B C 1
ATOM 6362 O O . ALA B 1 130 ? 2.967 25.422 -0.201 1 94.56 130 ALA B O 1
ATOM 6363 N N . MET B 1 131 ? 5.023 26.203 0.433 1 93 131 MET B N 1
ATOM 6364 C CA . MET B 1 131 ? 5.715 25.406 -0.58 1 93 131 MET B CA 1
ATOM 6365 C C . MET B 1 131 ? 6.734 24.469 0.063 1 93 131 MET B C 1
ATOM 6367 O O . MET B 1 131 ? 7.605 24.922 0.812 1 93 131 MET B O 1
ATOM 6371 N N . PRO B 1 132 ? 6.586 23.156 -0.202 1 94.44 132 PRO B N 1
ATOM 6372 C CA . PRO B 1 132 ? 7.695 22.281 0.213 1 94.44 132 PRO B CA 1
ATOM 6373 C C . PRO B 1 132 ? 9.016 22.672 -0.442 1 94.44 132 PRO B C 1
ATOM 6375 O O . PRO B 1 132 ? 9.125 22.688 -1.672 1 94.44 132 PRO B O 1
ATOM 6378 N N . LEU B 1 133 ? 9.906 23.031 0.37 1 95.19 133 LEU B N 1
ATOM 6379 C CA . LEU B 1 133 ? 11.203 23.531 -0.071 1 95.19 133 LEU B CA 1
ATOM 6380 C C . LEU B 1 133 ? 12.133 22.375 -0.432 1 95.19 133 LEU B C 1
ATOM 6382 O O . LEU B 1 133 ? 12.797 22.406 -1.47 1 95.19 133 LEU B O 1
ATOM 6386 N N . ASP B 1 134 ? 12.188 21.422 0.449 1 95.62 134 ASP B N 1
ATOM 6387 C CA . ASP B 1 134 ? 13.094 20.297 0.241 1 95.62 134 ASP B CA 1
ATOM 6388 C C . ASP B 1 134 ? 12.75 19.141 1.179 1 95.62 134 ASP B C 1
ATOM 6390 O O . ASP B 1 134 ? 12.016 19.312 2.152 1 95.62 134 ASP B O 1
ATOM 6394 N N . PHE B 1 135 ? 13.156 18.016 0.774 1 96.62 135 PHE B N 1
ATOM 6395 C CA . PHE B 1 135 ? 13.117 16.797 1.572 1 96.62 135 PHE B CA 1
ATOM 6396 C C . PHE B 1 135 ? 14.516 16.219 1.734 1 96.62 135 PHE B C 1
ATOM 6398 O O . PHE B 1 135 ? 15.211 15.969 0.746 1 96.62 135 PHE B O 1
ATOM 6405 N N . VAL B 1 136 ? 14.898 16.031 2.984 1 95.62 136 VAL B N 1
ATOM 6406 C CA . VAL B 1 136 ? 16.266 15.594 3.23 1 95.62 136 VAL B CA 1
ATOM 6407 C C . VAL B 1 136 ? 16.25 14.32 4.082 1 95.62 136 VAL B C 1
ATOM 6409 O O . VAL B 1 136 ? 15.531 14.242 5.074 1 95.62 136 VAL B O 1
ATOM 6412 N N . GLN B 1 137 ? 17.047 13.359 3.664 1 92.44 137 GLN B N 1
ATOM 6413 C CA . GLN B 1 137 ? 17.156 12.125 4.426 1 92.44 137 GLN B CA 1
ATOM 6414 C C . GLN B 1 137 ? 17.906 12.344 5.734 1 92.44 137 GLN B C 1
ATOM 6416 O O . GLN B 1 137 ? 18.953 13.008 5.754 1 92.44 137 GLN B O 1
ATOM 6421 N N . LEU B 1 138 ? 17.312 11.867 6.812 1 90.69 138 LEU B N 1
ATOM 6422 C CA . LEU B 1 138 ? 17.969 11.867 8.109 1 90.69 138 LEU B CA 1
ATOM 6423 C C . LEU B 1 138 ? 18.719 10.555 8.328 1 90.69 138 LEU B C 1
ATOM 6425 O O . LEU B 1 138 ? 18.125 9.477 8.297 1 90.69 138 LEU B O 1
ATOM 6429 N N . ARG B 1 139 ? 19.922 10.609 8.602 1 82.06 139 ARG B N 1
ATOM 6430 C CA . ARG B 1 139 ? 20.766 9.414 8.648 1 82.06 139 ARG B CA 1
ATOM 6431 C C . ARG B 1 139 ? 21.109 9.047 10.086 1 82.06 139 ARG B C 1
ATOM 6433 O O . ARG B 1 139 ? 21.609 7.953 10.344 1 82.06 139 ARG B O 1
ATOM 6440 N N . LYS B 1 140 ? 20.875 9.977 10.992 1 80.69 140 LYS B N 1
ATOM 6441 C CA . LYS B 1 140 ? 21.188 9.75 12.398 1 80.69 140 LYS B CA 1
ATOM 6442 C C . LYS B 1 140 ? 19.953 9.875 13.273 1 80.69 140 LYS B C 1
ATOM 6444 O O . LYS B 1 140 ? 18.859 10.172 12.773 1 80.69 140 LYS B O 1
ATOM 6449 N N . SER B 1 141 ? 20.203 9.555 14.531 1 81.44 141 SER B N 1
ATOM 6450 C CA . SER B 1 141 ? 19.125 9.75 15.492 1 81.44 141 SER B CA 1
ATOM 6451 C C . SER B 1 141 ? 18.625 11.195 15.484 1 81.44 141 SER B C 1
ATOM 6453 O O . SER B 1 141 ? 19.438 12.125 15.375 1 81.44 141 SER B O 1
ATOM 6455 N N . HIS B 1 142 ? 17.391 11.289 15.656 1 84.75 142 HIS B N 1
ATOM 6456 C CA . HIS B 1 142 ? 16.75 12.594 15.547 1 84.75 142 HIS B CA 1
ATOM 6457 C C . HIS B 1 142 ? 16.969 13.43 16.797 1 84.75 142 HIS B C 1
ATOM 6459 O O . HIS B 1 142 ? 16.016 13.93 17.391 1 84.75 142 HIS B O 1
ATOM 6465 N N . THR B 1 143 ? 18.188 13.641 17.078 1 88.62 143 THR B N 1
ATOM 6466 C CA . THR B 1 143 ? 18.484 14.539 18.188 1 88.62 143 THR B CA 1
ATOM 6467 C C . THR B 1 143 ? 18.219 15.992 17.797 1 88.62 143 THR B C 1
ATOM 6469 O O . THR B 1 143 ? 18.312 16.344 16.609 1 88.62 143 THR B O 1
ATOM 6472 N N . GLY B 1 144 ? 17.953 16.797 18.797 1 93.44 144 GLY B N 1
ATOM 6473 C CA . GLY B 1 144 ? 17.719 18.203 18.516 1 93.44 144 GLY B CA 1
ATOM 6474 C C . GLY B 1 144 ? 18.891 18.875 17.828 1 93.44 144 GLY B C 1
ATOM 6475 O O . GLY B 1 144 ? 18.703 19.703 16.938 1 93.44 144 GLY B O 1
ATOM 6476 N N . VAL B 1 145 ? 20.062 18.531 18.219 1 94 145 VAL B N 1
ATOM 6477 C CA . VAL B 1 145 ? 21.266 19.141 17.672 1 94 145 VAL B CA 1
ATOM 6478 C C . VAL B 1 145 ? 21.438 18.734 16.203 1 94 145 VAL B C 1
ATOM 6480 O O . VAL B 1 145 ? 21.734 19.562 15.352 1 94 145 VAL B O 1
ATOM 6483 N N . TYR B 1 146 ? 21.25 17.5 15.961 1 92.19 146 TYR B N 1
ATOM 6484 C CA . TYR B 1 146 ? 21.375 17 14.594 1 92.19 146 TYR B CA 1
ATOM 6485 C C . TYR B 1 146 ? 20.328 17.641 13.688 1 92.19 146 TYR B C 1
ATOM 6487 O O . TYR B 1 146 ? 20.625 18.031 12.555 1 92.19 146 TYR B O 1
ATOM 6495 N N . LEU B 1 147 ? 19.109 17.719 14.156 1 95.12 147 LEU B N 1
ATOM 6496 C CA . LEU B 1 147 ? 18.047 18.344 13.391 1 95.12 147 LEU B CA 1
ATOM 6497 C C . LEU B 1 147 ? 18.375 19.812 13.102 1 95.12 147 LEU B C 1
ATOM 6499 O O . LEU B 1 147 ? 18.141 20.297 11.984 1 95.12 147 LEU B O 1
ATOM 6503 N N . ALA B 1 148 ? 18.891 20.484 14.133 1 96.75 148 ALA B N 1
ATOM 6504 C CA . ALA B 1 148 ? 19.266 21.875 13.961 1 96.75 148 ALA B CA 1
ATOM 6505 C C . ALA B 1 148 ? 20.328 22.031 12.867 1 96.75 148 ALA B C 1
ATOM 6507 O O . ALA B 1 148 ? 20.25 22.953 12.047 1 96.75 148 ALA B O 1
ATOM 6508 N N . GLU B 1 149 ? 21.25 21.109 12.859 1 95.31 149 GLU B N 1
ATOM 6509 C CA . GLU B 1 149 ? 22.297 21.141 11.844 1 95.31 149 GLU B CA 1
ATOM 6510 C C . GLU B 1 149 ? 21.719 20.906 10.453 1 95.31 149 GLU B C 1
ATOM 6512 O O . GLU B 1 149 ? 22.125 21.562 9.492 1 95.31 149 GLU B O 1
ATOM 6517 N N . THR B 1 150 ? 20.859 19.969 10.391 1 95.31 150 THR B N 1
ATOM 6518 C CA . THR B 1 150 ? 20.234 19.656 9.109 1 95.31 150 THR B CA 1
ATOM 6519 C C . THR B 1 150 ? 19.453 20.875 8.594 1 95.31 150 THR B C 1
ATOM 6521 O O . THR B 1 150 ? 19.547 21.203 7.41 1 95.31 150 THR B O 1
ATOM 6524 N N . VAL B 1 151 ? 18.734 21.547 9.477 1 96.38 151 VAL B N 1
ATOM 6525 C CA . VAL B 1 151 ? 17.969 22.734 9.102 1 96.38 151 VAL B CA 1
ATOM 6526 C C . VAL B 1 151 ? 18.906 23.859 8.68 1 96.38 151 VAL B C 1
ATOM 6528 O O . VAL B 1 151 ? 18.625 24.578 7.723 1 96.38 151 VAL B O 1
ATOM 6531 N N . ARG B 1 152 ? 20 24.016 9.391 1 96.06 152 ARG B N 1
ATOM 6532 C CA . ARG B 1 152 ? 20.984 25.031 9.047 1 96.06 152 ARG B CA 1
ATOM 6533 C C . ARG B 1 152 ? 21.484 24.844 7.625 1 96.06 152 ARG B C 1
ATOM 6535 O O . ARG B 1 152 ? 21.594 25.797 6.863 1 96.06 152 ARG B O 1
ATOM 6542 N N . VAL B 1 153 ? 21.75 23.609 7.289 1 94.62 153 VAL B N 1
ATOM 6543 C CA . VAL B 1 153 ? 22.266 23.297 5.961 1 94.62 153 VAL B CA 1
ATOM 6544 C C . VAL B 1 153 ? 21.234 23.656 4.902 1 94.62 153 VAL B C 1
ATOM 6546 O O . VAL B 1 153 ? 21.578 24.188 3.846 1 94.62 153 VAL B O 1
ATOM 6549 N N . ILE B 1 154 ? 20 23.391 5.152 1 95 154 ILE B N 1
ATOM 6550 C CA . ILE B 1 154 ? 18.938 23.688 4.211 1 95 154 ILE B CA 1
ATOM 6551 C C . ILE B 1 154 ? 18.781 25.203 4.051 1 95 154 ILE B C 1
ATOM 6553 O O . ILE B 1 154 ? 18.703 25.703 2.928 1 95 154 ILE B O 1
ATOM 6557 N N . VAL B 1 155 ? 18.781 25.938 5.156 1 95.31 155 VAL B N 1
ATOM 6558 C CA . VAL B 1 155 ? 18.594 27.391 5.16 1 95.31 155 VAL B CA 1
ATOM 6559 C C . VAL B 1 155 ? 19.766 28.062 4.441 1 95.31 155 VAL B C 1
ATOM 6561 O O . VAL B 1 155 ? 19.562 29.031 3.707 1 95.31 155 VAL B O 1
ATOM 6564 N N . GLU B 1 156 ? 20.922 27.5 4.625 1 93.69 156 GLU B N 1
ATOM 6565 C CA . GLU B 1 156 ? 22.109 28.016 3.955 1 93.69 156 GLU B CA 1
ATOM 6566 C C . GLU B 1 156 ? 22.078 27.703 2.461 1 93.69 156 GLU B C 1
ATOM 6568 O O . GLU B 1 156 ? 22.438 28.547 1.638 1 93.69 156 GLU B O 1
ATOM 6573 N N . LYS B 1 157 ? 21.672 26.531 2.201 1 93.5 157 LYS B N 1
ATOM 6574 C CA . LYS B 1 157 ? 21.562 26.125 0.804 1 93.5 157 LYS B CA 1
ATOM 6575 C C . LYS B 1 157 ? 20.656 27.078 0.026 1 93.5 157 LYS B C 1
ATOM 6577 O O . LYS B 1 157 ? 20.984 27.453 -1.104 1 93.5 157 LYS B O 1
ATOM 6582 N N . PHE B 1 158 ? 19.609 27.547 0.61 1 95.25 158 PHE B N 1
ATOM 6583 C CA . PHE B 1 158 ? 18.609 28.359 -0.093 1 95.25 158 PHE B CA 1
ATOM 6584 C C . PHE B 1 158 ? 18.859 29.844 0.168 1 95.25 158 PHE B C 1
ATOM 6586 O O . PHE B 1 158 ? 18.156 30.703 -0.395 1 95.25 158 PHE B O 1
ATOM 6593 N N . GLY B 1 159 ? 19.75 30.203 1.035 1 91.88 159 GLY B N 1
ATOM 6594 C CA . GLY B 1 159 ? 20.156 31.562 1.29 1 91.88 159 GLY B CA 1
ATOM 6595 C C . GLY B 1 159 ? 19.078 32.406 1.949 1 91.88 159 GLY B C 1
ATOM 6596 O O . GLY B 1 159 ? 18.859 33.562 1.577 1 91.88 159 GLY B O 1
ATOM 6597 N N . ILE B 1 160 ? 18.375 31.859 2.924 1 94.31 160 ILE B N 1
ATOM 6598 C CA . ILE B 1 160 ? 17.234 32.562 3.496 1 94.31 160 ILE B CA 1
ATOM 6599 C C . ILE B 1 160 ? 17.453 32.781 4.992 1 94.31 160 ILE B C 1
ATOM 6601 O O . ILE B 1 160 ? 16.5 33.031 5.738 1 94.31 160 ILE B O 1
ATOM 6605 N N . ARG B 1 161 ? 18.625 32.75 5.457 1 92.06 161 ARG B N 1
ATOM 6606 C CA . ARG B 1 161 ? 18.984 32.812 6.867 1 92.06 161 ARG B CA 1
ATOM 6607 C C . ARG B 1 161 ? 18.469 34.125 7.488 1 92.06 161 ARG B C 1
ATOM 6609 O O . ARG B 1 161 ? 18.047 34.125 8.641 1 92.06 161 ARG B O 1
ATOM 6616 N N . ASP B 1 162 ? 18.469 35.125 6.73 1 91.12 162 ASP B N 1
ATOM 6617 C CA . ASP B 1 162 ? 18.156 36.438 7.266 1 91.12 162 ASP B CA 1
ATOM 6618 C C . ASP B 1 162 ? 16.656 36.719 7.215 1 91.12 162 ASP B C 1
ATOM 6620 O O . ASP B 1 162 ? 16.188 37.719 7.754 1 91.12 162 ASP B O 1
ATOM 6624 N N . LYS B 1 163 ? 15.93 35.844 6.656 1 92.81 163 LYS B N 1
ATOM 6625 C CA . LYS B 1 163 ? 14.516 36.125 6.402 1 92.81 163 LYS B CA 1
ATOM 6626 C C . LYS B 1 163 ? 13.609 35.219 7.215 1 92.81 163 LYS B C 1
ATOM 6628 O O . LYS B 1 163 ? 12.391 35.344 7.188 1 92.81 163 LYS B O 1
ATOM 6633 N N . ILE B 1 164 ? 14.156 34.312 7.977 1 94.94 164 ILE B N 1
ATOM 6634 C CA . ILE B 1 164 ? 13.367 33.375 8.758 1 94.94 164 ILE B CA 1
ATOM 6635 C C . ILE B 1 164 ? 12.875 34.031 10.039 1 94.94 164 ILE B C 1
ATOM 6637 O O . ILE B 1 164 ? 13.68 34.375 10.914 1 94.94 164 ILE B O 1
ATOM 6641 N N . CYS B 1 165 ? 11.562 34.156 10.164 1 94.25 165 CYS B N 1
ATOM 6642 C CA . CYS B 1 165 ? 10.977 34.844 11.297 1 94.25 165 CYS B CA 1
ATOM 6643 C C . CYS B 1 165 ? 10.375 33.844 12.289 1 94.25 165 CYS B C 1
ATOM 6645 O O . CYS B 1 165 ? 9.992 34.25 13.398 1 94.25 165 CYS B O 1
ATOM 6647 N N . GLY B 1 166 ? 10.305 32.656 11.891 1 95.94 166 GLY B N 1
ATOM 6648 C CA . GLY B 1 166 ? 9.75 31.672 12.797 1 95.94 166 GLY B CA 1
ATOM 6649 C C . GLY B 1 166 ? 9.781 30.266 12.227 1 95.94 166 GLY B C 1
ATOM 6650 O O . GLY B 1 166 ? 9.922 30.078 11.016 1 95.94 166 GLY B O 1
ATOM 6651 N N . ILE B 1 167 ? 9.695 29.25 13.125 1 97.25 167 ILE B N 1
ATOM 6652 C CA . ILE B 1 167 ? 9.68 27.828 12.773 1 97.25 167 ILE B CA 1
ATOM 6653 C C . ILE B 1 167 ? 8.516 27.141 13.469 1 97.25 167 ILE B C 1
ATOM 6655 O O . ILE B 1 167 ? 8.289 27.328 14.664 1 97.25 167 ILE B O 1
ATOM 6659 N N . VAL B 1 168 ? 7.762 26.453 12.711 1 96.62 168 VAL B N 1
ATOM 6660 C CA . VAL B 1 168 ? 6.633 25.703 13.266 1 96.62 168 VAL B CA 1
ATOM 6661 C C . VAL B 1 168 ? 6.949 24.219 13.281 1 96.62 168 VAL B C 1
ATOM 6663 O O . VAL B 1 168 ? 7.379 23.656 12.273 1 96.62 168 VAL B O 1
ATOM 6666 N N . THR B 1 169 ? 6.848 23.516 14.391 1 95.94 169 THR B N 1
ATOM 6667 C CA . THR B 1 169 ? 7.062 22.094 14.562 1 95.94 169 THR B CA 1
ATOM 6668 C C . THR B 1 169 ? 6.117 21.516 15.617 1 95.94 169 THR B C 1
ATOM 6670 O O . THR B 1 169 ? 5.387 22.266 16.266 1 95.94 169 THR B O 1
ATOM 6673 N N . ASP B 1 170 ? 6.113 20.266 15.75 1 90.81 170 ASP B N 1
ATOM 6674 C CA . ASP B 1 170 ? 5.367 19.672 16.859 1 90.81 170 ASP B CA 1
ATOM 6675 C C . ASP B 1 170 ? 6.055 19.938 18.188 1 90.81 170 ASP B C 1
ATOM 6677 O O . ASP B 1 170 ? 7.059 20.641 18.25 1 90.81 170 ASP B O 1
ATOM 6681 N N . ASN B 1 171 ? 5.48 19.516 19.281 1 85.38 171 ASN B N 1
ATOM 6682 C CA . ASN B 1 171 ? 5.941 19.891 20.625 1 85.38 171 ASN B CA 1
ATOM 6683 C C . ASN B 1 171 ? 6.906 18.844 21.188 1 85.38 171 ASN B C 1
ATOM 6685 O O . ASN B 1 171 ? 7.129 18.797 22.406 1 85.38 171 ASN B O 1
ATOM 6689 N N . ALA B 1 172 ? 7.57 18.109 20.375 1 86.06 172 ALA B N 1
ATOM 6690 C CA . ALA B 1 172 ? 8.484 17.062 20.844 1 86.06 172 ALA B CA 1
ATOM 6691 C C . ALA B 1 172 ? 9.727 17.688 21.484 1 86.06 172 ALA B C 1
ATOM 6693 O O . ALA B 1 172 ? 10.133 18.797 21.125 1 86.06 172 ALA B O 1
ATOM 6694 N N . SER B 1 173 ? 10.328 17.031 22.406 1 88.12 173 SER B N 1
ATOM 6695 C CA . SER B 1 173 ? 11.469 17.531 23.172 1 88.12 173 SER B CA 1
ATOM 6696 C C . SER B 1 173 ? 12.672 17.781 22.266 1 88.12 173 SER B C 1
ATOM 6698 O O . SER B 1 173 ? 13.438 18.719 22.5 1 88.12 173 SER B O 1
ATOM 6700 N N . ASN B 1 174 ? 12.836 16.953 21.281 1 90.62 174 ASN B N 1
ATOM 6701 C CA . ASN B 1 174 ? 13.953 17.156 20.375 1 90.62 174 ASN B CA 1
ATOM 6702 C C . ASN B 1 174 ? 13.805 18.453 19.578 1 90.62 174 ASN B C 1
ATOM 6704 O O . ASN B 1 174 ? 14.797 19.078 19.203 1 90.62 174 ASN B O 1
ATOM 6708 N N . ASN B 1 175 ? 12.57 18.891 19.391 1 93.19 175 ASN B N 1
ATOM 6709 C CA . ASN B 1 175 ? 12.336 20.141 18.688 1 93.19 175 ASN B CA 1
ATOM 6710 C C . ASN B 1 175 ? 12.703 21.344 19.562 1 93.19 175 ASN B C 1
ATOM 6712 O O . ASN B 1 175 ? 13.172 22.359 19.062 1 93.19 175 ASN B O 1
ATOM 6716 N N . GLU B 1 176 ? 12.445 21.219 20.844 1 91.94 176 GLU B N 1
ATOM 6717 C CA . GLU B 1 176 ? 12.875 22.266 21.75 1 91.94 176 GLU B CA 1
ATOM 6718 C C . GLU B 1 176 ? 14.391 22.453 21.719 1 91.94 176 GLU B C 1
ATOM 6720 O O . GLU B 1 176 ? 14.883 23.578 21.641 1 91.94 176 GLU B O 1
ATOM 6725 N N . THR B 1 177 ? 15.086 21.297 21.797 1 94.62 177 THR B N 1
ATOM 6726 C CA . THR B 1 177 ? 16.531 21.328 21.703 1 94.62 177 THR B CA 1
ATOM 6727 C C . THR B 1 177 ? 16.984 21.891 20.359 1 94.62 177 THR B C 1
ATOM 6729 O O . THR B 1 177 ? 17.969 22.641 20.297 1 94.62 177 THR B O 1
ATOM 6732 N N . MET B 1 178 ? 16.281 21.516 19.344 1 96.44 178 MET B N 1
ATOM 6733 C CA . MET B 1 178 ? 16.594 22.016 18.016 1 96.44 178 MET B CA 1
ATOM 6734 C C . MET B 1 178 ? 16.484 23.531 17.953 1 96.44 178 MET B C 1
ATOM 6736 O O . MET B 1 178 ? 17.375 24.203 17.438 1 96.44 178 MET B O 1
ATOM 6740 N N . ILE B 1 179 ? 15.414 24.125 18.5 1 96.12 179 ILE B N 1
ATOM 6741 C CA . ILE B 1 179 ? 15.156 25.547 18.484 1 96.12 179 ILE B CA 1
ATOM 6742 C C . ILE B 1 179 ? 16.234 26.281 19.266 1 96.12 179 ILE B C 1
ATOM 6744 O O . ILE B 1 179 ? 16.734 27.328 18.828 1 96.12 179 ILE B O 1
ATOM 6748 N N . ASN B 1 180 ? 16.594 25.719 20.344 1 94.69 180 ASN B N 1
ATOM 6749 C CA . ASN B 1 180 ? 17.641 26.328 21.156 1 94.69 180 ASN B CA 1
ATOM 6750 C C . ASN B 1 180 ? 18.984 26.312 20.422 1 94.69 180 ASN B C 1
ATOM 6752 O O . ASN B 1 180 ? 19.766 27.266 20.531 1 94.69 180 ASN B O 1
ATOM 6756 N N . GLU B 1 181 ? 19.25 25.234 19.797 1 96.06 181 GLU B N 1
ATOM 6757 C CA . GLU B 1 181 ? 20.484 25.125 19.016 1 96.06 181 GLU B CA 1
ATOM 6758 C C . GLU B 1 181 ? 20.484 26.125 17.859 1 96.06 181 GLU B C 1
ATOM 6760 O O . GLU B 1 181 ? 21.516 26.734 17.562 1 96.06 181 GLU B O 1
ATOM 6765 N N . ILE B 1 182 ? 19.406 26.312 17.219 1 96 182 ILE B N 1
ATOM 6766 C CA . ILE B 1 182 ? 19.312 27.234 16.094 1 96 182 ILE B CA 1
ATOM 6767 C C . ILE B 1 182 ? 19.516 28.672 16.578 1 96 182 ILE B C 1
ATOM 6769 O O . ILE B 1 182 ? 20.125 29.5 15.891 1 96 182 ILE B O 1
ATOM 6773 N N . LYS B 1 183 ? 18.984 28.969 17.75 1 94.88 183 LYS B N 1
ATOM 6774 C CA . LYS B 1 183 ? 19.203 30.281 18.375 1 94.88 183 LYS B CA 1
ATOM 6775 C C . LYS B 1 183 ? 20.703 30.594 18.438 1 94.88 183 LYS B C 1
ATOM 6777 O O . LYS B 1 183 ? 21.109 31.734 18.234 1 94.88 183 LYS B O 1
ATOM 6782 N N . SER B 1 184 ? 21.5 29.594 18.625 1 94.38 184 SER B N 1
ATOM 6783 C CA . SER B 1 184 ? 22.938 29.766 18.781 1 94.38 184 SER B CA 1
ATOM 6784 C C . SER B 1 184 ? 23.594 30.141 17.453 1 94.38 184 SER B C 1
ATOM 6786 O O . SER B 1 184 ? 24.703 30.672 17.422 1 94.38 184 SER B O 1
ATOM 6788 N N . TYR B 1 185 ? 22.891 29.859 16.375 1 94.44 185 TYR B N 1
ATOM 6789 C CA . TYR B 1 185 ? 23.438 30.219 15.078 1 94.44 185 TYR B CA 1
ATOM 6790 C C . TYR B 1 185 ? 23.312 31.719 14.812 1 94.44 185 TYR B C 1
ATOM 6792 O O . TYR B 1 185 ? 23.938 32.25 13.891 1 94.44 185 TYR B O 1
ATOM 6800 N N . LYS B 1 186 ? 22.5 32.406 15.516 1 91.75 186 LYS B N 1
ATOM 6801 C CA . LYS B 1 186 ? 22.344 33.875 15.516 1 91.75 186 LYS B CA 1
ATOM 6802 C C . LYS B 1 186 ? 21.812 34.375 14.18 1 91.75 186 LYS B C 1
ATOM 6804 O O . LYS B 1 186 ? 22.375 35.281 13.578 1 91.75 186 LYS B O 1
ATOM 6809 N N . TRP B 1 187 ? 20.797 33.75 13.711 1 92.5 187 TRP B N 1
ATOM 6810 C CA . TRP B 1 187 ? 20.094 34.281 12.562 1 92.5 187 TRP B CA 1
ATOM 6811 C C . TRP B 1 187 ? 19.484 35.656 12.906 1 92.5 187 TRP B C 1
ATOM 6813 O O . TRP B 1 187 ? 18.938 35.844 14 1 92.5 187 TRP B O 1
ATOM 6823 N N . PRO B 1 188 ? 19.531 36.594 12.094 1 88.62 188 PRO B N 1
ATOM 6824 C CA . PRO B 1 188 ? 19.188 37.969 12.414 1 88.62 188 PRO B CA 1
ATOM 6825 C C . PRO B 1 188 ? 17.766 38.125 12.938 1 88.62 188 PRO B C 1
ATOM 6827 O O . PRO B 1 188 ? 17.516 38.906 13.852 1 88.62 188 PRO B O 1
ATOM 6830 N N . ARG B 1 189 ? 16.797 37.344 12.414 1 88.56 189 ARG B N 1
ATOM 6831 C CA . ARG B 1 189 ? 15.398 37.562 12.773 1 88.56 189 ARG B CA 1
ATOM 6832 C C . ARG B 1 189 ? 14.883 36.438 13.641 1 88.56 189 ARG B C 1
ATOM 6834 O O . ARG B 1 189 ? 13.688 36.375 13.953 1 88.56 189 ARG B O 1
ATOM 6841 N N . PHE B 1 190 ? 15.781 35.5 13.984 1 91.88 190 PHE B N 1
ATOM 6842 C CA . PHE B 1 190 ? 15.375 34.344 14.773 1 91.88 190 PHE B CA 1
ATOM 6843 C C . PHE B 1 190 ? 16 34.406 16.156 1 91.88 190 PHE B C 1
ATOM 6845 O O . PHE B 1 190 ? 17.219 34.25 16.297 1 91.88 190 PHE B O 1
ATOM 6852 N N . LYS B 1 191 ? 15.148 34.5 17.203 1 88.12 191 LYS B N 1
ATOM 6853 C CA . LYS B 1 191 ? 15.664 34.688 18.547 1 88.12 191 LYS B CA 1
ATOM 6854 C C . LYS B 1 191 ? 15.383 33.469 19.438 1 88.12 191 LYS B C 1
ATOM 6856 O O . LYS B 1 191 ? 15.461 33.562 20.656 1 88.12 191 LYS B O 1
ATOM 6861 N N . GLY B 1 192 ? 14.984 32.375 18.859 1 91.56 192 GLY B N 1
ATOM 6862 C CA . GLY B 1 192 ? 14.797 31.188 19.656 1 91.56 192 GLY B CA 1
ATOM 6863 C C . GLY B 1 192 ? 13.344 30.891 19.969 1 91.56 192 GLY B C 1
ATOM 6864 O O . GLY B 1 192 ? 12.492 30.891 19.078 1 91.56 192 GLY B O 1
ATOM 6865 N N . ASP B 1 193 ? 13.047 30.797 21.234 1 89.69 193 ASP B N 1
ATOM 6866 C CA . ASP B 1 193 ? 11.727 30.375 21.688 1 89.69 193 ASP B CA 1
ATOM 6867 C C . ASP B 1 193 ? 10.656 31.391 21.297 1 89.69 193 ASP B C 1
ATOM 6869 O O . ASP B 1 193 ? 9.508 31.031 21.062 1 89.69 193 ASP B O 1
ATOM 6873 N N . GLY B 1 194 ? 11.094 32.562 21.141 1 91.94 194 GLY B N 1
ATOM 6874 C CA . GLY B 1 194 ? 10.156 33.594 20.766 1 91.94 194 GLY B CA 1
ATOM 6875 C C . GLY B 1 194 ? 9.641 33.438 19.344 1 91.94 194 GLY B C 1
ATOM 6876 O O . GLY B 1 194 ? 8.594 34 18.984 1 91.94 194 GLY B O 1
ATOM 6877 N N . GLN B 1 195 ? 10.32 32.719 18.547 1 94.31 195 GLN B N 1
ATOM 6878 C CA . GLN B 1 195 ? 9.938 32.5 17.156 1 94.31 195 GLN B CA 1
ATOM 6879 C C . GLN B 1 195 ? 9.633 31.031 16.875 1 94.31 195 GLN B C 1
ATOM 6881 O O . GLN B 1 195 ? 9.648 30.594 15.727 1 94.31 195 GLN B O 1
ATOM 6886 N N . TRP B 1 196 ? 9.414 30.25 18 1 95.62 196 TRP B N 1
ATOM 6887 C CA . TRP B 1 196 ? 8.977 28.859 17.875 1 95.62 196 TRP B CA 1
ATOM 6888 C C . TRP B 1 196 ? 7.457 28.766 17.969 1 95.62 196 TRP B C 1
ATOM 6890 O O . TRP B 1 196 ? 6.871 29.078 19.016 1 95.62 196 TRP B O 1
ATOM 6900 N N . ILE B 1 197 ? 6.848 28.375 16.906 1 95.62 197 ILE B N 1
ATOM 6901 C CA . ILE B 1 197 ? 5.406 28.156 16.891 1 95.62 197 ILE B CA 1
ATOM 6902 C C . ILE B 1 197 ? 5.109 26.656 17.047 1 95.62 197 ILE B C 1
ATOM 6904 O O . ILE B 1 197 ? 5.586 25.844 16.266 1 95.62 197 ILE B O 1
ATOM 6908 N N . ARG B 1 198 ? 4.352 26.344 18.016 1 94.25 198 ARG B N 1
ATOM 6909 C CA . ARG B 1 198 ? 3.984 24.953 18.266 1 94.25 198 ARG B CA 1
ATOM 6910 C C . ARG B 1 198 ? 2.754 24.562 17.453 1 94.25 198 ARG B C 1
ATOM 6912 O O . ARG B 1 198 ? 1.74 25.266 17.469 1 94.25 198 ARG B O 1
ATOM 6919 N N . CYS B 1 199 ? 2.871 23.469 16.766 1 94.31 199 CYS B N 1
ATOM 6920 C CA . CYS B 1 199 ? 1.786 23.047 15.883 1 94.31 199 CYS B CA 1
ATOM 6921 C C . CYS B 1 199 ? 0.504 22.812 16.672 1 94.31 199 CYS B C 1
ATOM 6923 O O . CYS B 1 199 ? 0.434 21.906 17.516 1 94.31 199 CYS B O 1
ATOM 6925 N N . PHE B 1 200 ? -0.483 23.625 16.406 1 94.56 200 PHE B N 1
ATOM 6926 C CA . PHE B 1 200 ? -1.719 23.594 17.172 1 94.56 200 PHE B CA 1
ATOM 6927 C C . PHE B 1 200 ? -2.508 22.328 16.891 1 94.56 200 PHE B C 1
ATOM 6929 O O . PHE B 1 200 ? -3.211 21.812 17.766 1 94.56 200 PHE B O 1
ATOM 6936 N N . ALA B 1 201 ? -2.439 21.781 15.664 1 91.88 201 ALA B N 1
ATOM 6937 C CA . ALA B 1 201 ? -3.109 20.531 15.359 1 91.88 201 ALA B CA 1
ATOM 6938 C C . ALA B 1 201 ? -2.621 19.406 16.266 1 91.88 201 ALA B C 1
ATOM 6940 O O . ALA B 1 201 ? -3.412 18.578 16.734 1 91.88 201 ALA B O 1
ATOM 6941 N N . HIS B 1 202 ? -1.356 19.344 16.547 1 90 202 HIS B N 1
ATOM 6942 C CA . HIS B 1 202 ? -0.791 18.344 17.453 1 90 202 HIS B CA 1
ATOM 6943 C C . HIS B 1 202 ? -1.249 18.578 18.891 1 90 202 HIS B C 1
ATOM 6945 O O . HIS B 1 202 ? -1.463 17.625 19.641 1 90 202 HIS B O 1
ATOM 6951 N N . ILE B 1 203 ? -1.319 19.844 19.25 1 92.75 203 ILE B N 1
ATOM 6952 C CA . ILE B 1 203 ? -1.781 20.188 20.578 1 92.75 203 ILE B CA 1
ATOM 6953 C C . ILE B 1 203 ? -3.211 19.688 20.781 1 92.75 203 ILE B C 1
ATOM 6955 O O . ILE B 1 203 ? -3.521 19.062 21.797 1 92.75 203 ILE B O 1
ATOM 6959 N N . LEU B 1 204 ? -4.082 19.953 19.781 1 92.75 204 LEU B N 1
ATOM 6960 C CA . LEU B 1 204 ? -5.465 19.484 19.844 1 92.75 204 LEU B CA 1
ATOM 6961 C C . LEU B 1 204 ? -5.523 17.969 19.984 1 92.75 204 LEU B C 1
ATOM 6963 O O . LEU B 1 204 ? -6.332 17.453 20.75 1 92.75 204 LEU B O 1
ATOM 6967 N N . ASN B 1 205 ? -4.703 17.344 19.25 1 89.88 205 ASN B N 1
ATOM 6968 C CA . ASN B 1 205 ? -4.645 15.891 19.328 1 89.88 205 ASN B CA 1
ATOM 6969 C C . ASN B 1 205 ? -4.25 15.406 20.719 1 89.88 205 ASN B C 1
ATOM 6971 O O . ASN B 1 205 ? -4.828 14.445 21.234 1 89.88 205 ASN B O 1
ATOM 6975 N N . LEU B 1 206 ? -3.271 16.047 21.312 1 89 206 LEU B N 1
ATOM 6976 C CA . LEU B 1 206 ? -2.805 15.672 22.641 1 89 206 LEU B CA 1
ATOM 6977 C C . LEU B 1 206 ? -3.914 15.836 23.672 1 89 206 LEU B C 1
ATOM 6979 O O . LEU B 1 206 ? -4.102 14.969 24.531 1 89 206 LEU B O 1
ATOM 6983 N N . ILE B 1 207 ? -4.629 16.906 23.578 1 92.56 207 ILE B N 1
ATOM 6984 C CA . ILE B 1 207 ? -5.703 17.172 24.531 1 92.56 207 ILE B CA 1
ATOM 6985 C C . ILE B 1 207 ? -6.793 16.109 24.391 1 92.56 207 ILE B C 1
ATOM 6987 O O . ILE B 1 207 ? -7.262 15.562 25.391 1 92.56 207 ILE B O 1
ATOM 6991 N N . ALA B 1 208 ? -7.18 15.859 23.156 1 92.56 208 ALA B N 1
ATOM 6992 C CA . ALA B 1 208 ? -8.203 14.844 22.906 1 92.56 208 ALA B CA 1
ATOM 6993 C C . ALA B 1 208 ? -7.758 13.484 23.438 1 92.56 208 ALA B C 1
ATOM 6995 O O . ALA B 1 208 ? -8.555 12.75 24.047 1 92.56 208 ALA B O 1
ATOM 6996 N N . GLN B 1 209 ? -6.531 13.141 23.281 1 89.12 209 GLN B N 1
ATOM 6997 C CA . GLN B 1 209 ? -6 11.852 23.703 1 89.12 209 GLN B CA 1
ATOM 6998 C C . GLN B 1 209 ? -6.016 11.734 25.234 1 89.12 209 GLN B C 1
ATOM 7000 O O . GLN B 1 209 ? -6.266 10.656 25.781 1 89.12 209 GLN B O 1
ATOM 7005 N N . VAL B 1 210 ? -5.711 12.812 25.859 1 89.81 210 VAL B N 1
ATOM 7006 C CA . VAL B 1 210 ? -5.719 12.82 27.328 1 89.81 210 VAL B CA 1
ATOM 7007 C C . VAL B 1 210 ? -7.133 12.57 27.828 1 89.81 210 VAL B C 1
ATOM 7009 O O . VAL B 1 210 ? -7.328 11.859 28.828 1 89.81 210 VAL B O 1
ATOM 7012 N N . ILE B 1 211 ? -8.094 13.117 27.172 1 92.06 211 ILE B N 1
ATOM 7013 C CA . ILE B 1 211 ? -9.492 12.938 27.562 1 92.06 211 ILE B CA 1
ATOM 7014 C C . ILE B 1 211 ? -9.914 11.492 27.328 1 92.06 211 ILE B C 1
ATOM 7016 O O . ILE B 1 211 ? -10.672 10.922 28.125 1 92.06 211 ILE B O 1
ATOM 7020 N N . LEU B 1 212 ? -9.359 10.844 26.312 1 91.75 212 LEU B N 1
ATOM 7021 C CA . LEU B 1 212 ? -9.766 9.5 25.922 1 91.75 212 LEU B CA 1
ATOM 7022 C C . LEU B 1 212 ? -9 8.445 26.719 1 91.75 212 LEU B C 1
ATOM 7024 O O . LEU B 1 212 ? -9.43 7.293 26.797 1 91.75 212 LEU B O 1
ATOM 7028 N N . ARG B 1 213 ? -7.945 8.75 27.344 1 87.94 213 ARG B N 1
ATOM 7029 C CA . ARG B 1 213 ? -6.977 7.836 27.938 1 87.94 213 ARG B CA 1
ATOM 7030 C C . ARG B 1 213 ? -7.637 6.949 28.984 1 87.94 213 ARG B C 1
ATOM 7032 O O . ARG B 1 213 ? -7.422 5.738 29.016 1 87.94 213 ARG B O 1
ATOM 7039 N N . PRO B 1 214 ? -8.516 7.492 29.859 1 89.38 214 PRO B N 1
ATOM 7040 C CA . PRO B 1 214 ? -9.109 6.648 30.906 1 89.38 214 PRO B CA 1
ATOM 7041 C C . PRO B 1 214 ? -10.039 5.582 30.344 1 89.38 214 PRO B C 1
ATOM 7043 O O . PRO B 1 214 ? -10.391 4.629 31.047 1 89.38 214 PRO B O 1
ATOM 7046 N N . PHE B 1 215 ? -10.344 5.707 29.125 1 90.56 215 PHE B N 1
ATOM 7047 C CA . PHE B 1 215 ? -11.375 4.828 28.578 1 90.56 215 PHE B CA 1
ATOM 7048 C C . PHE B 1 215 ? -10.773 3.852 27.578 1 90.56 215 PHE B C 1
ATOM 7050 O O . PHE B 1 215 ? -11.492 3.268 26.766 1 90.56 215 PHE B O 1
ATOM 7057 N N . GLY B 1 216 ? -9.461 3.605 27.562 1 77.38 216 GLY B N 1
ATOM 7058 C CA . GLY B 1 216 ? -8.82 2.518 26.844 1 77.38 216 GLY B CA 1
ATOM 7059 C C . GLY B 1 216 ? -8.203 2.957 25.516 1 77.38 216 GLY B C 1
ATOM 7060 O O . GLY B 1 216 ? -8.109 2.168 24.578 1 77.38 216 GLY B O 1
ATOM 7061 N N . SER B 1 217 ? -7.898 4.164 25.438 1 64 217 SER B N 1
ATOM 7062 C CA . SER B 1 217 ? -7.297 4.621 24.188 1 64 217 SER B CA 1
ATOM 7063 C C . SER B 1 217 ? -5.891 4.051 24.016 1 64 217 SER B C 1
ATOM 7065 O O . SER B 1 217 ? -5.473 3.744 22.906 1 64 217 SER B O 1
ATOM 7067 N N . HIS B 1 218 ? -5.09 4.035 25.109 1 60.12 218 HIS B N 1
ATOM 7068 C CA . HIS B 1 218 ? -3.713 3.594 24.906 1 60.12 218 HIS B CA 1
ATOM 7069 C C . HIS B 1 218 ? -3.527 2.148 25.359 1 60.12 218 HIS B C 1
ATOM 7071 O O . HIS B 1 218 ? -4.273 1.657 26.219 1 60.12 218 HIS B O 1
ATOM 7077 N N . LYS B 1 219 ? -2.811 1.342 24.719 1 49 219 LYS B N 1
ATOM 7078 C CA . LYS B 1 219 ? -2.457 -0.021 25.109 1 49 219 LYS B CA 1
ATOM 7079 C C . LYS B 1 219 ? -1.94 -0.068 26.547 1 49 219 LYS B C 1
ATOM 7081 O O . LYS B 1 219 ? -1.053 0.702 26.906 1 49 219 LYS B O 1
ATOM 7086 N N . GLN B 1 220 ? -2.828 -0.366 27.531 1 38.19 220 GLN B N 1
ATOM 7087 C CA . GLN B 1 220 ? -2.355 -0.519 28.906 1 38.19 220 GLN B CA 1
ATOM 7088 C C . GLN B 1 220 ? -1.006 -1.23 28.938 1 38.19 220 GLN B C 1
ATOM 7090 O O . GLN B 1 220 ? -0.814 -2.248 28.281 1 38.19 220 GLN B O 1
ATOM 7095 N N . ASN B 1 221 ? -0.041 -0.605 29.312 1 32.91 221 ASN B N 1
ATOM 7096 C CA . ASN B 1 221 ? 1.149 -1.358 29.688 1 32.91 221 ASN B CA 1
ATOM 7097 C C . ASN B 1 221 ? 0.804 -2.533 30.594 1 32.91 221 ASN B C 1
ATOM 7099 O O . ASN B 1 221 ? -0.001 -2.395 31.516 1 32.91 221 ASN B O 1
ATOM 7103 N N . LYS B 1 222 ? 0.865 -3.814 30.234 1 34.81 222 LYS B N 1
ATOM 7104 C CA . LYS B 1 222 ? 0.738 -5.02 31.047 1 34.81 222 LYS B CA 1
ATOM 7105 C C . LYS B 1 222 ? 1.301 -4.793 32.438 1 34.81 222 LYS B C 1
ATOM 7107 O O . LYS B 1 222 ? 1.608 -5.75 33.156 1 34.81 222 LYS B O 1
ATOM 7112 N N . THR B 1 223 ? 1.587 -3.744 33.031 1 26.81 223 THR B N 1
ATOM 7113 C CA . THR B 1 223 ? 2.129 -3.918 34.375 1 26.81 223 THR B CA 1
ATOM 7114 C C . THR B 1 223 ? 1.103 -4.582 35.312 1 26.81 223 THR B C 1
ATOM 7116 O O . THR B 1 223 ? 1.417 -5.551 36 1 26.81 223 THR B O 1
ATOM 7119 N N . ILE B 1 224 ? 0.184 -3.855 36.188 1 25.38 224 ILE B N 1
ATOM 7120 C CA . ILE B 1 224 ? -0.086 -4.121 37.594 1 25.38 224 ILE B CA 1
ATOM 7121 C C . ILE B 1 224 ? -1.208 -5.152 37.719 1 25.38 224 ILE B C 1
ATOM 7123 O O . ILE B 1 224 ? -1.426 -5.715 38.812 1 25.38 224 ILE B O 1
ATOM 7127 N N . LEU B 1 225 ? -2.395 -5.203 37.031 1 24.84 225 LEU B N 1
ATOM 7128 C CA . LEU B 1 225 ? -3.402 -6.004 37.719 1 24.84 225 LEU B CA 1
ATOM 7129 C C . LEU B 1 225 ? -3.115 -7.492 37.562 1 24.84 225 LEU B C 1
ATOM 7131 O O . LEU B 1 225 ? -3.344 -8.062 36.5 1 24.84 225 LEU B O 1
ATOM 7135 N N . THR B 1 226 ? -2.082 -8.055 38.156 1 25.31 226 THR B N 1
ATOM 7136 C CA . THR B 1 226 ? -1.783 -9.469 38.312 1 25.31 226 THR B CA 1
ATOM 7137 C C . THR B 1 226 ? -2.957 -10.188 38.969 1 25.31 226 THR B C 1
ATOM 7139 O O . THR B 1 226 ? -2.992 -11.422 39.031 1 25.31 226 THR B O 1
ATOM 7142 N N . SER B 1 227 ? -3.656 -9.664 40.062 1 23.33 227 SER B N 1
ATOM 7143 C CA . SER B 1 227 ? -4.23 -10.711 40.906 1 23.33 227 SER B CA 1
ATOM 7144 C C . SER B 1 227 ? -5.406 -11.391 40.188 1 23.33 227 SER B C 1
ATOM 7146 O O . SER B 1 227 ? -5.816 -12.484 40.594 1 23.33 227 SER B O 1
ATOM 7148 N N . VAL B 1 228 ? -6.516 -10.656 39.844 1 21.27 228 VAL B N 1
ATOM 7149 C CA . VAL B 1 228 ? -7.676 -11.539 39.719 1 21.27 228 VAL B CA 1
ATOM 7150 C C . VAL B 1 228 ? -7.445 -12.539 38.594 1 21.27 228 VAL B C 1
ATOM 7152 O O . VAL B 1 228 ? -6.59 -12.336 37.719 1 21.27 228 VAL B O 1
ATOM 7155 N N . ASP B 1 229 ? -8.547 -13.57 38.406 1 21.27 229 ASP B N 1
ATOM 7156 C CA . ASP B 1 229 ? -8.742 -14.875 37.781 1 21.27 229 ASP B CA 1
ATOM 7157 C C . ASP B 1 229 ? -8.523 -14.781 36.281 1 21.27 229 ASP B C 1
ATOM 7159 O O . ASP B 1 229 ? -9.062 -13.883 35.625 1 21.27 229 ASP B O 1
ATOM 7163 N N . GLN B 1 230 ? -7.402 -15.18 35.75 1 22.94 230 GLN B N 1
ATOM 7164 C CA . GLN B 1 230 ? -6.855 -15.469 34.438 1 22.94 230 GLN B CA 1
ATOM 7165 C C . GLN B 1 230 ? -7.859 -16.25 33.594 1 22.94 230 GLN B C 1
ATOM 7167 O O . GLN B 1 230 ? -7.691 -17.438 33.344 1 22.94 230 GLN B O 1
ATOM 7172 N N . GLU B 1 231 ? -9.312 -16.172 33.938 1 21.56 231 GLU B N 1
ATOM 7173 C CA . GLU B 1 231 ? -10.062 -17.078 33.062 1 21.56 231 GLU B CA 1
ATOM 7174 C C . GLU B 1 231 ? -9.75 -16.844 31.594 1 21.56 231 GLU B C 1
ATOM 7176 O O . GLU B 1 231 ? -9.68 -15.703 31.156 1 21.56 231 GLU B O 1
ATOM 7181 N N . GLN B 1 232 ? -9.023 -17.781 31.047 1 21.78 232 GLN B N 1
ATOM 7182 C CA . GLN B 1 232 ? -8.539 -18.109 29.703 1 21.78 232 GLN B CA 1
ATOM 7183 C C . GLN B 1 232 ? -9.672 -18.047 28.688 1 21.78 232 GLN B C 1
ATOM 7185 O O . GLN B 1 232 ? -10.531 -18.922 28.656 1 21.78 232 GLN B O 1
ATOM 7190 N N . TYR B 1 233 ? -10.43 -16.938 28.609 1 20.36 233 TYR B N 1
ATOM 7191 C CA . TYR B 1 233 ? -11.508 -16.969 27.625 1 20.36 233 TYR B CA 1
ATOM 7192 C C . TYR B 1 233 ? -10.984 -17.375 26.25 1 20.36 233 TYR B C 1
ATOM 7194 O O . TYR B 1 233 ? -10.18 -16.656 25.656 1 20.36 233 TYR B O 1
ATOM 7202 N N . SER B 1 234 ? -10.57 -18.688 26.156 1 21.02 234 SER B N 1
ATOM 7203 C CA . SER B 1 234 ? -10.289 -19.344 24.875 1 21.02 234 SER B CA 1
ATOM 7204 C C . SER B 1 234 ? -11.469 -19.234 23.922 1 21.02 234 SER B C 1
ATOM 7206 O O . SER B 1 234 ? -12.555 -19.734 24.203 1 21.02 234 SER B O 1
ATOM 7208 N N . ASP B 1 235 ? -11.844 -18.094 23.469 1 19.86 235 ASP B N 1
ATOM 7209 C CA . ASP B 1 235 ? -12.914 -17.969 22.469 1 19.86 235 ASP B CA 1
ATOM 7210 C C . ASP B 1 235 ? -12.734 -18.984 21.344 1 19.86 235 ASP B C 1
ATOM 7212 O O . ASP B 1 235 ? -11.805 -18.875 20.547 1 19.86 235 ASP B O 1
ATOM 7216 N N . GLU B 1 236 ? -12.852 -20.281 21.672 1 19.88 236 GLU B N 1
ATOM 7217 C CA . GLU B 1 236 ? -12.992 -21.406 20.734 1 19.88 236 GLU B CA 1
ATOM 7218 C C . GLU B 1 236 ? -14.172 -21.188 19.797 1 19.88 236 GLU B C 1
ATOM 7220 O O . GLU B 1 236 ? -15.32 -21.109 20.234 1 19.88 236 GLU B O 1
ATOM 7225 N N . ASP B 1 237 ? -14.062 -20.297 18.859 1 19.08 237 ASP B N 1
ATOM 7226 C CA . ASP B 1 237 ? -15.102 -20.141 17.844 1 19.08 237 ASP B CA 1
ATOM 7227 C C . ASP B 1 237 ? -15.508 -21.5 17.266 1 19.08 237 ASP B C 1
ATOM 7229 O O . ASP B 1 237 ? -14.664 -22.266 16.781 1 19.08 237 ASP B O 1
ATOM 7233 N N . ASP B 1 238 ? -16.547 -22.078 17.859 1 18.2 238 ASP B N 1
ATOM 7234 C CA . ASP B 1 238 ? -17.312 -23.25 17.438 1 18.2 238 ASP B CA 1
ATOM 7235 C C . ASP B 1 238 ? -17.766 -23.109 15.992 1 18.2 238 ASP B C 1
ATOM 7237 O O . ASP B 1 238 ? -18.062 -22 15.523 1 18.2 238 ASP B O 1
ATOM 7241 N N . GLU B 1 239 ? -17.547 -24.203 15.203 1 18.61 239 GLU B N 1
ATOM 7242 C CA . GLU B 1 239 ? -17.766 -24.703 13.852 1 18.61 239 GLU B CA 1
ATOM 7243 C C . GLU B 1 239 ? -19.25 -24.766 13.516 1 18.61 239 GLU B C 1
ATOM 7245 O O . GLU B 1 239 ? -19.875 -25.828 13.594 1 18.61 239 GLU B O 1
ATOM 7250 N N . ASP B 1 240 ? -20.109 -23.812 14.023 1 16.83 240 ASP B N 1
ATOM 7251 C CA . ASP B 1 240 ? -21.484 -24.188 13.742 1 16.83 240 ASP B CA 1
ATOM 7252 C C . ASP B 1 240 ? -21.766 -24.219 12.242 1 16.83 240 ASP B C 1
ATOM 7254 O O . ASP B 1 240 ? -21.219 -23.406 11.484 1 16.83 240 ASP B O 1
ATOM 7258 N N . ASP B 1 241 ? -22.547 -25.344 11.789 1 16.34 241 ASP B N 1
ATOM 7259 C CA . ASP B 1 241 ? -22.969 -26.031 10.578 1 16.34 241 ASP B CA 1
ATOM 7260 C C . ASP B 1 241 ? -23.906 -25.156 9.75 1 16.34 241 ASP B C 1
ATOM 7262 O O . ASP B 1 241 ? -23.672 -24.906 8.562 1 16.34 241 ASP B O 1
ATOM 7266 N N . GLU B 1 242 ? -25.312 -25.281 9.93 1 16.88 242 GLU B N 1
ATOM 7267 C CA . GLU B 1 242 ? -26.141 -25.797 8.844 1 16.88 242 GLU B CA 1
ATOM 7268 C C . GLU B 1 242 ? -26.656 -24.656 7.961 1 16.88 242 GLU B C 1
ATOM 7270 O O . GLU B 1 242 ? -26.516 -24.688 6.738 1 16.88 242 GLU B O 1
ATOM 7275 N N . ASP B 1 243 ? -27.891 -24.062 8.211 1 16.55 243 ASP B N 1
ATOM 7276 C CA . ASP B 1 243 ? -29.047 -24.062 7.32 1 16.55 243 ASP B CA 1
ATOM 7277 C C . ASP B 1 243 ? -29.094 -22.797 6.477 1 16.55 243 ASP B C 1
ATOM 7279 O O . ASP B 1 243 ? -28.984 -21.688 7.008 1 16.55 243 ASP B O 1
ATOM 7283 N N . ALA B 1 244 ? -28.938 -22.938 5.066 1 17.92 244 ALA B N 1
ATOM 7284 C CA . ALA B 1 244 ? -28.719 -22.172 3.844 1 17.92 244 ALA B CA 1
ATOM 7285 C C . ALA B 1 244 ? -29.938 -21.344 3.479 1 17.92 244 ALA B C 1
ATOM 7287 O O . ALA B 1 244 ? -30.312 -21.266 2.307 1 17.92 244 ALA B O 1
ATOM 7288 N N . ASP B 1 245 ? -30.75 -20.578 4.371 1 17.19 245 ASP B N 1
ATOM 7289 C CA . ASP B 1 245 ? -31.906 -20.141 3.604 1 17.19 245 ASP B CA 1
ATOM 7290 C C . ASP B 1 245 ? -31.516 -19.109 2.559 1 17.19 245 ASP B C 1
ATOM 7292 O O . ASP B 1 245 ? -30.641 -18.281 2.803 1 17.19 245 ASP B O 1
ATOM 7296 N N . PRO B 1 246 ? -32 -19.156 1.24 1 19.12 246 PRO B N 1
ATOM 7297 C CA . PRO B 1 246 ? -31.781 -18.562 -0.076 1 19.12 246 PRO B CA 1
ATOM 7298 C C . PRO B 1 246 ? -32.25 -17.109 -0.156 1 19.12 246 PRO B C 1
ATOM 7300 O O . PRO B 1 246 ? -33.438 -16.859 -0.415 1 19.12 246 PRO B O 1
ATOM 7303 N N . ALA B 1 247 ? -31.906 -16.219 0.835 1 18.2 247 ALA B N 1
ATOM 7304 C CA . ALA B 1 247 ? -32.625 -14.969 0.66 1 18.2 247 ALA B CA 1
ATOM 7305 C C . ALA B 1 247 ? -32.375 -14.375 -0.72 1 18.2 247 ALA B C 1
ATOM 7307 O O . ALA B 1 247 ? -31.375 -14.695 -1.364 1 18.2 247 ALA B O 1
ATOM 7308 N N . ASP B 1 248 ? -33.312 -13.445 -1.226 1 18.02 248 ASP B N 1
ATOM 7309 C CA . ASP B 1 248 ? -33.75 -12.766 -2.447 1 18.02 248 ASP B CA 1
ATOM 7310 C C . ASP B 1 248 ? -32.719 -11.727 -2.883 1 18.02 248 ASP B C 1
ATOM 7312 O O . ASP B 1 248 ? -31.984 -11.164 -2.049 1 18.02 248 ASP B O 1
ATOM 7316 N N . PRO B 1 249 ? -32.406 -11.555 -4.234 1 21.56 249 PRO B N 1
ATOM 7317 C CA . PRO B 1 249 ? -31.484 -10.922 -5.164 1 21.56 249 PRO B CA 1
ATOM 7318 C C . PRO B 1 249 ? -31.578 -9.398 -5.145 1 21.56 249 PRO B C 1
ATOM 7320 O O . PRO B 1 249 ? -31.125 -8.734 -6.09 1 21.56 249 PRO B O 1
ATOM 7323 N N . ASP B 1 250 ? -31.969 -8.641 -4.039 1 19.58 250 ASP B N 1
ATOM 7324 C CA . ASP B 1 250 ? -32.219 -7.23 -4.34 1 19.58 250 ASP B CA 1
ATOM 7325 C C . ASP B 1 250 ? -31 -6.578 -4.988 1 19.58 250 ASP B C 1
ATOM 7327 O O . ASP B 1 250 ? -29.875 -7 -4.766 1 19.58 250 ASP B O 1
ATOM 7331 N N . GLU B 1 251 ? -31.219 -5.5 -5.969 1 22.83 251 GLU B N 1
ATOM 7332 C CA . GLU B 1 251 ? -30.625 -4.602 -6.961 1 22.83 251 GLU B CA 1
ATOM 7333 C C . GLU B 1 251 ? -29.641 -3.633 -6.312 1 22.83 251 GLU B C 1
ATOM 7335 O O . GLU B 1 251 ? -30.047 -2.678 -5.645 1 22.83 251 GLU B O 1
ATOM 7340 N N . GLN B 1 252 ? -28.641 -3.975 -5.688 1 21.73 252 GLN B N 1
ATOM 7341 C CA . GLN B 1 252 ? -27.75 -3.076 -4.969 1 21.73 252 GLN B CA 1
ATOM 7342 C C . GLN B 1 252 ? -27.125 -2.057 -5.914 1 21.73 252 GLN B C 1
ATOM 7344 O O . GLN B 1 252 ? -26.5 -2.428 -6.918 1 21.73 252 GLN B O 1
ATOM 7349 N N . ILE B 1 253 ? -27.562 -0.741 -5.91 1 23.5 253 ILE B N 1
ATOM 7350 C CA . ILE B 1 253 ? -27.156 0.5 -6.559 1 23.5 253 ILE B CA 1
ATOM 7351 C C . ILE B 1 253 ? -25.656 0.716 -6.363 1 23.5 253 ILE B C 1
ATOM 7353 O O . ILE B 1 253 ? -25.141 0.613 -5.242 1 23.5 253 ILE B O 1
ATOM 7357 N N . ARG B 1 254 ? -24.859 0.839 -7.449 1 28.47 254 ARG B N 1
ATOM 7358 C CA . ARG B 1 254 ? -23.453 1.151 -7.68 1 28.47 254 ARG B CA 1
ATOM 7359 C C . ARG B 1 254 ? -23.109 2.541 -7.16 1 28.47 254 ARG B C 1
ATOM 7361 O O . ARG B 1 254 ? -23.297 3.539 -7.859 1 28.47 254 ARG B O 1
ATOM 7368 N N . ILE B 1 255 ? -23.344 2.988 -5.938 1 25.05 255 ILE B N 1
ATOM 7369 C CA . ILE B 1 255 ? -22.938 4.352 -5.617 1 25.05 255 ILE B CA 1
ATOM 7370 C C . ILE B 1 255 ? -21.406 4.43 -5.562 1 25.05 255 ILE B C 1
ATOM 7372 O O . ILE B 1 255 ? -20.781 3.879 -4.648 1 25.05 255 ILE B O 1
ATOM 7376 N N . ASP B 1 256 ? -20.625 4.418 -6.59 1 32.53 256 ASP B N 1
ATOM 7377 C CA . ASP B 1 256 ? -19.234 4.859 -6.559 1 32.53 256 ASP B CA 1
ATOM 7378 C C . ASP B 1 256 ? -19.125 6.297 -6.051 1 32.53 256 ASP B C 1
ATOM 7380 O O . ASP B 1 256 ? -19.562 7.23 -6.715 1 32.53 256 ASP B O 1
ATOM 7384 N N . GLU B 1 257 ? -19.406 6.605 -4.828 1 30.09 257 GLU B N 1
ATOM 7385 C CA . GLU B 1 257 ? -19.297 7.941 -4.246 1 30.09 257 GLU B CA 1
ATOM 7386 C C . GLU B 1 257 ? -18.078 8.688 -4.773 1 30.09 257 GLU B C 1
ATOM 7388 O O . GLU B 1 257 ? -17.094 8.07 -5.16 1 30.09 257 GLU B O 1
ATOM 7393 N N . ASP B 1 258 ? -18.172 9.969 -5.078 1 30.69 258 ASP B N 1
ATOM 7394 C CA . ASP B 1 258 ? -17.375 11.039 -5.656 1 30.69 258 ASP B CA 1
ATOM 7395 C C . ASP B 1 258 ? -16.031 11.156 -4.953 1 30.69 258 ASP B C 1
ATOM 7397 O O . ASP B 1 258 ? -15.961 11.258 -3.727 1 30.69 258 ASP B O 1
ATOM 7401 N N . GLU B 1 259 ? -14.977 10.852 -5.555 1 34.22 259 GLU B N 1
ATOM 7402 C CA . GLU B 1 259 ? -13.555 10.945 -5.246 1 34.22 259 GLU B CA 1
ATOM 7403 C C . GLU B 1 259 ? -13.172 12.359 -4.828 1 34.22 259 GLU B C 1
ATOM 7405 O O . GLU B 1 259 ? -12.07 12.594 -4.332 1 34.22 259 GLU B O 1
ATOM 7410 N N . ASP B 1 260 ? -13.867 13.477 -5.309 1 31.36 260 ASP B N 1
ATOM 7411 C CA . ASP B 1 260 ? -13.234 14.789 -5.32 1 31.36 260 ASP B CA 1
ATOM 7412 C C . ASP B 1 260 ? -12.883 15.242 -3.904 1 31.36 260 ASP B C 1
ATOM 7414 O O . ASP B 1 260 ? -11.844 15.875 -3.689 1 31.36 260 ASP B O 1
ATOM 7418 N N . ASP B 1 261 ? -13.961 15.539 -3.143 1 32.47 261 ASP B N 1
ATOM 7419 C CA . ASP B 1 261 ? -13.805 16.469 -2.027 1 32.47 261 ASP B CA 1
ATOM 7420 C C . ASP B 1 261 ? -12.922 15.867 -0.936 1 32.47 261 ASP B C 1
ATOM 7422 O O . ASP B 1 261 ? -12.812 16.438 0.157 1 32.47 261 ASP B O 1
ATOM 7426 N N . ASP B 1 262 ? -12.469 14.594 -1.046 1 32.66 262 ASP B N 1
ATOM 7427 C CA . ASP B 1 262 ? -12.016 13.766 0.07 1 32.66 262 ASP B CA 1
ATOM 7428 C C . ASP B 1 262 ? -10.531 13.977 0.342 1 32.66 262 ASP B C 1
ATOM 7430 O O . ASP B 1 262 ? -9.891 13.156 1.003 1 32.66 262 ASP B O 1
ATOM 7434 N N . GLU B 1 263 ? -9.977 14.828 -0.338 1 33.5 263 GLU B N 1
ATOM 7435 C CA . GLU B 1 263 ? -8.578 15.008 0.029 1 33.5 263 GLU B CA 1
ATOM 7436 C C . GLU B 1 263 ? -8.414 15.164 1.539 1 33.5 263 GLU B C 1
ATOM 7438 O O . GLU B 1 263 ? -7.477 14.625 2.129 1 33.5 263 GLU B O 1
ATOM 7443 N N . ASP B 1 264 ? -9.266 16.078 2.064 1 32.44 264 ASP B N 1
ATOM 7444 C CA . ASP B 1 264 ? -9.117 16.359 3.488 1 32.44 264 ASP B CA 1
ATOM 7445 C C . ASP B 1 264 ? -9.508 15.148 4.332 1 32.44 264 ASP B C 1
ATOM 7447 O O . ASP B 1 264 ? -9.023 14.984 5.453 1 32.44 264 ASP B O 1
ATOM 7451 N N . LYS B 1 265 ? -10.508 14.336 3.85 1 35.38 265 LYS B N 1
ATOM 7452 C CA . LYS B 1 265 ? -10.914 13.156 4.617 1 35.38 265 LYS B CA 1
ATOM 7453 C C . LYS B 1 265 ? -9.859 12.062 4.535 1 35.38 265 LYS B C 1
ATOM 7455 O O . LYS B 1 265 ? -9.891 11.102 5.316 1 35.38 265 LYS B O 1
ATOM 7460 N N . LEU B 1 266 ? -9.18 11.922 3.387 1 33.09 266 LEU B N 1
ATOM 7461 C CA . LEU B 1 266 ? -8.141 10.922 3.193 1 33.09 266 LEU B CA 1
ATOM 7462 C C . LEU B 1 266 ? -6.98 11.148 4.16 1 33.09 266 LEU B C 1
ATOM 7464 O O . LEU B 1 266 ? -6.113 10.281 4.312 1 33.09 266 LEU B O 1
ATOM 7468 N N . LEU B 1 267 ? -6.766 12.336 4.488 1 34.97 267 LEU B N 1
ATOM 7469 C CA . LEU B 1 267 ? -5.719 12.508 5.488 1 34.97 267 LEU B CA 1
ATOM 7470 C C . LEU B 1 267 ? -5.965 11.609 6.695 1 34.97 267 LEU B C 1
ATOM 7472 O O . LEU B 1 267 ? -5.02 11.219 7.383 1 34.97 267 LEU B O 1
ATOM 7476 N N . ASN B 1 268 ? -7.238 11.359 6.934 1 33.22 268 ASN B N 1
ATOM 7477 C CA . ASN B 1 268 ? -7.539 10.656 8.18 1 33.22 268 ASN B CA 1
ATOM 7478 C C . ASN B 1 268 ? -7.109 9.195 8.109 1 33.22 268 ASN B C 1
ATOM 7480 O O . ASN B 1 268 ? -6.656 8.633 9.109 1 33.22 268 ASN B O 1
ATOM 7484 N N . LYS B 1 269 ? -7.328 8.422 7.02 1 34 269 LYS B N 1
ATOM 7485 C CA . LYS B 1 269 ? -7.062 6.984 7.059 1 34 269 LYS B CA 1
ATOM 7486 C C . LYS B 1 269 ? -5.562 6.707 7.012 1 34 269 LYS B C 1
ATOM 7488 O O . LYS B 1 269 ? -5.098 5.688 7.523 1 34 269 LYS B O 1
ATOM 7493 N N . GLU B 1 270 ? -4.793 7.355 6.117 1 33 270 GLU B N 1
ATOM 7494 C CA . GLU B 1 270 ? -3.506 6.941 5.566 1 33 270 GLU B CA 1
ATOM 7495 C C . GLU B 1 270 ? -2.391 7.102 6.598 1 33 270 GLU B C 1
ATOM 7497 O O . GLU B 1 270 ? -1.27 6.633 6.387 1 33 270 GLU B O 1
ATOM 7502 N N . ASN B 1 271 ? -2.465 8.094 7.406 1 31.08 271 ASN B N 1
ATOM 7503 C CA . ASN B 1 271 ? -1.254 8.359 8.172 1 31.08 271 ASN B CA 1
ATOM 7504 C C . ASN B 1 271 ? -1.009 7.277 9.227 1 31.08 271 ASN B C 1
ATOM 7506 O O . ASN B 1 271 ? -0.849 7.582 10.406 1 31.08 271 ASN B O 1
ATOM 7510 N N . VAL B 1 272 ? -1.429 6.156 8.992 1 30.34 272 VAL B N 1
ATOM 7511 C CA . VAL B 1 272 ? -1.298 5.109 10 1 30.34 272 VAL B CA 1
ATOM 7512 C C . VAL B 1 272 ? 0.172 4.93 10.375 1 30.34 272 VAL B C 1
ATOM 7514 O O . VAL B 1 272 ? 0.5 4.684 11.531 1 30.34 272 VAL B O 1
ATOM 7517 N N . LEU B 1 273 ? 1.103 4.895 9.391 1 29.11 273 LEU B N 1
ATOM 7518 C CA . LEU B 1 273 ? 2.377 4.355 9.852 1 29.11 273 LEU B CA 1
ATOM 7519 C C . LEU B 1 273 ? 3.084 5.34 10.781 1 29.11 273 LEU B C 1
ATOM 7521 O O . LEU B 1 273 ? 3.996 4.957 11.516 1 29.11 273 LEU B O 1
ATOM 7525 N N . ALA B 1 274 ? 3.16 6.559 10.328 1 29.58 274 ALA B N 1
ATOM 7526 C CA . ALA B 1 274 ? 4.051 7.352 11.18 1 29.58 274 ALA B CA 1
ATOM 7527 C C . ALA B 1 274 ? 3.439 7.574 12.555 1 29.58 274 ALA B C 1
ATOM 7529 O O . ALA B 1 274 ? 2.865 8.633 12.828 1 29.58 274 ALA B O 1
ATOM 7530 N N . SER B 1 275 ? 2.525 6.777 12.969 1 31.73 275 SER B N 1
ATOM 7531 C CA . SER B 1 275 ? 2.021 7.129 14.297 1 31.73 275 SER B CA 1
ATOM 7532 C C . SER B 1 275 ? 3.162 7.281 15.297 1 31.73 275 SER B C 1
ATOM 7534 O O . SER B 1 275 ? 3.801 6.293 15.672 1 31.73 275 SER B O 1
ATOM 7536 N N . GLU B 1 276 ? 3.969 8.242 15.195 1 31.86 276 GLU B N 1
ATOM 7537 C CA . GLU B 1 276 ? 4.684 8.57 16.422 1 31.86 276 GLU B CA 1
ATOM 7538 C C . GLU B 1 276 ? 3.773 8.453 17.641 1 31.86 276 GLU B C 1
ATOM 7540 O O . GLU B 1 276 ? 2.709 9.07 17.688 1 31.86 276 GLU B O 1
ATOM 7545 N N . LEU B 1 277 ? 3.699 7.375 18.312 1 31.28 277 LEU B N 1
ATOM 7546 C CA . LEU B 1 277 ? 3.209 7.285 19.688 1 31.28 277 LEU B CA 1
ATOM 7547 C C . LEU B 1 277 ? 3.428 8.602 20.422 1 31.28 277 LEU B C 1
ATOM 7549 O O . LEU B 1 277 ? 4.535 9.148 20.422 1 31.28 277 LEU B O 1
ATOM 7553 N N . ILE B 1 278 ? 2.479 9.438 20.438 1 37.22 278 ILE B N 1
ATOM 7554 C CA . ILE B 1 278 ? 2.52 10.469 21.484 1 37.22 278 ILE B CA 1
ATOM 7555 C C . ILE B 1 278 ? 3.268 9.945 22.703 1 37.22 278 ILE B C 1
ATOM 7557 O O . ILE B 1 278 ? 2.865 8.945 23.297 1 37.22 278 ILE B O 1
ATOM 7561 N N . SER B 1 279 ? 4.465 9.977 22.75 1 35.84 279 SER B N 1
ATOM 7562 C CA . SER B 1 279 ? 5.191 9.594 23.953 1 35.84 279 SER B CA 1
ATOM 7563 C C . SER B 1 279 ? 4.418 9.969 25.203 1 35.84 279 SER B C 1
ATOM 7565 O O . SER B 1 279 ? 3.83 11.055 25.281 1 35.84 279 SER B O 1
ATOM 7567 N N . ASP B 1 280 ? 3.951 9.047 25.906 1 40.78 280 ASP B N 1
ATOM 7568 C CA . ASP B 1 280 ? 3.41 9.195 27.266 1 40.78 280 ASP B CA 1
ATOM 7569 C C . ASP B 1 280 ? 4.031 10.398 27.969 1 40.78 280 ASP B C 1
ATOM 7571 O O . ASP B 1 280 ? 3.43 10.961 28.891 1 40.78 280 ASP B O 1
ATOM 7575 N N . ASN B 1 281 ? 5.129 10.789 27.516 1 42.09 281 ASN B N 1
ATOM 7576 C CA . ASN B 1 281 ? 5.816 11.828 28.266 1 42.09 281 ASN B CA 1
ATOM 7577 C C . ASN B 1 281 ? 5.18 13.195 28.047 1 42.09 281 ASN B C 1
ATOM 7579 O O . ASN B 1 281 ? 5.41 14.125 28.812 1 42.09 281 ASN B O 1
ATOM 7583 N N . GLU B 1 282 ? 4.629 13.32 26.969 1 47.22 282 GLU B N 1
ATOM 7584 C CA . GLU B 1 282 ? 4.09 14.664 26.75 1 47.22 282 GLU B CA 1
ATOM 7585 C C . GLU B 1 282 ? 2.834 14.891 27.594 1 47.22 282 GLU B C 1
ATOM 7587 O O . GLU B 1 282 ? 2.391 16.031 27.75 1 47.22 282 GLU B O 1
ATOM 7592 N N . ILE B 1 283 ? 2.268 13.727 28.047 1 53.62 283 ILE B N 1
ATOM 7593 C CA . ILE B 1 283 ? 1.039 13.82 28.828 1 53.62 283 ILE B CA 1
ATOM 7594 C C . ILE B 1 283 ? 1.371 13.789 30.328 1 53.62 283 ILE B C 1
ATOM 7596 O O . ILE B 1 283 ? 0.564 13.336 31.141 1 53.62 283 ILE B O 1
ATOM 7600 N N . GLU B 1 284 ? 2.59 13.898 30.781 1 47.47 284 GLU B N 1
ATOM 7601 C CA . GLU B 1 284 ? 2.801 13.82 32.219 1 47.47 284 GLU B CA 1
ATOM 7602 C C . GLU B 1 284 ? 2.09 14.961 32.938 1 47.47 284 GLU B C 1
ATOM 7604 O O . GLU B 1 284 ? 2.459 16.125 32.781 1 47.47 284 GLU B O 1
ATOM 7609 N N . LEU B 1 285 ? 0.873 14.75 33.281 1 50.28 285 LEU B N 1
ATOM 7610 C CA . LEU B 1 285 ? 0.173 15.664 34.188 1 50.28 285 LEU B CA 1
ATOM 7611 C C . LEU B 1 285 ? 0.738 15.586 35.594 1 50.28 285 LEU B C 1
ATOM 7613 O O . LEU B 1 285 ? 1.156 14.508 36.031 1 50.28 285 LEU B O 1
ATOM 7617 N N . GLU B 1 286 ? 1.327 16.516 36.125 1 44.97 286 GLU B N 1
ATOM 7618 C CA . GLU B 1 286 ? 1.801 16.516 37.5 1 44.97 286 GLU B CA 1
ATOM 7619 C C . GLU B 1 286 ? 0.715 16.031 38.438 1 44.97 286 GLU B C 1
ATOM 7621 O O . GLU B 1 286 ? -0.469 16.297 38.25 1 44.97 286 GLU B O 1
ATOM 7626 N N . ASP B 1 287 ? 0.959 15.031 39.219 1 45.09 287 ASP B N 1
ATOM 7627 C CA . ASP B 1 287 ? 0.153 14.367 40.25 1 45.09 287 ASP B CA 1
ATOM 7628 C C . ASP B 1 287 ? -0.677 15.375 41.031 1 45.09 287 ASP B C 1
ATOM 7630 O O . ASP B 1 287 ? -1.806 15.086 41.438 1 45.09 287 ASP B O 1
ATOM 7634 N N . GLU B 1 288 ? -0.108 16.422 41.375 1 43.78 288 GLU B N 1
ATOM 7635 C CA . GLU B 1 288 ? -0.735 17.344 42.312 1 43.78 288 GLU B CA 1
ATOM 7636 C C . GLU B 1 288 ? -2.041 17.906 41.75 1 43.78 288 GLU B C 1
ATOM 7638 O O . GLU B 1 288 ? -2.939 18.266 42.5 1 43.78 288 GLU B O 1
ATOM 7643 N N . ASP B 1 289 ? -2.143 18.047 40.594 1 45.34 289 ASP B N 1
ATOM 7644 C CA . ASP B 1 289 ? -3.275 18.781 40.031 1 45.34 289 ASP B CA 1
ATOM 7645 C C . ASP B 1 289 ? -4.512 17.875 39.938 1 45.34 289 ASP B C 1
ATOM 7647 O O . ASP B 1 289 ? -5.602 18.344 39.625 1 45.34 289 ASP B O 1
ATOM 7651 N N . LEU B 1 290 ? -4.309 16.562 40.031 1 49.66 290 LEU B N 1
ATOM 7652 C CA . LEU B 1 290 ? -5.434 15.633 40.062 1 49.66 290 LEU B CA 1
ATOM 7653 C C . LEU B 1 290 ? -6.148 15.703 41.406 1 49.66 290 LEU B C 1
ATOM 7655 O O . LEU B 1 290 ? -6.898 14.789 41.75 1 49.66 290 LEU B O 1
ATOM 7659 N N . LYS B 1 291 ? -5.777 16.5 42.312 1 50.53 291 LYS B N 1
ATOM 7660 C CA . LYS B 1 291 ? -6.34 16.578 43.656 1 50.53 291 LYS B CA 1
ATOM 7661 C C . LYS B 1 291 ? -7.852 16.781 43.594 1 50.53 291 LYS B C 1
ATOM 7663 O O . LYS B 1 291 ? -8.57 16.312 44.469 1 50.53 291 LYS B O 1
ATOM 7668 N N . GLU B 1 292 ? -8.375 17.516 42.594 1 64.62 292 GLU B N 1
ATOM 7669 C CA . GLU B 1 292 ? -9.797 17.812 42.719 1 64.62 292 GLU B CA 1
ATOM 7670 C C . GLU B 1 292 ? -10.641 16.906 41.844 1 64.62 292 GLU B C 1
ATOM 7672 O O . GLU B 1 292 ? -11.594 17.344 41.219 1 64.62 292 GLU B O 1
ATOM 7677 N N . MET B 1 293 ? -10.406 15.609 41.875 1 76.31 293 MET B N 1
ATOM 7678 C CA . MET B 1 293 ? -11.203 14.688 41.062 1 76.31 293 MET B CA 1
ATOM 7679 C C . MET B 1 293 ? -12.539 14.406 41.75 1 76.31 293 MET B C 1
ATOM 7681 O O . MET B 1 293 ? -12.633 14.391 42.969 1 76.31 293 MET B O 1
ATOM 7685 N N . SER B 1 294 ? -13.625 14.445 40.875 1 78.94 294 SER B N 1
ATOM 7686 C CA . SER B 1 294 ? -14.953 14.078 41.375 1 78.94 294 SER B CA 1
ATOM 7687 C C . SER B 1 294 ? -15.023 12.602 41.719 1 78.94 294 SER B C 1
ATOM 7689 O O . SER B 1 294 ? -14.43 11.766 41.031 1 78.94 294 SER B O 1
ATOM 7691 N N . ASP B 1 295 ? -15.719 12.297 42.719 1 83.69 295 ASP B N 1
ATOM 7692 C CA . ASP B 1 295 ? -15.844 10.914 43.188 1 83.69 295 ASP B CA 1
ATOM 7693 C C . ASP B 1 295 ? -16.844 10.141 42.312 1 83.69 295 ASP B C 1
ATOM 7695 O O . ASP B 1 295 ? -17.906 10.664 41.969 1 83.69 295 ASP B O 1
ATOM 7699 N N . GLU B 1 296 ? -16.422 9.055 41.938 1 89.38 296 GLU B N 1
ATOM 7700 C CA . GLU B 1 296 ? -17.297 8.195 41.125 1 89.38 296 GLU B CA 1
ATOM 7701 C C . GLU B 1 296 ? -18.109 7.258 42 1 89.38 296 GLU B C 1
ATOM 7703 O O . GLU B 1 296 ? -17.625 6.793 43.031 1 89.38 296 GLU B O 1
ATOM 7708 N N . ASP B 1 297 ? -19.344 7.109 41.594 1 87.56 297 ASP B N 1
ATOM 7709 C CA . ASP B 1 297 ? -20.25 6.207 42.281 1 87.56 297 ASP B CA 1
ATOM 7710 C C . ASP B 1 297 ? -20.672 5.035 41.406 1 87.56 297 ASP B C 1
ATOM 7712 O O . ASP B 1 297 ? -20.797 5.188 40.188 1 87.56 297 ASP B O 1
ATOM 7716 N N . GLU B 1 298 ? -20.859 3.941 42 1 86.19 298 GLU B N 1
ATOM 7717 C CA . GLU B 1 298 ? -21.25 2.746 41.25 1 86.19 298 GLU B CA 1
ATOM 7718 C C . GLU B 1 298 ? -22.594 2.947 40.562 1 86.19 298 GLU B C 1
ATOM 7720 O O . GLU B 1 298 ? -22.875 2.312 39.531 1 86.19 298 GLU B O 1
ATOM 7725 N N . ASP B 1 299 ? -23.344 3.895 41.062 1 87.5 299 ASP B N 1
ATOM 7726 C CA . ASP B 1 299 ? -24.672 4.117 40.5 1 87.5 299 ASP B CA 1
ATOM 7727 C C . ASP B 1 299 ? -24.625 5.109 39.344 1 87.5 299 ASP B C 1
ATOM 7729 O O . ASP B 1 299 ? -25.641 5.383 38.688 1 87.5 299 ASP B O 1
ATOM 7733 N N . ASP B 1 300 ? -23.438 5.523 39.094 1 91.12 300 ASP B N 1
ATOM 7734 C CA . ASP B 1 300 ? -23.312 6.426 37.938 1 91.12 300 ASP B CA 1
ATOM 7735 C C . ASP B 1 300 ? -23.625 5.707 36.625 1 91.12 300 ASP B C 1
ATOM 7737 O O . ASP B 1 300 ? -23.5 4.484 36.562 1 91.12 300 ASP B O 1
ATOM 7741 N N . ARG B 1 301 ? -24.047 6.496 35.656 1 92.56 301 ARG B N 1
ATOM 7742 C CA . ARG B 1 301 ? -24.328 5.91 34.344 1 92.56 301 ARG B CA 1
ATOM 7743 C C . ARG B 1 301 ? -23.156 5.062 33.875 1 92.56 301 ARG B C 1
ATOM 7745 O O . ARG B 1 301 ? -23.359 4.008 33.25 1 92.56 301 ARG B O 1
ATOM 7752 N N . TYR B 1 302 ? -21.922 5.57 34.062 1 94.31 302 TYR B N 1
ATOM 7753 C CA . TYR B 1 302 ? -20.688 4.828 33.812 1 94.31 302 TYR B CA 1
ATOM 7754 C C . TYR B 1 302 ? -19.547 5.359 34.688 1 94.31 302 TYR B C 1
ATOM 7756 O O . TYR B 1 302 ? -19.625 6.48 35.188 1 94.31 302 TYR B O 1
ATOM 7764 N N . THR B 1 303 ? -18.578 4.527 34.938 1 92.5 303 THR B N 1
ATOM 7765 C CA . THR B 1 303 ? -17.391 4.883 35.688 1 92.5 303 THR B CA 1
ATOM 7766 C C . THR B 1 303 ? -16.109 4.598 34.906 1 92.5 303 THR B C 1
ATOM 7768 O O . THR B 1 303 ? -16.172 3.986 33.844 1 92.5 303 THR B O 1
ATOM 7771 N N . SER B 1 304 ? -15.008 5.129 35.438 1 90.38 304 SER B N 1
ATOM 7772 C CA . SER B 1 304 ? -13.727 4.883 34.781 1 90.38 304 SER B CA 1
ATOM 7773 C C . SER B 1 304 ? -13.391 3.396 34.75 1 90.38 304 SER B C 1
ATOM 7775 O O . SER B 1 304 ? -12.773 2.906 33.812 1 90.38 304 SER B O 1
ATOM 7777 N N . THR B 1 305 ? -13.891 2.723 35.719 1 88.19 305 THR B N 1
ATOM 7778 C CA . THR B 1 305 ? -13.625 1.293 35.812 1 88.19 305 THR B CA 1
ATOM 7779 C C . THR B 1 305 ? -14.523 0.505 34.875 1 88.19 305 THR B C 1
ATOM 7781 O O . THR B 1 305 ? -14.055 -0.391 34.156 1 88.19 305 THR B O 1
ATOM 7784 N N . SER B 1 306 ? -15.797 0.875 34.875 1 88.75 306 SER B N 1
ATOM 7785 C CA . SER B 1 306 ? -16.734 0.149 34.031 1 88.75 306 SER B CA 1
ATOM 7786 C C . SER B 1 306 ? -16.453 0.379 32.531 1 88.75 306 SER B C 1
ATOM 7788 O O . SER B 1 306 ? -16.812 -0.45 31.703 1 88.75 306 SER B O 1
ATOM 7790 N N . CYS B 1 307 ? -15.766 1.49 32.219 1 91.69 307 CYS B N 1
ATOM 7791 C CA . CYS B 1 307 ? -15.578 1.837 30.828 1 91.69 307 CYS B CA 1
ATOM 7792 C C . CYS B 1 307 ? -14.094 1.854 30.469 1 91.69 307 CYS B C 1
ATOM 7794 O O . CYS B 1 307 ? -13.695 2.498 29.5 1 91.69 307 CYS B O 1
ATOM 7796 N N . LYS B 1 308 ? -13.336 1.188 31.188 1 88.06 308 LYS B N 1
ATOM 7797 C CA . LYS B 1 308 ? -11.891 1.153 31 1 88.06 308 LYS B CA 1
ATOM 7798 C C . LYS B 1 308 ? -11.531 0.531 29.641 1 88.06 308 LYS B C 1
ATOM 7800 O O . LYS B 1 308 ? -10.523 0.896 29.031 1 88.06 308 LYS B O 1
ATOM 7805 N N . LEU B 1 309 ? -12.445 -0.319 29.141 1 90.19 309 LEU B N 1
ATOM 7806 C CA . LEU B 1 309 ? -12.141 -1.041 27.922 1 90.19 309 LEU B CA 1
ATOM 7807 C C . LEU B 1 309 ? -13.109 -0.662 26.812 1 90.19 309 LEU B C 1
ATOM 7809 O O . LEU B 1 309 ? -13.188 -1.348 25.781 1 90.19 309 LEU B O 1
ATOM 7813 N N . THR B 1 310 ? -13.758 0.386 27.031 1 92.69 310 THR B N 1
ATOM 7814 C CA . THR B 1 310 ? -14.82 0.742 26.094 1 92.69 310 THR B CA 1
ATOM 7815 C C . THR B 1 310 ? -14.25 0.966 24.688 1 92.69 310 THR B C 1
ATOM 7817 O O . THR B 1 310 ? -14.75 0.41 23.719 1 92.69 310 THR B O 1
ATOM 7820 N N . LEU B 1 311 ? -13.211 1.763 24.609 1 91.19 311 LEU B N 1
ATOM 7821 C CA . LEU B 1 311 ? -12.641 2.057 23.297 1 91.19 311 LEU B CA 1
ATOM 7822 C C . LEU B 1 311 ? -12.039 0.802 22.672 1 91.19 311 LEU B C 1
ATOM 7824 O O . LEU B 1 311 ? -12.062 0.635 21.453 1 91.19 311 LEU B O 1
ATOM 7828 N N . ALA B 1 312 ? -11.547 -0.067 23.484 1 89.62 312 ALA B N 1
ATOM 7829 C CA . ALA B 1 312 ? -11.039 -1.342 22.984 1 89.62 312 ALA B CA 1
ATOM 7830 C C . ALA B 1 312 ? -12.164 -2.205 22.422 1 89.62 312 ALA B C 1
ATOM 7832 O O . ALA B 1 312 ? -11.977 -2.896 21.422 1 89.62 312 ALA B O 1
ATOM 7833 N N . LYS B 1 313 ? -13.273 -2.203 23.125 1 92.5 313 LYS B N 1
ATOM 7834 C CA . LYS B 1 313 ? -14.438 -2.936 22.641 1 92.5 313 LYS B CA 1
ATOM 7835 C C . LYS B 1 313 ? -14.875 -2.428 21.281 1 92.5 313 LYS B C 1
ATOM 7837 O O . LYS B 1 313 ? -15.195 -3.221 20.391 1 92.5 313 LYS B O 1
ATOM 7842 N N . PHE B 1 314 ? -14.875 -1.094 21.172 1 93.44 314 PHE B N 1
ATOM 7843 C CA . PHE B 1 314 ? -15.273 -0.493 19.906 1 93.44 314 PHE B CA 1
ATOM 7844 C C . PHE B 1 314 ? -14.32 -0.9 18.797 1 93.44 314 PHE B C 1
ATOM 7846 O O . PHE B 1 314 ? -14.75 -1.187 17.672 1 93.44 314 PHE B O 1
ATOM 7853 N N . ARG B 1 315 ? -13.047 -0.934 19.047 1 90.31 315 ARG B N 1
ATOM 7854 C CA . ARG B 1 315 ? -12.047 -1.346 18.062 1 90.31 315 ARG B CA 1
ATOM 7855 C C . ARG B 1 315 ? -12.25 -2.803 17.656 1 90.31 315 ARG B C 1
ATOM 7857 O O . ARG B 1 315 ? -12.055 -3.158 16.5 1 90.31 315 ARG B O 1
ATOM 7864 N N . ALA B 1 316 ? -12.617 -3.605 18.641 1 90.06 316 ALA B N 1
ATOM 7865 C CA . ALA B 1 316 ? -12.859 -5.02 18.359 1 90.06 316 ALA B CA 1
ATOM 7866 C C . ALA B 1 316 ? -14.023 -5.191 17.375 1 90.06 316 ALA B C 1
ATOM 7868 O O . ALA B 1 316 ? -13.969 -6.039 16.484 1 90.06 316 ALA B O 1
ATOM 7869 N N . VAL B 1 317 ? -14.984 -4.41 17.562 1 91.81 317 VAL B N 1
ATOM 7870 C CA . VAL B 1 317 ? -16.141 -4.457 16.688 1 91.81 317 VAL B CA 1
ATOM 7871 C C . VAL B 1 317 ? -15.734 -4.059 15.266 1 91.81 317 VAL B C 1
ATOM 7873 O O . VAL B 1 317 ? -16.047 -4.758 14.297 1 91.81 317 VAL B O 1
ATOM 7876 N N . SER B 1 318 ? -15.039 -2.934 15.188 1 90 318 SER B N 1
ATOM 7877 C CA . SER B 1 318 ? -14.609 -2.441 13.883 1 90 318 SER B CA 1
ATOM 7878 C C . SER B 1 318 ? -13.688 -3.441 13.188 1 90 318 SER B C 1
ATOM 7880 O O . SER B 1 318 ? -13.789 -3.652 11.977 1 90 318 SER B O 1
ATOM 7882 N N . ARG B 1 319 ? -12.836 -4 13.922 1 87.06 319 ARG B N 1
ATOM 7883 C CA . ARG B 1 319 ? -11.898 -4.973 13.367 1 87.06 319 ARG B CA 1
ATOM 7884 C C . ARG B 1 319 ? -12.625 -6.191 12.82 1 87.06 319 ARG B C 1
ATOM 7886 O O . ARG B 1 319 ? -12.328 -6.656 11.719 1 87.06 319 ARG B O 1
ATOM 7893 N N . LYS B 1 320 ? -13.547 -6.734 13.602 1 88.19 320 LYS B N 1
ATOM 7894 C CA . LYS B 1 320 ? -14.312 -7.906 13.188 1 88.19 320 LYS B CA 1
ATOM 7895 C C . LYS B 1 320 ? -15.117 -7.621 11.93 1 88.19 320 LYS B C 1
ATOM 7897 O O . LYS B 1 320 ? -15.141 -8.438 11 1 88.19 320 LYS B O 1
ATOM 7902 N N . LEU B 1 321 ? -15.695 -6.523 11.883 1 87.62 321 LEU B N 1
ATOM 7903 C CA . LEU B 1 321 ? -16.531 -6.156 10.75 1 87.62 321 LEU B CA 1
ATOM 7904 C C . LEU B 1 321 ? -15.695 -5.898 9.508 1 87.62 321 LEU B C 1
ATOM 7906 O O . LEU B 1 321 ? -16.141 -6.141 8.383 1 87.62 321 LEU B O 1
ATOM 7910 N N . ASN B 1 322 ? -14.492 -5.406 9.711 1 81 322 ASN B N 1
ATOM 7911 C CA . ASN B 1 322 ? -13.633 -5.082 8.578 1 81 322 ASN B CA 1
ATOM 7912 C C . ASN B 1 322 ? -12.906 -6.32 8.055 1 81 322 ASN B C 1
ATOM 7914 O O . ASN B 1 322 ? -12.625 -6.422 6.855 1 81 322 ASN B O 1
ATOM 7918 N N . LYS B 1 323 ? -12.602 -7.242 8.898 1 77.38 323 LYS B N 1
ATOM 7919 C CA . LYS B 1 323 ? -11.766 -8.383 8.523 1 77.38 323 LYS B CA 1
ATOM 7920 C C . LYS B 1 323 ? -12.617 -9.562 8.062 1 77.38 323 LYS B C 1
ATOM 7922 O O . LYS B 1 323 ? -12.156 -10.406 7.301 1 77.38 323 LYS B O 1
ATOM 7927 N N . SER B 1 324 ? -13.898 -9.633 8.555 1 79.06 324 SER B N 1
ATOM 7928 C CA . SER B 1 324 ? -14.758 -10.766 8.227 1 79.06 324 SER B CA 1
ATOM 7929 C C . SER B 1 324 ? -15.891 -10.344 7.301 1 79.06 324 SER B C 1
ATOM 7931 O O . SER B 1 324 ? -16.891 -9.766 7.75 1 79.06 324 SER B O 1
ATOM 7933 N N . PRO B 1 325 ? -15.758 -10.703 6.09 1 75.88 325 PRO B N 1
ATOM 7934 C CA . PRO B 1 325 ? -16.812 -10.352 5.148 1 75.88 325 PRO B CA 1
ATOM 7935 C C . PRO B 1 325 ? -18.172 -10.938 5.535 1 75.88 325 PRO B C 1
ATOM 7937 O O . PRO B 1 325 ? -19.203 -10.289 5.355 1 75.88 325 PRO B O 1
ATOM 7940 N N . ASN B 1 326 ? -18.172 -12.164 6.098 1 76.88 326 ASN B N 1
ATOM 7941 C CA . ASN B 1 326 ? -19.422 -12.789 6.535 1 76.88 326 ASN B CA 1
ATOM 7942 C C . ASN B 1 326 ? -20.062 -12.016 7.68 1 76.88 326 ASN B C 1
ATOM 7944 O O . ASN B 1 326 ? -21.281 -11.805 7.688 1 76.88 326 ASN B O 1
ATOM 7948 N N . SER B 1 327 ? -19.203 -11.633 8.586 1 86.75 327 SER B N 1
ATOM 7949 C CA . SER B 1 327 ? -19.688 -10.852 9.719 1 86.75 327 SER B CA 1
ATOM 7950 C C . SER B 1 327 ? -20.219 -9.492 9.258 1 86.75 327 SER B C 1
ATOM 7952 O O . SER B 1 327 ? -21.219 -9.008 9.781 1 86.75 327 SER B O 1
ATOM 7954 N N . LYS B 1 328 ? -19.562 -8.945 8.281 1 86.31 328 LYS B N 1
ATOM 7955 C CA . LYS B 1 328 ? -19.969 -7.652 7.734 1 86.31 328 LYS B CA 1
ATOM 7956 C C . LYS B 1 328 ? -21.312 -7.742 7.039 1 86.31 328 LYS B C 1
ATOM 7958 O O . LYS B 1 328 ? -22.156 -6.855 7.191 1 86.31 328 LYS B O 1
ATOM 7963 N N . SER B 1 329 ? -21.516 -8.789 6.266 1 82.31 329 SER B N 1
ATOM 7964 C CA . SER B 1 329 ? -22.766 -8.977 5.555 1 82.31 329 SER B CA 1
ATOM 7965 C C . SER B 1 329 ? -23.938 -9.148 6.527 1 82.31 329 SER B C 1
ATOM 7967 O O . SER B 1 329 ? -24.984 -8.539 6.355 1 82.31 329 SER B O 1
ATOM 7969 N N . ARG B 1 330 ? -23.688 -9.977 7.508 1 88.06 330 ARG B N 1
ATOM 7970 C CA . ARG B 1 330 ? -24.703 -10.188 8.523 1 88.06 330 ARG B CA 1
ATOM 7971 C C . ARG B 1 330 ? -25.031 -8.883 9.258 1 88.06 330 ARG B C 1
ATOM 7973 O O . ARG B 1 330 ? -26.203 -8.602 9.547 1 88.06 330 ARG B O 1
ATOM 7980 N N . PHE B 1 331 ? -24.031 -8.141 9.547 1 93.62 331 PHE B N 1
ATOM 7981 C CA . PHE B 1 331 ? -24.188 -6.855 10.219 1 93.62 331 PHE B CA 1
ATOM 7982 C C . PHE B 1 331 ? -25.031 -5.902 9.383 1 93.62 331 PHE B C 1
ATOM 7984 O O . PHE B 1 331 ? -25.938 -5.242 9.898 1 93.62 331 PHE B O 1
ATOM 7991 N N . LYS B 1 332 ? -24.828 -5.84 8.102 1 89.81 332 LYS B N 1
ATOM 7992 C CA . LYS B 1 332 ? -25.578 -4.965 7.199 1 89.81 332 LYS B CA 1
ATOM 7993 C C . LYS B 1 332 ? -27.047 -5.383 7.129 1 89.81 332 LYS B C 1
ATOM 7995 O O . LYS B 1 332 ? -27.938 -4.531 7.066 1 89.81 332 LYS B O 1
ATOM 8000 N N . GLU B 1 333 ? -27.25 -6.645 7.078 1 90.69 333 GLU B N 1
ATOM 8001 C CA . GLU B 1 333 ? -28.609 -7.16 7.094 1 90.69 333 GLU B CA 1
ATOM 8002 C C . GLU B 1 333 ? -29.359 -6.715 8.352 1 90.69 333 GLU B C 1
ATOM 8004 O O . GLU B 1 333 ? -30.516 -6.293 8.281 1 90.69 333 GLU B O 1
ATOM 8009 N N . LEU B 1 334 ? -28.656 -6.793 9.43 1 94 334 LEU B N 1
ATOM 8010 C CA . LEU B 1 334 ? -29.25 -6.398 10.695 1 94 334 LEU B CA 1
ATOM 8011 C C . LEU B 1 334 ? -29.531 -4.898 10.719 1 94 334 LEU B C 1
ATOM 8013 O O . LEU B 1 334 ? -30.531 -4.457 11.281 1 94 334 LEU B O 1
ATOM 8017 N N . CYS B 1 335 ? -28.609 -4.145 10.203 1 95 335 CYS B N 1
ATOM 8018 C CA . CYS B 1 335 ? -28.797 -2.699 10.133 1 95 335 CYS B CA 1
ATOM 8019 C C . CYS B 1 335 ? -30.031 -2.352 9.32 1 95 335 CYS B C 1
ATOM 8021 O O . C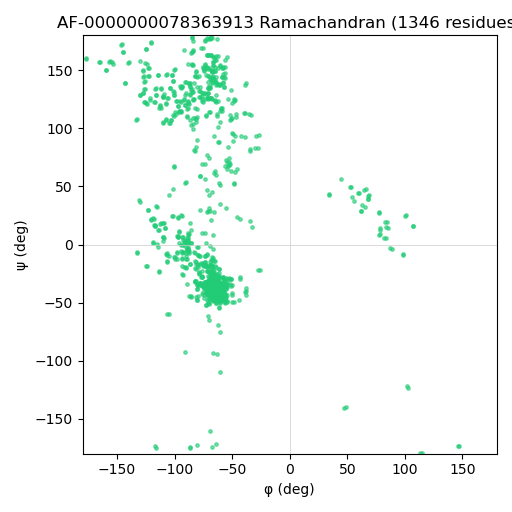YS B 1 335 ? -30.766 -1.424 9.664 1 95 335 CYS B O 1
ATOM 8023 N N . HIS B 1 336 ? -30.234 -3.113 8.32 1 92.62 336 HIS B N 1
ATOM 8024 C CA . HIS B 1 336 ? -31.422 -2.904 7.484 1 92.62 336 HIS B CA 1
ATOM 8025 C C . HIS B 1 336 ? -32.688 -3.295 8.227 1 92.62 336 HIS B C 1
ATOM 8027 O O . HIS B 1 336 ? -33.656 -2.547 8.227 1 92.62 336 HIS B O 1
ATOM 8033 N N . ASP B 1 337 ? -32.625 -4.449 8.844 1 93.94 337 ASP B N 1
ATOM 8034 C CA . ASP B 1 337 ? -33.781 -4.973 9.562 1 93.94 337 ASP B CA 1
ATOM 8035 C C . ASP B 1 337 ? -34.219 -4.02 10.68 1 93.94 337 ASP B C 1
ATOM 8037 O O . ASP B 1 337 ? -35.406 -3.84 10.922 1 93.94 337 ASP B O 1
ATOM 8041 N N . LEU B 1 338 ? -33.219 -3.434 11.32 1 95.62 338 LEU B N 1
ATOM 8042 C CA . LEU B 1 338 ? -33.469 -2.588 12.477 1 95.62 338 LEU B CA 1
ATOM 8043 C C . LEU B 1 338 ? -33.562 -1.121 12.062 1 95.62 338 LEU B C 1
ATOM 8045 O O . LEU B 1 338 ? -33.656 -0.238 12.922 1 95.62 338 LEU B O 1
ATOM 8049 N N . GLU B 1 339 ? -33.406 -0.86 10.773 1 92.25 339 GLU B N 1
ATOM 8050 C CA . GLU B 1 339 ? -33.562 0.465 10.18 1 92.25 339 GLU B CA 1
ATOM 8051 C C . GLU B 1 339 ? -32.594 1.46 10.781 1 92.25 339 GLU B C 1
ATOM 8053 O O . GLU B 1 339 ? -32.969 2.553 11.203 1 92.25 339 GLU B O 1
ATOM 8058 N N . CYS B 1 340 ? -31.391 1.001 10.906 1 92.81 340 CYS B N 1
ATOM 8059 C CA . CYS B 1 340 ? -30.344 1.917 11.336 1 92.81 340 CYS B CA 1
ATOM 8060 C C . CYS B 1 340 ? -30.062 2.965 10.266 1 92.81 340 CYS B C 1
ATOM 8062 O O . CYS B 1 340 ? -30.266 2.713 9.07 1 92.81 340 CYS B O 1
ATOM 8064 N N . LEU B 1 341 ? -29.688 4.109 10.703 1 90.5 341 LEU B N 1
ATOM 8065 C CA . LEU B 1 341 ? -29.328 5.168 9.766 1 90.5 341 LEU B CA 1
ATOM 8066 C C . LEU B 1 341 ? -28.078 4.789 8.969 1 90.5 341 LEU B C 1
ATOM 8068 O O . LEU B 1 341 ? -27.188 4.125 9.492 1 90.5 341 LEU B O 1
ATOM 8072 N N . ARG B 1 342 ? -28.062 5.129 7.746 1 87.94 342 ARG B N 1
ATOM 8073 C CA . ARG B 1 342 ? -26.891 4.922 6.91 1 87.94 342 ARG B CA 1
ATOM 8074 C C . ARG B 1 342 ? -25.797 5.93 7.246 1 87.94 342 ARG B C 1
ATOM 8076 O O . ARG B 1 342 ? -26.078 7.039 7.695 1 87.94 342 ARG B O 1
ATOM 8083 N N . PRO B 1 343 ? -24.641 5.531 7.074 1 87.81 343 PRO B N 1
ATOM 8084 C CA . PRO B 1 343 ? -24.078 4.305 6.512 1 87.81 343 PRO B CA 1
ATOM 8085 C C . PRO B 1 343 ? -24.062 3.15 7.512 1 87.81 343 PRO B C 1
ATOM 8087 O O . PRO B 1 343 ? -23.938 3.379 8.719 1 87.81 343 PRO B O 1
ATOM 8090 N N . HIS B 1 344 ? -24.188 2.02 6.965 1 89.06 344 HIS B N 1
ATOM 8091 C CA . HIS B 1 344 ? -24.219 0.818 7.793 1 89.06 344 HIS B CA 1
ATOM 8092 C C . HIS B 1 344 ? -22.828 0.232 7.98 1 89.06 344 HIS B C 1
ATOM 8094 O O . HIS B 1 344 ? -22.594 -0.942 7.68 1 89.06 344 HIS B O 1
ATOM 8100 N N . ASN B 1 345 ? -21.891 1.024 8.422 1 86.44 345 ASN B N 1
ATOM 8101 C CA . ASN B 1 345 ? -20.516 0.619 8.695 1 86.44 345 ASN B CA 1
ATOM 8102 C C . ASN B 1 345 ? -19.984 1.261 9.977 1 86.44 345 ASN B C 1
ATOM 8104 O O . ASN B 1 345 ? -20.578 2.207 10.492 1 86.44 345 ASN B O 1
ATOM 8108 N N . VAL B 1 346 ? -19.016 0.65 10.539 1 88.56 346 VAL B N 1
ATOM 8109 C CA . VAL B 1 346 ? -18.328 1.186 11.711 1 88.56 346 VAL B CA 1
ATOM 8110 C C . VAL B 1 346 ? -16.891 1.555 11.344 1 88.56 346 VAL B C 1
ATOM 8112 O O . VAL B 1 346 ? -16.109 0.702 10.898 1 88.56 346 VAL B O 1
ATOM 8115 N N . GLY B 1 347 ? -16.594 2.732 11.484 1 84.94 347 GLY B N 1
ATOM 8116 C CA . GLY B 1 347 ? -15.289 3.23 11.109 1 84.94 347 GLY B CA 1
ATOM 8117 C C . GLY B 1 347 ? -14.172 2.682 11.984 1 84.94 347 GLY B C 1
ATOM 8118 O O . GLY B 1 347 ? -14.383 2.375 13.156 1 84.94 347 GLY B O 1
ATOM 8119 N N . ARG B 1 348 ? -12.961 2.533 11.375 1 82.62 348 ARG B N 1
ATOM 8120 C CA . ARG B 1 348 ? -11.766 2.123 12.109 1 82.62 348 ARG B CA 1
ATOM 8121 C C . ARG B 1 348 ? -11.086 3.322 12.766 1 82.62 348 ARG B C 1
ATOM 8123 O O . ARG B 1 348 ? -11.016 4.402 12.172 1 82.62 348 ARG B O 1
ATOM 8130 N N . ASP B 1 349 ? -10.75 3.117 14.016 1 82 349 ASP B N 1
ATOM 8131 C CA . ASP B 1 349 ? -10.047 4.191 14.711 1 82 349 ASP B CA 1
ATOM 8132 C C . ASP B 1 349 ? -8.539 4.043 14.562 1 82 349 ASP B C 1
ATOM 8134 O O . ASP B 1 349 ? -8.008 2.934 14.648 1 82 349 ASP B O 1
ATOM 8138 N N . VAL B 1 350 ? -7.852 5.094 14.141 1 71.25 350 VAL B N 1
ATOM 8139 C CA . VAL B 1 350 ? -6.395 5.164 14.125 1 71.25 350 VAL B CA 1
ATOM 8140 C C . VAL B 1 350 ? -5.898 5.844 15.406 1 71.25 350 VAL B C 1
ATOM 8142 O O . VAL B 1 350 ? -6.164 7.023 15.633 1 71.25 350 VAL B O 1
ATOM 8145 N N . ARG B 1 351 ? -5.246 5.16 16.172 1 66.88 351 ARG B N 1
ATOM 8146 C CA . ARG B 1 351 ? -4.887 5.574 17.531 1 66.88 351 ARG B CA 1
ATOM 8147 C C . ARG B 1 351 ? -4.113 6.891 17.516 1 66.88 351 ARG B C 1
ATOM 8149 O O . ARG B 1 351 ? -4.242 7.703 18.438 1 66.88 351 ARG B O 1
ATOM 8156 N N . THR B 1 352 ? -3.404 7.105 16.453 1 62.44 352 THR B N 1
ATOM 8157 C CA . THR B 1 352 ? -2.545 8.289 16.438 1 62.44 352 THR B CA 1
ATOM 8158 C C . THR B 1 352 ? -3.305 9.5 15.906 1 62.44 352 THR B C 1
ATOM 8160 O O . THR B 1 352 ? -2.787 10.617 15.914 1 62.44 352 THR B O 1
ATOM 8163 N N . ARG B 1 353 ? -4.574 9.234 15.516 1 68.75 353 ARG B N 1
ATOM 8164 C CA . ARG B 1 353 ? -5.414 10.32 15.023 1 68.75 353 ARG B CA 1
ATOM 8165 C C . ARG B 1 353 ? -6.797 10.273 15.672 1 68.75 353 ARG B C 1
ATOM 8167 O O . ARG B 1 353 ? -7.684 9.562 15.203 1 68.75 353 ARG B O 1
ATOM 8174 N N . TRP B 1 354 ? -7.035 11.094 16.484 1 78.62 354 TRP B N 1
ATOM 8175 C CA . TRP B 1 354 ? -8.234 11.023 17.312 1 78.62 354 TRP B CA 1
ATOM 8176 C C . TRP B 1 354 ? -9.492 11.25 16.484 1 78.62 354 TRP B C 1
ATOM 8178 O O . TRP B 1 354 ? -10.578 10.812 16.875 1 78.62 354 TRP B O 1
ATOM 8188 N N . ASN B 1 355 ? -9.383 11.922 15.32 1 81.25 355 ASN B N 1
ATOM 8189 C CA . ASN B 1 355 ? -10.57 12.188 14.5 1 81.25 355 ASN B CA 1
ATOM 8190 C C . ASN B 1 355 ? -11.25 10.891 14.062 1 81.25 355 ASN B C 1
ATOM 8192 O O . ASN B 1 355 ? -12.477 10.828 13.984 1 81.25 355 ASN B O 1
ATOM 8196 N N . SER B 1 356 ? -10.398 9.953 13.867 1 84.75 356 SER B N 1
ATOM 8197 C CA . SER B 1 356 ? -10.961 8.656 13.5 1 84.75 356 SER B CA 1
ATOM 8198 C C . SER B 1 356 ? -11.719 8.023 14.664 1 84.75 356 SER B C 1
ATOM 8200 O O . SER B 1 356 ? -12.68 7.289 14.461 1 84.75 356 SER B O 1
ATOM 8202 N N . THR B 1 357 ? -11.273 8.336 15.836 1 87.19 357 THR B N 1
ATOM 8203 C CA . THR B 1 357 ? -11.969 7.84 17.031 1 87.19 357 THR B CA 1
ATOM 8204 C C . THR B 1 357 ? -13.359 8.453 17.125 1 87.19 357 THR B C 1
ATOM 8206 O O . THR B 1 357 ? -14.328 7.75 17.438 1 87.19 357 THR B O 1
ATOM 8209 N N . LEU B 1 358 ? -13.422 9.742 16.875 1 90.62 358 LEU B N 1
ATOM 8210 C CA . LEU B 1 358 ? -14.719 10.398 16.906 1 90.62 358 LEU B CA 1
ATOM 8211 C C . LEU B 1 358 ? -15.648 9.828 15.836 1 90.62 358 LEU B C 1
ATOM 8213 O O . LEU B 1 358 ? -16.844 9.617 16.078 1 90.62 358 LEU B O 1
ATOM 8217 N N . GLU B 1 359 ? -15.148 9.57 14.68 1 89.25 359 GLU B N 1
ATOM 8218 C CA . GLU B 1 359 ? -15.938 8.969 13.609 1 89.25 359 GLU B CA 1
ATOM 8219 C C . GLU B 1 359 ? -16.422 7.574 13.984 1 89.25 359 GLU B C 1
ATOM 8221 O O . GLU B 1 359 ? -17.562 7.203 13.688 1 89.25 359 GLU B O 1
ATOM 8226 N N . GLN B 1 360 ? -15.508 6.875 14.586 1 91.5 360 GLN B N 1
ATOM 8227 C CA . GLN B 1 360 ? -15.891 5.539 15.031 1 91.5 360 GLN B CA 1
ATOM 8228 C C . GLN B 1 360 ? -16.984 5.605 16.094 1 91.5 360 GLN B C 1
ATOM 8230 O O . GLN B 1 360 ? -17.953 4.836 16.047 1 91.5 360 GLN B O 1
ATOM 8235 N N . LEU B 1 361 ? -16.891 6.547 17.031 1 93.69 361 LEU B N 1
ATOM 8236 C CA . LEU B 1 361 ? -17.891 6.73 18.078 1 93.69 361 LEU B CA 1
ATOM 8237 C C . LEU B 1 361 ? -19.25 7.055 17.453 1 93.69 361 LEU B C 1
ATOM 8239 O O . LEU B 1 361 ? -20.266 6.457 17.828 1 93.69 361 LEU B O 1
ATOM 8243 N N . SER B 1 362 ? -19.234 7.91 16.531 1 93.31 362 SER B N 1
ATOM 8244 C CA . SER B 1 362 ? -20.453 8.32 15.859 1 93.31 362 SER B CA 1
ATOM 8245 C C . SER B 1 362 ? -21.094 7.156 15.102 1 93.31 362 SER B C 1
ATOM 8247 O O . SER B 1 362 ? -22.312 6.996 15.109 1 93.31 362 SER B O 1
ATOM 8249 N N . SER B 1 363 ? -20.266 6.379 14.5 1 93.62 363 SER B N 1
ATOM 8250 C CA . SER B 1 363 ? -20.766 5.223 13.758 1 93.62 363 SER B CA 1
ATOM 8251 C C . SER B 1 363 ? -21.328 4.168 14.695 1 93.62 363 SER B C 1
ATOM 8253 O O . SER B 1 363 ? -22.328 3.514 14.375 1 93.62 363 SER B O 1
ATOM 8255 N N . ILE B 1 364 ? -20.703 3.996 15.836 1 94.44 364 ILE B N 1
ATOM 8256 C CA . ILE B 1 364 ? -21.156 3.033 16.828 1 94.44 364 ILE B CA 1
ATOM 8257 C C . ILE B 1 364 ? -22.531 3.449 17.344 1 94.44 364 ILE B C 1
ATOM 8259 O O . ILE B 1 364 ? -23.438 2.617 17.469 1 94.44 364 ILE B O 1
ATOM 8263 N N . ILE B 1 365 ? -22.703 4.703 17.594 1 94.75 365 ILE B N 1
ATOM 8264 C CA . ILE B 1 365 ? -23.969 5.223 18.094 1 94.75 365 ILE B CA 1
ATOM 8265 C C . ILE B 1 365 ? -25.047 5.059 17.016 1 94.75 365 ILE B C 1
ATOM 8267 O O . ILE B 1 365 ? -26.156 4.598 17.297 1 94.75 365 ILE B O 1
ATOM 8271 N N . ARG B 1 366 ? -24.688 5.34 15.844 1 94.88 366 ARG B N 1
ATOM 8272 C CA . ARG B 1 366 ? -25.625 5.273 14.719 1 94.88 366 ARG B CA 1
ATOM 8273 C C . ARG B 1 366 ? -26.125 3.854 14.5 1 94.88 366 ARG B C 1
ATOM 8275 O O . ARG B 1 366 ? -27.312 3.643 14.25 1 94.88 366 ARG B O 1
ATOM 8282 N N . CYS B 1 367 ? -25.266 2.896 14.727 1 95.56 367 CYS B N 1
ATOM 8283 C CA . CYS B 1 367 ? -25.609 1.51 14.43 1 95.56 367 CYS B CA 1
ATOM 8284 C C . CYS B 1 367 ? -25.781 0.702 15.711 1 95.56 367 CYS B C 1
ATOM 8286 O O . CYS B 1 367 ? -25.75 -0.529 15.68 1 95.56 367 CYS B O 1
ATOM 8288 N N . SER B 1 368 ? -25.984 1.357 16.859 1 95.44 368 SER B N 1
ATOM 8289 C CA . SER B 1 368 ? -25.969 0.712 18.172 1 95.44 368 SER B CA 1
ATOM 8290 C C . SER B 1 368 ? -27.016 -0.387 18.25 1 95.44 368 SER B C 1
ATOM 8292 O O . SER B 1 368 ? -26.75 -1.465 18.797 1 95.44 368 SER B O 1
ATOM 8294 N N . PRO B 1 369 ? -28.234 -0.199 17.656 1 95.12 369 PRO B N 1
ATOM 8295 C CA . PRO B 1 369 ? -29.203 -1.289 17.75 1 95.12 369 PRO B CA 1
ATOM 8296 C C . PRO B 1 369 ? -28.734 -2.561 17.047 1 95.12 369 PRO B C 1
ATOM 8298 O O . PRO B 1 369 ? -28.922 -3.664 17.562 1 95.12 369 PRO B O 1
ATOM 830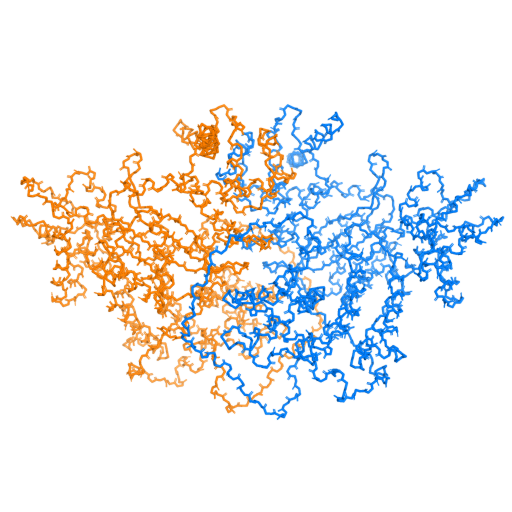1 N N . ALA B 1 370 ? -28.188 -2.359 15.922 1 95.31 370 ALA B N 1
ATOM 8302 C CA . ALA B 1 370 ? -27.703 -3.5 15.148 1 95.31 370 ALA B CA 1
ATOM 8303 C C . ALA B 1 370 ? -26.5 -4.148 15.828 1 95.31 370 ALA B C 1
ATOM 8305 O O . ALA B 1 370 ? -26.359 -5.371 15.82 1 95.31 370 ALA B O 1
ATOM 8306 N N . ILE B 1 371 ? -25.625 -3.328 16.438 1 95.94 371 ILE B N 1
ATOM 8307 C CA . ILE B 1 371 ? -24.422 -3.826 17.094 1 95.94 371 ILE B CA 1
ATOM 8308 C C . ILE B 1 371 ? -24.797 -4.68 18.297 1 95.94 371 ILE B C 1
ATOM 8310 O O . ILE B 1 371 ? -24.219 -5.742 18.516 1 95.94 371 ILE B O 1
ATOM 8314 N N . LEU B 1 372 ? -25.797 -4.238 19.062 1 94.94 372 LEU B N 1
ATOM 8315 C CA . LEU B 1 372 ? -26.234 -4.934 20.266 1 94.94 372 LEU B CA 1
ATOM 8316 C C . LEU B 1 372 ? -26.828 -6.297 19.938 1 94.94 372 LEU B C 1
ATOM 8318 O O . LEU B 1 372 ? -26.672 -7.25 20.703 1 94.94 372 LEU B O 1
ATOM 8322 N N . GLU B 1 373 ? -27.391 -6.418 18.75 1 94.31 373 GLU B N 1
ATOM 8323 C CA . GLU B 1 373 ? -27.938 -7.699 18.297 1 94.31 373 GLU B CA 1
ATOM 8324 C C . GLU B 1 373 ? -26.844 -8.555 17.656 1 94.31 373 GLU B C 1
ATOM 8326 O O . GLU B 1 373 ? -26.766 -9.758 17.906 1 94.31 373 GLU B O 1
ATOM 8331 N N . TRP B 1 374 ? -26.094 -7.934 16.844 1 95.12 374 TRP B N 1
ATOM 8332 C CA . TRP B 1 374 ? -25.031 -8.594 16.078 1 95.12 374 TRP B CA 1
ATOM 8333 C C . TRP B 1 374 ? -24.031 -9.25 17.016 1 95.12 374 TRP B C 1
ATOM 8335 O O . TRP B 1 374 ? -23.609 -10.391 16.781 1 95.12 374 TRP B O 1
ATOM 8345 N N . GLN B 1 375 ? -23.609 -8.594 18.125 1 94.31 375 GLN B N 1
ATOM 8346 C CA . GLN B 1 375 ? -22.547 -9.07 19 1 94.31 375 GLN B CA 1
ATOM 8347 C C . GLN B 1 375 ? -22.969 -10.328 19.75 1 94.31 375 GLN B C 1
ATOM 8349 O O . GLN B 1 375 ? -22.125 -11.094 20.234 1 94.31 375 GLN B O 1
ATOM 8354 N N . LYS B 1 376 ? -24.266 -10.555 19.797 1 91.12 376 LYS B N 1
ATOM 8355 C CA . LYS B 1 376 ? -24.797 -11.719 20.516 1 91.12 376 LYS B CA 1
ATOM 8356 C C . LYS B 1 376 ? -24.672 -12.984 19.672 1 91.12 376 LYS B C 1
ATOM 8358 O O . LYS B 1 376 ? -24.75 -14.094 20.203 1 91.12 376 LYS B O 1
ATOM 8363 N N . GLU B 1 377 ? -24.516 -12.742 18.453 1 90.44 377 GLU B N 1
ATOM 8364 C CA . GLU B 1 377 ? -24.422 -13.891 17.562 1 90.44 377 GLU B CA 1
ATOM 8365 C C . GLU B 1 377 ? -23.062 -14.594 17.703 1 90.44 377 GLU B C 1
ATOM 8367 O O . GLU B 1 377 ? -22.016 -13.961 17.578 1 90.44 377 GLU B O 1
ATOM 8372 N N . LYS B 1 378 ? -23.031 -15.805 17.953 1 82.31 378 LYS B N 1
ATOM 8373 C CA . LYS B 1 378 ? -21.828 -16.578 18.25 1 82.31 378 LYS B CA 1
ATOM 8374 C C . LYS B 1 378 ? -20.938 -16.672 17.016 1 82.31 378 LYS B C 1
ATOM 8376 O O . LYS B 1 378 ? -19.703 -16.578 17.125 1 82.31 378 LYS B O 1
ATOM 8381 N N . ARG B 1 379 ? -21.531 -16.812 15.914 1 80.44 379 ARG B N 1
ATOM 8382 C CA . ARG B 1 379 ? -20.75 -17.062 14.703 1 80.44 379 ARG B CA 1
ATOM 8383 C C . ARG B 1 379 ? -20.203 -15.758 14.133 1 80.44 379 ARG B C 1
ATOM 8385 O O . ARG B 1 379 ? -19.094 -15.727 13.617 1 80.44 379 ARG B O 1
ATOM 8392 N N . TYR B 1 380 ? -20.938 -14.664 14.305 1 84.94 380 TYR B N 1
ATOM 8393 C CA . TYR B 1 380 ? -20.625 -13.445 13.562 1 84.94 380 TYR B CA 1
ATOM 8394 C C . TYR B 1 380 ? -20.141 -12.352 14.5 1 84.94 380 TYR B C 1
ATOM 8396 O O . TYR B 1 380 ? -19.391 -11.453 14.094 1 84.94 380 TYR B O 1
ATOM 8404 N N . GLY B 1 381 ? -20.516 -12.492 15.656 1 86.06 381 GLY B N 1
ATOM 8405 C CA . GLY B 1 381 ? -20.266 -11.398 16.578 1 86.06 381 GLY B CA 1
ATOM 8406 C C . GLY B 1 381 ? -18.891 -11.469 17.219 1 86.06 381 GLY B C 1
ATOM 8407 O O . GLY B 1 381 ? -18.016 -12.195 16.75 1 86.06 381 GLY B O 1
ATOM 8408 N N . THR B 1 382 ? -18.641 -10.555 18.172 1 88.56 382 THR B N 1
ATOM 8409 C CA . THR B 1 382 ? -17.391 -10.477 18.906 1 88.56 382 THR B CA 1
ATOM 8410 C C . THR B 1 382 ? -17.391 -11.406 20.109 1 88.56 382 THR B C 1
ATOM 8412 O O . THR B 1 382 ? -18.453 -11.914 20.5 1 88.56 382 THR B O 1
ATOM 8415 N N . ALA B 1 383 ? -16.219 -11.641 20.656 1 86.31 383 ALA B N 1
ATOM 8416 C CA . ALA B 1 383 ? -16.094 -12.414 21.891 1 86.31 383 ALA B CA 1
ATOM 8417 C C . ALA B 1 383 ? -16.844 -11.734 23.031 1 86.31 383 ALA B C 1
ATOM 8419 O O . ALA B 1 383 ? -17.031 -10.516 23.031 1 86.31 383 ALA B O 1
ATOM 8420 N N . GLN B 1 384 ? -17.297 -12.391 24 1 85.5 384 GLN B N 1
ATOM 8421 C CA . GLN B 1 384 ? -18.141 -11.922 25.094 1 85.5 384 GLN B CA 1
ATOM 8422 C C . GLN B 1 384 ? -17.484 -10.773 25.859 1 85.5 384 GLN B C 1
ATOM 8424 O O . GLN B 1 384 ? -18.141 -9.82 26.266 1 85.5 384 GLN B O 1
ATOM 8429 N N . HIS B 1 385 ? -16.188 -10.867 26.016 1 84.38 385 HIS B N 1
ATOM 8430 C CA . HIS B 1 385 ? -15.492 -9.844 26.797 1 84.38 385 HIS B CA 1
ATOM 8431 C C . HIS B 1 385 ? -15.422 -8.523 26.031 1 84.38 385 HIS B C 1
ATOM 8433 O O . HIS B 1 385 ? -15.109 -7.484 26.609 1 84.38 385 HIS B O 1
ATOM 8439 N N . HIS B 1 386 ? -15.836 -8.555 24.75 1 90.19 386 HIS B N 1
ATOM 8440 C CA . HIS B 1 386 ? -15.836 -7.34 23.938 1 90.19 386 HIS B CA 1
ATOM 8441 C C . HIS B 1 386 ? -17.266 -6.855 23.688 1 90.19 386 HIS B C 1
ATOM 8443 O O . HIS B 1 386 ? -17.484 -5.98 22.844 1 90.19 386 HIS B O 1
ATOM 8449 N N . HIS B 1 387 ? -18.172 -7.371 24.406 1 93.12 387 HIS B N 1
ATOM 8450 C CA . HIS B 1 387 ? -19.547 -6.953 24.203 1 93.12 387 HIS B CA 1
ATOM 8451 C C . HIS B 1 387 ? -19.766 -5.523 24.688 1 93.12 387 HIS B C 1
ATOM 8453 O O . HIS B 1 387 ? -19.312 -5.148 25.766 1 93.12 387 HIS B O 1
ATOM 8459 N N . ILE B 1 388 ? -20.422 -4.816 23.891 1 95.06 388 ILE B N 1
ATOM 8460 C CA . ILE B 1 388 ? -20.781 -3.438 24.203 1 95.06 388 ILE B CA 1
ATOM 8461 C C . ILE B 1 388 ? -22.062 -3.406 25.031 1 95.06 388 ILE B C 1
ATOM 8463 O O . ILE B 1 388 ? -23.016 -4.125 24.734 1 95.06 388 ILE B O 1
ATOM 8467 N N . ASN B 1 389 ? -22.047 -2.699 26.078 1 93.69 389 ASN B N 1
ATOM 8468 C CA . ASN B 1 389 ? -23.234 -2.547 26.922 1 93.69 389 ASN B CA 1
ATOM 8469 C C . ASN B 1 389 ? -23.719 -1.102 26.953 1 93.69 389 ASN B C 1
ATOM 8471 O O . ASN B 1 389 ? -23.219 -0.26 26.203 1 93.69 389 ASN B O 1
ATOM 8475 N N . GLN B 1 390 ? -24.672 -0.85 27.734 1 93.94 390 GLN B N 1
ATOM 8476 C CA . GLN B 1 390 ? -25.297 0.467 27.75 1 93.94 390 GLN B CA 1
ATOM 8477 C C . GLN B 1 390 ? -24.344 1.519 28.328 1 93.94 390 GLN B C 1
ATOM 8479 O O . GLN B 1 390 ? -24.375 2.674 27.891 1 93.94 390 GLN B O 1
ATOM 8484 N N . ASN B 1 391 ? -23.531 1.148 29.281 1 93.88 391 ASN B N 1
ATOM 8485 C CA . ASN B 1 391 ? -22.531 2.064 29.812 1 93.88 391 ASN B CA 1
ATOM 8486 C C . ASN B 1 391 ? -21.594 2.562 28.719 1 93.88 391 ASN B C 1
ATOM 8488 O O . ASN B 1 391 ? -21.266 3.748 28.672 1 93.88 391 ASN B O 1
ATOM 8492 N N . ASP B 1 392 ? -21.266 1.615 27.859 1 95.38 392 ASP B N 1
ATOM 8493 C CA . ASP B 1 392 ? -20.375 1.952 26.75 1 95.38 392 ASP B CA 1
ATOM 8494 C C . ASP B 1 392 ? -21.031 2.947 25.797 1 95.38 392 ASP B C 1
ATOM 8496 O O . ASP B 1 392 ? -20.391 3.9 25.344 1 95.38 392 ASP B O 1
ATOM 8500 N N . LEU B 1 393 ? -22.234 2.715 25.547 1 96.19 393 LEU B N 1
ATOM 8501 C CA . LEU B 1 393 ? -22.953 3.553 24.594 1 96.19 393 LEU B CA 1
ATOM 8502 C C . LEU B 1 393 ? -23.203 4.941 25.172 1 96.19 393 LEU B C 1
ATOM 8504 O O . LEU B 1 393 ? -23.141 5.938 24.453 1 96.19 393 LEU B O 1
ATOM 8508 N N . ASP B 1 394 ? -23.469 4.992 26.438 1 95.31 394 ASP B N 1
ATOM 8509 C CA . ASP B 1 394 ? -23.656 6.281 27.094 1 95.31 394 ASP B CA 1
ATOM 8510 C C . ASP B 1 394 ? -22.375 7.105 27.062 1 95.31 394 ASP B C 1
ATOM 8512 O O . ASP B 1 394 ? -22.406 8.312 26.797 1 95.31 394 ASP B O 1
ATOM 8516 N N . LEU B 1 395 ? -21.359 6.441 27.344 1 95.75 395 LEU B N 1
ATOM 8517 C CA . LEU B 1 395 ? -20.062 7.117 27.266 1 95.75 395 LEU B CA 1
ATOM 8518 C C . LEU B 1 395 ? -19.797 7.605 25.844 1 95.75 395 LEU B C 1
ATOM 8520 O O . LEU B 1 395 ? -19.312 8.727 25.656 1 95.75 395 LEU B O 1
ATOM 8524 N N . ALA B 1 396 ? -20.078 6.758 24.859 1 95.69 396 ALA B N 1
ATOM 8525 C CA . ALA B 1 396 ? -19.844 7.121 23.469 1 95.69 396 ALA B CA 1
ATOM 8526 C C . ALA B 1 396 ? -20.609 8.391 23.109 1 95.69 396 ALA B C 1
ATOM 8528 O O . ALA B 1 396 ? -20.062 9.281 22.438 1 95.69 396 ALA B O 1
ATOM 8529 N N . ARG B 1 397 ? -21.781 8.477 23.516 1 95.94 397 ARG B N 1
ATOM 8530 C CA . ARG B 1 397 ? -22.609 9.648 23.234 1 95.94 397 ARG B CA 1
ATOM 8531 C C . ARG B 1 397 ? -22.016 10.906 23.875 1 95.94 397 ARG B C 1
ATOM 8533 O O . ARG B 1 397 ? -21.938 11.953 23.234 1 95.94 397 ARG B O 1
ATOM 8540 N N . ASP B 1 398 ? -21.625 10.75 25.109 1 95.5 398 ASP B N 1
ATOM 8541 C CA . ASP B 1 398 ? -21.062 11.891 25.828 1 95.5 398 ASP B CA 1
ATOM 8542 C C . ASP B 1 398 ? -19.734 12.312 25.219 1 95.5 398 ASP B C 1
ATOM 8544 O O . ASP B 1 398 ? -19.438 13.508 25.125 1 95.5 398 ASP B O 1
ATOM 8548 N N . LEU B 1 399 ? -18.969 11.328 24.828 1 95.12 399 LEU B N 1
ATOM 8549 C CA . LEU B 1 399 ? -17.672 11.625 24.219 1 95.12 399 LEU B CA 1
ATOM 8550 C C . LEU B 1 399 ? -17.844 12.367 22.906 1 95.12 399 LEU B C 1
ATOM 8552 O O . LEU B 1 399 ? -17.062 13.266 22.578 1 95.12 399 LEU B O 1
ATOM 8556 N N . VAL B 1 400 ? -18.797 11.984 22.125 1 95.25 400 VAL B N 1
ATOM 8557 C CA . VAL B 1 400 ? -19.062 12.656 20.859 1 95.25 400 VAL B CA 1
ATOM 8558 C C . VAL B 1 400 ? -19.375 14.133 21.109 1 95.25 400 VAL B C 1
ATOM 8560 O O . VAL B 1 400 ? -18.875 15.008 20.391 1 95.25 400 VAL B O 1
ATOM 8563 N N . GLU B 1 401 ? -20.078 14.375 22.125 1 94 401 GLU B N 1
ATOM 8564 C CA . GLU B 1 401 ? -20.453 15.75 22.453 1 94 401 GLU B CA 1
ATOM 8565 C C . GLU B 1 401 ? -19.234 16.547 22.922 1 94 401 GLU B C 1
ATOM 8567 O O . GLU B 1 401 ? -19.047 17.703 22.516 1 94 401 GLU B O 1
ATOM 8572 N N . VAL B 1 402 ? -18.484 15.93 23.719 1 94.75 402 VAL B N 1
ATOM 8573 C CA . VAL B 1 402 ? -17.344 16.625 24.312 1 94.75 402 VAL B CA 1
ATOM 8574 C C . VAL B 1 402 ? -16.266 16.844 23.25 1 94.75 402 VAL B C 1
ATOM 8576 O O . VAL B 1 402 ? -15.578 17.875 23.266 1 94.75 402 VAL B O 1
ATOM 8579 N N . LEU B 1 403 ? -16.125 15.906 22.312 1 94.94 403 LEU B N 1
ATOM 8580 C CA . LEU B 1 403 ? -15 15.953 21.391 1 94.94 403 LEU B CA 1
ATOM 8581 C C . LEU B 1 403 ? -15.383 16.688 20.109 1 94.94 403 LEU B C 1
ATOM 8583 O O . LEU B 1 403 ? -14.516 17.062 19.328 1 94.94 403 LEU B O 1
ATOM 8587 N N . GLN B 1 404 ? -16.609 16.938 19.875 1 94.06 404 GLN B N 1
ATOM 8588 C CA . GLN B 1 404 ? -17.078 17.547 18.641 1 94.06 404 GLN B CA 1
ATOM 8589 C C . GLN B 1 404 ? -16.438 18.906 18.406 1 94.06 404 GLN B C 1
ATOM 8591 O O . GLN B 1 404 ? -15.984 19.219 17.312 1 94.06 404 GLN B O 1
ATOM 8596 N N . PRO B 1 405 ? -16.375 19.766 19.438 1 93.44 405 PRO B N 1
ATOM 8597 C CA . PRO B 1 405 ? -15.727 21.047 19.219 1 93.44 405 PRO B CA 1
ATOM 8598 C C . PRO B 1 405 ? -14.258 20.906 18.812 1 93.44 405 PRO B C 1
ATOM 8600 O O . PRO B 1 405 ? -13.758 21.703 18.016 1 93.44 405 PRO B O 1
ATOM 8603 N N . PHE B 1 406 ? -13.602 19.938 19.375 1 93.94 406 PHE B N 1
ATOM 8604 C CA . PHE B 1 406 ? -12.219 19.672 18.984 1 93.94 406 PHE B CA 1
ATOM 8605 C C . PHE B 1 406 ? -12.133 19.297 17.516 1 93.94 406 PHE B C 1
ATOM 8607 O O . PHE B 1 406 ? -11.219 19.734 16.812 1 93.94 406 PHE B O 1
ATOM 8614 N N . TYR B 1 407 ? -13.07 18.484 17.094 1 92.56 407 TYR B N 1
ATOM 8615 C CA . TYR B 1 407 ? -13.141 18.062 15.695 1 92.56 407 TYR B CA 1
ATOM 8616 C C . TYR B 1 407 ? -13.336 19.266 14.773 1 92.56 407 TYR B C 1
ATOM 8618 O O . TYR B 1 407 ? -12.648 19.391 13.758 1 92.56 407 TYR B O 1
ATOM 8626 N N . ASP B 1 408 ? -14.195 20.109 15.117 1 92.12 408 ASP B N 1
ATOM 8627 C CA . ASP B 1 408 ? -14.508 21.281 14.297 1 92.12 408 ASP B CA 1
ATOM 8628 C C . ASP B 1 408 ? -13.305 22.219 14.188 1 92.12 408 ASP B C 1
ATOM 8630 O O . ASP B 1 408 ? -13.008 22.734 13.109 1 92.12 408 ASP B O 1
ATOM 8634 N N . ILE B 1 409 ? -12.633 22.453 15.281 1 92.69 409 ILE B N 1
ATOM 8635 C CA . ILE B 1 409 ? -11.461 23.312 15.289 1 92.69 409 ILE B CA 1
ATOM 8636 C C . ILE B 1 409 ? -10.336 22.672 14.477 1 92.69 409 ILE B C 1
ATOM 8638 O O . ILE B 1 409 ? -9.617 23.359 13.75 1 92.69 409 ILE B O 1
ATOM 8642 N N . THR B 1 410 ? -10.188 21.359 14.633 1 91 410 THR B N 1
ATOM 8643 C CA . THR B 1 410 ? -9.164 20.641 13.883 1 91 410 THR B CA 1
ATOM 8644 C C . THR B 1 410 ? -9.367 20.828 12.383 1 91 410 THR B C 1
ATOM 8646 O O . THR B 1 410 ? -8.406 21.047 11.641 1 91 410 THR B O 1
ATOM 8649 N N . LEU B 1 411 ? -10.594 20.797 11.938 1 88.94 411 LEU B N 1
ATOM 8650 C CA . LEU B 1 411 ? -10.898 21 10.523 1 88.94 411 LEU B CA 1
ATOM 8651 C C . LEU B 1 411 ? -10.531 22.406 10.078 1 88.94 411 LEU B C 1
ATOM 8653 O O . LEU B 1 411 ? -10.094 22.609 8.945 1 88.94 411 LEU B O 1
ATOM 8657 N N . GLN B 1 412 ? -10.641 23.344 10.977 1 88.69 412 GLN B N 1
ATOM 8658 C CA . GLN B 1 412 ? -10.359 24.75 10.648 1 88.69 412 GLN B CA 1
ATOM 8659 C C . GLN B 1 412 ? -8.859 24.984 10.523 1 88.69 412 GLN B C 1
ATOM 8661 O O . GLN B 1 412 ? -8.422 25.781 9.688 1 88.69 412 GLN B O 1
ATOM 8666 N N . VAL B 1 413 ? -8.109 24.297 11.312 1 90.12 413 VAL B N 1
ATOM 8667 C CA . VAL B 1 413 ? -6.68 24.578 11.32 1 90.12 413 VAL B CA 1
ATOM 8668 C C . VAL B 1 413 ? -5.965 23.656 10.336 1 90.12 413 VAL B C 1
ATOM 8670 O O . VAL B 1 413 ? -4.766 23.828 10.086 1 90.12 413 VAL B O 1
ATOM 8673 N N . SER B 1 414 ? -6.684 22.734 9.773 1 86.94 414 SER B N 1
ATOM 8674 C CA . SER B 1 414 ? -6.074 21.766 8.867 1 86.94 414 SER B CA 1
ATOM 8675 C C . SER B 1 414 ? -6.254 22.172 7.41 1 86.94 414 SER B C 1
ATOM 8677 O O . SER B 1 414 ? -6.109 21.359 6.504 1 86.94 414 SER B O 1
ATOM 8679 N N . ILE B 1 415 ? -6.449 23.391 7.188 1 83.69 415 ILE B N 1
ATOM 8680 C CA . ILE B 1 415 ? -6.594 23.891 5.824 1 83.69 415 ILE B CA 1
ATOM 8681 C C . ILE B 1 415 ? -5.219 24.203 5.242 1 83.69 415 ILE B C 1
ATOM 8683 O O . ILE B 1 415 ? -4.387 24.828 5.91 1 83.69 415 ILE B O 1
ATOM 8687 N N . ARG B 1 416 ? -5.008 23.812 4.051 1 80.88 416 ARG B N 1
ATOM 8688 C CA . ARG B 1 416 ? -3.738 24.031 3.365 1 80.88 416 ARG B CA 1
ATOM 8689 C C . ARG B 1 416 ? -3.479 25.516 3.154 1 80.88 416 ARG B C 1
ATOM 8691 O O . ARG B 1 416 ? -4.395 26.266 2.818 1 80.88 416 ARG B O 1
ATOM 8698 N N . GLY B 1 417 ? -2.283 25.844 3.338 1 78.69 417 GLY B N 1
ATOM 8699 C CA . GLY B 1 417 ? -1.865 27.203 3.029 1 78.69 417 GLY B CA 1
ATOM 8700 C C . GLY B 1 417 ? -2.574 28.25 3.867 1 78.69 417 GLY B C 1
ATOM 8701 O O . GLY B 1 417 ? -2.883 29.344 3.377 1 78.69 417 GLY B O 1
ATOM 8702 N N . SER B 1 418 ? -2.943 27.844 5.043 1 80.25 418 SER B N 1
ATOM 8703 C CA . SER B 1 418 ? -3.637 28.797 5.906 1 80.25 418 SER B CA 1
ATOM 8704 C C . SER B 1 418 ? -2.754 29.219 7.074 1 80.25 418 SER B C 1
ATOM 8706 O O . SER B 1 418 ? -2.004 28.406 7.621 1 80.25 418 SER B O 1
ATOM 8708 N N . ALA B 1 419 ? -2.73 30.562 7.156 1 85.88 419 ALA B N 1
ATOM 8709 C CA . ALA B 1 419 ? -2.051 31.156 8.305 1 85.88 419 ALA B CA 1
ATOM 8710 C C . ALA B 1 419 ? -3.055 31.594 9.367 1 85.88 419 ALA B C 1
ATOM 8712 O O . ALA B 1 419 ? -3.846 32.5 9.133 1 85.88 419 ALA B O 1
ATOM 8713 N N . ARG B 1 420 ? -3.113 30.969 10.477 1 88.62 420 ARG B N 1
ATOM 8714 C CA . ARG B 1 420 ? -4.156 31.234 11.461 1 88.62 420 ARG B CA 1
ATOM 8715 C C . ARG B 1 420 ? -3.557 31.453 12.844 1 88.62 420 ARG B C 1
ATOM 8717 O O . ARG B 1 420 ? -4.125 31.016 13.852 1 88.62 420 ARG B O 1
ATOM 8724 N N . ILE B 1 421 ? -2.469 32.062 12.883 1 94.81 421 ILE B N 1
ATOM 8725 C CA . ILE B 1 421 ? -1.792 32.25 14.164 1 94.81 421 ILE B CA 1
ATOM 8726 C C . ILE B 1 421 ? -2.658 33.094 15.094 1 94.81 421 ILE B C 1
ATOM 8728 O O . ILE B 1 421 ? -2.674 32.906 16.312 1 94.81 421 ILE B O 1
ATOM 8732 N N . ALA B 1 422 ? -3.439 34.031 14.547 1 94.5 422 ALA B N 1
ATOM 8733 C CA . ALA B 1 422 ? -4.25 34.938 15.344 1 94.5 422 ALA B CA 1
ATOM 8734 C C . ALA B 1 422 ? -5.445 34.219 15.961 1 94.5 422 ALA B C 1
ATOM 8736 O O . ALA B 1 422 ? -6.039 34.719 16.922 1 94.5 422 ALA B O 1
ATOM 8737 N N . ASP B 1 423 ? -5.773 33.062 15.422 1 93.56 423 ASP B N 1
ATOM 8738 C CA . ASP B 1 423 ? -6.969 32.344 15.859 1 93.56 423 ASP B CA 1
ATOM 8739 C C . ASP B 1 423 ? -6.648 31.406 17.016 1 93.56 423 ASP B C 1
ATOM 8741 O O . ASP B 1 423 ? -7.555 30.922 17.688 1 93.56 423 ASP B O 1
ATOM 8745 N N . ILE B 1 424 ? -5.402 31.188 17.281 1 94.94 424 ILE B N 1
ATOM 8746 C CA . ILE B 1 424 ? -5.004 30.094 18.172 1 94.94 424 ILE B CA 1
ATOM 8747 C C . ILE B 1 424 ? -5.492 30.391 19.594 1 94.94 424 ILE B C 1
ATOM 8749 O O . ILE B 1 424 ? -6.098 29.531 20.234 1 94.94 424 ILE B O 1
ATOM 8753 N N . VAL B 1 425 ? -5.238 31.594 20.047 1 94.12 425 VAL B N 1
ATOM 8754 C CA . VAL B 1 425 ? -5.656 31.953 21.391 1 94.12 425 VAL B CA 1
ATOM 8755 C C . VAL B 1 425 ? -7.176 31.906 21.5 1 94.12 425 VAL B C 1
ATOM 8757 O O . VAL B 1 425 ? -7.723 31.484 22.516 1 94.12 425 VAL B O 1
ATOM 8760 N N . VAL B 1 426 ? -7.875 32.312 20.469 1 93.38 426 VAL B N 1
ATOM 8761 C CA . VAL B 1 426 ? -9.328 32.25 20.422 1 93.38 426 VAL B CA 1
ATOM 8762 C C . VAL B 1 426 ? -9.797 30.797 20.547 1 93.38 426 VAL B C 1
ATOM 8764 O O . VAL B 1 426 ? -10.727 30.516 21.312 1 93.38 426 VAL B O 1
ATOM 8767 N N . PHE B 1 427 ? -9.133 29.953 19.812 1 94.75 427 PHE B N 1
ATOM 8768 C CA . PHE B 1 427 ? -9.484 28.531 19.859 1 94.75 427 PHE B CA 1
ATOM 8769 C C . PHE B 1 427 ? -9.227 27.969 21.25 1 94.75 427 PHE B C 1
ATOM 8771 O O . PHE B 1 427 ? -10.023 27.172 21.766 1 94.75 427 PHE B O 1
ATOM 8778 N N . ILE B 1 428 ? -8.102 28.328 21.875 1 95.06 428 ILE B N 1
ATOM 8779 C CA . ILE B 1 428 ? -7.773 27.844 23.203 1 95.06 428 ILE B CA 1
ATOM 8780 C C . ILE B 1 428 ? -8.836 28.312 24.203 1 95.06 428 ILE B C 1
ATOM 8782 O O . ILE B 1 428 ? -9.266 27.547 25.062 1 95.06 428 ILE B O 1
ATOM 8786 N N . ASP B 1 429 ? -9.289 29.516 24.062 1 93.69 429 ASP B N 1
ATOM 8787 C CA . ASP B 1 429 ? -10.336 30.062 24.922 1 93.69 429 ASP B CA 1
ATOM 8788 C C . ASP B 1 429 ? -11.641 29.281 24.75 1 93.69 429 ASP B C 1
ATOM 8790 O O . ASP B 1 429 ? -12.344 29 25.719 1 93.69 429 ASP B O 1
ATOM 8794 N N . GLN B 1 430 ? -11.945 28.984 23.531 1 93.12 430 GLN B N 1
ATOM 8795 C CA . GLN B 1 430 ? -13.156 28.219 23.25 1 93.12 430 GLN B CA 1
ATOM 8796 C C . GLN B 1 430 ? -13.086 26.828 23.891 1 93.12 430 GLN B C 1
ATOM 8798 O O . GLN B 1 430 ? -14.062 26.375 24.469 1 93.12 430 GLN B O 1
ATOM 8803 N N . ILE B 1 431 ? -11.969 26.234 23.812 1 95.44 431 ILE B N 1
ATOM 8804 C CA . ILE B 1 431 ? -11.766 24.906 24.375 1 95.44 431 ILE B CA 1
ATOM 8805 C C . ILE B 1 431 ? -11.844 24.984 25.906 1 95.44 431 ILE B C 1
ATOM 8807 O O . ILE B 1 431 ? -12.461 24.125 26.531 1 95.44 431 ILE B O 1
ATOM 8811 N N . THR B 1 432 ? -11.195 26 26.438 1 93.75 432 THR B N 1
ATOM 8812 C CA . THR B 1 432 ? -11.195 26.188 27.875 1 93.75 432 THR B CA 1
ATOM 8813 C C . THR B 1 432 ? -12.617 26.375 28.406 1 93.75 432 THR B C 1
ATOM 8815 O O . THR B 1 432 ? -13.008 25.75 29.391 1 93.75 432 THR B O 1
ATOM 8818 N N . SER B 1 433 ? -13.383 27.172 27.719 1 92.19 433 SER B N 1
ATOM 8819 C CA . SER B 1 433 ? -14.773 27.391 28.109 1 92.19 433 SER B CA 1
ATOM 8820 C C . SER B 1 433 ? -15.602 26.125 27.969 1 92.19 433 SER B C 1
ATOM 8822 O O . SER B 1 433 ? -16.422 25.812 28.844 1 92.19 433 SER B O 1
ATOM 8824 N N . HIS B 1 434 ? -15.367 25.453 26.922 1 94 434 HIS B N 1
ATOM 8825 C CA . HIS B 1 434 ? -16.094 24.219 26.656 1 94 434 HIS B CA 1
ATOM 8826 C C . HIS B 1 434 ? -15.812 23.156 27.719 1 94 434 HIS B C 1
ATOM 8828 O O . HIS B 1 434 ? -16.734 22.562 28.281 1 94 434 HIS B O 1
ATOM 8834 N N . LEU B 1 435 ? -14.531 22.969 28.047 1 94.62 435 LEU B N 1
ATOM 8835 C CA . LEU B 1 435 ? -14.148 21.969 29.016 1 94.62 435 LEU B CA 1
ATOM 8836 C C . LEU B 1 435 ? -14.578 22.375 30.422 1 94.62 435 LEU B C 1
ATOM 8838 O O . LEU B 1 435 ? -14.977 21.531 31.234 1 94.62 435 LEU B O 1
ATOM 8842 N N . SER B 1 436 ? -14.547 23.656 30.703 1 91.75 436 SER B N 1
ATOM 8843 C CA . SER B 1 436 ? -15 24.156 32 1 91.75 436 SER B CA 1
ATOM 8844 C C . SER B 1 436 ? -16.484 23.906 32.188 1 91.75 436 SER B C 1
ATOM 8846 O O . SER B 1 436 ? -16.922 23.562 33.281 1 91.75 436 SER B O 1
ATOM 8848 N N . SER B 1 437 ? -17.234 24.078 31.125 1 91.12 437 SER B N 1
ATOM 8849 C CA . SER B 1 437 ? -18.656 23.812 31.172 1 91.12 437 SER B CA 1
ATOM 8850 C C . SER B 1 437 ? -18.922 22.328 31.375 1 91.12 437 SER B C 1
ATOM 8852 O O . SER B 1 437 ? -19.875 21.953 32.062 1 91.12 437 SER B O 1
ATOM 8854 N N . ALA B 1 438 ? -18.125 21.5 30.797 1 92.25 438 ALA B N 1
ATOM 8855 C CA . ALA B 1 438 ? -18.297 20.062 30.891 1 92.25 438 ALA B CA 1
ATOM 8856 C C . ALA B 1 438 ? -17.969 19.562 32.281 1 92.25 438 ALA B C 1
ATOM 8858 O O . ALA B 1 438 ? -18.547 18.578 32.781 1 92.25 438 ALA B O 1
ATOM 8859 N N . ILE B 1 439 ? -17.047 20.188 32.938 1 91.81 439 ILE B N 1
ATOM 8860 C CA . ILE B 1 439 ? -16.594 19.797 34.25 1 91.81 439 ILE B CA 1
ATOM 8861 C C . ILE B 1 439 ? -17.594 20.266 35.312 1 91.81 439 ILE B C 1
ATOM 8863 O O . ILE B 1 439 ? -17.734 19.625 36.344 1 91.81 439 ILE B O 1
ATOM 8867 N N . SER B 1 440 ? -18.328 21.281 34.938 1 86.31 440 SER B N 1
ATOM 8868 C CA . SER B 1 440 ? -19.203 21.906 35.938 1 86.31 440 SER B CA 1
ATOM 8869 C C . SER B 1 440 ? -20.344 20.969 36.344 1 86.31 440 SER B C 1
ATOM 8871 O O . SER B 1 440 ? -20.875 20.234 35.5 1 86.31 440 SER B O 1
ATOM 8873 N N . ASP B 1 441 ? -20.531 20.703 37.562 1 68.88 441 ASP B N 1
ATOM 8874 C CA . ASP B 1 441 ? -21.531 19.828 38.188 1 68.88 441 ASP B CA 1
ATOM 8875 C C . ASP B 1 441 ? -22.906 20.484 38.156 1 68.88 441 ASP B C 1
ATOM 8877 O O . ASP B 1 441 ? -23.906 19.828 38.438 1 68.88 441 ASP B O 1
ATOM 8881 N N . LYS B 1 442 ? -22.891 21.656 37.906 1 62.59 442 LYS B N 1
ATOM 8882 C CA . LYS B 1 442 ? -24.141 22.406 38 1 62.59 442 LYS B CA 1
ATOM 8883 C C . LYS B 1 442 ? -25.219 21.797 37.094 1 62.59 442 LYS B C 1
ATOM 8885 O O . LYS B 1 442 ? -26.391 21.734 37.469 1 62.59 442 LYS B O 1
ATOM 8890 N N . TYR B 1 443 ? -24.859 21.281 36.031 1 62.16 443 TYR B N 1
ATOM 8891 C CA . TYR B 1 443 ? -25.859 20.797 35.094 1 62.16 443 TYR B CA 1
ATOM 8892 C C . TYR B 1 443 ? -25.859 19.266 35.031 1 62.16 443 TYR B C 1
ATOM 8894 O O . TYR B 1 443 ? -26.75 18.672 34.406 1 62.16 443 TYR B O 1
ATOM 8902 N N . ASP B 1 444 ? -25.031 18.688 35.969 1 66.62 444 ASP B N 1
ATOM 8903 C CA . ASP B 1 444 ? -24.938 17.234 36.062 1 66.62 444 ASP B CA 1
ATOM 8904 C C . ASP B 1 444 ? -25.078 16.562 34.719 1 66.62 444 ASP B C 1
ATOM 8906 O O . ASP B 1 444 ? -25.797 15.586 34.562 1 66.62 444 ASP B O 1
ATOM 8910 N N . ASP B 1 445 ? -24.438 17.141 33.812 1 80.19 445 ASP B N 1
ATOM 8911 C CA . ASP B 1 445 ? -24.625 16.688 32.438 1 80.19 445 ASP B CA 1
ATOM 8912 C C . ASP B 1 445 ? -23.875 15.391 32.156 1 80.19 445 ASP B C 1
ATOM 8914 O O . ASP B 1 445 ? -24.359 14.508 31.469 1 80.19 445 ASP B O 1
ATOM 8918 N N . TYR B 1 446 ? -22.656 15.344 32.875 1 92.56 446 TYR B N 1
ATOM 8919 C CA . TYR B 1 446 ? -21.828 14.172 32.625 1 92.56 446 TYR B CA 1
ATOM 8920 C C . TYR B 1 446 ? -21.438 13.484 33.906 1 92.56 446 TYR B C 1
ATOM 8922 O O . TYR B 1 446 ? -21.266 14.141 34.938 1 92.56 446 TYR B O 1
ATOM 8930 N N . PRO B 1 447 ? -21.234 12.195 33.906 1 93.44 447 PRO B N 1
ATOM 8931 C CA . PRO B 1 447 ? -20.75 11.469 35.094 1 93.44 447 PRO B CA 1
ATOM 8932 C C . PRO B 1 447 ? -19.344 11.883 35.5 1 93.44 447 PRO B C 1
ATOM 8934 O O . PRO B 1 447 ? -18.594 12.414 34.656 1 93.44 447 PRO B O 1
ATOM 8937 N N . PRO B 1 448 ? -19.016 11.633 36.719 1 91.75 448 PRO B N 1
ATOM 8938 C CA . PRO B 1 448 ? -17.703 12.047 37.25 1 91.75 448 PRO B CA 1
ATOM 8939 C C . PRO B 1 448 ? -16.547 11.492 36.406 1 91.75 448 PRO B C 1
ATOM 8941 O O . PRO B 1 448 ? -15.508 12.148 36.281 1 91.75 448 PRO B O 1
ATOM 8944 N N . ALA B 1 449 ? -16.688 10.375 35.938 1 92.62 449 ALA B N 1
ATOM 8945 C CA . ALA B 1 449 ? -15.609 9.773 35.156 1 92.62 449 ALA B CA 1
ATOM 8946 C C . ALA B 1 449 ? -15.203 10.664 33.969 1 92.62 449 ALA B C 1
ATOM 8948 O O . ALA B 1 449 ? -14.016 10.906 33.75 1 92.62 449 ALA B O 1
ATOM 8949 N N . LEU B 1 450 ? -16.141 11.148 33.281 1 94.5 450 LEU B N 1
ATOM 8950 C CA . LEU B 1 450 ? -15.859 12.008 32.125 1 94.5 450 LEU B CA 1
ATOM 8951 C C . LEU B 1 450 ? -15.453 13.406 32.562 1 94.5 450 LEU B C 1
ATOM 8953 O O . LEU B 1 450 ? -14.609 14.047 31.922 1 94.5 450 LEU B O 1
ATOM 8957 N N . ARG B 1 451 ? -16.047 13.898 33.625 1 94 451 ARG B N 1
ATOM 8958 C CA . ARG B 1 451 ? -15.664 15.203 34.156 1 94 451 ARG B CA 1
ATOM 8959 C C . ARG B 1 451 ? -14.188 15.219 34.531 1 94 451 ARG B C 1
ATOM 8961 O O . ARG B 1 451 ? -13.484 16.203 34.25 1 94 451 ARG B O 1
ATOM 8968 N N . ASN B 1 452 ? -13.758 14.094 35.125 1 92.25 452 ASN B N 1
ATOM 8969 C CA . ASN B 1 452 ? -12.359 13.977 35.5 1 92.25 452 ASN B CA 1
ATOM 8970 C C . ASN B 1 452 ? -11.453 13.938 34.281 1 92.25 452 ASN B C 1
ATOM 8972 O O . ASN B 1 452 ? -10.359 14.516 34.281 1 92.25 452 ASN B O 1
ATOM 8976 N N . ALA B 1 453 ? -11.906 13.266 33.281 1 93.31 453 ALA B N 1
ATOM 8977 C CA . ALA B 1 453 ? -11.148 13.234 32.031 1 93.31 453 ALA B CA 1
ATOM 8978 C C . ALA B 1 453 ? -11.055 14.633 31.422 1 93.31 453 ALA B C 1
ATOM 8980 O O . ALA B 1 453 ? -9.992 15.023 30.938 1 93.31 453 ALA B O 1
ATOM 8981 N N . CYS B 1 454 ? -12.109 15.352 31.469 1 94.5 454 CYS B N 1
ATOM 8982 C CA . CYS B 1 454 ? -12.141 16.703 30.938 1 94.5 454 CYS B CA 1
ATOM 8983 C C . CYS B 1 454 ? -11.242 17.641 31.75 1 94.5 454 CYS B C 1
ATOM 8985 O O . CYS B 1 454 ? -10.641 18.562 31.203 1 94.5 454 CYS B O 1
ATOM 8987 N N . ARG B 1 455 ? -11.156 17.391 33.031 1 93.62 455 ARG B N 1
ATOM 8988 C CA . ARG B 1 455 ? -10.258 18.156 33.875 1 93.62 455 ARG B CA 1
ATOM 8989 C C . ARG B 1 455 ? -8.812 17.969 33.438 1 93.62 455 ARG B C 1
ATOM 8991 O O . ARG B 1 455 ? -8.039 18.938 33.406 1 93.62 455 ARG B O 1
ATOM 8998 N N . ALA B 1 456 ? -8.531 16.734 33.156 1 92.5 456 ALA B N 1
ATOM 8999 C CA . ALA B 1 456 ? -7.188 16.453 32.656 1 92.5 456 ALA B CA 1
ATOM 9000 C C . ALA B 1 456 ? -6.945 17.172 31.312 1 92.5 456 ALA B C 1
ATOM 9002 O O . ALA B 1 456 ? -5.859 17.703 31.078 1 92.5 456 ALA B O 1
ATOM 9003 N N . GLY B 1 457 ? -7.941 17.141 30.484 1 94.38 457 GLY B N 1
ATOM 9004 C CA . GLY B 1 457 ? -7.844 17.875 29.234 1 94.38 457 GLY B CA 1
ATOM 9005 C C . GLY B 1 457 ? -7.664 19.359 29.422 1 94.38 457 GLY B C 1
ATOM 9006 O O . GLY B 1 457 ? -6.891 20 28.703 1 94.38 457 GLY B O 1
ATOM 9007 N N . LEU B 1 458 ? -8.367 19.875 30.359 1 95.06 458 LEU B N 1
ATOM 9008 C CA . LEU B 1 458 ? -8.281 21.297 30.656 1 95.06 458 LEU B CA 1
ATOM 9009 C C . LEU B 1 458 ? -6.898 21.672 31.172 1 95.06 458 LEU B C 1
ATOM 9011 O O . LEU B 1 458 ? -6.359 22.719 30.828 1 95.06 458 LEU B O 1
ATOM 9015 N N . GLN B 1 459 ? -6.348 20.828 31.953 1 92.94 459 GLN B N 1
ATOM 9016 C CA . GLN B 1 459 ? -5.008 21.062 32.469 1 92.94 459 GLN B CA 1
ATOM 9017 C C . GLN B 1 459 ? -3.982 21.125 31.328 1 92.94 459 GLN B C 1
ATOM 9019 O O . GLN B 1 459 ? -3.1 21.984 31.328 1 92.94 459 GLN B O 1
ATOM 9024 N N . LEU B 1 460 ? -4.102 20.203 30.516 1 93.38 460 LEU B N 1
ATOM 9025 C CA . LEU B 1 460 ? -3.193 20.188 29.375 1 93.38 460 LEU B CA 1
ATOM 9026 C C . LEU B 1 460 ? -3.412 21.422 28.5 1 93.38 460 LEU B C 1
ATOM 9028 O O . LEU B 1 460 ? -2.455 21.984 27.953 1 93.38 460 LEU B O 1
ATOM 9032 N N . THR B 1 461 ? -4.66 21.781 28.312 1 95.12 461 THR B N 1
ATOM 9033 C CA . THR B 1 461 ? -4.977 22.984 27.562 1 95.12 461 THR B CA 1
ATOM 9034 C C . THR B 1 461 ? -4.301 24.203 28.188 1 95.12 461 THR B C 1
ATOM 9036 O O . THR B 1 461 ? -3.727 25.031 27.484 1 95.12 461 THR B O 1
ATOM 9039 N N . ASN B 1 462 ? -4.363 24.266 29.469 1 93.31 462 ASN B N 1
ATOM 9040 C CA . ASN B 1 462 ? -3.766 25.375 30.203 1 93.31 462 ASN B CA 1
ATOM 9041 C C . ASN B 1 462 ? -2.248 25.391 30.047 1 93.31 462 ASN B C 1
ATOM 9043 O O . ASN B 1 462 ? -1.639 26.469 29.969 1 93.31 462 ASN B O 1
ATOM 9047 N N . LYS B 1 463 ? -1.732 24.266 30.047 1 92.25 463 LYS B N 1
ATOM 9048 C CA . LYS B 1 463 ? -0.291 24.172 29.828 1 92.25 463 LYS B CA 1
ATOM 9049 C C . LYS B 1 463 ? 0.111 24.797 28.5 1 92.25 463 LYS B C 1
ATOM 9051 O O . LYS B 1 463 ? 1.027 25.625 28.453 1 92.25 463 LYS B O 1
ATOM 9056 N N . TYR B 1 464 ? -0.53 24.5 27.531 1 92.75 464 TYR B N 1
ATOM 9057 C CA . TYR B 1 464 ? -0.173 24.984 26.203 1 92.75 464 TYR B CA 1
ATOM 9058 C C . TYR B 1 464 ? -0.612 26.438 26.031 1 92.75 464 TYR B C 1
ATOM 9060 O O . TYR B 1 464 ? -0.011 27.188 25.25 1 92.75 464 TYR B O 1
ATOM 9068 N N . TYR B 1 465 ? -1.691 26.844 26.766 1 93.19 465 TYR B N 1
ATOM 9069 C CA . TYR B 1 465 ? -2.043 28.266 26.812 1 93.19 465 TYR B CA 1
ATOM 9070 C C . TYR B 1 465 ? -0.888 29.094 27.359 1 93.19 465 TYR B C 1
ATOM 9072 O O . TYR B 1 465 ? -0.526 30.125 26.781 1 93.19 465 TYR B O 1
ATOM 9080 N N . THR B 1 466 ? -0.265 28.578 28.312 1 91.88 466 THR B N 1
ATOM 9081 C CA . THR B 1 466 ? 0.869 29.25 28.938 1 91.88 466 THR B CA 1
ATOM 9082 C C . THR B 1 466 ? 2.059 29.297 27.984 1 91.88 466 THR B C 1
ATOM 9084 O O . THR B 1 466 ? 2.781 30.297 27.938 1 91.88 466 THR B O 1
ATOM 9087 N N . LEU B 1 467 ? 2.213 28.297 27.266 1 91.62 467 LEU B N 1
ATOM 9088 C CA . LEU B 1 467 ? 3.35 28.219 26.344 1 91.62 467 LEU B CA 1
ATOM 9089 C C . LEU B 1 467 ? 3.191 29.203 25.203 1 91.62 467 LEU B C 1
ATOM 9091 O O . LEU B 1 467 ? 4.168 29.531 24.531 1 91.62 467 LEU B O 1
ATOM 9095 N N . THR B 1 468 ? 1.974 29.734 24.922 1 91.94 468 THR B N 1
ATOM 9096 C CA . THR B 1 468 ? 1.792 30.766 23.891 1 91.94 468 THR B CA 1
ATOM 9097 C C . THR B 1 468 ? 2.455 32.062 24.328 1 91.94 468 THR B C 1
ATOM 9099 O O . THR B 1 468 ? 2.748 32.906 23.484 1 91.94 468 THR B O 1
ATOM 9102 N N . ASP B 1 469 ? 2.721 32.219 25.562 1 90.94 469 ASP B N 1
ATOM 9103 C CA . ASP B 1 469 ? 3.346 33.438 26.078 1 90.94 469 ASP B CA 1
ATOM 9104 C C . ASP B 1 469 ? 4.832 33.469 25.734 1 90.94 469 ASP B C 1
ATOM 9106 O O . ASP B 1 469 ? 5.461 34.531 25.797 1 90.94 469 ASP B O 1
ATOM 9110 N N . CYS B 1 470 ? 5.312 32.344 25.375 1 90.44 470 CYS B N 1
ATOM 9111 C CA . CYS B 1 470 ? 6.734 32.312 25.031 1 90.44 470 CYS B CA 1
ATOM 9112 C C . CYS B 1 470 ? 7.008 33 23.703 1 90.44 470 CYS B C 1
ATOM 9114 O O . CYS B 1 470 ? 8.109 33.469 23.469 1 90.44 470 CYS B O 1
ATOM 9116 N N . SER B 1 471 ? 6.035 33.094 22.875 1 93.31 471 SER B N 1
ATOM 9117 C CA . SER B 1 471 ? 6.184 33.719 21.562 1 93.31 471 SER B CA 1
ATOM 9118 C C . SER B 1 471 ? 5.293 34.969 21.453 1 93.31 471 SER B C 1
ATOM 9120 O O . SER B 1 471 ? 4.066 34.844 21.562 1 93.31 471 SER B O 1
ATOM 9122 N N . PRO B 1 472 ? 5.895 36.062 21.172 1 94.31 472 PRO B N 1
ATOM 9123 C CA . PRO B 1 472 ? 5.082 37.281 21.047 1 94.31 472 PRO B CA 1
ATOM 9124 C C . PRO B 1 472 ? 4.191 37.25 19.812 1 94.31 472 PRO B C 1
ATOM 9126 O O . PRO B 1 472 ? 3.281 38.094 19.688 1 94.31 472 PRO B O 1
ATOM 9129 N N . LEU B 1 473 ? 4.434 36.375 18.906 1 95 473 LEU B N 1
ATOM 9130 C CA . LEU B 1 473 ? 3.717 36.344 17.641 1 95 473 LEU B CA 1
ATOM 9131 C C . LEU B 1 473 ? 2.223 36.125 17.859 1 95 473 LEU B C 1
ATOM 9133 O O . LEU B 1 473 ? 1.398 36.656 17.125 1 95 473 LEU B O 1
ATOM 9137 N N . TYR B 1 474 ? 1.855 35.375 18.906 1 95.62 474 TYR B N 1
ATOM 9138 C CA . TYR B 1 474 ? 0.451 35.094 19.172 1 95.62 474 TYR B CA 1
ATOM 9139 C C . TYR B 1 474 ? -0.291 36.375 19.562 1 95.62 474 TYR B C 1
ATOM 9141 O O . TYR B 1 474 ? -1.322 36.688 18.969 1 95.62 474 TYR B O 1
ATOM 9149 N N . GLN B 1 475 ? 0.26 37.094 20.453 1 95.12 475 GLN B N 1
ATOM 9150 C CA . GLN B 1 475 ? -0.384 38.312 20.953 1 95.12 475 GLN B CA 1
ATOM 9151 C C . GLN B 1 475 ? -0.35 39.438 19.922 1 95.12 475 GLN B C 1
ATOM 9153 O O . GLN B 1 475 ? -1.344 40.125 19.719 1 95.12 475 GLN B O 1
ATOM 9158 N N . VAL B 1 476 ? 0.79 39.562 19.281 1 96.5 476 VAL B N 1
ATOM 9159 C CA . VAL B 1 476 ? 0.94 40.594 18.281 1 96.5 476 VAL B CA 1
ATOM 9160 C C . VAL B 1 476 ? -0.035 40.344 17.125 1 96.5 476 VAL B C 1
ATOM 9162 O O . VAL B 1 476 ? -0.64 41.312 16.609 1 96.5 476 VAL B O 1
ATOM 9165 N N . ALA B 1 477 ? -0.211 39.125 16.766 1 97 477 ALA B N 1
ATOM 9166 C CA . ALA B 1 477 ? -1.142 38.781 15.695 1 97 477 ALA B CA 1
ATOM 9167 C C . ALA B 1 477 ? -2.568 39.188 16.062 1 97 477 ALA B C 1
ATOM 9169 O O . ALA B 1 477 ? -3.322 39.656 15.203 1 97 477 ALA B O 1
ATOM 9170 N N . MET B 1 478 ? -2.922 39 17.281 1 96.06 478 MET B N 1
ATOM 9171 C CA . MET B 1 478 ? -4.266 39.344 17.719 1 96.06 478 MET B CA 1
ATOM 9172 C C . MET B 1 478 ? -4.461 40.844 17.75 1 96.06 478 MET B C 1
ATOM 9174 O O . MET B 1 478 ? -5.508 41.344 17.328 1 96.06 478 MET B O 1
ATOM 9178 N N . ILE B 1 479 ? -3.443 41.562 18.156 1 96.38 479 ILE B N 1
ATOM 9179 C CA . ILE B 1 479 ? -3.512 43 18.203 1 96.38 479 ILE B CA 1
ATOM 9180 C C . ILE B 1 479 ? -3.67 43.562 16.797 1 96.38 479 ILE B C 1
ATOM 9182 O O . ILE B 1 479 ? -4.41 44.531 16.578 1 96.38 479 ILE B O 1
ATOM 9186 N N . LEU B 1 480 ? -2.975 42.938 15.859 1 96.5 480 LEU B N 1
ATOM 9187 C CA . LEU B 1 480 ? -2.979 43.438 14.484 1 96.5 480 LEU B CA 1
ATOM 9188 C C . LEU B 1 480 ? -4.215 42.938 13.742 1 96.5 480 LEU B C 1
ATOM 9190 O O . LEU B 1 480 ? -4.465 43.344 12.602 1 96.5 480 LEU B O 1
ATOM 9194 N N . HIS B 1 481 ? -4.988 42.062 14.359 1 96.12 481 HIS B N 1
ATOM 9195 C CA . HIS B 1 481 ? -6.227 41.594 13.758 1 96.12 481 HIS B CA 1
ATOM 9196 C C . HIS B 1 481 ? -7.293 42.688 13.75 1 96.12 481 HIS B C 1
ATOM 9198 O O . HIS B 1 481 ? -7.66 43.219 14.805 1 96.12 481 HIS B O 1
ATOM 9204 N N . PRO B 1 482 ? -7.855 43 12.625 1 94 482 PRO B N 1
ATOM 9205 C CA . PRO B 1 482 ? -8.789 44.125 12.531 1 94 482 PRO B CA 1
ATOM 9206 C C . PRO B 1 482 ? -10.07 43.875 13.328 1 94 482 PRO B C 1
ATOM 9208 O O . PRO B 1 482 ? -10.742 44.844 13.719 1 94 482 PRO B O 1
ATOM 9211 N N . SER B 1 483 ? -10.367 42.688 13.578 1 93.25 483 SER B N 1
ATOM 9212 C CA . SER B 1 483 ? -11.602 42.375 14.297 1 93.25 483 SER B CA 1
ATOM 9213 C C . SER B 1 483 ? -11.344 42.25 15.797 1 93.25 483 SER B C 1
ATOM 9215 O O . SER B 1 483 ? -12.281 42.281 16.594 1 93.25 483 SER B O 1
ATOM 9217 N N . PHE B 1 484 ? -10.094 42.062 16.234 1 94.12 484 PHE B N 1
ATOM 9218 C CA . PHE B 1 484 ? -9.812 41.75 17.641 1 94.12 484 PHE B CA 1
ATOM 9219 C C . PHE B 1 484 ? -9.203 42.969 18.344 1 94.12 484 PHE B C 1
ATOM 9221 O O . PHE B 1 484 ? -9.789 43.469 19.297 1 94.12 484 PHE B O 1
ATOM 9228 N N . LYS B 1 485 ? -8.008 43.438 17.812 1 93.62 485 LYS B N 1
ATOM 9229 C CA . LYS B 1 485 ? -7.258 44.5 18.453 1 93.62 485 LYS B CA 1
ATOM 9230 C C . LYS B 1 485 ? -7.105 44.25 19.953 1 93.62 485 LYS B C 1
ATOM 9232 O O . LYS B 1 485 ? -6.797 43.125 20.359 1 93.62 485 LYS B O 1
ATOM 9237 N N . ASP B 1 486 ? -7.199 45.219 20.812 1 92.75 486 ASP B N 1
ATOM 9238 C CA . ASP B 1 486 ? -7.105 44.969 22.25 1 92.75 486 ASP B CA 1
ATOM 9239 C C . ASP B 1 486 ? -8.477 44.656 22.844 1 92.75 486 ASP B C 1
ATOM 9241 O O . ASP B 1 486 ? -8.586 44.312 24.031 1 92.75 486 ASP B O 1
ATOM 9245 N N . GLU B 1 487 ? -9.531 44.719 22.047 1 91.06 487 GLU B N 1
ATOM 9246 C CA . GLU B 1 487 ? -10.898 44.531 22.531 1 91.06 487 GLU B CA 1
ATOM 9247 C C . GLU B 1 487 ? -11.156 43.062 22.891 1 91.06 487 GLU B C 1
ATOM 9249 O O . GLU B 1 487 ? -11.883 42.781 23.844 1 91.06 487 GLU B O 1
ATOM 9254 N N . TYR B 1 488 ? -10.617 42.188 22.078 1 92.25 488 TYR B N 1
ATOM 9255 C CA . TYR B 1 488 ? -10.82 40.781 22.375 1 92.25 488 TYR B CA 1
ATOM 9256 C C . TYR B 1 488 ? -10.328 40.438 23.781 1 92.25 488 TYR B C 1
ATOM 9258 O O . TYR B 1 488 ? -10.977 39.688 24.5 1 92.25 488 TYR B O 1
ATOM 9266 N N . PHE B 1 489 ? -9.133 41 24.125 1 92.62 489 PHE B N 1
ATOM 9267 C CA . PHE B 1 489 ? -8.547 40.719 25.422 1 92.62 489 PHE B CA 1
ATOM 9268 C C . PHE B 1 489 ? -9.453 41.219 26.547 1 92.62 489 PHE B C 1
ATOM 9270 O O . PHE B 1 489 ? -9.594 40.531 27.578 1 92.62 489 PHE B O 1
ATOM 9277 N N . LYS B 1 490 ? -10.055 42.312 26.344 1 90.06 490 LYS B N 1
ATOM 9278 C CA . LYS B 1 490 ? -10.961 42.875 27.328 1 90.06 490 LYS B CA 1
ATOM 9279 C C . LYS B 1 490 ? -12.203 42 27.5 1 90.06 490 LYS B C 1
ATOM 9281 O O . LYS B 1 490 ? -12.609 41.719 28.625 1 90.06 490 LYS B O 1
ATOM 9286 N N . LEU B 1 491 ? -12.727 41.625 26.359 1 87.69 491 LEU B N 1
ATOM 9287 C CA . LEU B 1 491 ? -13.938 40.812 26.391 1 87.69 491 LEU B CA 1
ATOM 9288 C C . LEU B 1 491 ? -13.648 39.438 27 1 87.69 491 LEU B C 1
ATOM 9290 O O . LEU B 1 491 ? -14.508 38.844 27.672 1 87.69 491 LEU B O 1
ATOM 9294 N N . ALA B 1 492 ? -12.43 38.938 26.766 1 89.25 492 ALA B N 1
ATOM 9295 C CA . ALA B 1 492 ? -12.016 37.656 27.312 1 89.25 492 ALA B CA 1
ATOM 9296 C C . ALA B 1 492 ? -11.594 37.781 28.766 1 89.25 492 ALA B C 1
ATOM 9298 O O . ALA B 1 492 ? -11.18 36.812 29.391 1 89.25 492 ALA B O 1
ATOM 9299 N N . GLN B 1 493 ? -11.602 39 29.344 1 88.19 493 GLN B N 1
ATOM 9300 C CA . GLN B 1 493 ? -11.352 39.312 30.75 1 88.19 493 GLN B CA 1
ATOM 9301 C C . GLN B 1 493 ? -9.898 39.031 31.125 1 88.19 493 GLN B C 1
ATOM 9303 O O . GLN B 1 493 ? -9.625 38.438 32.156 1 88.19 493 GLN B O 1
ATOM 9308 N N . TRP B 1 494 ? -9.047 39.375 30.172 1 90.44 494 TRP B N 1
ATOM 9309 C CA . TRP B 1 494 ? -7.621 39.344 30.5 1 90.44 494 TRP B CA 1
ATOM 9310 C C . TRP B 1 494 ? -7.277 40.375 31.562 1 90.44 494 TRP B C 1
ATOM 9312 O O . TRP B 1 494 ? -7.918 41.438 31.656 1 90.44 494 TRP B O 1
ATOM 9322 N N . GLN B 1 495 ? -6.277 40.062 32.375 1 91.75 495 GLN B N 1
ATOM 9323 C CA . GLN B 1 495 ? -5.781 41.062 33.312 1 91.75 495 GLN B CA 1
ATOM 9324 C C . GLN B 1 495 ? -5.207 42.281 32.594 1 91.75 495 GLN B C 1
ATOM 9326 O O . GLN B 1 495 ? -4.566 42.125 31.531 1 91.75 495 GLN B O 1
ATOM 9331 N N . PRO B 1 496 ? -5.453 43.406 33.031 1 92.56 496 PRO B N 1
ATOM 9332 C CA . PRO B 1 496 ? -4.965 44.625 32.406 1 92.56 496 PRO B CA 1
ATOM 9333 C C . PRO B 1 496 ? -3.457 44.594 32.156 1 92.56 496 PRO B C 1
ATOM 9335 O O . PRO B 1 496 ? -2.984 45.094 31.125 1 92.56 496 PRO B O 1
ATOM 9338 N N . GLU B 1 497 ? -2.783 43.969 33.094 1 92.25 497 GLU B N 1
ATOM 9339 C CA . GLU B 1 497 ? -1.333 43.875 32.938 1 92.25 497 GLU B CA 1
ATOM 9340 C C . GLU B 1 497 ? -0.945 43.062 31.719 1 92.25 497 GLU B C 1
ATOM 9342 O O . GLU B 1 497 ? 0.038 43.375 31.031 1 92.25 497 GLU B O 1
ATOM 9347 N N . TRP B 1 498 ? -1.729 42.062 31.484 1 92.44 498 TRP B N 1
ATOM 9348 C CA . TRP B 1 498 ? -1.463 41.219 30.328 1 92.44 498 TRP B CA 1
ATOM 9349 C C . TRP B 1 498 ? -1.765 41.938 29.031 1 92.44 498 TRP B C 1
ATOM 9351 O O . TRP B 1 498 ? -1.065 41.75 28.031 1 92.44 498 TRP B O 1
ATOM 9361 N N . ILE B 1 499 ? -2.787 42.719 29.031 1 94.38 499 ILE B N 1
ATOM 9362 C CA . ILE B 1 499 ? -3.172 43.5 27.859 1 94.38 499 ILE B CA 1
ATOM 9363 C C . ILE B 1 499 ? -2.092 44.531 27.547 1 94.38 499 ILE B C 1
ATOM 9365 O O . ILE B 1 499 ? -1.681 44.688 26.391 1 94.38 499 ILE B O 1
ATOM 9369 N N . GLU B 1 500 ? -1.644 45.188 28.562 1 94.25 500 GLU B N 1
ATOM 9370 C CA . GLU B 1 500 ? -0.58 46.188 28.406 1 94.25 500 GLU B CA 1
ATOM 9371 C C . GLU B 1 500 ? 0.697 45.531 27.875 1 94.25 500 GLU B C 1
ATOM 9373 O O . GLU B 1 500 ? 1.405 46.125 27.062 1 94.25 500 GLU B O 1
ATOM 9378 N N . GLU B 1 501 ? 0.919 44.406 28.422 1 94 501 GLU B N 1
ATOM 9379 C CA . GLU B 1 501 ? 2.096 43.656 27.953 1 94 501 GLU B CA 1
ATOM 9380 C C . GLU B 1 501 ? 1.988 43.344 26.469 1 94 501 GLU B C 1
ATOM 9382 O O . GLU B 1 501 ? 2.973 43.438 25.734 1 94 501 GLU B O 1
ATOM 9387 N N . SER B 1 502 ? 0.851 42.906 26 1 95 502 SER B N 1
ATOM 9388 C CA . SER B 1 502 ? 0.628 42.594 24.594 1 95 502 SER B CA 1
ATOM 9389 C C . SER B 1 502 ? 0.846 43.812 23.719 1 95 502 SER B C 1
ATOM 9391 O O . SER B 1 502 ? 1.427 43.719 22.625 1 95 502 SER B O 1
ATOM 9393 N N . ILE B 1 503 ? 0.409 44.938 24.172 1 95.44 503 ILE B N 1
ATOM 9394 C CA . ILE B 1 503 ? 0.582 46.188 23.438 1 95.44 503 ILE B CA 1
ATOM 9395 C C . ILE B 1 503 ? 2.057 46.594 23.438 1 95.44 503 ILE B C 1
ATOM 9397 O O . ILE B 1 503 ? 2.578 47.031 22.406 1 95.44 503 ILE B O 1
ATOM 9401 N N . ARG B 1 504 ? 2.686 46.375 24.547 1 95.5 504 ARG B N 1
ATOM 9402 C CA . ARG B 1 504 ? 4.109 46.688 24.641 1 95.5 504 ARG B CA 1
ATOM 9403 C C . ARG B 1 504 ? 4.914 45.812 23.672 1 95.5 504 ARG B C 1
ATOM 9405 O O . ARG B 1 504 ? 5.809 46.312 22.984 1 95.5 504 ARG B O 1
ATOM 9412 N N . LEU B 1 505 ? 4.625 44.562 23.641 1 94.5 505 LEU B N 1
ATOM 9413 C CA . LEU B 1 505 ? 5.297 43.656 22.719 1 94.5 505 LEU B CA 1
ATOM 9414 C C . LEU B 1 505 ? 5.109 44.094 21.281 1 94.5 505 LEU B C 1
ATOM 9416 O O . LEU B 1 505 ? 6.043 44.031 20.469 1 94.5 505 LEU B O 1
ATOM 9420 N N . THR B 1 506 ? 3.918 44.531 20.953 1 95.88 506 THR B N 1
ATOM 9421 C CA . THR B 1 506 ? 3.598 45 19.609 1 95.88 506 THR B CA 1
ATOM 9422 C C . THR B 1 506 ? 4.402 46.25 19.281 1 95.88 506 THR B C 1
ATOM 9424 O O . THR B 1 506 ? 4.965 46.344 18.188 1 95.88 506 THR B O 1
ATOM 9427 N N . ARG B 1 507 ? 4.48 47.125 20.203 1 94.81 507 ARG B N 1
ATOM 9428 C CA . ARG B 1 507 ? 5.238 48.344 20.016 1 94.81 507 ARG B CA 1
ATOM 9429 C C . ARG B 1 507 ? 6.723 48.062 19.844 1 94.81 507 ARG B C 1
ATOM 9431 O O . ARG B 1 507 ? 7.379 48.625 18.969 1 94.81 507 ARG B O 1
ATOM 9438 N N . ASP B 1 508 ? 7.199 47.219 20.656 1 93.5 508 ASP B N 1
ATOM 9439 C CA . ASP B 1 508 ? 8.609 46.844 20.594 1 93.5 508 ASP B CA 1
ATOM 9440 C C . ASP B 1 508 ? 8.961 46.281 19.219 1 93.5 508 ASP B C 1
ATOM 9442 O O . ASP B 1 508 ? 9.984 46.594 18.641 1 93.5 508 ASP B O 1
ATOM 9446 N N . MET B 1 509 ? 8.133 45.406 18.734 1 92.62 509 MET B N 1
ATOM 9447 C CA . MET B 1 509 ? 8.359 44.812 17.422 1 92.62 509 MET B CA 1
ATOM 9448 C C . MET B 1 509 ? 8.273 45.844 16.312 1 92.62 509 MET B C 1
ATOM 9450 O O . MET B 1 509 ? 9.07 45.844 15.375 1 92.62 509 MET B O 1
ATOM 9454 N N . TRP B 1 510 ? 7.301 46.719 16.422 1 94.31 510 TRP B N 1
ATOM 9455 C CA . TRP B 1 510 ? 7.125 47.781 15.445 1 94.31 510 TRP B CA 1
ATOM 9456 C C . TRP B 1 510 ? 8.336 48.719 15.43 1 94.31 510 TRP B C 1
ATOM 9458 O O . TRP B 1 510 ? 8.852 49.062 14.367 1 94.31 510 TRP B O 1
ATOM 9468 N N . GLU B 1 511 ? 8.852 49.094 16.562 1 92.56 511 GLU B N 1
ATOM 9469 C CA . GLU B 1 511 ? 9.969 50 16.688 1 92.56 511 GLU B CA 1
AT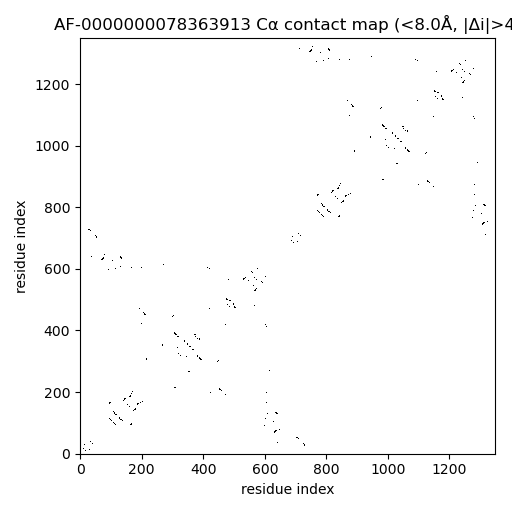OM 9470 C C . GLU B 1 511 ? 11.266 49.375 16.188 1 92.56 511 GLU B C 1
ATOM 9472 O O . GLU B 1 511 ? 12.086 50.062 15.562 1 92.56 511 GLU B O 1
ATOM 9477 N N . THR B 1 512 ? 11.359 48.188 16.422 1 87.94 512 THR B N 1
ATOM 9478 C CA . THR B 1 512 ? 12.617 47.5 16.109 1 87.94 512 THR B CA 1
ATOM 9479 C C . THR B 1 512 ? 12.688 47.156 14.617 1 87.94 512 THR B C 1
ATOM 9481 O O . THR B 1 512 ? 13.75 47.281 14 1 87.94 512 THR B O 1
ATOM 9484 N N . ASN B 1 513 ? 11.57 46.844 14.07 1 86.88 513 ASN B N 1
ATOM 9485 C CA . ASN B 1 513 ? 11.695 46.219 12.766 1 86.88 513 ASN B CA 1
ATOM 9486 C C . ASN B 1 513 ? 10.891 46.969 11.703 1 86.88 513 ASN B C 1
ATOM 9488 O O . ASN B 1 513 ? 11.156 46.812 10.508 1 86.88 513 ASN B O 1
ATOM 9492 N N . TYR B 1 514 ? 9.914 47.812 12.039 1 91 514 TYR B N 1
ATOM 9493 C CA . TYR B 1 514 ? 8.969 48.25 11.008 1 91 514 TYR B CA 1
ATOM 9494 C C . TYR B 1 514 ? 8.773 49.75 11.039 1 91 514 TYR B C 1
ATOM 9496 O O . TYR B 1 514 ? 8.109 50.344 10.164 1 91 514 TYR B O 1
ATOM 9504 N N . LYS B 1 515 ? 9.289 50.438 11.938 1 88.31 515 LYS B N 1
ATOM 9505 C CA . LYS B 1 515 ? 9.125 51.875 12.047 1 88.31 515 LYS B CA 1
ATOM 9506 C C . LYS B 1 515 ? 9.734 52.594 10.836 1 88.31 515 LYS B C 1
ATOM 9508 O O . LYS B 1 515 ? 10.906 52.375 10.516 1 88.31 515 LYS B O 1
ATOM 9513 N N . PRO B 1 516 ? 8.789 53.156 10.023 1 80.38 516 PRO B N 1
ATOM 9514 C CA . PRO B 1 516 ? 9.336 53.906 8.883 1 80.38 516 PRO B CA 1
ATOM 9515 C C . PRO B 1 516 ? 10.18 55.094 9.305 1 80.38 516 PRO B C 1
ATOM 9517 O O . PRO B 1 516 ? 10.078 55.562 10.445 1 80.38 516 PRO B O 1
ATOM 9520 N N . PRO B 1 517 ? 11.07 55.375 8.453 1 68.19 517 PRO B N 1
ATOM 9521 C CA . PRO B 1 517 ? 11.719 56.656 8.719 1 68.19 517 PRO B CA 1
ATOM 9522 C C . PRO B 1 517 ? 10.727 57.812 8.766 1 68.19 517 PRO B C 1
ATOM 9524 O O . PRO B 1 517 ? 9.625 57.719 8.211 1 68.19 517 PRO B O 1
ATOM 9527 N N . PRO B 1 518 ? 10.773 58.75 9.578 1 54.62 518 PRO B N 1
ATOM 9528 C CA . PRO B 1 518 ? 9.844 59.844 9.891 1 54.62 518 PRO B CA 1
ATOM 9529 C C . PRO B 1 518 ? 9.086 60.344 8.664 1 54.62 518 PRO B C 1
ATOM 9531 O O . PRO B 1 518 ? 9.703 60.844 7.719 1 54.62 518 PRO B O 1
ATOM 9534 N N . PRO B 1 519 ? 8.109 59.688 8.297 1 46.91 519 PRO B N 1
ATOM 9535 C CA . PRO B 1 519 ? 7.414 60.25 7.137 1 46.91 519 PRO B CA 1
ATOM 9536 C C . PRO B 1 519 ? 6.574 61.469 7.496 1 46.91 519 PRO B C 1
ATOM 9538 O O . PRO B 1 519 ? 6.355 61.75 8.68 1 46.91 519 PRO B O 1
ATOM 9541 N N . GLN B 1 520 ? 6.059 62.219 6.41 1 39.81 520 GLN B N 1
ATOM 9542 C CA . GLN B 1 520 ? 5.129 63.344 6.332 1 39.81 520 GLN B CA 1
ATOM 9543 C C . GLN B 1 520 ? 3.727 62.938 6.766 1 39.81 520 GLN B C 1
ATOM 9545 O O . GLN B 1 520 ? 3.346 61.75 6.621 1 39.81 520 GLN B O 1
ATOM 9550 N N . PRO B 1 521 ? 2.777 63.719 7.363 1 38.78 521 PRO B N 1
ATOM 9551 C CA . PRO B 1 521 ? 1.503 63.625 8.078 1 38.78 521 PRO B CA 1
ATOM 9552 C C . PRO B 1 521 ? 0.375 63.094 7.191 1 38.78 521 PRO B C 1
ATOM 9554 O O . PRO B 1 521 ? 0.013 63.719 6.199 1 38.78 521 PRO B O 1
ATOM 9557 N N . THR B 1 522 ? 0.227 61.969 6.57 1 36.47 522 THR B N 1
ATOM 9558 C CA . THR B 1 522 ? -0.914 61.844 5.668 1 36.47 522 THR B CA 1
ATOM 9559 C C . THR B 1 522 ? -2.17 61.438 6.434 1 36.47 522 THR B C 1
ATOM 9561 O O . THR B 1 522 ? -2.08 60.844 7.516 1 36.47 522 THR B O 1
ATOM 9564 N N . THR B 1 523 ? -3.566 61.719 5.969 1 33.94 523 THR B N 1
ATOM 9565 C CA . THR B 1 523 ? -4.953 61.812 6.414 1 33.94 523 THR B CA 1
ATOM 9566 C C . THR B 1 523 ? -5.598 60.406 6.438 1 33.94 523 THR B C 1
ATOM 9568 O O . THR B 1 523 ? -5.555 59.688 5.441 1 33.94 523 THR B O 1
ATOM 9571 N N . SER B 1 524 ? -5.883 59.781 7.523 1 35.94 524 SER B N 1
ATOM 9572 C CA . SER B 1 524 ? -6.355 58.406 7.754 1 35.94 524 SER B CA 1
ATOM 9573 C C . SER B 1 524 ? -7.863 58.312 7.531 1 35.94 524 SER B C 1
ATOM 9575 O O . SER B 1 524 ? -8.625 59.156 8.023 1 35.94 524 SER B O 1
ATOM 9577 N N . GLN B 1 525 ? -8.406 57.719 6.41 1 33.16 525 GLN B N 1
ATOM 9578 C CA . GLN B 1 525 ? -9.82 57.562 6.102 1 33.16 525 GLN B CA 1
ATOM 9579 C C . GLN B 1 525 ? -10.484 56.531 7.008 1 33.16 525 GLN B C 1
ATOM 9581 O O . GLN B 1 525 ? -9.82 55.594 7.488 1 33.16 525 GLN B O 1
ATOM 9586 N N . ARG B 1 526 ? -11.852 56.688 7.457 1 36.28 526 ARG B N 1
ATOM 9587 C CA . ARG B 1 526 ? -12.82 56.156 8.406 1 36.28 526 ARG B CA 1
ATOM 9588 C C . ARG B 1 526 ? -13.445 54.875 7.875 1 36.28 526 ARG B C 1
ATOM 9590 O O . ARG B 1 526 ? -14 54.844 6.773 1 36.28 526 ARG B O 1
ATOM 9597 N N . SER B 1 527 ? -12.984 53.75 8.086 1 33.41 527 SER B N 1
ATOM 9598 C CA . SER B 1 527 ? -13.57 52.531 7.57 1 33.41 527 SER B CA 1
ATOM 9599 C C . SER B 1 527 ? -14.898 52.219 8.25 1 33.41 527 SER B C 1
ATOM 9601 O O . SER B 1 527 ? -15.141 52.656 9.375 1 33.41 527 SER B O 1
ATOM 9603 N N . ASN B 1 528 ? -16.031 51.781 7.457 1 29.28 528 ASN B N 1
ATOM 9604 C CA . ASN B 1 528 ? -17.469 51.562 7.574 1 29.28 528 ASN B CA 1
ATOM 9605 C C . ASN B 1 528 ? -17.766 50.375 8.5 1 29.28 528 ASN B C 1
ATOM 9607 O O . ASN B 1 528 ? -17.016 49.375 8.508 1 29.28 528 ASN B O 1
ATOM 9611 N N . PRO B 1 529 ? -18.953 50.469 9.398 1 30.89 529 PRO B N 1
ATOM 9612 C CA . PRO B 1 529 ? -19.359 49.688 10.57 1 30.89 529 PRO B CA 1
ATOM 9613 C C . PRO B 1 529 ? -20.078 48.406 10.195 1 30.89 529 PRO B C 1
ATOM 9615 O O . PRO B 1 529 ? -21.109 48.438 9.523 1 30.89 529 PRO B O 1
ATOM 9618 N N . GLY B 1 530 ? -19.531 47.344 9.852 1 28.66 530 GLY B N 1
ATOM 9619 C CA . GLY B 1 530 ? -20.266 46.188 9.32 1 28.66 530 GLY B CA 1
ATOM 9620 C C . GLY B 1 530 ? -21.125 45.5 10.359 1 28.66 530 GLY B C 1
ATOM 9621 O O . GLY B 1 530 ? -21.109 45.875 11.531 1 28.66 530 GLY B O 1
ATOM 9622 N N . PRO B 1 531 ? -21.578 44.031 10.094 1 29.97 531 PRO B N 1
ATOM 9623 C CA . PRO B 1 531 ? -22.781 43.219 10.352 1 29.97 531 PRO B CA 1
ATOM 9624 C C . PRO B 1 531 ? -22.797 42.625 11.758 1 29.97 531 PRO B C 1
ATOM 9626 O O . PRO B 1 531 ? -21.75 42.562 12.422 1 29.97 531 PRO B O 1
ATOM 9629 N N . LYS B 1 532 ? -23.969 41.906 12.172 1 31.17 532 LYS B N 1
ATOM 9630 C CA . LYS B 1 532 ? -24.609 41.531 13.43 1 31.17 532 LYS B CA 1
ATOM 9631 C C . LYS B 1 532 ? -23.891 40.344 14.07 1 31.17 532 LYS B C 1
ATOM 9633 O O . LYS B 1 532 ? -23.672 39.312 13.422 1 31.17 532 LYS B O 1
ATOM 9638 N N . PRO B 1 533 ? -23.422 40.344 15.367 1 35.06 533 PRO B N 1
ATOM 9639 C CA . PRO B 1 533 ? -22.406 39.594 16.094 1 35.06 533 PRO B CA 1
ATOM 9640 C C . PRO B 1 533 ? -22.922 38.25 16.609 1 35.06 533 PRO B C 1
ATOM 9642 O O . PRO B 1 533 ? -24.062 38.156 17.062 1 35.06 533 PRO B O 1
ATOM 9645 N N . PRO B 1 534 ? -22.25 37.094 16.266 1 35.19 534 PRO B N 1
ATOM 9646 C CA . PRO B 1 534 ? -22.562 35.781 16.812 1 35.19 534 PRO B CA 1
ATOM 9647 C C . PRO B 1 534 ? -22.328 35.688 18.312 1 35.19 534 PRO B C 1
ATOM 9649 O O . PRO B 1 534 ? -21.625 36.531 18.875 1 35.19 534 PRO B O 1
ATOM 9652 N N . LYS B 1 535 ? -22.844 34.719 19.141 1 41.34 535 LYS B N 1
ATOM 9653 C CA . LYS B 1 535 ? -22.812 34.344 20.547 1 41.34 535 LYS B CA 1
ATOM 9654 C C . LYS B 1 535 ? -21.438 33.844 20.953 1 41.34 535 LYS B C 1
ATOM 9656 O O . LYS B 1 535 ? -20.719 33.219 20.156 1 41.34 535 LYS B O 1
ATOM 9661 N N . GLY B 1 536 ? -20.688 34.438 22.109 1 54.94 536 GLY B N 1
ATOM 9662 C CA . GLY B 1 536 ? -19.375 34.25 22.703 1 54.94 536 GLY B CA 1
ATOM 9663 C C . GLY B 1 536 ? -18.484 35.469 22.578 1 54.94 536 GLY B C 1
ATOM 9664 O O . GLY B 1 536 ? -18.922 36.531 22.172 1 54.94 536 GLY B O 1
ATOM 9665 N N . VAL B 1 537 ? -17.141 35.344 23.141 1 62.66 537 VAL B N 1
ATOM 9666 C CA . VAL B 1 537 ? -16.25 36.5 23.016 1 62.66 537 VAL B CA 1
ATOM 9667 C C . VAL B 1 537 ? -16.344 37.094 21.609 1 62.66 537 VAL B C 1
ATOM 9669 O O . VAL B 1 537 ? -16.391 38.312 21.453 1 62.66 537 VAL B O 1
ATOM 9672 N N . LEU B 1 538 ? -16.641 36.281 20.781 1 70.19 538 LEU B N 1
ATOM 9673 C CA . LEU B 1 538 ? -16.719 36.719 19.391 1 70.19 538 LEU B CA 1
ATOM 9674 C C . LEU B 1 538 ? -18.016 37.469 19.141 1 70.19 538 LEU B C 1
ATOM 9676 O O . LEU B 1 538 ? -18.031 38.438 18.391 1 70.19 538 LEU B O 1
ATOM 9680 N N . ALA B 1 539 ? -19.016 36.938 19.906 1 68.5 539 ALA B N 1
ATOM 9681 C CA . ALA B 1 539 ? -20.297 37.625 19.797 1 68.5 539 ALA B CA 1
ATOM 9682 C C . ALA B 1 539 ? -20.219 39.031 20.359 1 68.5 539 ALA B C 1
ATOM 9684 O O . ALA B 1 539 ? -20.875 39.969 19.875 1 68.5 539 ALA B O 1
ATOM 9685 N N . GLY B 1 540 ? -19.359 39.219 21.406 1 67.94 540 GLY B N 1
ATOM 9686 C CA . GLY B 1 540 ? -19.188 40.531 22.047 1 67.94 540 GLY B CA 1
ATOM 9687 C C . GLY B 1 540 ? -18.484 41.531 21.172 1 67.94 540 GLY B C 1
ATOM 9688 O O . GLY B 1 540 ? -18.594 42.75 21.391 1 67.94 540 GLY B O 1
ATOM 9689 N N . LEU B 1 541 ? -17.766 41.125 20.281 1 75.38 541 LEU B N 1
ATOM 9690 C CA . LEU B 1 541 ? -17.016 42.031 19.406 1 75.38 541 LEU B CA 1
ATOM 9691 C C . LEU B 1 541 ? -17.953 42.906 18.609 1 75.38 541 LEU B C 1
ATOM 9693 O O . LEU B 1 541 ? -17.656 44.094 18.375 1 75.38 541 LEU B O 1
ATOM 9697 N N . ALA B 1 542 ? -19.016 42.344 18.203 1 68 542 ALA B N 1
ATOM 9698 C CA . ALA B 1 542 ? -19.984 43.125 17.438 1 68 542 ALA B CA 1
ATOM 9699 C C . ALA B 1 542 ? -20.531 44.281 18.25 1 68 542 ALA B C 1
ATOM 9701 O O . ALA B 1 542 ? -20.688 45.406 17.719 1 68 542 ALA B O 1
ATOM 9702 N N . GLY B 1 543 ? -20.766 44.094 19.484 1 66.56 543 GLY B N 1
ATOM 9703 C CA . GLY B 1 543 ? -21.266 45.156 20.359 1 66.56 543 GLY B CA 1
ATOM 9704 C C . GLY B 1 543 ? -20.234 46.219 20.656 1 66.56 543 GLY B C 1
ATOM 9705 O O . GLY B 1 543 ? -20.562 47.406 20.75 1 66.56 543 GLY B O 1
ATOM 9706 N N . ALA B 1 544 ? -18.984 45.906 20.688 1 67.75 544 ALA B N 1
ATOM 9707 C CA . ALA B 1 544 ? -17.906 46.812 21.062 1 67.75 544 ALA B CA 1
ATOM 9708 C C . ALA B 1 544 ? -17.531 47.719 19.891 1 67.75 544 ALA B C 1
ATOM 9710 O O . ALA B 1 544 ? -17.031 48.812 20.078 1 67.75 544 ALA B O 1
ATOM 9711 N N . SER B 1 545 ? -17.578 47.344 18.734 1 64.12 545 SER B N 1
ATOM 9712 C CA . SER B 1 545 ? -17.156 48.094 17.547 1 64.12 545 SER B CA 1
ATOM 9713 C C . SER B 1 545 ? -17.844 49.438 17.469 1 64.12 545 SER B C 1
ATOM 9715 O O . SER B 1 545 ? -17.234 50.438 17.047 1 64.12 545 SER B O 1
ATOM 9717 N N . GLU B 1 546 ? -18.969 49.594 17.969 1 56.16 546 GLU B N 1
ATOM 9718 C CA . GLU B 1 546 ? -19.75 50.812 17.859 1 56.16 546 GLU B CA 1
ATOM 9719 C C . GLU B 1 546 ? -19.203 51.906 18.766 1 56.16 546 GLU B C 1
ATOM 9721 O O . GLU B 1 546 ? -19.344 53.094 18.469 1 56.16 546 GLU B O 1
ATOM 9726 N N . ALA B 1 547 ? -18.391 51.531 19.734 1 55.72 547 ALA B N 1
ATOM 9727 C CA . ALA B 1 547 ? -18.016 52.5 20.766 1 55.72 547 ALA B CA 1
ATOM 9728 C C . ALA B 1 547 ? -16.641 53.094 20.484 1 55.72 547 ALA B C 1
ATOM 9730 O O . ALA B 1 547 ? -16.234 54.062 21.109 1 55.72 547 ALA B O 1
ATOM 9731 N N . ARG B 1 548 ? -15.906 52.531 19.594 1 61.62 548 ARG B N 1
ATOM 9732 C CA . ARG B 1 548 ? -14.523 53 19.438 1 61.62 548 ARG B CA 1
ATOM 9733 C C . ARG B 1 548 ? -14.438 54.219 18.547 1 61.62 548 ARG B C 1
ATOM 9735 O O . ARG B 1 548 ? -15.133 54.312 17.531 1 61.62 548 ARG B O 1
ATOM 9742 N N . GLY B 1 549 ? -14.336 55.531 19.125 1 52.09 549 GLY B N 1
ATOM 9743 C CA . GLY B 1 549 ? -14.305 56.812 18.422 1 52.09 549 GLY B CA 1
ATOM 9744 C C . GLY B 1 549 ? -12.891 57.281 18.109 1 52.09 549 GLY B C 1
ATOM 9745 O O . GLY B 1 549 ? -11.914 56.688 18.578 1 52.09 549 GLY B O 1
ATOM 9746 N N . GLY B 1 550 ? -12.703 58.406 17.172 1 49.75 550 GLY B N 1
ATOM 9747 C CA . GLY B 1 550 ? -11.719 59.219 16.453 1 49.75 550 GLY B CA 1
ATOM 9748 C C . GLY B 1 550 ? -10.672 59.812 17.359 1 49.75 550 GLY B C 1
ATOM 9749 O O . GLY B 1 550 ? -11 60.406 18.391 1 49.75 550 GLY B O 1
ATOM 9750 N N . ASN B 1 551 ? -9.625 59.125 17.703 1 49.62 551 ASN B N 1
ATOM 9751 C CA . ASN B 1 551 ? -8.633 59.812 18.516 1 49.62 551 ASN B CA 1
ATOM 9752 C C . ASN B 1 551 ? -7.625 60.562 17.641 1 49.62 551 ASN B C 1
ATOM 9754 O O . ASN B 1 551 ? -7.387 60.188 16.5 1 49.62 551 ASN B O 1
ATOM 9758 N N . THR B 1 552 ? -7.211 61.781 17.969 1 54.34 552 THR B N 1
ATOM 9759 C CA . THR B 1 552 ? -6.281 62.75 17.406 1 54.34 552 THR B CA 1
ATOM 9760 C C . THR B 1 552 ? -4.84 62.312 17.625 1 54.34 552 THR B C 1
ATOM 9762 O O . THR B 1 552 ? -3.902 63.062 17.328 1 54.34 552 THR B O 1
ATOM 9765 N N . ASN B 1 553 ? -4.508 61.125 18.062 1 57.91 553 ASN B N 1
ATOM 9766 C CA . ASN B 1 553 ? -3.127 60.781 18.375 1 57.91 553 ASN B CA 1
ATOM 9767 C C . ASN B 1 553 ? -2.328 60.469 17.109 1 57.91 553 ASN B C 1
ATOM 9769 O O . ASN B 1 553 ? -2.893 60.031 16.109 1 57.91 553 ASN B O 1
ATOM 9773 N N . THR B 1 554 ? -1.006 60.844 17.094 1 69.12 554 THR B N 1
ATOM 9774 C CA . THR B 1 554 ? -0.107 60.688 15.961 1 69.12 554 THR B CA 1
ATOM 9775 C C . THR B 1 554 ? 0.61 59.344 16.016 1 69.12 554 THR B C 1
ATOM 9777 O O . THR B 1 554 ? 1.238 58.938 15.047 1 69.12 554 THR B O 1
ATOM 9780 N N . ASP B 1 555 ? 0.511 58.625 17.078 1 83.88 555 ASP B N 1
ATOM 9781 C CA . ASP B 1 555 ? 1.155 57.312 17.188 1 83.88 555 ASP B CA 1
ATOM 9782 C C . ASP B 1 555 ? 0.382 56.25 16.406 1 83.88 555 ASP B C 1
ATOM 9784 O O . ASP B 1 555 ? -0.809 56.031 16.656 1 83.88 555 ASP B O 1
ATOM 9788 N N . PRO B 1 556 ? 1.067 55.531 15.547 1 89.38 556 PRO B N 1
ATOM 9789 C CA . PRO B 1 556 ? 0.37 54.594 14.664 1 89.38 556 PRO B CA 1
ATOM 9790 C C . PRO B 1 556 ? -0.332 53.469 15.43 1 89.38 556 PRO B C 1
ATOM 9792 O O . PRO B 1 556 ? -1.426 53.031 15.047 1 89.38 556 PRO B O 1
ATOM 9795 N N . ILE B 1 557 ? 0.259 52.938 16.469 1 92 557 ILE B N 1
ATOM 9796 C CA . ILE B 1 557 ? -0.322 51.844 17.25 1 92 557 ILE B CA 1
ATOM 9797 C C . ILE B 1 557 ? -1.562 52.344 17.984 1 92 557 ILE B C 1
ATOM 9799 O O . ILE B 1 557 ? -2.584 51.656 18.031 1 92 557 ILE B O 1
ATOM 9803 N N . HIS B 1 558 ? -1.438 53.5 18.531 1 88.94 558 HIS B N 1
ATOM 9804 C CA . HIS B 1 558 ? -2.582 54.062 19.234 1 88.94 558 HIS B CA 1
ATOM 9805 C C . HIS B 1 558 ? -3.73 54.344 18.266 1 88.94 558 HIS B C 1
ATOM 9807 O O . HIS B 1 558 ? -4.898 54.125 18.609 1 88.94 558 HIS B O 1
ATOM 9813 N N . MET B 1 559 ? -3.385 54.906 17.141 1 88 559 MET B N 1
ATOM 9814 C CA . MET B 1 559 ? -4.402 55.188 16.141 1 88 559 MET B CA 1
ATOM 9815 C C . MET B 1 559 ? -5.098 53.875 15.711 1 88 559 MET B C 1
ATOM 9817 O O . MET B 1 559 ? -6.316 53.875 15.539 1 88 559 MET B O 1
ATOM 9821 N N . TRP B 1 560 ? -4.266 52.875 15.539 1 92.31 560 TRP B N 1
ATOM 9822 C CA . TRP B 1 560 ? -4.789 51.562 15.141 1 92.31 560 TRP B CA 1
ATOM 9823 C C . TRP B 1 560 ? -5.746 51.031 16.203 1 92.31 560 TRP B C 1
ATOM 9825 O O . TRP B 1 560 ? -6.852 50.594 15.875 1 92.31 560 TRP B O 1
ATOM 9835 N N . LEU B 1 561 ? -5.363 51.094 17.453 1 91.5 561 LEU B N 1
ATOM 9836 C CA . LEU B 1 561 ? -6.133 50.531 18.547 1 91.5 561 LEU B CA 1
ATOM 9837 C C . LEU B 1 561 ? -7.406 51.344 18.797 1 91.5 561 LEU B C 1
ATOM 9839 O O . LEU B 1 561 ? -8.422 50.781 19.219 1 91.5 561 LEU B O 1
ATOM 9843 N N . ALA B 1 562 ? -7.312 52.594 18.438 1 86.25 562 ALA B N 1
ATOM 9844 C CA . ALA B 1 562 ? -8.461 53.469 18.641 1 86.25 562 ALA B CA 1
ATOM 9845 C C . ALA B 1 562 ? -9.484 53.312 17.531 1 86.25 562 ALA B C 1
ATOM 9847 O O . ALA B 1 562 ? -10.656 53.656 17.688 1 86.25 562 ALA B O 1
ATOM 9848 N N . GLY B 1 563 ? -8.992 52.812 16.453 1 84.44 563 GLY B N 1
ATOM 9849 C CA . GLY B 1 563 ? -9.883 52.625 15.32 1 84.44 563 GLY B CA 1
ATOM 9850 C C . GLY B 1 563 ? -10.961 51.594 15.562 1 84.44 563 GLY B C 1
ATOM 9851 O O . GLY B 1 563 ? -10.797 50.719 16.422 1 84.44 563 GLY B O 1
ATOM 9852 N N . GLY B 1 564 ? -11.953 51.594 14.852 1 83.44 564 GLY B N 1
ATOM 9853 C CA . GLY B 1 564 ? -13.062 50.656 14.969 1 83.44 564 GLY B CA 1
ATOM 9854 C C . GLY B 1 564 ? -12.688 49.25 14.578 1 83.44 564 GLY B C 1
ATOM 9855 O O . GLY B 1 564 ? -11.648 49.031 13.969 1 83.44 564 GLY B O 1
ATOM 9856 N N . LEU B 1 565 ? -13.578 48.312 15.023 1 90.25 565 LEU B N 1
ATOM 9857 C CA . LEU B 1 565 ? -13.391 46.906 14.688 1 90.25 565 LEU B CA 1
ATOM 9858 C C . LEU B 1 565 ? -14.031 46.562 13.344 1 90.25 565 LEU B C 1
ATOM 9860 O O . LEU B 1 565 ? -15.07 47.125 12.992 1 90.25 565 LEU B O 1
ATOM 9864 N N . CYS B 1 566 ? -13.336 45.781 12.594 1 89 566 CYS B N 1
ATOM 9865 C CA . CYS B 1 566 ? -13.844 45.375 11.289 1 89 566 CYS B CA 1
ATOM 9866 C C . CYS B 1 566 ? -14.453 43.969 11.367 1 89 566 CYS B C 1
ATOM 9868 O O . CYS B 1 566 ? -13.75 43 11.602 1 89 566 CYS B O 1
ATOM 9870 N N . LEU B 1 567 ? -15.727 43.875 11.172 1 89.62 567 LEU B N 1
ATOM 9871 C CA . LEU B 1 567 ? -16.453 42.594 11.195 1 89.62 567 LEU B CA 1
ATOM 9872 C C . LEU B 1 567 ? -17.234 42.406 9.906 1 89.62 567 LEU B C 1
ATOM 9874 O O . LEU B 1 567 ? -17.469 43.375 9.164 1 89.62 567 LEU B O 1
ATOM 9878 N N . THR B 1 568 ? -17.5 41.188 9.594 1 87 568 THR B N 1
ATOM 9879 C CA . THR B 1 568 ? -18.375 40.906 8.461 1 87 568 THR B CA 1
ATOM 9880 C C . THR B 1 568 ? -19.812 41.344 8.758 1 87 568 THR B C 1
ATOM 9882 O O . THR B 1 568 ? -20.125 41.75 9.883 1 87 568 THR B O 1
ATOM 9885 N N . ASP B 1 569 ? -20.688 41.156 7.75 1 81.31 569 ASP B N 1
ATOM 9886 C CA . ASP B 1 569 ? -22.094 41.531 7.895 1 81.31 569 ASP B CA 1
ATOM 9887 C C . ASP B 1 569 ? -22.797 40.656 8.93 1 81.31 569 ASP B C 1
ATOM 9889 O O . ASP B 1 569 ? -23.734 41.094 9.586 1 81.31 569 ASP B O 1
ATOM 9893 N N . GLU B 1 570 ? -22.281 39.5 9.117 1 81.06 570 GLU B N 1
ATOM 9894 C CA . GLU B 1 570 ? -22.875 38.562 10.055 1 81.06 570 GLU B CA 1
ATOM 9895 C C . GLU B 1 570 ? -22.25 38.688 11.445 1 81.06 570 GLU B C 1
ATOM 9897 O O . GLU B 1 570 ? -22.562 37.906 12.352 1 81.06 570 GLU B O 1
ATOM 9902 N N . GLY B 1 571 ? -21.375 39.625 11.586 1 79.94 571 GLY B N 1
ATOM 9903 C CA . GLY B 1 571 ? -20.766 39.844 12.891 1 79.94 571 GLY B CA 1
ATOM 9904 C C . GLY B 1 571 ? -19.594 38.906 13.18 1 79.94 571 GLY B C 1
ATOM 9905 O O . GLY B 1 571 ? -19.25 38.719 14.344 1 79.94 571 GLY B O 1
ATOM 9906 N N . GLN B 1 572 ? -19.047 38.344 12.18 1 86 572 GLN B N 1
ATOM 9907 C CA . GLN B 1 572 ? -17.922 37.438 12.352 1 86 572 GLN B CA 1
ATOM 9908 C C . GLN B 1 572 ? -16.594 38.125 12.039 1 86 572 GLN B C 1
ATOM 9910 O O . GLN B 1 572 ? -16.562 39.094 11.289 1 86 572 GLN B O 1
ATOM 9915 N N . PRO B 1 573 ? -15.562 37.656 12.703 1 89.81 573 PRO B N 1
ATOM 9916 C CA . PRO B 1 573 ? -14.25 38.219 12.383 1 89.81 573 PRO B CA 1
ATOM 9917 C C . PRO B 1 573 ? -13.875 38.031 10.914 1 89.81 573 PRO B C 1
ATOM 9919 O O . PRO B 1 573 ? -14.172 37 10.312 1 89.81 573 PRO B O 1
ATOM 9922 N N . VAL B 1 574 ? -13.18 39.062 10.359 1 90.94 574 VAL B N 1
ATOM 9923 C CA . VAL B 1 574 ? -12.734 39 8.969 1 90.94 574 VAL B CA 1
ATOM 9924 C C . VAL B 1 574 ? -11.414 38.25 8.883 1 90.94 574 VAL B C 1
ATOM 9926 O O . VAL B 1 574 ? -10.781 37.969 9.906 1 90.94 574 VAL B O 1
ATOM 9929 N N . ASN B 1 575 ? -11.078 37.906 7.719 1 90.31 575 ASN B N 1
ATOM 9930 C CA . ASN B 1 575 ? -9.734 37.375 7.504 1 90.31 575 ASN B CA 1
ATOM 9931 C C . ASN B 1 575 ? -8.68 38.5 7.605 1 90.31 575 ASN B C 1
ATOM 9933 O O . ASN B 1 575 ? -8.617 39.375 6.754 1 90.31 575 ASN B O 1
ATOM 9937 N N . PRO B 1 576 ? -7.906 38.406 8.641 1 94.12 576 PRO B N 1
ATOM 9938 C CA . PRO B 1 576 ? -6.996 39.531 8.883 1 94.12 576 PRO B CA 1
ATOM 9939 C C . PRO B 1 576 ? -5.969 39.719 7.762 1 94.12 576 PRO B C 1
ATOM 9941 O O . PRO B 1 576 ? -5.648 40.844 7.387 1 94.12 576 PRO B O 1
ATOM 9944 N N . LEU B 1 577 ? -5.473 38.625 7.219 1 92.69 577 LEU B N 1
ATOM 9945 C CA . LEU B 1 577 ? -4.473 38.719 6.164 1 92.69 577 LEU B CA 1
ATOM 9946 C C . LEU B 1 577 ? -5.07 39.344 4.902 1 92.69 577 LEU B C 1
ATOM 9948 O O . LEU B 1 577 ? -4.457 40.219 4.281 1 92.69 577 LEU B O 1
ATOM 9952 N N . LYS B 1 578 ? -6.195 38.969 4.527 1 90.5 578 LYS B N 1
ATOM 9953 C CA . LYS B 1 578 ? -6.863 39.5 3.352 1 90.5 578 LYS B CA 1
ATOM 9954 C C . LYS B 1 578 ? -7.172 41 3.543 1 90.5 578 LYS B C 1
ATOM 9956 O O . LYS B 1 578 ? -7.066 41.781 2.6 1 90.5 578 LYS B O 1
ATOM 9961 N N . TRP B 1 579 ? -7.562 41.312 4.707 1 92.94 579 TRP B N 1
ATOM 9962 C CA . TRP B 1 579 ? -7.867 42.688 5.008 1 92.94 579 TRP B CA 1
ATOM 9963 C C . TRP B 1 579 ? -6.633 43.594 4.82 1 92.94 579 TRP B C 1
ATOM 9965 O O . TRP B 1 579 ? -6.703 44.625 4.184 1 92.94 579 TRP B O 1
ATOM 9975 N N . TRP B 1 580 ? -5.551 43.188 5.363 1 94.19 580 TRP B N 1
ATOM 9976 C CA . TRP B 1 580 ? -4.324 43.969 5.281 1 94.19 580 TRP B CA 1
ATOM 9977 C C . TRP B 1 580 ? -3.807 44.031 3.85 1 94.19 580 TRP B C 1
ATOM 9979 O O . TRP B 1 580 ? -3.229 45.031 3.432 1 94.19 580 TRP B O 1
ATOM 9989 N N . ILE B 1 581 ? -3.982 42.938 3.115 1 91.69 581 ILE B N 1
ATOM 9990 C CA . ILE B 1 581 ? -3.602 42.969 1.706 1 91.69 581 ILE B CA 1
ATOM 9991 C C . ILE B 1 581 ? -4.418 44 0.952 1 91.69 581 ILE B C 1
ATOM 9993 O O . ILE B 1 581 ? -3.896 44.688 0.08 1 91.69 581 ILE B O 1
ATOM 9997 N N . ARG B 1 582 ? -5.637 44.156 1.306 1 91 582 ARG B N 1
ATOM 9998 C CA . ARG B 1 582 ? -6.492 45.188 0.706 1 91 582 ARG B CA 1
ATOM 9999 C C . ARG B 1 582 ? -6.016 46.594 1.08 1 91 582 ARG B C 1
ATOM 10001 O O . ARG B 1 582 ? -6.078 47.5 0.265 1 91 582 ARG B O 1
ATOM 10008 N N . GLN B 1 583 ? -5.59 46.719 2.334 1 90.94 583 GLN B N 1
ATOM 10009 C CA . GLN B 1 583 ? -5.039 47.969 2.777 1 90.94 583 GLN B CA 1
ATOM 10010 C C . GLN B 1 583 ? -3.805 48.344 1.968 1 90.94 583 GLN B C 1
ATOM 10012 O O . GLN B 1 583 ? -3.609 49.531 1.63 1 90.94 583 GLN B O 1
ATOM 10017 N N . ARG B 1 584 ? -3.061 47.344 1.702 1 89.12 584 ARG B N 1
ATOM 10018 C CA . ARG B 1 584 ? -1.88 47.594 0.877 1 89.12 584 ARG B CA 1
ATOM 10019 C C . ARG B 1 584 ? -2.271 48.094 -0.51 1 89.12 584 ARG B C 1
ATOM 10021 O O . ARG B 1 584 ? -1.675 49.031 -1.027 1 89.12 584 ARG B O 1
ATOM 10028 N N . ARG B 1 585 ? -3.174 47.5 -1.041 1 86.75 585 ARG B N 1
ATOM 10029 C CA . ARG B 1 585 ? -3.648 47.875 -2.369 1 86.75 585 ARG B CA 1
ATOM 10030 C C . ARG B 1 585 ? -4.188 49.312 -2.371 1 86.75 585 ARG B C 1
ATOM 10032 O O . ARG B 1 585 ? -4.051 50.031 -3.361 1 86.75 585 ARG B O 1
ATOM 10039 N N . ALA B 1 586 ? -4.75 49.656 -1.237 1 87.62 586 ALA B N 1
ATOM 10040 C CA . ALA B 1 586 ? -5.332 50.969 -1.1 1 87.62 586 ALA B CA 1
ATOM 10041 C C . ALA B 1 586 ? -4.254 52.031 -0.824 1 87.62 586 ALA B C 1
ATOM 10043 O O . ALA B 1 586 ? -4.52 53.219 -0.854 1 87.62 586 ALA B O 1
ATOM 10044 N N . GLY B 1 587 ? -3.055 51.531 -0.575 1 84.94 587 GLY B N 1
ATOM 10045 C CA . GLY B 1 587 ? -1.942 52.438 -0.349 1 84.94 587 GLY B CA 1
ATOM 10046 C C . GLY B 1 587 ? -1.853 52.938 1.085 1 84.94 587 GLY B C 1
ATOM 10047 O O . GLY B 1 587 ? -1.112 53.875 1.382 1 84.94 587 GLY B O 1
ATOM 10048 N N . ASN B 1 588 ? -2.533 52.312 1.987 1 85.25 588 ASN B N 1
ATOM 10049 C CA . ASN B 1 588 ? -2.512 52.688 3.4 1 85.25 588 ASN B CA 1
ATOM 10050 C C . ASN B 1 588 ? -1.407 51.969 4.152 1 85.25 588 ASN B C 1
ATOM 10052 O O . ASN B 1 588 ? -1.525 50.75 4.426 1 85.25 588 ASN B O 1
ATOM 10056 N N . THR B 1 589 ? -0.446 52.594 4.566 1 84.31 589 THR B N 1
ATOM 10057 C CA . THR B 1 589 ? 0.695 51.938 5.203 1 84.31 589 THR B CA 1
ATOM 10058 C C . THR B 1 589 ? 0.482 51.844 6.707 1 84.31 589 THR B C 1
ATOM 10060 O O . THR B 1 589 ? 1.155 51.062 7.379 1 84.31 589 THR B O 1
ATOM 10063 N N . HIS B 1 590 ? -0.398 52.656 7.238 1 89 590 HIS B N 1
ATOM 10064 C CA . HIS B 1 590 ? -0.703 52.656 8.664 1 89 590 HIS B CA 1
ATOM 10065 C C . HIS B 1 590 ? 0.562 52.875 9.492 1 89 590 HIS B C 1
ATOM 10067 O O . HIS B 1 590 ? 0.788 52.125 10.469 1 89 590 HIS B O 1
ATOM 10073 N N . GLY B 1 591 ? 1.425 53.688 9.016 1 87.44 591 GLY B N 1
ATOM 10074 C CA . GLY B 1 591 ? 2.641 54.031 9.742 1 87.44 591 GLY B CA 1
ATOM 10075 C C . GLY B 1 591 ? 3.57 52.844 9.922 1 87.44 591 GLY B C 1
ATOM 10076 O O . GLY B 1 591 ? 4.164 52.688 10.992 1 87.44 591 GLY B O 1
ATOM 10077 N N . GLY B 1 592 ? 3.611 51.938 9.008 1 90 592 GLY B N 1
ATOM 10078 C CA . GLY B 1 592 ? 4.512 50.781 9.102 1 90 592 GLY B CA 1
ATOM 10079 C C . GLY B 1 592 ? 3.838 49.531 9.625 1 90 592 GLY B C 1
ATOM 10080 O O . GLY B 1 592 ? 4.41 48.438 9.57 1 90 592 GLY B O 1
ATOM 10081 N N . LEU B 1 593 ? 2.652 49.688 10.055 1 93.94 593 LEU B N 1
ATOM 10082 C CA . LEU B 1 593 ? 1.933 48.531 10.609 1 93.94 593 LEU B CA 1
ATOM 10083 C C . LEU B 1 593 ? 1.542 47.562 9.516 1 93.94 593 LEU B C 1
ATOM 10085 O O . LEU B 1 593 ? 1.363 46.375 9.773 1 93.94 593 LEU B O 1
ATOM 10089 N N . LEU B 1 594 ? 1.468 48.062 8.32 1 93.75 594 LEU B N 1
ATOM 10090 C CA . LEU B 1 594 ? 1.057 47.219 7.199 1 93.75 594 LEU B CA 1
ATOM 10091 C C . LEU B 1 594 ? 2.033 46.062 7 1 93.75 594 LEU B C 1
ATOM 10093 O O . LEU B 1 594 ? 1.633 44.906 7.02 1 93.75 594 LEU B O 1
ATOM 10097 N N . GLN B 1 595 ? 3.264 46.438 6.871 1 92.94 595 GLN B N 1
ATOM 10098 C CA . GLN B 1 595 ? 4.262 45.375 6.645 1 92.94 595 GLN B CA 1
ATOM 10099 C C . GLN B 1 595 ? 4.371 44.469 7.848 1 92.94 595 GLN B C 1
ATOM 10101 O O . GLN B 1 595 ? 4.551 43.25 7.688 1 92.94 595 GLN B O 1
ATOM 10106 N N . MET B 1 596 ? 4.266 45.031 9.016 1 95.06 596 MET B N 1
ATOM 10107 C CA . MET B 1 596 ? 4.309 44.219 10.234 1 95.06 596 MET B CA 1
ATOM 10108 C C . MET B 1 596 ? 3.168 43.219 10.266 1 95.06 596 MET B C 1
ATOM 10110 O O . MET B 1 596 ? 3.379 42.062 10.57 1 95.06 596 MET B O 1
ATOM 10114 N N . ALA B 1 597 ? 1.995 43.688 9.93 1 96.19 597 ALA B N 1
ATOM 10115 C CA . ALA B 1 597 ? 0.809 42.844 9.938 1 96.19 597 ALA B CA 1
ATOM 10116 C C . ALA B 1 597 ? 0.934 41.719 8.914 1 96.19 597 ALA B C 1
ATOM 10118 O O . ALA B 1 597 ? 0.609 40.562 9.203 1 96.19 597 ALA B O 1
ATOM 10119 N N . LEU B 1 598 ? 1.419 42.031 7.77 1 94.81 598 LEU B N 1
ATOM 10120 C CA . LEU B 1 598 ? 1.578 41.031 6.723 1 94.81 598 LEU B CA 1
ATOM 10121 C C . LEU B 1 598 ? 2.594 39.969 7.137 1 94.81 598 LEU B C 1
ATOM 10123 O O . LEU B 1 598 ? 2.371 38.781 6.926 1 94.81 598 LEU B O 1
ATOM 10127 N N . ASP B 1 599 ? 3.613 40.406 7.738 1 94.81 599 ASP B N 1
ATOM 10128 C CA . ASP B 1 599 ? 4.664 39.469 8.164 1 94.81 599 ASP B CA 1
ATOM 10129 C C . ASP B 1 599 ? 4.172 38.562 9.289 1 94.81 599 ASP B C 1
ATOM 10131 O O . ASP B 1 599 ? 4.383 37.344 9.25 1 94.81 599 ASP B O 1
ATOM 10135 N N . VAL B 1 600 ? 3.508 39.125 10.242 1 96.06 600 VAL B N 1
ATOM 10136 C CA . VAL B 1 600 ? 3.115 38.406 11.438 1 96.06 600 VAL B CA 1
ATOM 10137 C C . VAL B 1 600 ? 1.929 37.5 11.109 1 96.06 600 VAL B C 1
ATOM 10139 O O . VAL B 1 600 ? 1.905 36.312 11.516 1 96.06 600 VAL B O 1
ATOM 10142 N N . LEU B 1 601 ? 0.982 38 10.352 1 96.19 601 LEU B N 1
ATOM 10143 C CA . LEU B 1 601 ? -0.263 37.281 10.102 1 96.19 601 LEU B CA 1
ATOM 10144 C C . LEU B 1 601 ? -0.061 36.188 9.055 1 96.19 601 LEU B C 1
ATOM 10146 O O . LEU B 1 601 ? -0.912 35.312 8.898 1 96.19 601 LEU B O 1
ATOM 10150 N N . SER B 1 602 ? 1.06 36.156 8.398 1 95.25 602 SER B N 1
ATOM 10151 C CA . SER B 1 602 ? 1.38 35.094 7.449 1 95.25 602 SER B CA 1
ATOM 10152 C C . SER B 1 602 ? 2.002 33.906 8.156 1 95.25 602 SER B C 1
ATOM 10154 O O . SER B 1 602 ? 2.279 32.875 7.523 1 95.25 602 SER B O 1
ATOM 10156 N N . CYS B 1 603 ? 2.145 33.969 9.438 1 95.5 603 CYS B N 1
ATOM 10157 C CA . CYS B 1 603 ? 2.723 32.906 10.242 1 95.5 603 CYS B CA 1
ATOM 10158 C C . CYS B 1 603 ? 1.783 31.688 10.305 1 95.5 603 CYS B C 1
ATOM 10160 O O . CYS B 1 603 ? 0.616 31.828 10.68 1 95.5 603 CYS B O 1
ATOM 10162 N N . PRO B 1 604 ? 2.289 30.469 9.938 1 94.81 604 PRO B N 1
ATOM 10163 C CA . PRO B 1 604 ? 1.457 29.281 10.062 1 94.81 604 PRO B CA 1
ATOM 10164 C C . PRO B 1 604 ? 1.247 28.844 11.508 1 94.81 604 PRO B C 1
ATOM 10166 O O . PRO B 1 604 ? 2.07 29.156 12.375 1 94.81 604 PRO B O 1
ATOM 10169 N N . ALA B 1 605 ? 0.13 28.203 11.711 1 94.5 605 ALA B N 1
ATOM 10170 C CA . ALA B 1 605 ? -0.172 27.75 13.062 1 94.5 605 ALA B CA 1
ATOM 10171 C C . ALA B 1 605 ? -0.014 26.234 13.172 1 94.5 605 ALA B C 1
ATOM 10173 O O . ALA B 1 605 ? -0.103 25.672 14.273 1 94.5 605 ALA B O 1
ATOM 10174 N N . THR B 1 606 ? 0.197 25.609 12.039 1 94.38 606 THR B N 1
ATOM 10175 C CA . THR B 1 606 ? 0.255 24.156 12.039 1 94.38 606 THR B CA 1
ATOM 10176 C C . THR B 1 606 ? 1.277 23.656 11.023 1 94.38 606 THR B C 1
ATOM 10178 O O . THR B 1 606 ? 1.763 24.422 10.195 1 94.38 606 THR B O 1
ATOM 10181 N N . THR B 1 607 ? 1.659 22.359 11.125 1 92.81 607 THR B N 1
ATOM 10182 C CA . THR B 1 607 ? 2.57 21.719 10.188 1 92.81 607 THR B CA 1
ATOM 10183 C C . THR B 1 607 ? 1.8 20.844 9.195 1 92.81 607 THR B C 1
ATOM 10185 O O . THR B 1 607 ? 2.34 19.875 8.656 1 92.81 607 THR B O 1
ATOM 10188 N N . VAL B 1 608 ? 0.55 21.141 8.961 1 90.5 608 VAL B N 1
ATOM 10189 C CA . VAL B 1 608 ? -0.344 20.344 8.133 1 90.5 608 VAL B CA 1
ATOM 10190 C C . VAL B 1 608 ? 0.208 20.25 6.715 1 90.5 608 VAL B C 1
ATOM 10192 O O . VAL B 1 608 ? 0.091 19.203 6.062 1 90.5 608 VAL B O 1
ATOM 10195 N N . ASP B 1 609 ? 0.837 21.344 6.223 1 93.06 609 ASP B N 1
ATOM 10196 C CA . ASP B 1 609 ? 1.367 21.359 4.863 1 93.06 609 ASP B CA 1
ATOM 10197 C C . ASP B 1 609 ? 2.51 20.359 4.711 1 93.06 609 ASP B C 1
ATOM 10199 O O . ASP B 1 609 ? 2.658 19.734 3.656 1 93.06 609 ASP B O 1
ATOM 10203 N N . VAL B 1 610 ? 3.316 20.203 5.711 1 94.19 610 VAL B N 1
ATOM 10204 C CA . VAL B 1 610 ? 4.398 19.219 5.684 1 94.19 610 VAL B CA 1
ATOM 10205 C C . VAL B 1 610 ? 3.82 17.812 5.688 1 94.19 610 VAL B C 1
ATOM 10207 O O . VAL B 1 610 ? 4.262 16.953 4.926 1 94.19 610 VAL B O 1
ATOM 10210 N N . GLU B 1 611 ? 2.848 17.594 6.539 1 88.56 611 GLU B N 1
ATOM 10211 C CA . GLU B 1 611 ? 2.211 16.297 6.645 1 88.56 611 GLU B CA 1
ATOM 10212 C C . GLU B 1 611 ? 1.53 15.898 5.336 1 88.56 611 GLU B C 1
ATOM 10214 O O . GLU B 1 611 ? 1.542 14.727 4.953 1 88.56 611 GLU B O 1
ATOM 10219 N N . ARG B 1 612 ? 0.946 16.828 4.746 1 88.88 612 ARG B N 1
ATOM 10220 C CA . ARG B 1 612 ? 0.315 16.578 3.455 1 88.88 612 ARG B CA 1
ATOM 10221 C C . ARG B 1 612 ? 1.349 16.156 2.414 1 88.88 612 ARG B C 1
ATOM 10223 O O . ARG B 1 612 ? 1.062 15.336 1.546 1 88.88 612 ARG B O 1
ATOM 10230 N N . SER B 1 613 ? 2.486 16.766 2.469 1 94.06 613 SER B N 1
ATOM 10231 C CA . SER B 1 613 ? 3.562 16.359 1.564 1 94.06 613 SER B CA 1
ATOM 10232 C C . SER B 1 613 ? 3.965 14.906 1.787 1 94.06 613 SER B C 1
ATOM 10234 O O . SER B 1 613 ? 4.277 14.195 0.833 1 94.06 613 SER B O 1
ATOM 10236 N N . PHE B 1 614 ? 3.928 14.469 3.014 1 92.25 614 PHE B N 1
ATOM 10237 C CA . PHE B 1 614 ? 4.293 13.086 3.311 1 92.25 614 PHE B CA 1
ATOM 10238 C C . PHE B 1 614 ? 3.197 12.125 2.859 1 92.25 614 PHE B C 1
ATOM 10240 O O . PHE B 1 614 ? 3.479 10.984 2.492 1 92.25 614 PHE B O 1
ATOM 10247 N N . SER B 1 615 ? 1.948 12.633 2.936 1 89.62 615 SER B N 1
ATOM 10248 C CA . SER B 1 615 ? 0.87 11.828 2.369 1 89.62 615 SER B CA 1
ATOM 10249 C C . SER B 1 615 ? 1.128 11.516 0.898 1 89.62 615 SER B C 1
ATOM 10251 O O . SER B 1 615 ? 0.912 10.391 0.451 1 89.62 615 SER B O 1
ATOM 10253 N N . PHE B 1 616 ? 1.594 12.492 0.177 1 92.81 616 PHE B N 1
ATOM 10254 C CA . PHE B 1 616 ? 2.008 12.273 -1.204 1 92.81 616 PHE B CA 1
ATOM 10255 C C . PHE B 1 616 ? 3.193 11.32 -1.268 1 92.81 616 PHE B C 1
ATOM 10257 O O . PHE B 1 616 ? 3.293 10.508 -2.188 1 92.81 616 PHE B O 1
ATOM 10264 N N . GLY B 1 617 ? 4.109 11.484 -0.333 1 93.81 617 GLY B N 1
ATOM 10265 C CA . GLY B 1 617 ? 5.262 10.602 -0.276 1 93.81 617 GLY B CA 1
ATOM 10266 C C . GLY B 1 617 ? 4.887 9.133 -0.203 1 93.81 617 GLY B C 1
ATOM 10267 O O . GLY B 1 617 ? 5.543 8.289 -0.817 1 93.81 617 GLY B O 1
ATOM 10268 N N . ARG B 1 618 ? 3.871 8.859 0.464 1 91 618 ARG B N 1
ATOM 10269 C CA . ARG B 1 618 ? 3.396 7.484 0.569 1 91 618 ARG B CA 1
ATOM 10270 C C . ARG B 1 618 ? 2.918 6.965 -0.782 1 91 618 ARG B C 1
ATOM 10272 O O . ARG B 1 618 ? 3.072 5.781 -1.089 1 91 618 ARG B O 1
ATOM 10279 N N . ASP B 1 619 ? 2.322 7.84 -1.523 1 90.25 619 ASP B N 1
ATOM 10280 C CA . ASP B 1 619 ? 1.904 7.477 -2.873 1 90.25 619 ASP B CA 1
ATOM 10281 C C . ASP B 1 619 ? 3.111 7.285 -3.789 1 90.25 619 ASP B C 1
ATOM 10283 O O . ASP B 1 619 ? 3.092 6.434 -4.68 1 90.25 619 ASP B O 1
ATOM 10287 N N . TYR B 1 620 ? 4.055 8.156 -3.512 1 93.88 620 TYR B N 1
ATOM 10288 C CA . TYR B 1 620 ? 5.254 8.133 -4.344 1 93.88 620 TYR B CA 1
ATOM 10289 C C . TYR B 1 620 ? 6.023 6.836 -4.156 1 93.88 620 TYR B C 1
ATOM 10291 O O . TYR B 1 620 ? 6.574 6.289 -5.117 1 93.88 620 TYR B O 1
ATOM 10299 N N . VAL B 1 621 ? 6.07 6.391 -2.893 1 93.06 621 VAL B N 1
ATOM 10300 C CA . VAL B 1 621 ? 6.762 5.145 -2.572 1 93.06 621 VAL B CA 1
ATOM 10301 C C . VAL B 1 621 ? 5.746 4.016 -2.412 1 93.06 621 VAL B C 1
ATOM 10303 O O . VAL B 1 621 ? 5.586 3.467 -1.319 1 93.06 621 VAL B O 1
ATOM 10306 N N . SER B 1 622 ? 5.16 3.707 -3.486 1 87.06 622 SER B N 1
ATOM 10307 C CA . SER B 1 622 ? 4.168 2.639 -3.473 1 87.06 622 SER B CA 1
ATOM 10308 C C . SER B 1 622 ? 4.816 1.281 -3.23 1 87.06 622 SER B C 1
ATOM 10310 O O . SER B 1 622 ? 6.043 1.174 -3.178 1 87.06 622 SER B O 1
ATOM 10312 N N . LEU B 1 623 ? 4.004 0.302 -3.152 1 81.38 623 LEU B N 1
ATOM 10313 C CA . LEU B 1 623 ? 4.441 -1.048 -2.812 1 81.38 623 LEU B CA 1
ATOM 10314 C C . LEU B 1 623 ? 5.473 -1.554 -3.814 1 81.38 623 LEU B C 1
ATOM 10316 O O . LEU B 1 623 ? 6.391 -2.289 -3.445 1 81.38 623 LEU B O 1
ATOM 10320 N N . ARG B 1 624 ? 5.312 -1.133 -5.043 1 83.56 624 ARG B N 1
ATOM 10321 C CA . ARG B 1 624 ? 6.191 -1.628 -6.098 1 83.56 624 ARG B CA 1
ATOM 10322 C C . ARG B 1 624 ? 7.441 -0.759 -6.223 1 83.56 624 ARG B C 1
ATOM 10324 O O . ARG B 1 624 ? 8.312 -1.033 -7.047 1 83.56 624 ARG B O 1
ATOM 10331 N N . ARG B 1 625 ? 7.562 0.235 -5.363 1 90.06 625 ARG B N 1
ATOM 10332 C CA . ARG B 1 625 ? 8.664 1.181 -5.508 1 90.06 625 ARG B CA 1
ATOM 10333 C C . ARG B 1 625 ? 9.5 1.242 -4.238 1 90.06 625 ARG B C 1
ATOM 10335 O O . ARG B 1 625 ? 10.055 2.291 -3.902 1 90.06 625 ARG B O 1
ATOM 10342 N N . HIS B 1 626 ? 9.562 0.208 -3.521 1 85.25 626 HIS B N 1
ATOM 10343 C CA . HIS B 1 626 ? 10.312 0.162 -2.273 1 85.25 626 HIS B CA 1
ATOM 10344 C C . HIS B 1 626 ? 11.812 0.119 -2.539 1 85.25 626 HIS B C 1
ATOM 10346 O O . HIS B 1 626 ? 12.617 0.328 -1.628 1 85.25 626 HIS B O 1
ATOM 10352 N N . ARG B 1 627 ? 12.188 -0.067 -3.797 1 83.62 627 ARG B N 1
ATOM 10353 C CA . ARG B 1 627 ? 13.609 -0.135 -4.137 1 83.62 627 ARG B CA 1
ATOM 10354 C C . ARG B 1 627 ? 14.172 1.253 -4.422 1 83.62 627 ARG B C 1
ATOM 10356 O O . ARG B 1 627 ? 15.375 1.409 -4.637 1 83.62 627 ARG B O 1
ATOM 10363 N N . LEU B 1 628 ? 13.328 2.219 -4.453 1 91.44 628 LEU B N 1
ATOM 10364 C CA . LEU B 1 628 ? 13.789 3.588 -4.664 1 91.44 628 LEU B CA 1
ATOM 10365 C C . LEU B 1 628 ? 14.805 3.986 -3.605 1 91.44 628 LEU B C 1
ATOM 10367 O O . LEU B 1 628 ? 14.648 3.652 -2.43 1 91.44 628 LEU B O 1
ATOM 10371 N N . SER B 1 629 ? 15.852 4.617 -4.094 1 90.19 629 SER B N 1
ATOM 10372 C CA . SER B 1 629 ? 16.812 5.168 -3.146 1 90.19 629 SER B CA 1
ATOM 10373 C C . SER B 1 629 ? 16.25 6.391 -2.428 1 90.19 629 SER B C 1
ATOM 10375 O O . SER B 1 629 ? 15.25 6.965 -2.861 1 90.19 629 SER B O 1
ATOM 10377 N N . ALA B 1 630 ? 16.906 6.738 -1.312 1 90.19 630 ALA B N 1
ATOM 10378 C CA . ALA B 1 630 ? 16.484 7.922 -0.566 1 90.19 630 ALA B CA 1
ATOM 10379 C C . ALA B 1 630 ? 16.547 9.172 -1.439 1 90.19 630 ALA B C 1
ATOM 10381 O O . ALA B 1 630 ? 15.664 10.023 -1.387 1 90.19 630 ALA B O 1
ATOM 10382 N N . SER B 1 631 ? 17.547 9.219 -2.26 1 93.12 631 SER B N 1
ATOM 10383 C CA . SER B 1 631 ? 17.734 10.375 -3.131 1 93.12 631 SER B CA 1
ATOM 10384 C C . SER B 1 631 ? 16.625 10.453 -4.18 1 93.12 631 SER B C 1
ATOM 10386 O O . SER B 1 631 ? 16.109 11.539 -4.465 1 93.12 631 SER B O 1
ATOM 10388 N N . SER B 1 632 ? 16.281 9.297 -4.734 1 94.38 632 SER B N 1
ATOM 10389 C CA . SER B 1 632 ? 15.219 9.273 -5.727 1 94.38 632 SER B CA 1
ATOM 10390 C C . SER B 1 632 ? 13.883 9.711 -5.121 1 94.38 632 SER B C 1
ATOM 10392 O O . SER B 1 632 ? 13.109 10.414 -5.762 1 94.38 632 SER B O 1
ATOM 10394 N N . VAL B 1 633 ? 13.711 9.312 -3.867 1 95.38 633 VAL B N 1
ATOM 10395 C CA . VAL B 1 633 ? 12.469 9.656 -3.184 1 95.38 633 VAL B CA 1
ATOM 10396 C C . VAL B 1 633 ? 12.43 11.156 -2.902 1 95.38 633 VAL B C 1
ATOM 10398 O O . VAL B 1 633 ? 11.469 11.836 -3.26 1 95.38 633 VAL B O 1
ATOM 10401 N N . THR B 1 634 ? 13.484 11.68 -2.311 1 96.12 634 THR B N 1
ATOM 10402 C CA . THR B 1 634 ? 13.508 13.07 -1.876 1 96.12 634 THR B CA 1
ATOM 10403 C C . THR B 1 634 ? 13.516 14.008 -3.078 1 96.12 634 THR B C 1
ATOM 10405 O O . THR B 1 634 ? 12.75 14.977 -3.117 1 96.12 634 THR B O 1
ATOM 10408 N N . GLN B 1 635 ? 14.32 13.688 -4.121 1 96.5 635 GLN B N 1
ATOM 10409 C CA . GLN B 1 635 ? 14.375 14.516 -5.32 1 96.5 635 GLN B CA 1
ATOM 10410 C C . GLN B 1 635 ? 13.062 14.453 -6.09 1 96.5 635 GLN B C 1
ATOM 10412 O O . GLN B 1 635 ? 12.578 15.477 -6.582 1 96.5 635 GLN B O 1
ATOM 10417 N N . GLY B 1 636 ? 12.562 13.242 -6.16 1 97 636 GLY B N 1
ATOM 10418 C CA . GLY B 1 636 ? 11.281 13.078 -6.84 1 97 636 GLY B CA 1
ATOM 10419 C C . GLY B 1 636 ? 10.156 13.859 -6.184 1 97 636 GLY B C 1
ATOM 10420 O O . GLY B 1 636 ? 9.375 14.516 -6.867 1 97 636 GLY B O 1
ATOM 10421 N N . MET B 1 637 ? 10.047 13.812 -4.887 1 96.56 637 MET B N 1
ATOM 10422 C CA . MET B 1 637 ? 9.023 14.547 -4.148 1 96.56 637 MET B CA 1
ATOM 10423 C C . MET B 1 637 ? 9.195 16.047 -4.328 1 96.56 637 MET B C 1
ATOM 10425 O O . MET B 1 637 ? 8.219 16.781 -4.539 1 96.56 637 MET B O 1
ATOM 10429 N N . THR B 1 638 ? 10.438 16.453 -4.191 1 96.88 638 THR B N 1
ATOM 10430 C CA . THR B 1 638 ? 10.711 17.891 -4.332 1 96.88 638 THR B CA 1
ATOM 10431 C C . THR B 1 638 ? 10.266 18.391 -5.703 1 96.88 638 THR B C 1
ATOM 10433 O O . THR B 1 638 ? 9.578 19.406 -5.805 1 96.88 638 THR B O 1
ATOM 10436 N N . VAL B 1 639 ? 10.656 17.656 -6.758 1 96.62 639 VAL B N 1
ATOM 10437 C CA . VAL B 1 639 ? 10.297 18.047 -8.117 1 96.62 639 VAL B CA 1
ATOM 10438 C C . VAL B 1 639 ? 8.773 18.031 -8.266 1 96.62 639 VAL B C 1
ATOM 10440 O O . VAL B 1 639 ? 8.211 18.906 -8.922 1 96.62 639 VAL B O 1
ATOM 10443 N N . ALA B 1 640 ? 8.156 17.047 -7.684 1 96.94 640 ALA B N 1
ATOM 10444 C CA . ALA B 1 640 ? 6.695 16.953 -7.738 1 96.94 640 ALA B CA 1
ATOM 10445 C C . ALA B 1 640 ? 6.039 18.219 -7.191 1 96.94 640 ALA B C 1
ATOM 10447 O O . ALA B 1 640 ? 5.156 18.781 -7.832 1 96.94 640 ALA B O 1
ATOM 10448 N N . PHE B 1 641 ? 6.457 18.703 -6.09 1 95.69 641 PHE B N 1
ATOM 10449 C CA . PHE B 1 641 ? 5.801 19.828 -5.445 1 95.69 641 PHE B CA 1
ATOM 10450 C C . PHE B 1 641 ? 6.18 21.141 -6.129 1 95.69 641 PHE B C 1
ATOM 10452 O O . PHE B 1 641 ? 5.371 22.062 -6.191 1 95.69 641 PHE B O 1
ATOM 10459 N N . TYR B 1 642 ? 7.43 21.219 -6.652 1 95.38 642 TYR B N 1
ATOM 10460 C CA . TYR B 1 642 ? 7.773 22.391 -7.453 1 95.38 642 TYR B CA 1
ATOM 10461 C C . TYR B 1 642 ? 6.883 22.484 -8.688 1 95.38 642 TYR B C 1
ATOM 10463 O O . TYR B 1 642 ? 6.461 23.578 -9.062 1 95.38 642 TYR B O 1
ATOM 10471 N N . SER B 1 643 ? 6.633 21.328 -9.25 1 94.25 643 SER B N 1
ATOM 10472 C CA . SER B 1 643 ? 5.75 21.297 -10.414 1 94.25 643 SER B CA 1
ATOM 10473 C C . SER B 1 643 ? 4.32 21.656 -10.031 1 94.25 643 SER B C 1
ATOM 10475 O O . SER B 1 643 ? 3.693 22.5 -10.68 1 94.25 643 SER B O 1
ATOM 10477 N N . LYS B 1 644 ? 3.805 21.109 -8.969 1 91.62 644 LYS B N 1
ATOM 10478 C CA . LYS B 1 644 ? 2.438 21.344 -8.516 1 91.62 644 LYS B CA 1
ATOM 10479 C C . LYS B 1 644 ? 2.223 22.812 -8.172 1 91.62 644 LYS B C 1
ATOM 10481 O O . LYS B 1 644 ? 1.111 23.328 -8.305 1 91.62 644 LYS B O 1
ATOM 10486 N N . ASN B 1 645 ? 3.32 23.453 -7.773 1 89.75 645 ASN B N 1
ATOM 10487 C CA . ASN B 1 645 ? 3.221 24.859 -7.398 1 89.75 645 ASN B CA 1
ATOM 10488 C C . ASN B 1 645 ? 3.631 25.781 -8.547 1 89.75 645 ASN B C 1
ATOM 10490 O O . ASN B 1 645 ? 3.861 26.969 -8.336 1 89.75 645 ASN B O 1
ATOM 10494 N N . GLY B 1 646 ? 3.867 25.281 -9.719 1 88 646 GLY B N 1
ATOM 10495 C CA . GLY B 1 646 ? 4.09 26.062 -10.914 1 88 646 GLY B CA 1
ATOM 10496 C C . GLY B 1 646 ? 5.484 26.656 -10.984 1 88 646 GLY B C 1
ATOM 10497 O O . GLY B 1 646 ? 5.684 27.703 -11.609 1 88 646 GLY B O 1
ATOM 10498 N N . LYS B 1 647 ? 6.426 26.016 -10.359 1 91.25 647 LYS B N 1
ATOM 10499 C CA . LYS B 1 647 ? 7.77 26.578 -10.312 1 91.25 647 LYS B CA 1
ATOM 10500 C C . LYS B 1 647 ? 8.641 26.031 -11.445 1 91.25 647 LYS B C 1
ATOM 10502 O O . LYS B 1 647 ? 9.773 26.469 -11.625 1 91.25 647 LYS B O 1
ATOM 10507 N N . ILE B 1 648 ? 8.117 25.078 -12.156 1 93 648 ILE B N 1
ATOM 10508 C CA . ILE B 1 648 ? 8.883 24.5 -13.258 1 93 648 ILE B CA 1
ATOM 10509 C C . ILE B 1 648 ? 8.375 25.047 -14.586 1 93 648 ILE B C 1
ATOM 10511 O O . ILE B 1 648 ? 7.305 24.656 -15.062 1 93 648 ILE B O 1
ATOM 10515 N N . GLY B 1 649 ? 9.172 25.891 -15.148 1 88.31 649 GLY B N 1
ATOM 10516 C CA . GLY B 1 649 ? 8.812 26.469 -16.438 1 88.31 649 GLY B CA 1
ATOM 10517 C C . GLY B 1 649 ? 9.211 25.609 -17.609 1 88.31 649 GLY B C 1
ATOM 10518 O O . GLY B 1 649 ? 9.836 24.562 -17.438 1 88.31 649 GLY B O 1
ATOM 10519 N N . SER B 1 650 ? 8.867 26.078 -18.734 1 88.25 650 SER B N 1
ATOM 10520 C CA . SER B 1 650 ? 9.188 25.344 -19.969 1 88.25 650 SER B CA 1
ATOM 10521 C C . SER B 1 650 ? 10.68 25.359 -20.25 1 88.25 650 SER B C 1
ATOM 10523 O O . SER B 1 650 ? 11.344 26.391 -20.047 1 88.25 650 SER B O 1
ATOM 10525 N N . GLY B 1 651 ? 11.258 24.25 -20.594 1 90.25 651 GLY B N 1
ATOM 10526 C CA . GLY B 1 651 ? 12.617 24.156 -21.094 1 90.25 651 GLY B CA 1
ATOM 10527 C C . GLY B 1 651 ? 13.672 24.234 -20 1 90.25 651 GLY B C 1
ATOM 10528 O O . GLY B 1 651 ? 14.852 24.453 -20.281 1 90.25 651 GLY B O 1
ATOM 10529 N N . VAL B 1 652 ? 13.289 24.125 -18.812 1 92.69 652 VAL B N 1
ATOM 10530 C CA . VAL B 1 652 ? 14.219 24.266 -17.703 1 92.69 652 VAL B CA 1
ATOM 10531 C C . VAL B 1 652 ? 15.305 23.203 -17.781 1 92.69 652 VAL B C 1
ATOM 10533 O O . VAL B 1 652 ? 16.5 23.5 -17.656 1 92.69 652 VAL B O 1
ATOM 10536 N N . LEU B 1 653 ? 14.891 21.969 -18.031 1 93.81 653 LEU B N 1
ATOM 10537 C CA . LEU B 1 653 ? 15.828 20.859 -18.094 1 93.81 653 LEU B CA 1
ATOM 10538 C C . LEU B 1 653 ? 16.766 21.016 -19.281 1 93.81 653 LEU B C 1
ATOM 10540 O O . LEU B 1 653 ? 17.984 20.812 -19.156 1 93.81 653 LEU B O 1
ATOM 10544 N N . HIS B 1 654 ? 16.219 21.344 -20.422 1 92.5 654 HIS B N 1
ATOM 10545 C CA . HIS B 1 654 ? 17.016 21.5 -21.641 1 92.5 654 HIS B CA 1
ATOM 10546 C C . HIS B 1 654 ? 18.031 22.609 -21.484 1 92.5 654 HIS B C 1
ATOM 10548 O O . HIS B 1 654 ? 19.203 22.438 -21.859 1 92.5 654 HIS B O 1
ATOM 10554 N N . LYS B 1 655 ? 17.625 23.719 -20.969 1 91.25 655 LYS B N 1
ATOM 10555 C CA . LYS B 1 655 ? 18.516 24.859 -20.766 1 91.25 655 LYS B CA 1
ATOM 10556 C C . LYS B 1 655 ? 19.609 24.531 -19.766 1 91.25 655 LYS B C 1
ATOM 10558 O O . LYS B 1 655 ? 20.766 24.953 -19.938 1 91.25 655 LYS B O 1
ATOM 10563 N N . TRP B 1 656 ? 19.266 23.844 -18.797 1 91.69 656 TRP B N 1
ATOM 10564 C CA . TRP B 1 656 ? 20.234 23.453 -17.781 1 91.69 656 TRP B CA 1
ATOM 10565 C C . TRP B 1 656 ? 21.281 22.5 -18.344 1 91.69 656 TRP B C 1
ATOM 10567 O O . TRP B 1 656 ? 22.469 22.641 -18.078 1 91.69 656 TRP B O 1
ATOM 10577 N N . LYS B 1 657 ? 20.828 21.484 -19.125 1 91.25 657 LYS B N 1
ATOM 10578 C CA . LYS B 1 657 ? 21.75 20.547 -19.766 1 91.25 657 LYS B CA 1
ATOM 10579 C C . LYS B 1 657 ? 22.703 21.266 -20.703 1 91.25 657 LYS B C 1
ATOM 10581 O O . LYS B 1 657 ? 23.891 20.938 -20.766 1 91.25 657 LYS B O 1
ATOM 10586 N N . LEU B 1 658 ? 22.172 22.219 -21.406 1 90.38 658 LEU B N 1
ATOM 10587 C CA . LEU B 1 658 ? 23 23.016 -22.312 1 90.38 658 LEU B CA 1
ATOM 10588 C C . LEU B 1 658 ? 24.031 23.828 -21.562 1 90.38 658 LEU B C 1
ATOM 10590 O O . LEU B 1 658 ? 25.188 23.938 -21.984 1 90.38 658 LEU B O 1
ATOM 10594 N N . LYS B 1 659 ? 23.609 24.422 -20.516 1 89.5 659 LYS B N 1
ATOM 10595 C CA . LYS B 1 659 ? 24.516 25.203 -19.688 1 89.5 659 LYS B CA 1
ATOM 10596 C C . LYS B 1 659 ? 25.656 24.344 -19.141 1 89.5 659 LYS B C 1
ATOM 10598 O O . LYS B 1 659 ? 26.812 24.75 -19.156 1 89.5 659 LYS B O 1
ATOM 10603 N N . LYS B 1 660 ? 25.344 23.234 -18.672 1 88.69 660 LYS B N 1
ATOM 10604 C CA . LYS B 1 660 ? 26.344 22.344 -18.094 1 88.69 660 LYS B CA 1
ATOM 10605 C C . LYS B 1 660 ? 27.312 21.844 -19.172 1 88.69 660 LYS B C 1
ATOM 10607 O O . LYS B 1 660 ? 28.5 21.672 -18.906 1 88.69 660 LYS B O 1
ATOM 10612 N N . LYS B 1 661 ? 26.75 21.547 -20.328 1 88 661 LYS B N 1
ATOM 10613 C CA . LYS B 1 661 ? 27.594 21.141 -21.438 1 88 661 LYS B CA 1
ATOM 10614 C C . LYS B 1 661 ? 28.562 22.25 -21.828 1 88 661 LYS B C 1
ATOM 10616 O O . LYS B 1 661 ? 29.734 22 -22.109 1 88 661 LYS B O 1
ATOM 10621 N N . ASN B 1 662 ? 28.047 23.438 -21.875 1 89.12 662 ASN B N 1
ATOM 10622 C CA . ASN B 1 662 ? 28.891 24.594 -22.203 1 89.12 662 ASN B CA 1
ATOM 10623 C C . ASN B 1 662 ? 29.953 24.828 -21.141 1 89.12 662 ASN B C 1
ATOM 10625 O O . ASN B 1 662 ? 31.094 25.172 -21.453 1 89.12 662 ASN B O 1
ATOM 10629 N N . GLU B 1 663 ? 29.578 24.656 -19.953 1 88.44 663 GLU B N 1
ATOM 10630 C CA . GLU B 1 663 ? 30.531 24.797 -18.859 1 88.44 663 GLU B CA 1
ATOM 10631 C C . GLU B 1 663 ? 31.641 23.734 -18.953 1 88.44 663 GLU B C 1
ATOM 10633 O O . GLU B 1 663 ? 32.812 24.031 -18.703 1 88.44 663 GLU B O 1
ATOM 10638 N N . ALA B 1 664 ? 31.281 22.578 -19.281 1 86.69 664 ALA B N 1
ATOM 10639 C CA . ALA B 1 664 ? 32.25 21.5 -19.438 1 86.69 664 ALA B CA 1
ATOM 10640 C C . ALA B 1 664 ? 33.188 21.781 -20.594 1 86.69 664 ALA B C 1
ATOM 10642 O O . ALA B 1 664 ? 34.406 21.547 -20.5 1 86.69 664 ALA B O 1
ATOM 10643 N N . LYS B 1 665 ? 32.625 22.266 -21.672 1 87.69 665 LYS B N 1
ATOM 10644 C CA . LYS B 1 665 ? 33.438 22.609 -22.828 1 87.69 665 LYS B CA 1
ATOM 10645 C C . LYS B 1 665 ? 34.406 23.734 -22.5 1 87.69 665 LYS B C 1
ATOM 10647 O O . LYS B 1 665 ? 35.562 23.703 -22.922 1 87.69 665 LYS B O 1
ATOM 10652 N N . GLN B 1 666 ? 33.938 24.672 -21.797 1 88.69 666 GLN B N 1
ATOM 10653 C CA . GLN B 1 666 ? 34.781 25.781 -21.391 1 88.69 666 GLN B CA 1
ATOM 10654 C C . GLN B 1 666 ? 35.906 25.312 -20.469 1 88.69 666 GLN B C 1
ATOM 10656 O O . GLN B 1 666 ? 37.031 25.766 -20.562 1 88.69 666 GLN B O 1
ATOM 10661 N N . ARG B 1 667 ? 35.5 24.453 -19.594 1 87 667 ARG B N 1
ATOM 10662 C CA . ARG B 1 667 ? 36.531 23.891 -18.703 1 87 667 ARG B CA 1
ATOM 10663 C C . ARG B 1 667 ? 37.594 23.141 -19.484 1 87 667 ARG B C 1
ATOM 10665 O O . ARG B 1 667 ? 38.781 23.219 -19.172 1 87 667 ARG B O 1
ATOM 10672 N N . ASP B 1 668 ? 37.125 22.359 -20.438 1 85.94 668 ASP B N 1
ATOM 10673 C CA . ASP B 1 668 ? 38.062 21.625 -21.281 1 85.94 668 ASP B CA 1
ATOM 10674 C C . ASP B 1 668 ? 38.938 22.578 -22.094 1 85.94 668 ASP B C 1
ATOM 10676 O O . ASP B 1 668 ? 40.125 22.328 -22.281 1 85.94 668 ASP B O 1
ATOM 10680 N N . LYS B 1 669 ? 38.375 23.688 -22.531 1 84.69 669 LYS B N 1
ATOM 10681 C CA . LYS B 1 669 ? 39.125 24.688 -23.281 1 84.69 669 LYS B CA 1
ATOM 10682 C C . LYS B 1 669 ? 40.156 25.375 -22.375 1 84.69 669 LYS B C 1
ATOM 10684 O O . LYS B 1 669 ? 41.281 25.625 -22.781 1 84.69 669 LYS B O 1
ATOM 10689 N N . ASP B 1 670 ? 39.625 25.609 -21.266 1 81.44 670 ASP B N 1
ATOM 10690 C CA . ASP B 1 670 ? 40.531 26.266 -20.312 1 81.44 670 ASP B CA 1
ATOM 10691 C C . ASP B 1 670 ? 41.688 25.359 -19.922 1 81.44 670 ASP B C 1
ATOM 10693 O O . ASP B 1 670 ? 42.812 25.812 -19.734 1 81.44 670 ASP B O 1
ATOM 10697 N N . LYS B 1 671 ? 41.406 24.125 -19.859 1 81.62 671 LYS B N 1
ATOM 10698 C CA . LYS B 1 671 ? 42.469 23.141 -19.578 1 81.62 671 LYS B CA 1
ATOM 10699 C C . LYS B 1 671 ? 43.438 23.016 -20.734 1 81.62 671 LYS B C 1
ATOM 10701 O O . LYS B 1 671 ? 44.656 22.906 -20.531 1 81.62 671 LYS B O 1
ATOM 10706 N N . SER B 1 672 ? 42.906 23.016 -21.906 1 79.12 672 SER B N 1
ATOM 10707 C CA . SER B 1 672 ? 43.75 22.906 -23.078 1 79.12 672 SER B CA 1
ATOM 10708 C C . SER B 1 672 ? 44.594 24.156 -23.266 1 79.12 672 SER B C 1
ATOM 10710 O O . SER B 1 672 ? 45.75 24.094 -23.703 1 79.12 672 SER B O 1
ATOM 10712 N N . ALA B 1 673 ? 44.156 25.219 -22.812 1 79 673 ALA B N 1
ATOM 10713 C CA . ALA B 1 673 ? 44.906 26.469 -22.938 1 79 673 ALA B CA 1
ATOM 10714 C C . ALA B 1 673 ? 46.031 26.547 -21.891 1 79 673 ALA B C 1
ATOM 10716 O O . ALA B 1 673 ? 47.062 27.141 -22.141 1 79 673 ALA B O 1
ATOM 10717 N N . ARG B 1 674 ? 45.75 25.844 -20.906 1 78.19 674 ARG B N 1
ATOM 10718 C CA . ARG B 1 674 ? 46.781 25.828 -19.891 1 78.19 674 ARG B CA 1
ATOM 10719 C C . ARG B 1 674 ? 47.875 24.844 -20.234 1 78.19 674 ARG B C 1
ATOM 10721 O O . ARG B 1 674 ? 49 24.953 -19.734 1 78.19 674 ARG B O 1
ATOM 10728 N N . ARG B 1 675 ? 47.688 23.984 -21.125 1 59.19 675 ARG B N 1
ATOM 10729 C CA . ARG B 1 675 ? 48.75 23.094 -21.578 1 59.19 675 ARG B CA 1
ATOM 10730 C C . ARG B 1 675 ? 49.5 23.688 -22.766 1 59.19 675 ARG B C 1
ATOM 10732 O O . ARG B 1 675 ? 50.719 23.5 -22.891 1 59.19 675 ARG B O 1
#

InterPro domains:
  IPR008906 HAT, C-terminal dimerisation domain [PF05699] (566-635)
  IPR012337 Ribonuclease H-like superfamily [SSF53098] (82-638)
  IPR052717 Vacuolar processing and transposase activity regulators [PTHR46169] (35-628)

Radius of gyration: 36.5 Å; Cα contacts (8 Å, |Δi|>4): 1963; chains: 2; bounding box: 99×118×87 Å

Solvent-accessible surface area (backbone atoms only — not comparable to full-atom values): 73810 Å² total; per-residue (Å²): 114,70,64,60,53,49,53,55,47,47,54,38,40,45,57,43,32,44,97,86,65,50,63,49,71,81,39,36,62,50,50,52,23,48,26,29,32,56,66,38,44,61,64,61,54,75,72,34,70,52,46,55,66,48,36,21,60,60,44,64,76,55,59,71,53,44,70,52,36,56,50,46,32,49,51,38,34,55,49,44,47,58,55,46,31,52,55,54,57,68,52,84,62,46,27,32,38,26,44,48,76,46,65,45,85,66,46,45,41,30,38,34,34,21,39,31,37,75,41,70,44,97,83,65,48,74,41,71,42,65,41,67,68,44,44,42,79,50,78,60,70,80,40,15,61,54,49,28,51,54,50,50,51,52,35,56,73,42,56,41,54,69,34,33,46,33,41,24,28,60,85,50,69,38,49,54,44,15,41,52,49,44,31,70,69,58,36,80,50,33,75,24,61,46,24,49,39,60,17,46,61,57,51,53,47,52,32,54,46,51,39,40,41,64,28,30,63,56,83,72,74,83,72,78,93,70,76,77,86,79,74,74,82,71,81,70,81,72,83,77,79,80,79,84,79,88,79,80,82,79,83,80,79,84,76,67,72,80,78,72,83,48,61,74,60,48,58,67,71,67,61,59,76,73,45,66,69,74,54,70,70,80,66,67,68,66,72,73,74,62,69,78,58,58,77,70,49,91,84,38,78,44,35,51,75,82,30,32,51,37,49,48,26,53,48,51,52,23,49,47,41,55,73,29,52,52,30,31,49,54,44,38,51,37,22,59,75,69,63,41,55,82,70,76,58,54,46,68,59,43,84,74,38,60,68,32,41,51,49,18,39,52,26,45,62,50,36,38,73,30,48,61,55,40,41,67,34,81,88,54,28,56,61,77,92,40,58,75,50,69,44,44,53,52,48,37,55,52,46,48,62,68,44,43,62,56,52,54,51,46,59,66,64,58,46,74,63,51,45,46,38,48,48,47,65,56,50,51,50,51,49,48,51,52,36,52,58,52,46,40,64,87,71,61,75,57,44,35,40,57,24,40,22,33,49,51,21,42,51,51,48,49,51,55,56,56,55,47,69,54,16,59,59,44,49,35,25,28,46,62,21,51,44,35,30,68,55,47,46,55,66,67,65,53,56,68,68,57,53,51,48,37,52,47,54,39,48,51,50,37,65,73,72,33,56,58,73,90,71,84,91,77,88,83,84,85,83,81,86,53,32,58,48,42,91,56,68,59,15,50,42,39,67,50,30,75,70,42,68,89,70,89,64,86,48,48,67,57,42,56,63,38,43,57,42,43,38,34,65,66,13,40,73,55,61,48,59,63,52,52,52,50,34,51,75,71,67,51,44,60,72,30,46,44,63,48,40,54,41,52,39,54,32,56,34,40,40,53,63,42,53,51,53,49,57,50,44,49,52,48,39,32,90,90,37,50,74,58,46,70,64,57,49,29,32,31,50,33,42,15,47,34,46,77,67,66,62,57,60,60,55,50,54,52,53,47,54,51,49,52,51,49,49,50,50,48,51,52,48,52,53,56,69,72,103,113,70,65,59,52,49,53,55,47,47,54,38,40,45,59,44,33,45,97,88,64,49,63,49,69,81,38,34,62,50,50,52,25,46,25,29,31,56,67,39,45,62,62,61,54,76,72,34,69,51,46,52,63,47,34,22,58,58,44,64,76,54,61,71,52,43,70,52,35,56,50,45,31,50,51,38,34,54,50,46,48,58,55,47,30,53,56,52,58,67,54,84,65,47,29,32,38,26,44,48,75,45,62,44,84,67,44,44,40,29,38,34,34,22,38,31,37,73,42,72,45,97,85,64,48,73,41,69,43,66,40,66,68,43,46,43,80,50,75,58,71,80,40,14,60,54,50,28,50,54,50,50,51,52,35,58,72,41,56,42,54,69,33,34,46,32,41,23,27,60,85,50,68,40,50,54,43,14,40,54,47,44,31,72,68,59,37,80,49,32,75,21,62,46,24,50,39,59,16,45,62,58,50,53,45,52,32,54,47,51,40,40,41,63,29,29,62,56,83,72,72,84,71,75,91,68,75,75,84,77,75,73,78,70,78,72,79,71,84,83,79,82,88,76,82,81,79,81,83,78,85,78,79,84,75,68,74,81,76,73,84,40,64,75,60,48,59,69,71,66,61,58,77,71,42,66,70,74,55,71,69,81,65,66,68,66,72,74,74,61,69,79,59,58,78,71,49,91,84,39,78,44,36,51,74,81,28,32,49,38,50,47,25,54,48,51,51,23,48,46,42,56,73,31,53,52,29,32,51,53,44,40,52,39,23,58,77,67,63,42,55,81,69,77,58,54,47,67,58,45,85,74,38,59,66,32,41,51,47,19,38,53,26,45,62,49,36,38,74,32,49,60,54,40,40,68,33,79,85,55,30,57,58,77,93,41,59,76,50,69,43,44,52,52,48,38,55,51,46,48,62,68,44,43,62,58,51,55,50,46,60,65,64,59,45,74,65,51,46,46,37,50,48,48,64,56,50,50,50,50,49,49,51,52,36,51,58,51,46,42,63,88,71,62,77,57,46,35,40,57,23,41,22,33,49,53,21,42,50,51,48,50,53,55,56,55,55,48,70,53,16,59,60,44,49,35,24,27,46,64,20,52,43,35,29,67,54,48,45,56,67,67,62,52,55,66,68,57,54,52,47,38,52,50,53,39,48,52,50,38,65,72,73,32,56,60,71,88,71,82,91,77,90,84,84,85,82,81,83,56,26,59,41,44,93,56,68,58,17,50,43,41,68,51,31,76,67,45,60,91,65,90,62,85,48,47,68,60,42,57,62,32,41,55,43,42,37,35,64,64,11,39,73,55,61,48,58,61,51,52,54,49,34,51,74,70,66,51,45,60,71,29,47,43,64,47,41,54,42,54,38,54,32,55,34,41,39,52,63,41,52,51,52,48,55,50,46,48,53,48,40,32,89,89,38,50,72,58,44,71,63,56,50,28,32,29,51,33,42,15,48,33,48,76,69,66,62,58,59,60,54,49,52,51,54,44,54,50,49,51,51,50,50,50,51,48,50,53,48,53,51,58,68,71,104

pLDDT: mean 80.21, std 22.52, range [16.34, 97.25]

Secondary structure (DSSP, 8-state):
-HHHHHHHHHHHHHTTB-TTSPBPGGGHHHHHHHHHHHTT--TTGGG-HHHHTTB-HHHHHTPPPHHHHHHHHHHHHHHHHHHHHHHHHT--S-EEEEEEEEE-TTS-EEEEEEEEEEEE-TTS-EEEEEEEEEEEEE-S---HHHHHHHHHHHHHHHT-TTTEEEEEE-S-HHHHHHHHHHHTT--TT--SGGGEEE-HHHHHHHHHHHHHGGGT-S---S-S--SS------------------------------SSSTHHHHHHHHTTS------GGGG---GGGGGGPPPP-TTSS--TTTTTTHHHHHHHHHHHHHH-HHHHHHHHHHHHHTTPPSP---PPPBTTBHHHHHHHHHHHHHTHHHHHHHTT-TTTS--GGG---HHHHHHHHHHHHHHHHHHHHHHHHT-TT---GGGHHHHHHHHHHHHHHHH-STT--S-HHHHHHHHHHHHHHHHHHHHGGG-HHHHHHHHH-TTTTTHHHHHTT--HHHHHHHHHHHHHHIIIII--S-----------------SSHHHHHHHHHTT--------HHHHHHHSPP-B-TTSPBP-HHHHHHHHHHHT--GGGHHHHHHHHHT--S--HHHHHHHHHHHHHT-GGGTT--HHHHHHHHHHHHHHHTT---TTHHHHHHHHHHHHHHHHHHHHHHH-/-HHHHHHHHHHHHHTTB-TTSPBPGGGHHHHHHHHHHHTT--TTGGG-HHHHTTB-HHHHHTPPPHHHHHHHHHHHHHHHHHHHHHHHHT--S-EEEEEEEEE-TTS-EEEEEEEEEEEE-TTS-EEEEEEEEEEEEE-S---HHHHHHHHHHHHHHHT-TTTEEEEEE-S-HHHHHHHHHHHTT--TT--SGGGEEE-HHHHHHHHHHHHHGGGT-S---S-S--SS------------------------------SGGGHHHHHHHHTTS------GGGG---GGGGGGPPPP-TTSS--TTTTTTHHHHHHHHHHHHHH-HHHHHHHHHHHHHTTPPSP---PPPBTTBHHHHHHHHHHHHHTHHHHHHHTT-TTTS--GGG---HHHHHHHHHHHHHHHHHHHHHHHHT-TT---GGGHHHHHHHHHHHHHHHH-STT--S-HHHHHHHHHHHHHHHHHHHHGGG-HHHHHHHHH-TTTTTHHHHHTT--HHHHHHHHHHHHHHIIIII--S--------------PPPSSHHHHHHHHHTT--------HHHHHHHSPP-B-TTSPBP-HHHHHHHHHHHT--GGGHHHHHHHHHT--S--HHHHHHHHHHHHHT-GGGTT--HHHHHHHHHHHHHHHTT---TTHHHHHHHHHHHHHHHHHHHHHHH-

Nearest PDB structures (foldseek):
  4d1q-assembly1_A-2  TM=6.916E-01  e=2.713E-13  Musca domestica
  4ep5-assembly1_A-2  TM=5.305E-01  e=5.553E-01  Thermus thermophilus HB8
  3vhx-assembly2_H  TM=5.473E-01  e=1.562E+00  Homo sapiens
  9ij1-assembly1_A  TM=3.962E-01  e=6.319E-01  Mus musculus
  5odn-assembly1_F  TM=4.312E-01  e=3.111E+00  Salinibacter ruber DSM 13855

Organism: NCBI:txid1165861

Sequence (1350 aa):
MRQKETKNTQKLAALGISGTGDVDPREVPQLCAVWCAESARPFSALGEQAHKGILHPVVIKNLPARKTVSDDIGKLYTAVQEKFIESLKNHNGAMYLGLDAWQSPNGFDILGTVIYRLVEGDSGDVNLEAMPLDFVQLRKSHTGVYLAETVRVIVEKFGIRDKICGIVTDNASNNETMINEIKSYKWPRFKGDGQWIRCFAHILNLIAQVILRPFGSHKQNKTILTSVDQEQYSDEDDEDDEDADPADPDEQIRIDEDEDDDEDKLLNKENVLASELISDNEIELEDEDLKEMSDEDEDDRYTSTSCKLTLAKFRAVSRKLNKSPNSKSRFKELCHDLECLRPHNVGRDVRTRWNSTLEQLSSIIRCSPAILEWQKEKRYGTAQHHHINQNDLDLARDLVEVLQPFYDITLQVSIRGSARIADIVVFIDQITSHLSSAISDKYDDYPPALRNACRAGLQLTNKYYTLTDCSPLYQVAMILHPSFKDEYFKLAQWQPEWIEESIRLTRDMWETNYKPPPPQPTTSQRSNPGPKPPKGVLAGLAGASEARGGNTNTDPIHMWLAGGLCLTDEGQPVNPLKWWIRQRRAGNTHGGLLQMALDVLSCPATTVDVERSFSFGRDYVSLRRHRLSASSVTQGMTVAFYSKNGKIGSGVLHKWKLKKKNEAKQRDKDKSARRMRQKETKNTQKLAALGISGTGDVDPREVPQLCAVWCAESARPFSALGEQAHKGILHPVVIKNLPARKTVSDDIGKLYTAVQEKFIESLKNHNGAMYLGLDAWQSPNGFDILGTVIYRLVEGDSGDVNLEAMPLDFVQLRKSHTGVYLAETVRVIVEKFGIRDKICGIVTDNASNNETMINEIKSYKWPRFKGDGQWIRCFAHILNLIAQVILRPFGSHKQNKTILTSVDQEQYSDEDDEDDEDADPADPDEQIRIDEDEDDDEDKLLNKENVLASELISDNEIELEDEDLKEMSDEDEDDRYTSTSCKLTLAKFRAVSRKLNKSPNSKSRFKELCHDLECLRPHNVGRDVRTRWNSTLEQLSSIIRCSPAILEWQKEKRYGTAQHHHINQNDLDLARDLVEVLQPFYDITLQVSIRGSARIADIVVFIDQITSHLSSAISDKYDDYPPALRNACRAGLQLTNKYYTLTDCSPLYQVAMILHPSFKDEYFKLAQWQPEWIEESIRLTRDMWETNYKPPPPQPTTSQRSNPGPKPPKGVLAGLAGASEARGGNTNTDPIHMWLAGGLCLTDEGQPVNPLKWWIRQRRAGNTHGGLLQMALDVLSCPATTVDVERSFSFGRDYVSLRRHRLSASSVTQGMTVAFYSKNGKIGSGVLHKWKLKKKNEAKQRDKDKSARR